Protein AF-0000000079287706 (afdb_homodimer)

Organism: Patiria miniata (NCBI:txid46514)

Sequence (848 aa):
MVLFISFYFRTMAGISAAGVLEKISQGHLECPICFSRFTNPKILNCLHSFCQRCLEKMMEGHSQQREITCPVCRQQMVLSEAGIAGIANNFSLMALVDEVTQQEELVKSQRSKIICEVCDEQVEAIVRCLECREYLCEACHS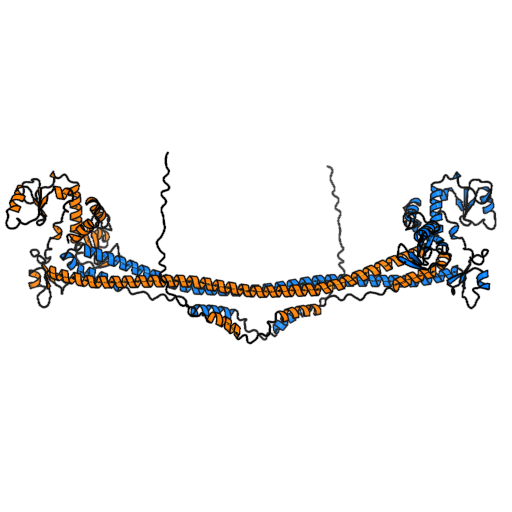AHSRNKKTKNHETASIDDLHSGKVPYQSRLWNEVPKCPKHPSQDLYFFCETCTTLICAACTALDHKAPDHKFSDISKATALCKEKLDGLEREAEQHLANLRDANATAANSYTNHKVLTTEIQSAISTKADEEVAKIRKVERLLKNNLTQLFHNKDKEIEGKMVKYRERVEKMETTMESVRTVRSQANDYDLLRHQENILQNIQLATKTGTPDPVQGLTHEDIQQCKNFTDSNLEEPPSTKSTDLKKYSDLIMDTGEVIVSHPGKCTACGQNLDTKAFTNDMTMVLFISFYFRTMAGISAAGVLEKISQGHLECPICFSRFTNPKILNCLHSFCQRCLEKMMEGHSQQREITCPVCRQQMVLSEAGIAGIANNFSLMALVDEVTQQEELVKSQRSKIICEVCDEQVEAIVRCLECREYLCEACHSAHSRNKKTKNHETASIDDLHSGKVPYQSRLWNEVPKCPKHPSQDLYFFCETCTTLICAACTALDHKAPDHKFSDISKATALCKEKLDGLEREAEQHLANLRDANATAANSYTNHKVLTTEIQSAISTKADEEVAKIRKVERLLKNNLTQLFHNKDKEIEGKMVKYRERVEKMETTMESVRTVRSQANDYDLLRHQENILQNIQLATKTGTPDPVQGLTHEDIQQCKNFTDSNLEEPPSTKSTDLKKYSDLIMDTGEVIVSHPGKCTACGQNLDTKAFTNDMT

Structure (mmCIF, N/CA/C/O backbone):
data_AF-0000000079287706-model_v1
#
loop_
_entity.id
_entity.type
_entity.pdbx_description
1 polymer 'Uncharacterized protein'
#
loop_
_atom_site.group_PDB
_atom_site.id
_atom_site.type_symbol
_atom_site.label_atom_id
_atom_site.label_alt_id
_atom_site.label_comp_id
_atom_site.label_asym_id
_atom_site.label_entity_id
_atom_site.label_seq_id
_atom_site.pdbx_PDB_ins_code
_atom_site.Cartn_x
_atom_site.Cartn_y
_atom_site.Cartn_z
_atom_site.occupancy
_atom_site.B_iso_or_equiv
_atom_site.auth_seq_id
_atom_site.auth_comp_id
_atom_site.auth_asym_id
_atom_site.auth_atom_id
_atom_site.pdbx_PDB_model_num
ATOM 1 N N . MET A 1 1 ? 2.492 -65.375 -47.344 1 26.91 1 MET A N 1
ATOM 2 C CA . MET A 1 1 ? 3.699 -65.688 -46.594 1 26.91 1 MET A CA 1
ATOM 3 C C . MET A 1 1 ? 4.898 -64.938 -47.125 1 26.91 1 MET A C 1
ATOM 5 O O . MET A 1 1 ? 5.762 -64.5 -46.344 1 26.91 1 MET A O 1
ATOM 9 N N . VAL A 1 2 ? 4.973 -64.938 -48.469 1 34.53 2 VAL A N 1
ATOM 10 C CA . VAL A 1 2 ? 5.797 -64.125 -49.312 1 34.53 2 VAL A CA 1
ATOM 11 C C . VAL A 1 2 ? 5.562 -62.625 -48.938 1 34.53 2 VAL A C 1
ATOM 13 O O . VAL A 1 2 ? 6.312 -61.75 -49.375 1 34.53 2 VAL A O 1
ATOM 16 N N . LEU A 1 3 ? 4.523 -62.562 -48.062 1 34.78 3 LEU A N 1
ATOM 17 C CA . LEU A 1 3 ? 3.969 -61.219 -47.906 1 34.78 3 LEU A CA 1
ATOM 18 C C . LEU A 1 3 ? 4.773 -60.375 -46.906 1 34.78 3 LEU A C 1
ATOM 20 O O . LEU A 1 3 ? 4.832 -59.156 -47.031 1 34.78 3 LEU A O 1
ATOM 24 N N . PHE A 1 4 ? 5.223 -61.125 -45.906 1 37.94 4 PHE A N 1
ATOM 25 C CA . PHE A 1 4 ? 5.824 -60.25 -44.906 1 37.94 4 PHE A CA 1
ATOM 26 C C . PHE A 1 4 ? 7.105 -59.625 -45.438 1 37.94 4 PHE A C 1
ATOM 28 O O . PHE A 1 4 ? 7.309 -58.406 -45.312 1 37.94 4 PHE A O 1
ATOM 35 N N . ILE A 1 5 ? 8.023 -60.469 -45.875 1 42.31 5 ILE A N 1
ATOM 36 C CA . ILE A 1 5 ? 9.242 -59.906 -46.469 1 42.31 5 ILE A CA 1
ATOM 37 C C . ILE A 1 5 ? 8.898 -59.094 -47.719 1 42.31 5 ILE A C 1
ATOM 39 O O . ILE A 1 5 ? 9.43 -58 -47.906 1 42.31 5 ILE A O 1
ATOM 43 N N . SER A 1 6 ? 7.961 -59.625 -48.406 1 40.22 6 SER A N 1
ATOM 44 C CA . SER A 1 6 ? 7.492 -58.906 -49.594 1 40.22 6 SER A CA 1
ATOM 45 C C . SER A 1 6 ? 6.793 -57.594 -49.188 1 40.22 6 SER A C 1
ATOM 47 O O . SER A 1 6 ? 6.953 -56.562 -49.844 1 40.22 6 SER A O 1
ATOM 49 N N . PHE A 1 7 ? 5.988 -57.656 -48.156 1 40.03 7 PHE A N 1
ATOM 50 C CA . PHE A 1 7 ? 5.344 -56.438 -47.688 1 40.03 7 PHE A CA 1
ATOM 51 C C . PHE A 1 7 ? 6.379 -55.438 -47.156 1 40.03 7 PHE A C 1
ATOM 53 O O . PHE A 1 7 ? 6.285 -54.25 -47.438 1 40.03 7 PHE A O 1
ATOM 60 N N . TYR A 1 8 ? 7.277 -55.875 -46.281 1 41.84 8 TYR A N 1
ATOM 61 C CA . TYR A 1 8 ? 8.344 -54.969 -45.906 1 41.84 8 TYR A CA 1
ATOM 62 C C . TYR A 1 8 ? 9.164 -54.531 -47.125 1 41.84 8 TYR A C 1
ATOM 64 O O . TYR A 1 8 ? 9.547 -53.375 -47.25 1 41.84 8 TYR A O 1
ATOM 72 N N . PHE A 1 9 ? 9.391 -55.469 -48 1 42.09 9 PHE A N 1
ATOM 73 C CA . PHE A 1 9 ? 10.086 -55.125 -49.25 1 42.09 9 PHE A CA 1
ATOM 74 C C . PHE A 1 9 ? 9.188 -54.281 -50.156 1 42.09 9 PHE A C 1
ATOM 76 O O . PHE A 1 9 ? 9.672 -53.438 -50.906 1 42.09 9 PHE A O 1
ATOM 83 N N . ARG A 1 10 ? 7.914 -54.562 -50.219 1 39.19 10 ARG A N 1
ATOM 84 C CA . ARG A 1 10 ? 7.047 -53.812 -51.125 1 39.19 10 ARG A CA 1
ATOM 85 C C . ARG A 1 10 ? 6.797 -52.406 -50.562 1 39.19 10 ARG A C 1
ATOM 87 O O . ARG A 1 10 ? 6.641 -51.469 -51.312 1 39.19 10 ARG A O 1
ATOM 94 N N . THR A 1 11 ? 6.512 -52.312 -49.281 1 40.91 11 THR A N 1
ATOM 95 C CA . THR A 1 11 ? 6.199 -50.969 -48.844 1 40.91 11 THR A CA 1
ATOM 96 C C . THR A 1 11 ? 7.457 -50.094 -48.844 1 40.91 11 THR A C 1
ATOM 98 O O . THR A 1 11 ? 7.371 -48.875 -48.75 1 40.91 11 THR A O 1
ATOM 101 N N . MET A 1 12 ? 8.617 -50.656 -48.562 1 39.41 12 MET A N 1
ATOM 102 C CA . MET A 1 12 ? 9.789 -49.781 -48.719 1 39.41 12 MET A CA 1
ATOM 103 C C . MET A 1 12 ? 10.297 -49.781 -50.156 1 39.41 12 MET A C 1
ATOM 105 O O . MET A 1 12 ? 11.102 -50.625 -50.531 1 39.41 12 MET A O 1
ATOM 109 N N . ALA A 1 13 ? 9.586 -49.5 -51.094 1 42.28 13 ALA A N 1
ATOM 110 C CA . ALA A 1 13 ? 9.852 -49.469 -52.531 1 42.28 13 ALA A CA 1
ATOM 111 C C . ALA A 1 13 ? 11.258 -48.938 -52.812 1 42.28 13 ALA A C 1
ATOM 113 O O . ALA A 1 13 ? 11.922 -49.406 -53.75 1 42.28 13 ALA A O 1
ATOM 114 N N . GLY A 1 14 ? 11.617 -47.781 -52.281 1 43.66 14 GLY A N 1
ATOM 115 C CA . GLY A 1 14 ? 12.805 -47.062 -52.688 1 43.66 14 GLY A CA 1
ATOM 116 C C . GLY A 1 14 ? 14.078 -47.594 -52.062 1 43.66 14 GLY A C 1
ATOM 117 O O . GLY A 1 14 ? 15.164 -47.062 -52.312 1 43.66 14 GLY A O 1
ATOM 118 N N . ILE A 1 15 ? 13.992 -48.125 -50.875 1 46.97 15 ILE A N 1
ATOM 119 C CA . ILE A 1 15 ? 15.25 -48.5 -50.25 1 46.97 15 ILE A CA 1
ATOM 120 C C . ILE A 1 15 ? 15.742 -49.844 -50.812 1 46.97 15 ILE A C 1
ATOM 122 O O . ILE A 1 15 ? 14.945 -50.75 -51.094 1 46.97 15 ILE A O 1
ATOM 126 N N . SER A 1 16 ? 16.953 -49.875 -51.375 1 49.25 16 SER A N 1
ATOM 127 C CA . SER A 1 16 ? 17.625 -51.062 -51.906 1 49.25 16 SER A CA 1
ATOM 128 C C . SER A 1 16 ? 17.453 -52.25 -50.969 1 49.25 16 SER A C 1
ATOM 130 O O . SER A 1 16 ? 17.172 -52.094 -49.781 1 49.25 16 SER A O 1
ATOM 132 N N . ALA A 1 17 ? 17.25 -53.469 -51.5 1 52.06 17 ALA A N 1
ATOM 133 C CA . ALA A 1 17 ? 17.172 -54.719 -50.75 1 52.06 17 ALA A CA 1
ATOM 134 C C . ALA A 1 17 ? 18.109 -54.656 -49.531 1 52.06 17 ALA A C 1
ATOM 136 O O . ALA A 1 17 ? 17.734 -55.094 -48.438 1 52.06 17 ALA A O 1
ATOM 137 N N . ALA A 1 18 ? 19.281 -54.156 -49.812 1 54.56 18 ALA A N 1
ATOM 138 C CA . ALA A 1 18 ? 20.281 -54.031 -48.75 1 54.56 18 ALA A CA 1
ATOM 139 C C . ALA A 1 18 ? 19.781 -53.125 -47.625 1 54.56 18 ALA A C 1
ATOM 141 O O . ALA A 1 18 ? 20 -53.375 -46.438 1 54.56 18 ALA A O 1
ATOM 142 N N . GLY A 1 19 ? 19.188 -52.094 -48.062 1 55.78 19 GLY A N 1
ATOM 143 C CA . GLY A 1 19 ? 18.688 -51.156 -47.094 1 55.78 19 GLY A CA 1
ATOM 144 C C . GLY A 1 19 ? 17.562 -51.688 -46.25 1 55.78 19 GLY A C 1
ATOM 145 O O . GLY A 1 19 ? 17.484 -51.406 -45.062 1 55.78 19 GLY A O 1
ATOM 146 N N . VAL A 1 20 ? 16.703 -52.438 -46.844 1 54.03 20 VAL A N 1
ATOM 147 C CA . VAL A 1 20 ? 15.594 -53.031 -46.125 1 54.03 20 VAL A CA 1
ATOM 148 C C . VAL A 1 20 ? 16.125 -54.062 -45.125 1 54.03 20 VAL A C 1
ATOM 150 O O . VAL A 1 20 ? 15.664 -54.125 -44 1 54.03 20 VAL A O 1
ATOM 153 N N . LEU A 1 21 ? 17.062 -54.75 -45.625 1 55.91 21 LEU A N 1
ATOM 154 C CA . LEU A 1 21 ? 17.656 -55.781 -44.75 1 55.91 21 LEU A CA 1
ATOM 155 C C . LEU A 1 21 ? 18.312 -55.125 -43.531 1 55.91 21 LEU A C 1
ATOM 157 O O . LEU A 1 21 ? 18.219 -55.688 -42.438 1 55.91 21 LEU A O 1
ATOM 161 N N . GLU A 1 22 ? 18.891 -54 -43.812 1 57.97 22 GLU A N 1
ATOM 162 C CA . GLU A 1 22 ? 19.531 -53.312 -42.719 1 57.97 22 GLU A CA 1
ATOM 163 C C . GLU A 1 22 ? 18.516 -52.906 -41.656 1 57.97 22 GLU A C 1
ATOM 165 O O . GLU A 1 22 ? 18.766 -53.031 -40.438 1 57.97 22 GLU A O 1
ATOM 170 N N . LYS A 1 23 ? 17.453 -52.406 -42.094 1 55.12 23 LYS A N 1
ATOM 171 C CA . LYS A 1 23 ? 16.438 -51.906 -41.188 1 55.12 23 LYS A CA 1
ATOM 172 C C . LYS A 1 23 ? 15.781 -53.062 -40.406 1 55.12 23 LYS A C 1
ATOM 174 O O . LYS A 1 23 ? 15.492 -52.938 -39.219 1 55.12 23 LYS A O 1
ATOM 179 N N . ILE A 1 24 ? 15.547 -54.156 -41.156 1 55.88 24 ILE A N 1
ATOM 180 C CA . ILE A 1 24 ? 14.969 -55.312 -40.469 1 55.88 24 ILE A CA 1
ATOM 181 C C . ILE A 1 24 ? 15.961 -55.875 -39.438 1 55.88 24 ILE A C 1
ATOM 183 O O . ILE A 1 24 ? 15.57 -56.25 -38.344 1 55.88 24 ILE A O 1
ATOM 187 N N . SER A 1 25 ? 17.297 -55.938 -39.875 1 56.41 25 SER A N 1
ATOM 188 C CA . SER A 1 25 ? 18.328 -56.531 -39.031 1 56.41 25 SER A CA 1
ATOM 189 C C . SER A 1 25 ? 18.484 -55.75 -37.719 1 56.41 25 SER A C 1
ATOM 191 O O . SER A 1 25 ? 18.625 -56.344 -36.656 1 56.41 25 SER A O 1
ATOM 193 N N . GLN A 1 26 ? 18.609 -54.375 -37.781 1 55.47 26 GLN A N 1
ATOM 194 C CA . GLN A 1 26 ? 19.125 -53.594 -36.656 1 55.47 26 GLN A CA 1
ATOM 195 C C . GLN A 1 26 ? 18.109 -53.5 -35.531 1 55.47 26 GLN A C 1
ATOM 197 O O . GLN A 1 26 ? 18.469 -53.375 -34.375 1 55.47 26 GLN A O 1
ATOM 202 N N . GLY A 1 27 ? 16.938 -54.188 -35.688 1 61.16 27 GLY A N 1
ATOM 203 C CA . GLY A 1 27 ? 16.047 -53.969 -34.531 1 61.16 27 GLY A CA 1
ATOM 204 C C . GLY A 1 27 ? 15.148 -55.125 -34.25 1 61.16 27 GLY A C 1
ATOM 205 O O . GLY A 1 27 ? 14.82 -55.406 -33.094 1 61.16 27 GLY A O 1
ATOM 206 N N . HIS A 1 28 ? 15.023 -55.906 -35.156 1 75.5 28 HIS A N 1
ATOM 207 C CA . HIS A 1 28 ? 14.039 -56.969 -34.938 1 75.5 28 HIS A CA 1
ATOM 208 C C . HIS A 1 28 ? 14.703 -58.344 -34.938 1 75.5 28 HIS A C 1
ATOM 210 O O . HIS A 1 28 ? 14.086 -59.312 -34.5 1 75.5 28 HIS A O 1
ATOM 216 N N . LEU A 1 29 ? 16 -58.344 -35.219 1 88.38 29 LEU A N 1
ATOM 217 C CA . LEU A 1 29 ? 16.641 -59.656 -35.312 1 88.38 29 LEU A CA 1
ATOM 218 C C . LEU A 1 29 ? 17.812 -59.781 -34.344 1 88.38 29 LEU A C 1
ATOM 220 O O . LEU A 1 29 ? 18.734 -60.562 -34.562 1 88.38 29 LEU A O 1
ATOM 224 N N . GLU A 1 30 ? 17.766 -58.906 -33.344 1 91.44 30 GLU A N 1
ATOM 225 C CA . GLU A 1 30 ? 18.812 -58.938 -32.344 1 91.44 30 GLU A CA 1
ATOM 226 C C . GLU A 1 30 ? 18.266 -59.344 -30.984 1 91.44 30 GLU A C 1
ATOM 228 O O . GLU A 1 30 ? 17.156 -58.969 -30.594 1 91.44 30 GLU A O 1
ATOM 233 N N . CYS A 1 31 ? 18.969 -60.125 -30.359 1 94.62 31 CYS A N 1
ATOM 234 C CA . CYS A 1 31 ? 18.641 -60.531 -29 1 94.62 31 CYS A CA 1
ATOM 235 C C . CYS A 1 31 ? 18.719 -59.375 -28.047 1 94.62 31 CYS A C 1
ATOM 237 O O . CYS A 1 31 ? 19.734 -58.656 -28 1 94.62 31 CYS A O 1
ATOM 239 N N . PRO A 1 32 ? 17.75 -59.156 -27.219 1 92.5 32 PRO A N 1
ATOM 240 C CA . PRO A 1 32 ? 17.75 -58 -26.297 1 92.5 32 PRO A CA 1
ATOM 241 C C . PRO A 1 32 ? 18.781 -58.125 -25.188 1 92.5 32 PRO A C 1
ATOM 243 O O . PRO A 1 32 ? 19.109 -57.156 -24.516 1 92.5 32 PRO A O 1
ATOM 246 N N . ILE A 1 33 ? 19.312 -59.312 -24.953 1 94.06 33 ILE A N 1
ATOM 247 C CA . ILE A 1 33 ? 20.281 -59.531 -23.891 1 94.06 33 ILE A CA 1
ATOM 248 C C . ILE A 1 33 ? 21.703 -59.281 -24.391 1 94.06 33 ILE A C 1
ATOM 250 O O . ILE A 1 33 ? 22.438 -58.469 -23.828 1 94.06 33 ILE A O 1
ATOM 254 N N . CYS A 1 34 ? 22.078 -59.906 -25.5 1 94.25 34 CYS A N 1
ATOM 255 C CA . CYS A 1 34 ? 23.453 -59.812 -25.969 1 94.25 34 CYS A CA 1
ATOM 256 C C . CYS A 1 34 ? 23.594 -58.812 -27.094 1 94.25 34 CYS A C 1
ATOM 258 O O . CYS A 1 34 ? 24.703 -58.438 -27.484 1 94.25 34 CYS A O 1
ATOM 260 N N . PHE A 1 35 ? 22.625 -58.438 -27.75 1 91.31 35 PHE A N 1
ATOM 261 C CA . PHE A 1 35 ? 22.562 -57.406 -28.797 1 91.31 35 PHE A CA 1
ATOM 262 C C . PHE A 1 35 ? 23.219 -57.906 -30.062 1 91.31 35 PHE A C 1
ATOM 264 O O . PHE A 1 35 ? 23.672 -57.125 -30.891 1 91.31 35 PHE A O 1
ATOM 271 N N . SER A 1 36 ? 23.203 -59.156 -30.156 1 92.31 36 SER A N 1
ATOM 272 C CA . SER A 1 36 ? 23.672 -59.781 -31.375 1 92.31 36 SER A CA 1
ATOM 273 C C . SER A 1 36 ? 22.547 -60.531 -32.094 1 92.31 36 SER A C 1
ATOM 275 O O . SER A 1 36 ? 21.453 -60.656 -31.562 1 92.31 36 SER A O 1
ATOM 277 N N . ARG A 1 37 ? 22.906 -60.938 -33.281 1 91.75 37 ARG A N 1
ATOM 278 C CA . ARG A 1 37 ? 21.938 -61.719 -34.031 1 91.75 37 ARG A CA 1
ATOM 279 C C . ARG A 1 37 ? 21.531 -62.969 -33.281 1 91.75 37 ARG A C 1
ATOM 281 O O . ARG A 1 37 ? 22.375 -63.656 -32.688 1 91.75 37 ARG A O 1
ATOM 288 N N . PHE A 1 38 ? 20.25 -63.25 -33.375 1 94.5 38 PHE A N 1
ATOM 289 C CA . PHE A 1 38 ? 19.703 -64.375 -32.625 1 94.5 38 PHE A CA 1
ATOM 290 C C . PHE A 1 38 ? 20.422 -65.688 -33 1 94.5 38 PHE A C 1
ATOM 292 O O . PHE A 1 38 ? 20.688 -65.938 -34.156 1 94.5 38 PHE A O 1
ATOM 299 N N . THR A 1 39 ? 20.781 -66.5 -32 1 94.06 39 THR A N 1
ATOM 300 C CA . THR A 1 39 ? 21.312 -67.812 -32.156 1 94.06 39 THR A CA 1
ATOM 301 C C . THR A 1 39 ? 20.438 -68.812 -31.406 1 94.06 39 THR A C 1
ATOM 303 O O . THR A 1 39 ? 20.375 -68.812 -30.172 1 94.06 39 THR A O 1
ATOM 306 N N . ASN A 1 40 ? 19.797 -69.688 -32.125 1 93.69 40 ASN A N 1
ATOM 307 C CA . ASN A 1 40 ? 18.875 -70.688 -31.531 1 93.69 40 ASN A CA 1
ATOM 308 C C . ASN A 1 40 ? 17.859 -70 -30.625 1 93.69 40 ASN A C 1
ATOM 310 O O . ASN A 1 40 ? 17.797 -70.25 -29.422 1 93.69 40 ASN A O 1
ATOM 314 N N . PRO A 1 41 ? 17.125 -69.062 -31.234 1 94.5 41 PRO A N 1
ATOM 315 C CA . PRO A 1 41 ? 16.203 -68.25 -30.422 1 94.5 41 PRO A CA 1
ATOM 316 C C . PRO A 1 41 ? 15.094 -69.125 -29.781 1 94.5 41 PRO A C 1
ATOM 318 O O . PRO A 1 41 ? 14.508 -70 -30.438 1 94.5 41 PRO A O 1
ATOM 321 N N . LYS A 1 42 ? 14.898 -68.812 -28.453 1 95.44 42 LYS A N 1
ATOM 322 C CA . LYS A 1 42 ? 13.797 -69.375 -27.688 1 95.44 42 LYS A CA 1
ATOM 323 C C . LYS A 1 42 ? 12.688 -68.375 -27.453 1 95.44 42 LYS A C 1
ATOM 325 O O . LYS A 1 42 ? 12.969 -67.188 -27.281 1 95.44 42 LYS A O 1
ATOM 330 N N . ILE A 1 43 ? 11.453 -68.812 -27.547 1 95.44 43 ILE A N 1
ATOM 331 C CA . ILE A 1 43 ? 10.328 -67.875 -27.328 1 95.44 43 ILE A CA 1
ATOM 332 C C . ILE A 1 43 ? 9.664 -68.188 -26 1 95.44 43 ILE A C 1
ATOM 334 O O . ILE A 1 43 ? 9.312 -69.312 -25.719 1 95.44 43 ILE A O 1
ATOM 338 N N . LEU A 1 44 ? 9.578 -67.188 -25.156 1 94.81 44 LEU A N 1
ATOM 339 C CA . LEU A 1 44 ? 8.945 -67.375 -23.844 1 94.81 44 LEU A CA 1
ATOM 340 C C . LEU A 1 44 ? 7.434 -67.25 -23.953 1 94.81 44 LEU A C 1
ATOM 342 O O . LEU A 1 44 ? 6.906 -66.938 -25.031 1 94.81 44 LEU A O 1
ATOM 346 N N . ASN A 1 45 ? 6.719 -67.5 -22.797 1 93.5 45 ASN A N 1
ATOM 347 C CA . ASN A 1 45 ? 5.258 -67.438 -22.812 1 93.5 45 ASN A CA 1
ATOM 348 C C . ASN A 1 45 ? 4.758 -66 -23.062 1 93.5 45 ASN A C 1
ATOM 350 O O . ASN A 1 45 ? 3.633 -65.812 -23.531 1 93.5 45 ASN A O 1
ATOM 354 N N . CYS A 1 46 ? 5.648 -65 -22.812 1 92.56 46 CYS A N 1
ATOM 355 C CA . CYS A 1 46 ? 5.305 -63.594 -23.016 1 92.56 46 CYS A CA 1
ATOM 356 C C . CYS A 1 46 ? 5.527 -63.188 -24.469 1 92.56 46 CYS A C 1
ATOM 358 O O . CYS A 1 46 ? 5.281 -62.062 -24.844 1 92.56 46 CYS A O 1
ATOM 360 N N . LEU A 1 47 ? 6.074 -64.125 -25.25 1 93.38 47 LEU A N 1
ATOM 361 C CA . LEU A 1 47 ? 6.254 -64 -26.703 1 93.38 47 LEU A CA 1
ATOM 362 C C . LEU A 1 47 ? 7.52 -63.188 -27.031 1 93.38 47 LEU A C 1
ATOM 364 O O . LEU A 1 47 ? 7.766 -62.875 -28.188 1 93.38 47 LEU A O 1
ATOM 368 N N . HIS A 1 48 ? 8.328 -62.938 -26 1 92.31 48 HIS A N 1
ATOM 369 C CA . HIS A 1 48 ? 9.656 -62.406 -26.25 1 92.31 48 HIS A CA 1
ATOM 370 C C . HIS A 1 48 ? 10.672 -63.5 -26.516 1 92.31 48 HIS A C 1
ATOM 372 O O . HIS A 1 48 ? 10.602 -64.562 -25.906 1 92.31 48 HIS A O 1
ATOM 378 N N . SER A 1 49 ? 11.547 -63.219 -27.453 1 94.69 49 SER A N 1
ATOM 379 C CA . SER A 1 49 ? 12.539 -64.25 -27.828 1 94.69 49 SER A CA 1
ATOM 380 C C . SER A 1 49 ? 13.938 -63.812 -27.391 1 94.69 49 SER A C 1
ATOM 382 O O . SER A 1 49 ? 14.258 -62.625 -27.344 1 94.69 49 SER A O 1
ATOM 384 N N . PHE A 1 50 ? 14.742 -64.812 -27.031 1 95.81 50 PHE A N 1
ATOM 385 C CA . PHE A 1 50 ? 16.141 -64.688 -26.625 1 95.81 50 PHE A CA 1
ATOM 386 C C . PHE A 1 50 ? 16.984 -65.875 -27.109 1 95.81 50 PHE A C 1
ATOM 388 O O . PHE A 1 50 ? 16.453 -66.938 -27.359 1 95.81 50 PHE A O 1
ATOM 395 N N . CYS A 1 51 ? 18.266 -65.562 -27.234 1 96.94 51 CYS A N 1
ATOM 396 C CA . CYS A 1 51 ? 19.156 -66.688 -27.531 1 96.94 51 CYS A CA 1
ATOM 397 C C . CYS A 1 51 ? 19.125 -67.75 -26.438 1 96.94 51 CYS A C 1
ATOM 399 O O . CYS A 1 51 ? 19.047 -67.375 -25.25 1 96.94 51 CYS A O 1
ATOM 401 N N . GLN A 1 52 ? 19.203 -68.938 -26.875 1 96.75 52 GLN A N 1
ATOM 402 C CA . GLN A 1 52 ? 19.266 -70 -25.875 1 96.75 52 GLN A CA 1
ATOM 403 C C . GLN A 1 52 ? 20.438 -69.812 -24.922 1 96.75 52 GLN A C 1
ATOM 405 O O . GLN A 1 52 ? 20.281 -69.938 -23.703 1 96.75 52 GLN A O 1
ATOM 410 N N . ARG A 1 53 ? 21.562 -69.438 -25.438 1 96.25 53 ARG A N 1
ATOM 411 C CA . ARG A 1 53 ? 22.766 -69.25 -24.641 1 96.25 53 ARG A CA 1
ATOM 412 C C . ARG A 1 53 ? 22.594 -68.125 -23.641 1 96.25 53 ARG A C 1
ATOM 414 O O . ARG A 1 53 ? 23.062 -68.188 -22.516 1 96.25 53 ARG A O 1
ATOM 421 N N . CYS A 1 54 ? 22 -67.125 -24.078 1 96.44 54 CYS A N 1
ATOM 422 C CA . CYS A 1 54 ? 21.766 -65.938 -23.234 1 96.44 54 CYS A CA 1
ATOM 423 C C . CYS A 1 54 ? 20.859 -66.312 -22.062 1 96.44 54 CYS A C 1
ATOM 425 O O . CYS A 1 54 ? 21.125 -65.875 -20.922 1 96.44 54 CYS A O 1
ATOM 427 N N . LEU A 1 55 ? 19.812 -67.062 -22.266 1 96 55 LEU A N 1
ATOM 428 C CA . LEU A 1 55 ? 18.906 -67.5 -21.203 1 96 55 LEU A CA 1
ATOM 429 C C . LEU A 1 55 ? 19.625 -68.375 -20.219 1 96 55 LEU A C 1
ATOM 431 O O . LEU A 1 55 ? 19.406 -68.312 -19.016 1 96 55 LEU A O 1
ATOM 435 N N . GLU A 1 56 ? 20.469 -69.188 -20.766 1 95.06 56 GLU A N 1
ATOM 436 C CA . GLU A 1 56 ? 21.234 -70.062 -19.906 1 95.06 56 GLU A CA 1
ATOM 437 C C . GLU A 1 56 ? 22.188 -69.312 -19 1 95.06 56 GLU A C 1
ATOM 439 O O . GLU A 1 56 ? 22.328 -69.625 -17.812 1 95.06 56 GLU A O 1
ATOM 444 N N . LYS A 1 57 ? 22.797 -68.375 -19.578 1 94.75 57 LYS A N 1
ATOM 445 C CA . LYS A 1 57 ? 23.719 -67.5 -18.812 1 94.75 57 LYS A CA 1
ATOM 446 C C . LYS A 1 57 ? 22.984 -66.812 -17.688 1 94.75 57 LYS A C 1
ATOM 448 O O . LYS A 1 57 ? 23.5 -66.688 -16.578 1 94.75 57 LYS A O 1
ATOM 453 N N . MET A 1 58 ? 21.828 -66.312 -17.938 1 92.38 58 MET A N 1
ATOM 454 C CA . MET A 1 58 ? 21.016 -65.625 -16.969 1 92.38 58 MET A CA 1
ATOM 455 C C . MET A 1 58 ? 20.656 -66.5 -15.789 1 92.38 58 MET A C 1
ATOM 457 O O . MET A 1 58 ? 20.5 -66 -14.664 1 92.38 58 MET A O 1
ATOM 461 N N . MET A 1 59 ? 20.484 -67.75 -16.109 1 90.94 59 MET A N 1
ATOM 462 C CA . MET A 1 59 ? 20.047 -68.688 -15.086 1 90.94 59 MET A CA 1
ATOM 463 C C . MET A 1 59 ? 21.25 -69.312 -14.406 1 90.94 59 MET A C 1
ATOM 465 O O . MET A 1 59 ? 21.094 -70.188 -13.523 1 90.94 59 MET A O 1
ATOM 469 N N . GLU A 1 60 ? 22.375 -68.875 -14.867 1 86.75 60 GLU A N 1
ATOM 470 C CA . GLU A 1 60 ? 23.594 -69.438 -14.289 1 86.75 60 GLU A CA 1
ATOM 471 C C . GLU A 1 60 ? 23.672 -69.125 -12.797 1 86.75 60 GLU A C 1
ATOM 473 O O . GLU A 1 60 ? 23.484 -68 -12.359 1 86.75 60 GLU A O 1
ATOM 478 N N . GLY A 1 61 ? 23.984 -70.125 -11.945 1 80.38 61 GLY A N 1
ATOM 479 C CA . GLY A 1 61 ? 24.078 -70 -10.5 1 80.38 61 GLY A CA 1
ATOM 480 C C . GLY A 1 61 ? 22.766 -70.25 -9.789 1 80.38 61 GLY A C 1
ATOM 481 O O . GLY A 1 61 ? 22.734 -70.312 -8.555 1 80.38 61 GLY A O 1
ATOM 482 N N . HIS A 1 62 ? 21.672 -70.375 -10.586 1 79.75 62 HIS A N 1
ATOM 483 C CA . HIS A 1 62 ? 20.359 -70.625 -10.016 1 79.75 62 HIS A CA 1
ATOM 484 C C . HIS A 1 62 ? 19.766 -71.938 -10.594 1 79.75 62 HIS A C 1
ATOM 486 O O . HIS A 1 62 ? 18.625 -71.938 -11.047 1 79.75 62 HIS A O 1
ATOM 492 N N . SER A 1 63 ? 20.562 -72.938 -10.594 1 72.69 63 SER A N 1
ATOM 493 C CA . SER A 1 63 ? 20.203 -74.188 -11.266 1 72.69 63 SER A CA 1
ATOM 494 C C . SER A 1 63 ? 18.953 -74.812 -10.648 1 72.69 63 SER A C 1
ATOM 496 O O . SER A 1 63 ? 18.234 -75.562 -11.305 1 72.69 63 SER A O 1
ATOM 498 N N . GLN A 1 64 ? 18.656 -74.375 -9.445 1 77.88 64 GLN A N 1
ATOM 499 C CA . GLN A 1 64 ? 17.5 -74.938 -8.766 1 77.88 64 GLN A CA 1
ATOM 500 C C . GLN A 1 64 ? 16.234 -74.125 -9.055 1 77.88 64 GLN A C 1
ATOM 502 O O . GLN A 1 64 ? 15.125 -74.625 -8.75 1 77.88 64 GLN A O 1
ATOM 507 N N . GLN A 1 65 ? 16.406 -73.062 -9.789 1 82.56 65 GLN A N 1
ATOM 508 C CA . GLN A 1 65 ? 15.25 -72.25 -10.086 1 82.56 65 GLN A CA 1
ATOM 509 C C . GLN A 1 65 ? 14.445 -72.812 -11.25 1 82.56 65 GLN A C 1
ATOM 511 O O . GLN A 1 65 ? 15.008 -73.188 -12.289 1 82.56 65 GLN A O 1
ATOM 516 N N . ARG A 1 66 ? 13.188 -72.938 -10.992 1 89.5 66 ARG A N 1
ATOM 517 C CA . ARG A 1 66 ? 12.312 -73.5 -12.008 1 89.5 66 ARG A CA 1
ATOM 518 C C . ARG A 1 66 ? 11.453 -72.438 -12.68 1 89.5 66 ARG A C 1
ATOM 520 O O . ARG A 1 66 ? 10.391 -72.75 -13.211 1 89.5 66 ARG A O 1
ATOM 527 N N . GLU A 1 67 ? 11.867 -71.25 -12.531 1 93.5 67 GLU A N 1
ATOM 528 C CA . GLU A 1 67 ? 11.164 -70.188 -13.18 1 93.5 67 GLU A CA 1
ATOM 529 C C . GLU A 1 67 ? 12.141 -69.188 -13.789 1 93.5 67 GLU A C 1
ATOM 531 O O . GLU A 1 67 ? 13.25 -69 -13.273 1 93.5 67 GLU A O 1
ATOM 536 N N . ILE A 1 68 ? 11.75 -68.562 -14.859 1 94.56 68 ILE A N 1
ATOM 537 C CA . ILE A 1 68 ? 12.562 -67.562 -15.5 1 94.56 68 ILE A CA 1
ATOM 538 C C . ILE A 1 68 ? 11.734 -66.312 -15.672 1 94.56 68 ILE A C 1
ATOM 540 O O . ILE A 1 68 ? 10.539 -66.375 -15.969 1 94.56 68 ILE A O 1
ATOM 544 N N . THR A 1 69 ? 12.375 -65.25 -15.422 1 93.62 69 THR A N 1
ATOM 545 C CA . THR A 1 69 ? 11.742 -63.969 -15.586 1 93.62 69 THR A CA 1
ATOM 546 C C . THR A 1 69 ? 12.211 -63.281 -16.875 1 93.62 69 THR A C 1
ATOM 548 O O . THR A 1 69 ? 13.414 -63.188 -17.109 1 93.62 69 THR A O 1
ATOM 551 N N . CYS A 1 70 ? 11.227 -62.906 -17.672 1 94.31 70 CYS A N 1
ATOM 552 C CA . CYS A 1 70 ? 11.578 -62.25 -18.938 1 94.31 70 CYS A CA 1
ATOM 553 C C . CYS A 1 70 ? 12.305 -60.938 -18.688 1 94.31 70 CYS A C 1
ATOM 555 O O . CYS A 1 70 ? 11.789 -60.062 -17.984 1 94.31 70 CYS A O 1
ATOM 557 N N . PRO A 1 71 ? 13.391 -60.719 -19.234 1 93.06 71 PRO A N 1
ATOM 558 C CA . PRO A 1 71 ? 14.18 -59.5 -19.016 1 93.06 71 PRO A CA 1
ATOM 559 C C . PRO A 1 71 ? 13.5 -58.281 -19.594 1 93.06 71 PRO A C 1
ATOM 561 O O . PRO A 1 71 ? 13.828 -57.156 -19.203 1 93.06 71 PRO A O 1
ATOM 564 N N . VAL A 1 72 ? 12.602 -58.438 -20.469 1 89.94 72 VAL A N 1
ATOM 565 C CA . VAL A 1 72 ? 12 -57.312 -21.156 1 89.94 72 VAL A CA 1
ATOM 566 C C . VAL A 1 72 ? 10.719 -56.875 -20.438 1 89.94 72 VAL A C 1
ATOM 568 O O . VAL A 1 72 ? 10.547 -55.688 -20.125 1 89.94 72 VAL A O 1
ATOM 571 N N . CYS A 1 73 ? 9.844 -57.875 -20.062 1 87.38 73 CYS A N 1
ATOM 572 C CA . CYS A 1 73 ? 8.539 -57.5 -19.547 1 87.38 73 CYS A CA 1
ATOM 573 C C . CYS A 1 73 ? 8.375 -57.969 -18.109 1 87.38 73 CYS A C 1
ATOM 575 O O . CYS A 1 73 ? 7.371 -57.656 -17.453 1 87.38 73 CYS A O 1
ATOM 577 N N . ARG A 1 74 ? 9.289 -58.812 -17.609 1 89.75 74 ARG A N 1
ATOM 578 C CA . ARG A 1 74 ? 9.375 -59.25 -16.219 1 89.75 74 ARG A CA 1
ATOM 579 C C . ARG A 1 74 ? 8.312 -60.312 -15.93 1 89.75 74 ARG A C 1
ATOM 581 O O . ARG A 1 74 ? 8.07 -60.656 -14.773 1 89.75 74 ARG A O 1
ATOM 588 N N . GLN A 1 75 ? 7.617 -60.781 -16.984 1 89.38 75 GLN A N 1
ATOM 589 C CA . GLN A 1 75 ? 6.691 -61.906 -16.797 1 89.38 75 GLN A CA 1
ATOM 590 C C . GLN A 1 75 ? 7.438 -63.188 -16.438 1 89.38 75 GLN A C 1
ATOM 592 O O . GLN A 1 75 ? 8.5 -63.469 -17 1 89.38 75 GLN A O 1
ATOM 597 N N . GLN A 1 76 ? 6.824 -63.969 -15.68 1 93 76 GLN A N 1
ATOM 598 C CA . GLN A 1 76 ? 7.465 -65.188 -15.203 1 93 76 GLN A CA 1
ATOM 599 C C . GLN A 1 76 ? 6.961 -66.438 -15.969 1 93 76 GLN A C 1
ATOM 601 O O . GLN A 1 76 ? 5.793 -66.438 -16.359 1 93 76 GLN A O 1
ATOM 606 N N . MET A 1 77 ? 7.828 -67.375 -16.234 1 93.62 77 MET A N 1
ATOM 607 C CA . MET A 1 77 ? 7.5 -68.625 -16.906 1 93.62 77 MET A CA 1
ATOM 608 C C . MET A 1 77 ? 8.102 -69.812 -16.172 1 93.62 77 MET A C 1
ATOM 610 O O . MET A 1 77 ? 9.273 -69.75 -15.789 1 93.62 77 MET A O 1
ATOM 614 N N . VAL A 1 78 ? 7.293 -70.812 -15.961 1 93.94 78 VAL A N 1
ATOM 615 C CA . VAL A 1 78 ? 7.75 -72 -15.289 1 93.94 78 VAL A CA 1
ATOM 616 C C . VAL A 1 78 ? 8.5 -72.875 -16.281 1 93.94 78 VAL A C 1
ATOM 618 O O . VAL A 1 78 ? 8.062 -73.062 -17.422 1 93.94 78 VAL A O 1
ATOM 621 N N . LEU A 1 79 ? 9.594 -73.438 -15.859 1 92.81 79 LEU A N 1
ATOM 622 C CA . LEU A 1 79 ? 10.43 -74.25 -16.719 1 92.81 79 LEU A CA 1
ATOM 623 C C . LEU A 1 79 ? 10.133 -75.75 -16.484 1 92.81 79 LEU A C 1
ATOM 625 O O . LEU A 1 79 ? 9.836 -76.125 -15.359 1 92.81 79 LEU A O 1
ATOM 629 N N . SER A 1 80 ? 10.156 -76.438 -17.594 1 87.88 80 SER A N 1
ATOM 630 C CA . SER A 1 80 ? 10.055 -77.875 -17.484 1 87.88 80 SER A CA 1
ATOM 631 C C . SER A 1 80 ? 11.344 -78.5 -16.953 1 87.88 80 SER A C 1
ATOM 633 O O . SER A 1 80 ? 12.297 -77.75 -16.641 1 87.88 80 SER A O 1
ATOM 635 N N . GLU A 1 81 ? 11.383 -79.875 -16.875 1 86.25 81 GLU A N 1
ATOM 636 C CA . GLU A 1 81 ? 12.555 -80.562 -16.375 1 86.25 81 GLU A CA 1
ATOM 637 C C . GLU A 1 81 ? 13.758 -80.375 -17.297 1 86.25 81 GLU A C 1
ATOM 639 O O . GLU A 1 81 ? 14.906 -80.438 -16.859 1 86.25 81 GLU A O 1
ATOM 644 N N . ALA A 1 82 ? 13.461 -80 -18.516 1 86.31 82 ALA A N 1
ATOM 645 C CA . ALA A 1 82 ? 14.508 -79.875 -19.516 1 86.31 82 ALA A CA 1
ATOM 646 C C . ALA A 1 82 ? 15.156 -78.5 -19.422 1 86.31 82 ALA A C 1
ATOM 648 O O . ALA A 1 82 ? 16.156 -78.188 -20.094 1 86.31 82 ALA A O 1
ATOM 649 N N . GLY A 1 83 ? 14.617 -77.75 -18.5 1 89.62 83 GLY A N 1
ATOM 650 C CA . GLY A 1 83 ? 15.18 -76.375 -18.312 1 89.62 83 GLY A CA 1
ATOM 651 C C . GLY A 1 83 ? 15.039 -75.5 -19.516 1 89.62 83 GLY A C 1
ATOM 652 O O . GLY A 1 83 ? 14.016 -75.562 -20.203 1 89.62 83 GLY A O 1
ATOM 653 N N . ILE A 1 84 ? 16.062 -74.75 -19.844 1 92.12 84 ILE A N 1
ATOM 654 C CA . ILE A 1 84 ? 16.062 -73.812 -20.938 1 92.12 84 ILE A CA 1
ATOM 655 C C . ILE A 1 84 ? 15.984 -74.5 -22.281 1 92.12 84 ILE A C 1
ATOM 657 O O . ILE A 1 84 ? 15.328 -74.062 -23.203 1 92.12 84 ILE A O 1
ATOM 661 N N . ALA A 1 85 ? 16.562 -75.625 -22.375 1 88.44 85 ALA A N 1
ATOM 662 C CA . ALA A 1 85 ? 16.578 -76.438 -23.609 1 88.44 85 ALA A CA 1
ATOM 663 C C . ALA A 1 85 ? 15.18 -76.875 -23.969 1 88.44 85 ALA A C 1
ATOM 665 O O . ALA A 1 85 ? 14.898 -77.188 -25.141 1 88.44 85 ALA A O 1
ATOM 666 N N . GLY A 1 86 ? 14.375 -76.875 -22.922 1 87.81 86 GLY A N 1
ATOM 667 C CA . GLY A 1 86 ? 13.016 -77.375 -23.156 1 87.81 86 GLY A CA 1
ATOM 668 C C . GLY A 1 86 ? 12.086 -76.25 -23.672 1 87.81 86 GLY A C 1
ATOM 669 O O . GLY A 1 86 ? 10.969 -76.562 -24.109 1 87.81 86 GLY A O 1
ATOM 670 N N . ILE A 1 87 ? 12.547 -75.125 -23.656 1 92.31 87 ILE A N 1
ATOM 671 C CA . ILE A 1 87 ? 11.742 -74 -24.172 1 92.31 87 ILE A CA 1
ATOM 672 C C . ILE A 1 87 ? 11.633 -74.125 -25.688 1 92.31 87 ILE A C 1
ATOM 674 O O . ILE A 1 87 ? 12.602 -74.5 -26.359 1 92.31 87 ILE A O 1
ATOM 678 N N . ALA A 1 88 ? 10.461 -73.75 -26.141 1 88.62 88 ALA A N 1
ATOM 679 C CA . ALA A 1 88 ? 10.211 -73.875 -27.578 1 88.62 88 ALA A CA 1
ATOM 680 C C . ALA A 1 88 ? 11.125 -72.938 -28.391 1 88.62 88 ALA A C 1
ATOM 682 O O . ALA A 1 88 ? 11.375 -71.812 -28 1 88.62 88 ALA A O 1
ATOM 683 N N . ASN A 1 89 ? 11.625 -73.562 -29.516 1 90.62 89 ASN A N 1
ATOM 684 C CA . ASN A 1 89 ? 12.375 -72.75 -30.453 1 90.62 89 ASN A CA 1
ATOM 685 C C . ASN A 1 89 ? 11.461 -71.812 -31.25 1 90.62 89 ASN A C 1
ATOM 687 O O . ASN A 1 89 ? 10.328 -72.188 -31.562 1 90.62 89 ASN A O 1
ATOM 691 N N . ASN A 1 90 ? 11.961 -70.688 -31.469 1 91.19 90 ASN A N 1
ATOM 692 C CA . ASN A 1 90 ? 11.281 -69.812 -32.406 1 91.19 90 ASN A CA 1
ATOM 693 C C . ASN A 1 90 ? 11.734 -70.062 -33.844 1 91.19 90 ASN A C 1
ATOM 695 O O . ASN A 1 90 ? 12.648 -69.375 -34.344 1 91.19 90 ASN A O 1
ATOM 699 N N . PHE A 1 91 ? 11.109 -70.938 -34.406 1 90.25 91 PHE A N 1
ATOM 700 C CA . PHE A 1 91 ? 11.547 -71.438 -35.719 1 90.25 91 PHE A CA 1
ATOM 701 C C . PHE A 1 91 ? 11.383 -70.312 -36.781 1 90.25 91 PHE A C 1
ATOM 703 O O . PHE A 1 91 ? 12.203 -70.25 -37.688 1 90.25 91 PHE A O 1
ATOM 710 N N . SER A 1 92 ? 10.336 -69.625 -36.625 1 89.81 92 SER A N 1
ATOM 711 C CA . SER A 1 92 ? 10.117 -68.562 -37.594 1 89.81 92 SER A CA 1
ATOM 712 C C . SER A 1 92 ? 11.219 -67.5 -37.531 1 89.81 92 SER A C 1
ATOM 714 O O . SER A 1 92 ? 11.703 -67 -38.562 1 89.81 92 SER A O 1
ATOM 716 N N . LEU A 1 93 ? 11.57 -67.25 -36.375 1 90 93 LEU A N 1
ATOM 717 C CA . LEU A 1 93 ? 12.664 -66.25 -36.188 1 90 93 LEU A CA 1
ATOM 718 C C . LEU A 1 93 ? 13.984 -66.875 -36.688 1 90 93 LEU A C 1
ATOM 720 O O . LEU A 1 93 ? 14.781 -66.125 -37.281 1 90 93 LEU A O 1
ATOM 724 N N . MET A 1 94 ? 14.164 -68.062 -36.469 1 90.81 94 MET A N 1
ATOM 725 C CA . MET A 1 94 ? 15.344 -68.75 -36.969 1 90.81 94 MET A CA 1
ATOM 726 C C . MET A 1 94 ? 15.406 -68.688 -38.5 1 90.81 94 MET A C 1
ATOM 728 O O . MET A 1 94 ? 16.469 -68.375 -39.062 1 90.81 94 MET A O 1
ATOM 732 N N . ALA A 1 95 ? 14.328 -68.875 -39.094 1 88.19 95 ALA A N 1
ATOM 733 C CA . ALA A 1 95 ? 14.242 -68.75 -40.562 1 88.19 95 ALA A CA 1
ATOM 734 C C . ALA A 1 95 ? 14.57 -67.375 -41.062 1 88.19 95 ALA A C 1
ATOM 736 O O . ALA A 1 95 ? 15.312 -67.188 -42.031 1 88.19 95 ALA A O 1
ATOM 737 N N . LEU A 1 96 ? 14.062 -66.438 -40.406 1 87.31 96 LEU A N 1
ATOM 738 C CA . LEU A 1 96 ? 14.289 -65.062 -40.781 1 87.31 96 LEU A CA 1
ATOM 739 C C . LEU A 1 96 ? 15.758 -64.688 -40.625 1 87.31 96 LEU A C 1
ATOM 741 O O . LEU A 1 96 ? 16.328 -64.062 -41.5 1 87.31 96 LEU A O 1
ATOM 745 N N . VAL A 1 97 ? 16.266 -65.062 -39.5 1 88.25 97 VAL A N 1
ATOM 746 C CA . VAL A 1 97 ? 17.688 -64.812 -39.281 1 88.25 97 VAL A CA 1
ATOM 747 C C . VAL A 1 97 ? 18.516 -65.5 -40.375 1 88.25 97 VAL A C 1
ATOM 749 O O . VAL A 1 97 ? 19.438 -64.875 -40.906 1 88.25 97 VAL A O 1
ATOM 752 N N . ASP A 1 98 ? 18.188 -66.688 -40.656 1 87.75 98 ASP A N 1
ATOM 753 C CA . ASP A 1 98 ? 18.875 -67.438 -41.719 1 87.75 98 ASP A CA 1
ATOM 754 C C . ASP A 1 98 ? 18.766 -66.75 -43.062 1 87.75 98 ASP A C 1
ATOM 756 O O . ASP A 1 98 ? 19.75 -66.562 -43.781 1 87.75 98 ASP A O 1
ATOM 760 N N . GLU A 1 99 ? 17.703 -66.25 -43.344 1 84.94 99 GLU A N 1
ATOM 761 C CA . GLU A 1 99 ? 17.453 -65.625 -44.625 1 84.94 99 GLU A CA 1
ATOM 762 C C . GLU A 1 99 ? 18.281 -64.312 -44.719 1 84.94 99 GLU A C 1
ATOM 764 O O . GLU A 1 99 ? 18.938 -64.062 -45.75 1 84.94 99 GLU A O 1
ATOM 769 N N . VAL A 1 100 ? 18.266 -63.625 -43.719 1 83.88 100 VAL A N 1
ATOM 770 C CA . VAL A 1 100 ? 18.984 -62.344 -43.719 1 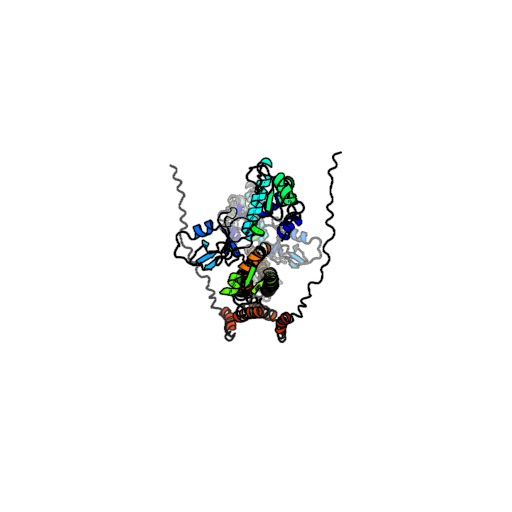83.88 100 VAL A CA 1
ATOM 771 C C . VAL A 1 100 ? 20.484 -62.594 -43.75 1 83.88 100 VAL A C 1
ATOM 773 O O . VAL A 1 100 ? 21.219 -61.969 -44.531 1 83.88 100 VAL A O 1
ATOM 776 N N . THR A 1 101 ? 20.906 -63.562 -42.969 1 83.5 101 THR A N 1
ATOM 777 C CA . THR A 1 101 ? 22.328 -63.906 -42.906 1 83.5 101 THR A CA 1
ATOM 778 C C . THR A 1 101 ? 22.812 -64.438 -44.281 1 83.5 101 THR A C 1
ATOM 780 O O . THR A 1 101 ? 23.859 -63.969 -44.75 1 83.5 101 THR A O 1
ATOM 783 N N . GLN A 1 102 ? 22.094 -65.25 -44.875 1 82.75 102 GLN A N 1
ATOM 784 C CA . GLN A 1 102 ? 22.469 -65.812 -46.156 1 82.75 102 GLN A CA 1
ATOM 785 C C . GLN A 1 102 ? 22.438 -64.75 -47.25 1 82.75 102 GLN A C 1
ATOM 787 O O . GLN A 1 102 ? 23.312 -64.75 -48.125 1 82.75 102 GLN A O 1
ATOM 792 N N . GLN A 1 103 ? 21.469 -63.969 -47.188 1 81.06 103 GLN A N 1
ATOM 793 C CA . GLN A 1 103 ? 21.406 -62.875 -48.156 1 81.06 103 GLN A CA 1
ATOM 794 C C . GLN A 1 103 ? 22.609 -61.969 -48.031 1 81.06 103 GLN A C 1
ATOM 796 O O . GLN A 1 103 ? 23.188 -61.562 -49.031 1 81.06 103 GLN A O 1
ATOM 801 N N . GLU A 1 104 ? 22.953 -61.719 -46.844 1 79.94 104 GLU A N 1
ATOM 802 C CA . GLU A 1 104 ? 24.141 -60.875 -46.625 1 79.94 104 GLU A CA 1
ATOM 803 C C . GLU A 1 104 ? 25.391 -61.531 -47.156 1 79.94 104 GLU A C 1
ATOM 805 O O . GLU A 1 104 ? 26.25 -60.875 -47.75 1 79.94 104 GLU A O 1
ATOM 810 N N . GLU A 1 105 ? 25.5 -62.75 -46.906 1 81.19 105 GLU A N 1
ATOM 811 C CA . GLU A 1 105 ? 26.656 -63.5 -47.375 1 81.19 105 GLU A CA 1
ATOM 812 C C . GLU A 1 105 ? 26.703 -63.562 -48.906 1 81.19 105 GLU A C 1
ATOM 814 O O . GLU A 1 105 ? 27.766 -63.469 -49.531 1 81.19 105 GLU A O 1
ATOM 819 N N . LEU A 1 106 ? 25.594 -63.719 -49.438 1 81.19 106 LEU A N 1
ATOM 820 C CA . LEU A 1 106 ? 25.5 -63.781 -50.906 1 81.19 106 LEU A CA 1
ATOM 821 C C . LEU A 1 106 ? 25.938 -62.469 -51.531 1 81.19 106 LEU A C 1
ATOM 823 O O . LEU A 1 106 ? 26.656 -62.469 -52.531 1 81.19 106 LEU A O 1
ATOM 827 N N . VAL A 1 107 ? 25.516 -61.438 -50.906 1 76.75 107 VAL A N 1
ATOM 828 C CA . VAL A 1 107 ? 25.844 -60.125 -51.438 1 76.75 107 VAL A CA 1
ATOM 829 C C . VAL A 1 107 ? 27.328 -59.844 -51.281 1 76.75 107 VAL A C 1
ATOM 831 O O . VAL A 1 107 ? 27.953 -59.25 -52.188 1 76.75 107 VAL A O 1
ATOM 834 N N . LYS A 1 108 ? 27.891 -60.375 -50.219 1 77.69 108 LYS A N 1
ATOM 835 C CA . LYS A 1 108 ? 29.297 -60.062 -49.938 1 77.69 108 LYS A CA 1
ATOM 836 C C . LYS A 1 108 ? 30.203 -61.062 -50.656 1 77.69 108 LYS A C 1
ATOM 838 O O . LYS A 1 108 ? 31.359 -60.719 -50.969 1 77.69 108 LYS A O 1
ATOM 843 N N . SER A 1 109 ? 29.75 -62.25 -50.75 1 74.81 109 SER A N 1
ATOM 844 C CA . SER A 1 109 ? 30.609 -63.312 -51.281 1 74.81 109 SER A CA 1
ATOM 845 C C . SER A 1 109 ? 30.781 -63.188 -52.781 1 74.81 109 SER A C 1
ATOM 847 O O . SER A 1 109 ? 29.953 -62.594 -53.469 1 74.81 109 SER A O 1
ATOM 849 N N . GLN A 1 110 ? 32.031 -63.781 -53.25 1 74.38 110 GLN A N 1
ATOM 850 C CA . GLN A 1 110 ? 32.25 -63.938 -54.688 1 74.38 110 GLN A CA 1
ATOM 851 C C . GLN A 1 110 ? 31.344 -65 -55.281 1 74.38 110 GLN A C 1
ATOM 853 O O . GLN A 1 110 ? 31.141 -66.062 -54.656 1 74.38 110 GLN A O 1
ATOM 858 N N . ARG A 1 111 ? 30.641 -64.812 -56.312 1 71.69 111 ARG A N 1
ATOM 859 C CA . ARG A 1 111 ? 29.719 -65.688 -57.031 1 71.69 111 ARG A CA 1
ATOM 860 C C . ARG A 1 111 ? 30.297 -67.062 -57.188 1 71.69 111 ARG A C 1
ATOM 862 O O . ARG A 1 111 ? 29.578 -68.062 -57.125 1 71.69 111 ARG A O 1
ATOM 869 N N . SER A 1 112 ? 31.625 -67.125 -57.281 1 69.38 112 SER A N 1
ATOM 870 C CA . SER A 1 112 ? 32.312 -68.375 -57.594 1 69.38 112 SER A CA 1
ATOM 871 C C . SER A 1 112 ? 32.312 -69.312 -56.375 1 69.38 112 SER A C 1
ATOM 873 O O . SER A 1 112 ? 32.531 -70.5 -56.5 1 69.38 112 SER A O 1
ATOM 875 N N . LYS A 1 113 ? 31.891 -68.812 -55.25 1 77.94 113 LYS A N 1
ATOM 876 C CA . LYS A 1 113 ? 32.031 -69.625 -54.031 1 77.94 113 LYS A CA 1
ATOM 877 C C . LYS A 1 113 ? 30.75 -70.375 -53.719 1 77.94 113 LYS A C 1
ATOM 879 O O . LYS A 1 113 ? 30.719 -71.25 -52.812 1 77.94 113 LYS A O 1
ATOM 884 N N . ILE A 1 114 ? 29.797 -70.312 -54.5 1 87.12 114 ILE A N 1
ATOM 885 C CA . ILE A 1 114 ? 28.547 -71 -54.281 1 87.12 114 ILE A CA 1
ATOM 886 C C . ILE A 1 114 ? 28.547 -72.312 -55.031 1 87.12 114 ILE A C 1
ATOM 888 O O . ILE A 1 114 ? 28.562 -72.312 -56.281 1 87.12 114 ILE A O 1
ATOM 892 N N . ILE A 1 115 ? 28.547 -73.375 -54.219 1 89.56 115 ILE A N 1
ATOM 893 C CA . ILE A 1 115 ? 28.734 -74.75 -54.781 1 89.56 115 ILE A CA 1
ATOM 894 C C . ILE A 1 115 ? 27.406 -75.438 -54.844 1 89.56 115 ILE A C 1
ATOM 896 O O . ILE A 1 115 ? 26.5 -75.188 -54.062 1 89.56 115 ILE A O 1
ATOM 900 N N . CYS A 1 116 ? 27.312 -76.375 -55.812 1 92.75 116 CYS A N 1
ATOM 901 C CA . CYS A 1 116 ? 26.125 -77.188 -55.969 1 92.75 116 CYS A CA 1
ATOM 902 C C . CYS A 1 116 ? 25.922 -78.062 -54.75 1 92.75 116 CYS A C 1
ATOM 904 O O . CYS A 1 116 ? 26.875 -78.625 -54.25 1 92.75 116 CYS A O 1
ATOM 906 N N . GLU A 1 117 ? 24.688 -78.125 -54.219 1 89.62 117 GLU A N 1
ATOM 907 C CA . GLU A 1 117 ? 24.406 -78.875 -53 1 89.62 117 GLU A CA 1
ATOM 908 C C . GLU A 1 117 ? 23.844 -80.312 -53.312 1 89.62 117 GLU A C 1
ATOM 910 O O . GLU A 1 117 ? 23.594 -81.062 -52.438 1 89.62 117 GLU A O 1
ATOM 915 N N . VAL A 1 118 ? 23.672 -80.562 -54.531 1 90.62 118 VAL A N 1
ATOM 916 C CA . VAL A 1 118 ? 23.031 -81.812 -54.938 1 90.62 118 VAL A CA 1
ATOM 917 C C . VAL A 1 118 ? 24.094 -82.812 -55.375 1 90.62 118 VAL A C 1
ATOM 919 O O . VAL A 1 118 ? 24.031 -84 -55 1 90.62 118 VAL A O 1
ATOM 922 N N . CYS A 1 119 ? 25.062 -82.375 -56.156 1 91.12 119 CYS A N 1
ATOM 923 C CA . CYS A 1 119 ? 26.078 -83.312 -56.656 1 91.12 119 CYS A CA 1
ATOM 924 C C . CYS A 1 119 ? 27.344 -83.25 -55.812 1 91.12 119 CYS A C 1
ATOM 926 O O . CYS A 1 119 ? 27.531 -82.25 -55.031 1 91.12 119 CYS A O 1
ATOM 928 N N . ASP A 1 120 ? 28.328 -84.25 -55.875 1 90.69 120 ASP A N 1
ATOM 929 C CA . ASP A 1 120 ? 29.562 -84.312 -55.094 1 90.69 120 ASP A CA 1
ATOM 930 C C . ASP A 1 120 ? 30.75 -83.75 -55.875 1 90.69 120 ASP A C 1
ATOM 932 O O . ASP A 1 120 ? 31.906 -83.938 -55.5 1 90.69 120 ASP A O 1
ATOM 936 N N . GLU A 1 121 ? 30.547 -83.188 -56.906 1 91.06 121 GLU A N 1
ATOM 937 C CA . GLU A 1 121 ? 31.625 -82.75 -57.812 1 91.06 121 GLU A CA 1
ATOM 938 C C . GLU A 1 121 ? 32.188 -81.375 -57.375 1 91.06 121 GLU A C 1
ATOM 940 O O . GLU A 1 121 ? 33.188 -80.938 -57.969 1 91.06 121 GLU A O 1
ATOM 945 N N . GLN A 1 122 ? 31.672 -80.812 -56.438 1 89.38 122 GLN A N 1
ATOM 946 C CA . GLN A 1 122 ? 32.125 -79.562 -55.875 1 89.38 122 GLN A CA 1
ATOM 947 C C . GLN A 1 122 ? 32.25 -78.5 -56.969 1 89.38 122 GLN A C 1
ATOM 949 O O . GLN A 1 122 ? 33.25 -77.75 -57.062 1 89.38 122 GLN A O 1
ATOM 954 N N . VAL A 1 123 ? 31.266 -78.562 -57.875 1 91.25 123 VAL A N 1
ATOM 955 C CA . VAL A 1 123 ? 31.25 -77.562 -58.969 1 91.25 123 VAL A CA 1
ATOM 956 C C . VAL A 1 123 ? 30.391 -76.375 -58.594 1 91.25 123 VAL A C 1
ATOM 958 O O . VAL A 1 123 ? 29.531 -76.5 -57.719 1 91.25 123 VAL A O 1
ATOM 961 N N . GLU A 1 124 ? 30.641 -75.312 -59.312 1 91.25 124 GLU A N 1
ATOM 962 C CA . GLU A 1 124 ? 29.938 -74.062 -59.031 1 91.25 124 GLU A CA 1
ATOM 963 C C . GLU A 1 124 ? 28.469 -74.188 -59.406 1 91.25 124 GLU A C 1
ATOM 965 O O . GLU A 1 124 ? 28.109 -74.75 -60.438 1 91.25 124 GLU A O 1
ATOM 970 N N . ALA A 1 125 ? 27.609 -73.562 -58.469 1 93 125 ALA A N 1
ATOM 971 C CA . ALA A 1 125 ? 26.172 -73.5 -58.719 1 93 125 ALA A CA 1
ATOM 972 C C . ALA A 1 125 ? 25.812 -72.312 -59.625 1 93 125 ALA A C 1
ATOM 974 O O . ALA A 1 125 ? 26.469 -71.312 -59.594 1 93 125 ALA A O 1
ATOM 975 N N . ILE A 1 126 ? 24.719 -72.5 -60.469 1 92.06 126 ILE A N 1
ATOM 976 C CA . ILE A 1 126 ? 24.328 -71.438 -61.406 1 92.06 126 ILE A CA 1
ATOM 977 C C . ILE A 1 126 ? 22.922 -70.938 -61.062 1 92.06 126 ILE A C 1
ATOM 979 O O . ILE A 1 126 ? 22.547 -69.812 -61.406 1 92.06 126 ILE A O 1
ATOM 983 N N . VAL A 1 127 ? 22.156 -71.875 -60.406 1 94.19 127 VAL A N 1
ATOM 984 C CA . VAL A 1 127 ? 20.781 -71.5 -60.031 1 94.19 127 VAL A CA 1
ATOM 985 C C . VAL A 1 127 ? 20.438 -72.125 -58.688 1 94.19 127 VAL A C 1
ATOM 987 O O . VAL A 1 127 ? 21.156 -72.938 -58.156 1 94.19 127 VAL A O 1
ATOM 990 N N . ARG A 1 128 ? 19.438 -71.625 -58 1 93 128 ARG A N 1
ATOM 991 C CA . ARG A 1 128 ? 18.844 -72.188 -56.812 1 93 128 ARG A CA 1
ATOM 992 C C . ARG A 1 128 ? 17.375 -72.5 -57 1 93 128 ARG A C 1
ATOM 994 O O . ARG A 1 128 ? 16.625 -71.625 -57.5 1 93 128 ARG A O 1
ATOM 1001 N N . CYS A 1 129 ? 16.984 -73.688 -56.812 1 93.19 129 CYS A N 1
ATOM 1002 C CA . CYS A 1 129 ? 15.57 -74 -56.875 1 93.19 129 CYS A CA 1
ATOM 1003 C C . CYS A 1 129 ? 14.773 -73.375 -55.75 1 93.19 129 CYS A C 1
ATOM 1005 O O . CYS A 1 129 ? 15.117 -73.562 -54.594 1 93.19 129 CYS A O 1
ATOM 1007 N N . LEU A 1 130 ? 13.766 -72.688 -56.125 1 88.31 130 LEU A N 1
ATOM 1008 C CA . LEU A 1 130 ? 13 -71.875 -55.156 1 88.31 130 LEU A CA 1
ATOM 1009 C C . LEU A 1 130 ? 12.047 -72.812 -54.375 1 88.31 130 LEU A C 1
ATOM 1011 O O . LEU A 1 130 ? 11.539 -72.438 -53.312 1 88.31 130 LEU A O 1
ATOM 1015 N N . GLU A 1 131 ? 11.859 -74 -54.844 1 86.19 131 GLU A N 1
ATOM 1016 C CA . GLU A 1 131 ? 10.984 -74.938 -54.156 1 86.19 131 GLU A CA 1
ATOM 1017 C C . GLU A 1 131 ? 11.797 -75.938 -53.312 1 86.19 131 GLU A C 1
ATOM 1019 O O . GLU A 1 131 ? 11.484 -76.125 -52.156 1 86.19 131 GLU A O 1
ATOM 1024 N N . CYS A 1 132 ? 12.883 -76.5 -53.906 1 86.25 132 CYS A N 1
ATOM 1025 C CA . CYS A 1 132 ? 13.727 -77.438 -53.156 1 86.25 132 CYS A CA 1
ATOM 1026 C C . CYS A 1 132 ? 14.703 -76.688 -52.25 1 86.25 132 CYS A C 1
ATOM 1028 O O . CYS A 1 132 ? 15.273 -77.312 -51.344 1 86.25 132 CYS A O 1
ATOM 1030 N N . ARG A 1 133 ? 14.898 -75.5 -52.594 1 88.12 133 ARG A N 1
ATOM 1031 C CA . ARG A 1 133 ? 15.805 -74.562 -51.844 1 88.12 133 ARG A CA 1
ATOM 1032 C C . ARG A 1 133 ? 17.234 -75.125 -51.844 1 88.12 133 ARG A C 1
ATOM 1034 O O . ARG A 1 133 ? 17.891 -75.188 -50.812 1 88.12 133 ARG A O 1
ATOM 1041 N N . GLU A 1 134 ? 17.688 -75.562 -52.969 1 89.06 134 GLU A N 1
ATOM 1042 C CA . GLU A 1 134 ? 19.031 -76.125 -53.156 1 89.06 134 GLU A CA 1
ATOM 1043 C C . GLU A 1 134 ? 19.75 -75.438 -54.312 1 89.06 134 GLU A C 1
ATOM 1045 O O . GLU A 1 134 ? 19.109 -75.062 -55.312 1 89.06 134 GLU A O 1
ATOM 1050 N N . TYR A 1 135 ? 21.047 -75.375 -54.125 1 91 135 TYR A N 1
ATOM 1051 C CA . TYR A 1 135 ? 21.875 -74.875 -55.219 1 91 135 TYR A CA 1
ATOM 1052 C C . TYR A 1 135 ? 22.172 -75.938 -56.25 1 91 135 TYR A C 1
ATOM 1054 O O . TYR A 1 135 ? 22.469 -77.062 -55.875 1 91 135 TYR A O 1
ATOM 1062 N N . LEU A 1 136 ? 22.031 -75.562 -57.531 1 94.75 136 LEU A N 1
ATOM 1063 C CA . LEU A 1 136 ? 22.219 -76.5 -58.594 1 94.75 136 LEU A CA 1
ATOM 1064 C C . LEU A 1 136 ? 23.281 -76 -59.562 1 94.75 136 LEU A C 1
ATOM 1066 O O . LEU A 1 136 ? 23.297 -74.875 -59.969 1 94.75 136 LEU A O 1
ATOM 1070 N N . CYS A 1 137 ? 24.109 -77 -59.875 1 94.12 137 CYS A N 1
ATOM 1071 C CA . CYS A 1 137 ? 25.062 -76.75 -60.969 1 94.12 137 CYS A CA 1
ATOM 1072 C C . CYS A 1 137 ? 24.391 -76.875 -62.312 1 94.12 137 CYS A C 1
ATOM 1074 O O . CYS A 1 137 ? 23.203 -77.25 -62.406 1 94.12 137 CYS A O 1
ATOM 1076 N N . GLU A 1 138 ? 25.141 -76.75 -63.438 1 94.69 138 GLU A N 1
ATOM 1077 C CA . GLU A 1 138 ? 24.578 -76.812 -64.75 1 94.69 138 GLU A CA 1
ATOM 1078 C C . GLU A 1 138 ? 24 -78.188 -65.062 1 94.69 138 GLU A C 1
ATOM 1080 O O . GLU A 1 138 ? 22.859 -78.312 -65.562 1 94.69 138 GLU A O 1
ATOM 1085 N N . ALA A 1 139 ? 24.781 -79.188 -64.688 1 95 139 ALA A N 1
ATOM 1086 C CA . ALA A 1 139 ? 24.344 -80.562 -64.938 1 95 139 ALA A CA 1
ATOM 1087 C C . ALA A 1 139 ? 23.125 -80.938 -64.062 1 95 139 ALA A C 1
ATOM 1089 O O . ALA A 1 139 ? 22.156 -81.5 -64.625 1 95 139 ALA A O 1
ATOM 1090 N N . CYS A 1 140 ? 23.188 -80.562 -62.875 1 95.5 140 CYS A N 1
ATOM 1091 C CA . CYS A 1 140 ? 22.109 -80.875 -61.969 1 95.5 140 CYS A CA 1
ATOM 1092 C C . CYS A 1 140 ? 20.844 -80.062 -62.281 1 95.5 140 CYS A C 1
ATOM 1094 O O . CYS A 1 140 ? 19.734 -80.562 -62.094 1 95.5 140 CYS A O 1
ATOM 1096 N N . HIS A 1 141 ? 21.047 -78.875 -62.781 1 94.94 141 HIS A N 1
ATOM 1097 C CA . HIS A 1 141 ? 19.922 -78.062 -63.219 1 94.94 141 HIS A CA 1
ATOM 1098 C C . HIS A 1 141 ? 19.203 -78.688 -64.375 1 94.94 141 HIS A C 1
ATOM 1100 O O . HIS A 1 141 ? 17.969 -78.688 -64.438 1 94.94 141 HIS A O 1
ATOM 1106 N N . SER A 1 142 ? 19.984 -79.125 -65.25 1 94.88 142 SER A N 1
ATOM 1107 C CA . SER A 1 142 ? 19.422 -79.812 -66.438 1 94.88 142 SER A CA 1
ATOM 1108 C C . SER A 1 142 ? 18.625 -81.062 -66 1 94.88 142 SER A C 1
ATOM 1110 O O . SER A 1 142 ? 17.516 -81.25 -66.5 1 94.88 142 SER A O 1
ATOM 1112 N N . ALA A 1 143 ? 19.25 -81.75 -65.125 1 94.81 143 ALA A N 1
ATOM 1113 C CA . ALA A 1 143 ? 18.562 -82.938 -64.625 1 94.81 143 ALA A CA 1
ATOM 1114 C C . ALA A 1 143 ? 17.281 -82.625 -63.875 1 94.81 143 ALA A C 1
ATOM 1116 O O . ALA A 1 143 ? 16.25 -83.25 -64.062 1 94.81 143 ALA A O 1
ATOM 1117 N N . HIS A 1 144 ? 17.344 -81.562 -63.094 1 93.88 144 HIS A N 1
ATOM 1118 C CA . HIS A 1 144 ? 16.219 -81.062 -62.281 1 93.88 144 HIS A CA 1
ATOM 1119 C C . HIS A 1 144 ? 15.062 -80.625 -63.188 1 93.88 144 HIS A C 1
ATOM 1121 O O . HIS A 1 144 ? 13.898 -80.875 -62.875 1 93.88 144 HIS A O 1
ATOM 1127 N N . SER A 1 145 ? 15.391 -80.062 -64.375 1 93.38 145 SER A N 1
ATOM 1128 C CA . SER A 1 145 ? 14.398 -79.562 -65.25 1 93.38 145 SER A CA 1
ATOM 1129 C C . SER A 1 145 ? 13.727 -80.688 -66.062 1 93.38 145 SER A C 1
ATOM 1131 O O . SER A 1 145 ? 12.633 -80.438 -66.625 1 93.38 145 SER A O 1
ATOM 1133 N N . ARG A 1 146 ? 14.422 -81.812 -66.062 1 93.31 146 ARG A N 1
ATOM 1134 C CA . ARG A 1 146 ? 13.906 -82.875 -66.812 1 93.31 146 ARG A CA 1
ATOM 1135 C C . ARG A 1 146 ? 13.133 -83.875 -65.938 1 93.31 146 ARG A C 1
ATOM 1137 O O . ARG A 1 146 ? 12.375 -84.688 -66.5 1 93.31 146 ARG A O 1
ATOM 1144 N N . ASN A 1 147 ? 13.352 -83.812 -64.75 1 92.88 147 ASN A N 1
ATOM 1145 C CA . ASN A 1 147 ? 12.711 -84.75 -63.812 1 92.88 147 ASN A CA 1
ATOM 1146 C C . ASN A 1 147 ? 11.219 -84.438 -63.656 1 92.88 147 ASN A C 1
ATOM 1148 O O . ASN A 1 147 ? 10.828 -83.312 -63.438 1 92.88 147 ASN A O 1
ATOM 1152 N N . LYS A 1 148 ? 10.328 -85.375 -63.688 1 92.19 148 LYS A N 1
ATOM 1153 C CA . LYS A 1 148 ? 8.875 -85.25 -63.625 1 92.19 148 LYS A CA 1
ATOM 1154 C C . LYS A 1 148 ? 8.43 -84.562 -62.344 1 92.19 148 LYS A C 1
ATOM 1156 O O . LYS A 1 148 ? 7.457 -83.812 -62.312 1 92.19 148 LYS A O 1
ATOM 1161 N N . LYS A 1 149 ? 9.172 -84.75 -61.375 1 92.12 149 LYS A N 1
ATOM 1162 C CA . LYS A 1 149 ? 8.773 -84.25 -60.031 1 92.12 149 LYS A CA 1
ATOM 1163 C C . LYS A 1 149 ? 9.195 -82.812 -59.844 1 92.12 149 LYS A C 1
ATOM 1165 O O . LYS A 1 149 ? 8.594 -82.062 -59.031 1 92.12 149 LYS A O 1
ATOM 1170 N N . THR A 1 150 ? 10.219 -82.312 -60.594 1 91.81 150 THR A N 1
ATOM 1171 C CA . THR A 1 150 ? 10.797 -81.062 -60.281 1 91.81 150 THR A CA 1
ATOM 1172 C C . THR A 1 150 ? 10.758 -80.125 -61.5 1 91.81 150 THR A C 1
ATOM 1174 O O . THR A 1 150 ? 11.188 -78.938 -61.406 1 91.81 150 THR A O 1
ATOM 1177 N N . LYS A 1 151 ? 10.305 -80.562 -62.656 1 91.75 151 LYS A N 1
ATOM 1178 C CA . LYS A 1 151 ? 10.344 -79.812 -63.906 1 91.75 151 LYS A CA 1
ATOM 1179 C C . LYS A 1 151 ? 9.602 -78.5 -63.781 1 91.75 151 LYS A C 1
ATOM 1181 O O . LYS A 1 151 ? 9.922 -77.5 -64.5 1 91.75 151 LYS A O 1
ATOM 1186 N N . ASN A 1 152 ? 8.594 -78.438 -62.906 1 92 152 ASN A N 1
ATOM 1187 C CA . ASN A 1 152 ? 7.781 -77.25 -62.812 1 92 152 ASN A CA 1
ATOM 1188 C C . ASN A 1 152 ? 8.297 -76.312 -61.688 1 92 152 ASN A C 1
ATOM 1190 O O . ASN A 1 152 ? 7.676 -75.312 -61.406 1 92 152 ASN A O 1
ATOM 1194 N N . HIS A 1 153 ? 9.477 -76.625 -61.094 1 92.75 153 HIS A N 1
ATOM 1195 C CA . HIS A 1 153 ? 10.016 -75.812 -60.031 1 92.75 153 HIS A CA 1
ATOM 1196 C C . HIS A 1 153 ? 10.609 -74.5 -60.594 1 92.75 153 HIS A C 1
ATOM 1198 O O . HIS A 1 153 ? 11.242 -74.5 -61.656 1 92.75 153 HIS A O 1
ATOM 1204 N N . GLU A 1 154 ? 10.289 -73.438 -59.938 1 91.81 154 GLU A N 1
ATOM 1205 C CA . GLU A 1 154 ? 10.898 -72.125 -60.312 1 91.81 154 GLU A CA 1
ATOM 1206 C C . GLU A 1 154 ? 12.32 -72 -59.781 1 91.81 154 GLU A C 1
ATOM 1208 O O . GLU A 1 154 ? 12.602 -72.438 -58.656 1 91.81 154 GLU A O 1
ATOM 1213 N N . THR A 1 155 ? 13.234 -71.562 -60.562 1 92.62 155 THR A N 1
ATOM 1214 C CA . THR A 1 155 ? 14.625 -71.375 -60.156 1 92.62 155 THR A CA 1
ATOM 1215 C C . THR A 1 155 ? 15.055 -69.938 -60.281 1 92.62 155 THR A C 1
ATOM 1217 O O . THR A 1 155 ? 14.445 -69.188 -61.031 1 92.62 155 THR A O 1
ATOM 1220 N N . ALA A 1 156 ? 15.953 -69.562 -59.5 1 92.19 156 ALA A N 1
ATOM 1221 C CA . ALA A 1 156 ? 16.562 -68.25 -59.562 1 92.19 156 ALA A CA 1
ATOM 1222 C C . ALA A 1 156 ? 18.062 -68.312 -59.844 1 92.19 156 ALA A C 1
ATOM 1224 O O . ALA A 1 156 ? 18.75 -69.188 -59.281 1 92.19 156 ALA A O 1
ATOM 1225 N N . SER A 1 157 ? 18.453 -67.438 -60.719 1 91.19 157 SER A N 1
ATOM 1226 C CA . SER A 1 157 ? 19.875 -67.438 -61.031 1 91.19 157 SER A CA 1
ATOM 1227 C C . SER A 1 157 ? 20.703 -66.938 -59.844 1 91.19 157 SER A C 1
ATOM 1229 O O . SER A 1 157 ? 20.203 -66.125 -59.062 1 91.19 157 SER A O 1
ATOM 1231 N N . ILE A 1 158 ? 21.891 -67.375 -59.781 1 88.81 158 ILE A N 1
ATOM 1232 C CA . ILE A 1 158 ? 22.797 -66.938 -58.719 1 88.81 158 ILE A CA 1
ATOM 1233 C C . ILE A 1 158 ? 22.984 -65.438 -58.812 1 88.81 158 ILE A C 1
ATOM 1235 O O . ILE A 1 158 ? 23.078 -64.75 -57.781 1 88.81 158 ILE A O 1
ATOM 1239 N N . ASP A 1 159 ? 22.938 -64.938 -60 1 86.31 159 ASP A N 1
ATOM 1240 C CA . ASP A 1 159 ? 23.078 -63.469 -60.219 1 86.31 159 ASP A CA 1
ATOM 1241 C C . ASP A 1 159 ? 21.859 -62.719 -59.656 1 86.31 159 ASP A C 1
ATOM 1243 O O . ASP A 1 159 ? 22.016 -61.656 -59.062 1 86.31 159 ASP A O 1
ATOM 1247 N N . ASP A 1 160 ? 20.781 -63.312 -59.875 1 86.88 160 ASP A N 1
ATOM 1248 C CA . ASP A 1 160 ? 19.562 -62.688 -59.375 1 86.88 160 ASP A CA 1
ATOM 1249 C C . ASP A 1 160 ? 19.547 -62.688 -57.844 1 86.88 160 ASP A C 1
ATOM 1251 O O . ASP A 1 160 ? 19.078 -61.719 -57.219 1 86.88 160 ASP A O 1
ATOM 1255 N N . LEU A 1 161 ? 20.078 -63.656 -57.25 1 86.19 161 LEU A N 1
ATOM 1256 C CA . LEU A 1 161 ? 20.172 -63.75 -55.812 1 86.19 161 LEU A CA 1
ATOM 1257 C C . LEU A 1 161 ? 21.234 -62.812 -55.281 1 86.19 161 LEU A C 1
ATOM 1259 O O . LEU A 1 161 ? 21.016 -62.125 -54.25 1 86.19 161 LEU A O 1
ATOM 1263 N N . HIS A 1 162 ? 22.234 -62.719 -56.031 1 83 162 HIS A N 1
ATOM 1264 C CA . HIS A 1 162 ? 23.359 -61.844 -55.656 1 83 162 HIS A CA 1
ATOM 1265 C C . HIS A 1 162 ? 22.969 -60.375 -55.719 1 83 162 HIS A C 1
ATOM 1267 O O . HIS A 1 162 ? 23.344 -59.594 -54.844 1 83 162 HIS A O 1
ATOM 1273 N N . SER A 1 163 ? 22.219 -60 -56.719 1 79.06 163 SER A N 1
ATOM 1274 C CA . SER A 1 163 ? 21.828 -58.625 -56.906 1 79.06 163 SER A CA 1
ATOM 1275 C C . SER A 1 163 ? 20.672 -58.25 -55.969 1 79.06 163 SER A C 1
ATOM 1277 O O . SER A 1 163 ? 20.391 -57.062 -55.75 1 79.06 163 SER A O 1
ATOM 1279 N N . GLY A 1 164 ? 19.984 -59.281 -55.406 1 76.31 164 GLY A N 1
ATOM 1280 C CA . GLY A 1 164 ? 18.859 -59.031 -54.531 1 76.31 164 GLY A CA 1
ATOM 1281 C C . GLY A 1 164 ? 17.531 -58.969 -55.25 1 76.31 164 GLY A C 1
ATOM 1282 O O . GLY A 1 164 ? 16.516 -58.656 -54.656 1 76.31 164 GLY A O 1
ATOM 1283 N N . LYS A 1 165 ? 17.625 -59.156 -56.594 1 80.75 165 LYS A N 1
ATOM 1284 C CA . LYS A 1 165 ? 16.391 -59.125 -57.375 1 80.75 165 LYS A CA 1
ATOM 1285 C C . LYS A 1 165 ? 15.414 -60.219 -56.875 1 80.75 165 LYS A C 1
ATOM 1287 O O . LYS A 1 165 ? 14.203 -59.969 -56.812 1 80.75 165 LYS A O 1
ATOM 1292 N N . VAL A 1 166 ? 15.945 -61.375 -56.562 1 82.94 166 VAL A N 1
ATOM 1293 C CA . VAL A 1 166 ? 15.172 -62.438 -55.938 1 82.94 166 VAL A CA 1
ATOM 1294 C C . VAL A 1 166 ? 15.664 -62.688 -54.5 1 82.94 166 VAL A C 1
ATOM 1296 O O . VAL A 1 166 ? 16.859 -62.875 -54.281 1 82.94 166 VAL A O 1
ATOM 1299 N N . PRO A 1 167 ? 14.688 -62.594 -53.656 1 79.94 167 PRO A N 1
ATOM 1300 C CA . PRO A 1 167 ? 15.117 -62.781 -52.281 1 79.94 167 PRO A CA 1
ATOM 1301 C C . PRO A 1 167 ? 15.453 -64.25 -51.938 1 79.94 167 PRO A C 1
ATOM 1303 O O . PRO A 1 167 ? 14.82 -65.125 -52.469 1 79.94 167 PRO A O 1
ATOM 1306 N N . TYR A 1 168 ? 16.469 -64.375 -51.094 1 84.31 168 TYR A N 1
ATOM 1307 C CA . TYR A 1 168 ? 16.797 -65.688 -50.562 1 84.31 168 TYR A CA 1
ATOM 1308 C C . TYR A 1 168 ? 15.695 -66.188 -49.625 1 84.31 168 TYR A C 1
ATOM 1310 O O . TYR A 1 168 ? 15.234 -65.438 -48.75 1 84.31 168 TYR A O 1
ATOM 1318 N N . GLN A 1 169 ? 15.242 -67.375 -49.938 1 81.75 169 GLN A N 1
ATOM 1319 C CA . GLN A 1 169 ? 14.242 -68 -49.031 1 81.75 169 GLN A CA 1
ATOM 1320 C C . GLN A 1 169 ? 14.812 -69.188 -48.281 1 81.75 169 GLN A C 1
ATOM 1322 O O . GLN A 1 169 ? 15.367 -70.062 -48.875 1 81.75 169 GLN A O 1
ATOM 1327 N N . SER A 1 170 ? 14.625 -69.062 -46.969 1 85.25 170 SER A N 1
ATOM 1328 C CA . SER A 1 170 ? 15.188 -70.125 -46.125 1 85.25 170 SER A CA 1
ATOM 1329 C C . SER A 1 170 ? 14.422 -71.438 -46.25 1 85.25 170 SER A C 1
ATOM 1331 O O . SER A 1 170 ? 13.195 -71.438 -46.406 1 85.25 170 SER A O 1
ATOM 1333 N N . ARG A 1 171 ? 15.156 -72.562 -46.219 1 84.25 171 ARG A N 1
ATOM 1334 C CA . ARG A 1 171 ? 14.547 -73.875 -46.25 1 84.25 171 ARG A CA 1
ATOM 1335 C C . ARG A 1 171 ? 13.742 -74.125 -44.969 1 84.25 171 ARG A C 1
ATOM 1337 O O . ARG A 1 171 ? 12.852 -74.938 -44.938 1 84.25 171 ARG A O 1
ATOM 1344 N N . LEU A 1 172 ? 14.078 -73.375 -43.969 1 81.81 172 LEU A N 1
ATOM 1345 C CA . LEU A 1 172 ? 13.492 -73.562 -42.656 1 81.81 172 LEU A CA 1
ATOM 1346 C C . LEU A 1 172 ? 12 -73.25 -42.656 1 81.81 172 LEU A C 1
ATOM 1348 O O . LEU A 1 172 ? 11.25 -73.75 -41.844 1 81.81 172 LEU A O 1
ATOM 1352 N N . TRP A 1 173 ? 11.523 -72.5 -43.656 1 79.88 173 TRP A N 1
ATOM 1353 C CA . TRP A 1 173 ? 10.117 -72.125 -43.688 1 79.88 173 TRP A CA 1
ATOM 1354 C C . TRP A 1 173 ? 9.227 -73.312 -44.062 1 79.88 173 TRP A C 1
ATOM 1356 O O . TRP A 1 173 ? 8.07 -73.375 -43.625 1 79.88 173 TRP A O 1
ATOM 1366 N N . ASN A 1 174 ? 9.766 -74.125 -44.812 1 75.44 174 ASN A N 1
ATOM 1367 C CA . ASN A 1 174 ? 8.953 -75.188 -45.344 1 75.44 174 ASN A CA 1
ATOM 1368 C C . ASN A 1 174 ? 9.25 -76.5 -44.625 1 75.44 174 ASN A C 1
ATOM 1370 O O . ASN A 1 174 ? 8.734 -77.562 -45 1 75.44 174 ASN A O 1
ATOM 1374 N N . GLU A 1 175 ? 10.078 -76.312 -43.656 1 80.88 175 GLU A N 1
ATOM 1375 C CA . GLU A 1 175 ? 10.422 -77.562 -42.938 1 80.88 175 GLU A CA 1
ATOM 1376 C C . GLU A 1 175 ? 9.289 -78 -42 1 80.88 175 GLU A C 1
ATOM 1378 O O . GLU A 1 175 ? 8.805 -77.188 -41.188 1 80.88 175 GLU A O 1
ATOM 1383 N N . VAL A 1 176 ? 8.766 -79.188 -42.281 1 86.5 176 VAL A N 1
ATOM 1384 C CA . VAL A 1 176 ? 7.742 -79.688 -41.406 1 86.5 176 VAL A CA 1
ATOM 1385 C C . VAL A 1 176 ? 8.406 -80.312 -40.156 1 86.5 176 VAL A C 1
ATOM 1387 O O . VAL A 1 176 ? 9.297 -81.125 -40.281 1 86.5 176 VAL A O 1
ATOM 1390 N N . PRO A 1 177 ? 7.984 -79.75 -39.062 1 87.56 177 PRO A N 1
ATOM 1391 C CA . PRO A 1 177 ? 8.602 -80.312 -37.844 1 87.56 177 PRO A CA 1
ATOM 1392 C C . PRO A 1 177 ? 8.328 -81.812 -37.656 1 87.56 177 PRO A C 1
ATOM 1394 O O . PRO A 1 177 ? 7.289 -82.312 -38.062 1 87.56 177 PRO A O 1
ATOM 1397 N N . LYS A 1 178 ? 9.352 -82.5 -37.156 1 89.88 178 LYS A N 1
ATOM 1398 C CA . LYS A 1 178 ? 9.234 -83.875 -36.844 1 89.88 178 LYS A CA 1
ATOM 1399 C C . LYS A 1 178 ? 8.594 -84.062 -35.469 1 89.88 178 LYS A C 1
ATOM 1401 O O . LYS A 1 178 ? 8.742 -83.25 -34.562 1 89.88 178 LYS A O 1
ATOM 1406 N N . CYS A 1 179 ? 7.855 -85.125 -35.375 1 91.94 179 CYS A N 1
ATOM 1407 C CA . CYS A 1 179 ? 7.207 -85.438 -34.094 1 91.94 179 CYS A CA 1
ATOM 1408 C C . CYS A 1 179 ? 8.227 -85.812 -33.031 1 91.94 179 CYS A C 1
ATOM 1410 O O . CYS A 1 179 ? 9.07 -86.688 -33.281 1 91.94 179 CYS A O 1
ATOM 1412 N N . PRO A 1 180 ? 8.195 -85.188 -31.891 1 85.06 180 PRO A N 1
ATOM 1413 C CA . PRO A 1 180 ? 9.141 -85.562 -30.828 1 85.06 180 PRO A CA 1
ATOM 1414 C C . PRO A 1 180 ? 8.938 -87 -30.312 1 85.06 180 PRO A C 1
ATOM 1416 O O . PRO A 1 180 ? 9.898 -87.625 -29.859 1 85.06 180 PRO A O 1
ATOM 1419 N N . LYS A 1 181 ? 7.797 -87.562 -30.438 1 90.12 181 LYS A N 1
ATOM 1420 C CA . LYS A 1 181 ? 7.477 -88.875 -29.953 1 90.12 181 LYS A CA 1
ATOM 1421 C C . LYS A 1 181 ? 7.719 -89.938 -31.016 1 90.12 181 LYS A C 1
ATOM 1423 O O . LYS A 1 181 ? 8.023 -91.062 -30.703 1 90.12 181 LYS A O 1
ATOM 1428 N N . HIS A 1 182 ? 7.543 -89.438 -32.281 1 92.62 182 HIS A N 1
ATOM 1429 C CA . HIS A 1 182 ? 7.742 -90.375 -33.438 1 92.62 182 HIS A CA 1
ATOM 1430 C C . HIS A 1 182 ? 8.711 -89.75 -34.438 1 92.62 182 HIS A C 1
ATOM 1432 O O . HIS A 1 182 ? 8.281 -89.125 -35.406 1 92.62 182 HIS A O 1
ATOM 1438 N N . PRO A 1 183 ? 9.953 -89.875 -34.219 1 87.06 183 PRO A N 1
ATOM 1439 C CA . PRO A 1 183 ? 10.992 -89.125 -34.906 1 87.06 183 PRO A CA 1
ATOM 1440 C C . PRO A 1 183 ? 10.891 -89.25 -36.438 1 87.06 183 PRO A C 1
ATOM 1442 O O . PRO A 1 183 ? 11.344 -88.375 -37.156 1 87.06 183 PRO A O 1
ATOM 1445 N N . SER A 1 184 ? 10.281 -90.25 -36.906 1 90.38 184 SER A N 1
ATOM 1446 C CA . SER A 1 184 ? 10.227 -90.438 -38.344 1 90.38 184 SER A CA 1
ATOM 1447 C C . SER A 1 184 ? 8.961 -89.875 -38.938 1 90.38 184 SER A C 1
ATOM 1449 O O . SER A 1 184 ? 8.789 -89.812 -40.156 1 90.38 184 SER A O 1
ATOM 1451 N N . GLN A 1 185 ? 8.156 -89.375 -38.062 1 93.31 185 GLN A N 1
ATOM 1452 C CA . GLN A 1 185 ? 6.871 -88.875 -38.562 1 93.31 185 GLN A CA 1
ATOM 1453 C C . GLN A 1 185 ? 6.828 -87.312 -38.531 1 93.31 185 GLN A C 1
ATOM 1455 O O . GLN A 1 185 ? 7.375 -86.688 -37.625 1 93.31 185 GLN A O 1
ATOM 1460 N N . ASP A 1 186 ? 6.172 -86.812 -39.531 1 92.88 186 ASP A N 1
ATOM 1461 C CA . ASP A 1 186 ? 5.973 -85.375 -39.656 1 92.88 186 ASP A CA 1
ATOM 1462 C C . ASP A 1 186 ? 4.707 -84.938 -38.906 1 92.88 186 ASP A C 1
ATOM 1464 O O . ASP A 1 186 ? 3.768 -85.688 -38.75 1 92.88 186 ASP A O 1
ATOM 1468 N N . LEU A 1 187 ? 4.711 -83.688 -38.438 1 93.38 187 LEU A N 1
ATOM 1469 C CA . LEU A 1 187 ? 3.557 -83.125 -37.75 1 93.38 187 LEU A CA 1
ATOM 1470 C C . LEU A 1 187 ? 2.578 -82.5 -38.75 1 93.38 187 LEU A C 1
ATOM 1472 O O . LEU A 1 187 ? 2.688 -81.312 -39.094 1 93.38 187 LEU A O 1
ATOM 1476 N N . TYR A 1 188 ? 1.508 -83.25 -39.188 1 93.5 188 TYR A N 1
ATOM 1477 C CA . TYR A 1 188 ? 0.605 -82.812 -40.219 1 93.5 188 TYR A CA 1
ATOM 1478 C C . TYR A 1 188 ? -0.748 -82.438 -39.656 1 93.5 188 TYR A C 1
ATOM 1480 O O . TYR A 1 188 ? -1.611 -81.875 -40.375 1 93.5 188 TYR A O 1
ATOM 1488 N N . PHE A 1 189 ? -0.876 -82.625 -38.344 1 95.81 189 PHE A N 1
ATOM 1489 C CA . PHE A 1 189 ? -2.182 -82.375 -37.719 1 95.81 189 PHE A CA 1
ATOM 1490 C C . PHE A 1 189 ? -2.043 -81.5 -36.469 1 95.81 189 PHE A C 1
ATOM 1492 O O . PHE A 1 189 ? -0.947 -81.375 -35.938 1 95.81 189 PHE A O 1
ATOM 1499 N N . PHE A 1 190 ? -3.117 -80.875 -36.156 1 95.75 190 PHE A N 1
ATOM 1500 C CA . PHE A 1 190 ? -3.232 -80.125 -34.938 1 95.75 190 PHE A CA 1
ATOM 1501 C C . PHE A 1 190 ? -4.371 -80.625 -34.062 1 95.75 190 PHE A C 1
ATOM 1503 O O . PHE A 1 190 ? -5.512 -80.75 -34.531 1 95.75 190 PHE A O 1
ATOM 1510 N N . CYS A 1 191 ? -4.09 -81.125 -32.938 1 96.69 191 CYS A N 1
ATOM 1511 C CA . CYS A 1 191 ? -5.125 -81.5 -32 1 96.69 191 CYS A CA 1
ATOM 1512 C C . CYS A 1 191 ? -5.703 -80.312 -31.266 1 96.69 191 CYS A C 1
ATOM 1514 O O . CYS A 1 191 ? -5.023 -79.75 -30.438 1 96.69 191 CYS A O 1
ATOM 1516 N N . GLU A 1 192 ? -6.898 -80.062 -31.484 1 93.56 192 GLU A N 1
ATOM 1517 C CA . GLU A 1 192 ? -7.555 -78.938 -30.891 1 93.56 192 GLU A CA 1
ATOM 1518 C C . GLU A 1 192 ? -7.785 -79.125 -29.391 1 93.56 192 GLU A C 1
ATOM 1520 O O . GLU A 1 192 ? -7.684 -78.188 -28.609 1 93.56 192 GLU A O 1
ATOM 1525 N N . THR A 1 193 ? -8.031 -80.312 -29.078 1 93.88 193 THR A N 1
ATOM 1526 C CA . THR A 1 193 ? -8.32 -80.688 -27.688 1 93.88 193 THR A CA 1
ATOM 1527 C C . THR A 1 193 ? -7.094 -80.438 -26.797 1 93.88 193 THR A C 1
ATOM 1529 O O . THR A 1 193 ? -7.207 -79.875 -25.719 1 93.88 193 THR A O 1
ATOM 1532 N N . CYS A 1 194 ? -5.934 -80.75 -27.297 1 92.44 194 CYS A N 1
ATOM 1533 C CA . CYS A 1 194 ? -4.711 -80.688 -26.516 1 92.44 194 CYS A CA 1
ATOM 1534 C C . CYS A 1 194 ? -3.91 -79.438 -26.906 1 92.44 194 CYS A C 1
ATOM 1536 O O . CYS A 1 194 ? -2.906 -79.125 -26.281 1 92.44 194 CYS A O 1
ATOM 1538 N N . THR A 1 195 ? -4.324 -78.812 -27.953 1 90.81 195 THR A N 1
ATOM 1539 C CA . THR A 1 195 ? -3.668 -77.625 -28.5 1 90.81 195 THR A CA 1
ATOM 1540 C C . THR A 1 195 ? -2.201 -77.938 -28.812 1 90.81 195 THR A C 1
ATOM 1542 O O . THR A 1 195 ? -1.315 -77.188 -28.375 1 90.81 195 THR A O 1
ATOM 1545 N N . THR A 1 196 ? -1.981 -78.938 -29.562 1 92.38 196 THR A N 1
ATOM 1546 C CA . THR A 1 196 ? -0.614 -79.312 -29.875 1 92.38 196 THR A CA 1
ATOM 1547 C C . THR A 1 196 ? -0.54 -79.938 -31.281 1 92.38 196 THR A C 1
ATOM 1549 O O . THR A 1 196 ? -1.517 -80.5 -31.766 1 92.38 196 THR A O 1
ATOM 1552 N N . LEU A 1 197 ? 0.604 -79.812 -31.875 1 94.38 197 LEU A N 1
ATOM 1553 C CA . LEU A 1 197 ? 0.867 -80.5 -33.156 1 94.38 197 LEU A CA 1
ATOM 1554 C C . LEU A 1 197 ? 1.068 -82 -32.969 1 94.38 197 LEU A C 1
ATOM 1556 O O . LEU A 1 197 ? 1.729 -82.438 -32.031 1 94.38 197 LEU A O 1
ATOM 1560 N N . ILE A 1 198 ? 0.461 -82.75 -33.906 1 95.38 198 ILE A N 1
ATOM 1561 C CA . ILE A 1 198 ? 0.582 -84.188 -33.781 1 95.38 198 ILE A CA 1
ATOM 1562 C C . ILE A 1 198 ? 0.845 -84.812 -35.156 1 95.38 198 ILE A C 1
ATOM 1564 O O . ILE A 1 198 ? 0.576 -84.188 -36.188 1 95.38 198 ILE A O 1
ATOM 1568 N N . CYS A 1 199 ? 1.462 -85.938 -35.125 1 95.06 199 CYS A N 1
ATOM 1569 C CA . CYS A 1 199 ? 1.718 -86.688 -36.375 1 95.06 199 CYS A CA 1
ATOM 1570 C C . CYS A 1 199 ? 0.634 -87.688 -36.594 1 95.06 199 CYS A C 1
ATOM 1572 O O . CYS A 1 199 ? -0.33 -87.812 -35.844 1 95.06 199 CYS A O 1
ATOM 1574 N N . ALA A 1 200 ? 0.771 -88.5 -37.625 1 94.12 200 ALA A N 1
ATOM 1575 C CA . ALA A 1 200 ? -0.214 -89.5 -38 1 94.12 200 ALA A CA 1
ATOM 1576 C C . ALA A 1 200 ? -0.265 -90.625 -36.938 1 94.12 200 ALA A C 1
ATOM 1578 O O . ALA A 1 200 ? -1.346 -91.125 -36.562 1 94.12 200 ALA A O 1
ATOM 1579 N N . ALA A 1 201 ? 0.898 -91 -36.469 1 94.94 201 ALA A N 1
ATOM 1580 C CA . ALA A 1 201 ? 0.963 -92 -35.438 1 94.94 201 ALA A CA 1
ATOM 1581 C C . ALA A 1 201 ? 0.323 -91.562 -34.125 1 94.94 201 ALA A C 1
ATOM 1583 O O . ALA A 1 201 ? -0.367 -92.312 -33.469 1 94.94 201 ALA A O 1
ATOM 1584 N N . CYS A 1 202 ? 0.474 -90.312 -33.781 1 95.44 202 CYS A N 1
ATOM 1585 C CA . CYS A 1 202 ? -0.1 -89.75 -32.562 1 95.44 202 CYS A CA 1
ATOM 1586 C C . CYS A 1 202 ? -1.623 -89.812 -32.594 1 95.44 202 CYS A C 1
ATOM 1588 O O . CYS A 1 202 ? -2.266 -90 -31.578 1 95.44 202 CYS A O 1
ATOM 1590 N N . THR A 1 203 ? -2.299 -89.625 -33.781 1 93.44 203 THR A N 1
ATOM 1591 C CA . THR A 1 203 ? -3.75 -89.625 -33.906 1 93.44 203 THR A CA 1
ATOM 1592 C C . THR A 1 203 ? -4.324 -91 -33.562 1 93.44 203 THR A C 1
ATOM 1594 O O . THR A 1 203 ? -5.453 -91.062 -33.062 1 93.44 203 THR A O 1
ATOM 1597 N N . ALA A 1 204 ? -3.436 -92 -33.781 1 93.31 204 ALA A N 1
ATOM 1598 C CA . ALA A 1 204 ? -3.908 -93.312 -33.562 1 93.31 204 ALA A CA 1
ATOM 1599 C C . ALA A 1 204 ? -3.617 -93.812 -32.156 1 93.31 204 ALA A C 1
ATOM 1601 O O . ALA A 1 204 ? -4.32 -94.688 -31.609 1 93.31 204 ALA A O 1
ATOM 1602 N N . LEU A 1 205 ? -2.656 -93.188 -31.531 1 93.94 205 LEU A N 1
ATOM 1603 C CA . LEU A 1 205 ? -2.18 -93.75 -30.281 1 93.94 205 LEU A CA 1
ATOM 1604 C C . LEU A 1 205 ? -2.613 -92.938 -29.094 1 93.94 205 LEU A C 1
ATOM 1606 O O . LEU A 1 205 ? -3.264 -93.438 -28.172 1 93.94 205 LEU A O 1
ATOM 1610 N N . ASP A 1 206 ? -2.363 -91.625 -29.094 1 93.19 206 ASP A N 1
ATOM 1611 C CA . ASP A 1 206 ? -2.473 -90.812 -27.906 1 93.19 206 ASP A CA 1
ATOM 1612 C C . ASP A 1 206 ? -3.613 -89.812 -28.047 1 93.19 206 ASP A C 1
ATOM 1614 O O . ASP A 1 206 ? -4.148 -89.312 -27.047 1 93.19 206 ASP A O 1
ATOM 1618 N N . HIS A 1 207 ? -4.074 -89.5 -29.312 1 94.94 207 HIS A N 1
ATOM 1619 C CA . HIS A 1 207 ? -5.066 -88.438 -29.578 1 94.94 207 HIS A CA 1
ATOM 1620 C C . HIS A 1 207 ? -6.234 -89 -30.391 1 94.94 207 HIS A C 1
ATOM 1622 O O . HIS A 1 207 ? -6.621 -88.438 -31.406 1 94.94 207 HIS A O 1
ATOM 1628 N N . LYS A 1 208 ? -6.73 -90 -29.922 1 92.94 208 LYS A N 1
ATOM 1629 C CA . LYS A 1 208 ? -7.73 -90.75 -30.656 1 92.94 208 LYS A CA 1
ATOM 1630 C C . LYS A 1 208 ? -9.078 -90.062 -30.672 1 92.94 208 LYS A C 1
ATOM 1632 O O . LYS A 1 208 ? -9.484 -89.5 -29.656 1 92.94 208 LYS A O 1
ATOM 1637 N N . ALA A 1 209 ? -9.734 -90.25 -31.844 1 86.62 209 ALA A N 1
ATOM 1638 C CA . ALA A 1 209 ? -11.117 -89.75 -31.938 1 86.62 209 ALA A CA 1
ATOM 1639 C C . ALA A 1 209 ? -12.062 -90.75 -31.25 1 86.62 209 ALA A C 1
ATOM 1641 O O . ALA A 1 209 ? -11.789 -91.938 -31.156 1 86.62 209 ALA A O 1
ATOM 1642 N N . PRO A 1 210 ? -13.078 -90.188 -30.688 1 90.38 210 PRO A N 1
ATOM 1643 C CA . PRO A 1 210 ? -13.695 -88.875 -30.703 1 90.38 210 PRO A CA 1
ATOM 1644 C C . PRO A 1 210 ? -13.273 -88 -29.516 1 90.38 210 PRO A C 1
ATOM 1646 O O . PRO A 1 210 ? -13.688 -86.875 -29.406 1 90.38 210 PRO A O 1
ATOM 1649 N N . ASP A 1 211 ? -12.484 -88.625 -28.672 1 94.19 211 ASP A N 1
ATOM 1650 C CA . ASP A 1 211 ? -12.078 -87.875 -27.469 1 94.19 211 ASP A CA 1
ATOM 1651 C C . ASP A 1 211 ? -11.273 -86.625 -27.828 1 94.19 211 ASP A C 1
ATOM 1653 O O . ASP A 1 211 ? -11.328 -85.625 -27.109 1 94.19 211 ASP A O 1
ATOM 1657 N N . HIS A 1 212 ? -10.516 -86.75 -28.859 1 95.81 212 HIS A N 1
ATOM 1658 C CA . HIS A 1 212 ? -9.734 -85.625 -29.344 1 95.81 212 HIS A CA 1
ATOM 1659 C C . HIS A 1 212 ? -10.211 -85.188 -30.734 1 95.81 212 HIS A C 1
ATOM 1661 O O . HIS A 1 212 ? -10.539 -86 -31.578 1 95.81 212 HIS A O 1
ATOM 1667 N N . LYS A 1 213 ? -10.32 -83.875 -30.859 1 95.56 213 LYS A N 1
ATOM 1668 C CA . LYS A 1 213 ? -10.641 -83.312 -32.156 1 95.56 213 LYS A CA 1
ATOM 1669 C C . LYS A 1 213 ? -9.398 -82.75 -32.844 1 95.56 213 LYS A C 1
ATOM 1671 O O . LYS A 1 213 ? -8.695 -81.938 -32.281 1 95.56 213 LYS A O 1
ATOM 1676 N N . PHE A 1 214 ? -9.07 -83.312 -33.938 1 94.38 214 PHE A N 1
ATOM 1677 C CA . PHE A 1 214 ? -7.898 -82.812 -34.625 1 94.38 214 PHE A CA 1
ATOM 1678 C C . PHE A 1 214 ? -8.227 -82.5 -36.094 1 94.38 214 PHE A C 1
ATOM 1680 O O . PHE A 1 214 ? -9.227 -82.938 -36.625 1 94.38 214 PHE A O 1
ATOM 1687 N N . SER A 1 215 ? -7.539 -81.625 -36.719 1 95.19 215 SER A N 1
ATOM 1688 C CA . SER A 1 215 ? -7.699 -81.188 -38.125 1 95.19 215 SER A CA 1
ATOM 1689 C C . SER A 1 215 ? -6.344 -81 -38.781 1 95.19 215 SER A C 1
ATOM 1691 O O . SER A 1 215 ? -5.305 -81.062 -38.125 1 95.19 215 SER A O 1
ATOM 1693 N N . ASP A 1 216 ? -6.379 -80.875 -40.094 1 94.62 216 ASP A N 1
ATOM 1694 C CA . ASP A 1 216 ? -5.137 -80.562 -40.812 1 94.62 216 ASP A CA 1
ATOM 1695 C C . ASP A 1 216 ? -4.621 -79.188 -40.5 1 94.62 216 ASP A C 1
ATOM 1697 O O . ASP A 1 216 ? -5.367 -78.375 -39.969 1 94.62 216 ASP A O 1
ATOM 1701 N N . ILE A 1 217 ? -3.438 -78.938 -40.75 1 94.62 217 ILE A N 1
ATOM 1702 C CA . ILE A 1 217 ? -2.736 -77.75 -40.375 1 94.62 217 ILE A CA 1
ATOM 1703 C C . ILE A 1 217 ? -3.426 -76.5 -41 1 94.62 217 ILE A C 1
ATOM 1705 O O . ILE A 1 217 ? -3.617 -75.5 -40.344 1 94.62 217 ILE A O 1
ATOM 1709 N N . SER A 1 218 ? -3.748 -76.562 -42.25 1 94.31 218 SER A N 1
ATOM 1710 C CA . SER A 1 218 ? -4.371 -75.438 -42.969 1 94.31 218 SER A CA 1
ATOM 1711 C C . SER A 1 218 ? -5.68 -75.062 -42.281 1 94.31 218 SER A C 1
ATOM 1713 O O . SER A 1 218 ? -5.914 -73.875 -42.062 1 94.31 218 SER A O 1
ATOM 1715 N N . LYS A 1 219 ? -6.488 -76 -42 1 95.94 219 LYS A N 1
ATOM 1716 C CA . LYS A 1 219 ? -7.762 -75.75 -41.344 1 95.94 219 LYS A CA 1
ATOM 1717 C C . LYS A 1 219 ? -7.551 -75.188 -39.938 1 95.94 219 LYS A C 1
ATOM 1719 O O . LYS A 1 219 ? -8.195 -74.188 -39.531 1 95.94 219 LYS A O 1
ATOM 1724 N N . ALA A 1 220 ? -6.68 -75.875 -39.219 1 96.19 220 ALA A N 1
ATOM 1725 C CA . ALA A 1 220 ? -6.383 -75.438 -37.844 1 96.19 220 ALA A CA 1
ATOM 1726 C C . ALA A 1 220 ? -5.863 -74 -37.844 1 96.19 220 ALA A C 1
ATOM 1728 O O . ALA A 1 220 ? -6.223 -73.188 -36.969 1 96.19 220 ALA A O 1
ATOM 1729 N N . THR A 1 221 ? -5.035 -73.625 -38.812 1 96.06 221 THR A N 1
ATOM 1730 C CA . THR A 1 221 ? -4.465 -72.25 -38.906 1 96.06 221 THR A CA 1
ATOM 1731 C C . THR A 1 221 ? -5.551 -71.25 -39.219 1 96.06 221 THR A C 1
ATOM 1733 O O . THR A 1 221 ? -5.559 -70.188 -38.625 1 96.06 221 THR A O 1
ATOM 1736 N N . ALA A 1 222 ? -6.414 -71.562 -40.125 1 95.75 222 ALA A N 1
ATOM 1737 C CA . ALA A 1 222 ? -7.508 -70.625 -40.469 1 95.75 222 ALA A CA 1
ATOM 1738 C C . ALA A 1 222 ? -8.375 -70.375 -39.25 1 95.75 222 ALA A C 1
ATOM 1740 O O . ALA A 1 222 ? -8.734 -69.188 -39 1 95.75 222 ALA A O 1
ATOM 1741 N N . LEU A 1 223 ? -8.688 -71.375 -38.5 1 95.12 223 LEU A N 1
ATOM 1742 C CA . LEU A 1 223 ? -9.492 -71.188 -37.312 1 95.12 223 LEU A CA 1
ATOM 1743 C C . LEU A 1 223 ? -8.75 -70.375 -36.25 1 95.12 223 LEU A C 1
ATOM 1745 O O . LEU A 1 223 ? -9.344 -69.5 -35.594 1 95.12 223 LEU A O 1
ATOM 1749 N N . CYS A 1 224 ? -7.469 -70.688 -36.094 1 94.88 224 CYS A N 1
ATOM 1750 C CA . CYS A 1 224 ? -6.621 -69.938 -35.156 1 94.88 224 CYS A CA 1
ATOM 1751 C C . CYS A 1 224 ? -6.598 -68.438 -35.531 1 94.88 224 CYS A C 1
ATOM 1753 O O . CYS A 1 224 ? -6.785 -67.562 -34.656 1 94.88 224 CYS A O 1
ATOM 1755 N N . LYS A 1 225 ? -6.422 -68.125 -36.781 1 95.44 225 LYS A N 1
ATOM 1756 C CA . LYS A 1 225 ? -6.363 -66.75 -37.219 1 95.44 225 LYS A CA 1
ATOM 1757 C C . LYS A 1 225 ? -7.684 -66 -36.969 1 95.44 225 LYS A C 1
ATOM 1759 O O . LYS A 1 225 ? -7.691 -64.875 -36.531 1 95.44 225 LYS A O 1
ATOM 1764 N N . GLU A 1 226 ? -8.742 -66.688 -37.219 1 95.38 226 GLU A N 1
ATOM 1765 C CA . GLU 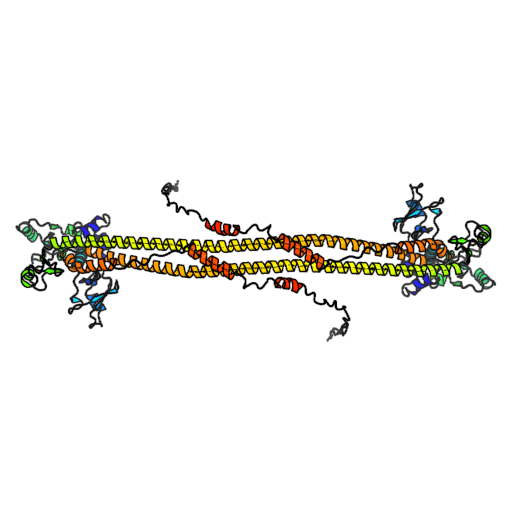A 1 226 ? -10.055 -66.125 -36.969 1 95.38 226 GLU A CA 1
ATOM 1766 C C . GLU A 1 226 ? -10.242 -65.75 -35.5 1 95.38 226 GLU A C 1
ATOM 1768 O O . GLU A 1 226 ? -10.703 -64.688 -35.125 1 95.38 226 GLU A O 1
ATOM 1773 N N . LYS A 1 227 ? -9.891 -66.688 -34.656 1 93.94 227 LYS A N 1
ATOM 1774 C CA . LYS A 1 227 ? -9.984 -66.5 -33.219 1 93.94 227 LYS A CA 1
ATOM 1775 C C . LYS A 1 227 ? -9.117 -65.375 -32.75 1 93.94 227 LYS A C 1
ATOM 1777 O O . LYS A 1 227 ? -9.562 -64.5 -31.953 1 93.94 227 LYS A O 1
ATOM 1782 N N . LEU A 1 228 ? -7.93 -65.312 -33.281 1 94.81 228 LEU A N 1
ATOM 1783 C CA . LEU A 1 228 ? -6.992 -64.25 -32.906 1 94.81 228 LEU A CA 1
ATOM 1784 C C . LEU A 1 228 ? -7.488 -62.875 -33.375 1 94.81 228 LEU A C 1
ATOM 1786 O O . LEU A 1 228 ? -7.367 -61.875 -32.688 1 94.81 228 LEU A O 1
ATOM 1790 N N . ASP A 1 229 ? -8.047 -62.781 -34.594 1 94.62 229 ASP A N 1
ATOM 1791 C CA . ASP A 1 229 ? -8.578 -61.531 -35.125 1 94.62 229 ASP A CA 1
ATOM 1792 C C . ASP A 1 229 ? -9.664 -60.969 -34.219 1 94.62 229 ASP A C 1
ATOM 1794 O O . ASP A 1 229 ? -9.672 -59.781 -33.938 1 94.62 229 ASP A O 1
ATOM 1798 N N . GLY A 1 230 ? -10.547 -61.875 -33.812 1 93.56 230 GLY A N 1
ATOM 1799 C CA . GLY A 1 230 ? -11.609 -61.438 -32.906 1 93.56 230 GLY A CA 1
ATOM 1800 C C . GLY A 1 230 ? -11.094 -60.875 -31.594 1 93.56 230 GLY A C 1
ATOM 1801 O O . GLY A 1 230 ? -11.516 -59.812 -31.156 1 93.56 230 GLY A O 1
ATOM 1802 N N . LEU A 1 231 ? -10.133 -61.531 -30.984 1 93.62 231 LEU A N 1
ATOM 1803 C CA . LEU A 1 231 ? -9.594 -61.125 -29.688 1 93.62 231 LEU A CA 1
ATOM 1804 C C . LEU A 1 231 ? -8.766 -59.844 -29.828 1 93.62 231 LEU A C 1
ATOM 1806 O O . LEU A 1 231 ? -8.773 -59 -28.938 1 93.62 231 LEU A O 1
ATOM 1810 N N . GLU A 1 232 ? -8.047 -59.719 -30.953 1 93.38 232 GLU A N 1
ATOM 1811 C CA . GLU A 1 232 ? -7.258 -58.5 -31.203 1 93.38 232 GLU A CA 1
ATOM 1812 C C . GLU A 1 232 ? -8.156 -57.281 -31.375 1 93.38 232 GLU A C 1
ATOM 1814 O O . GLU A 1 232 ? -7.824 -56.188 -30.906 1 93.38 232 GLU A O 1
ATOM 1819 N N . ARG A 1 233 ? -9.328 -57.438 -32 1 93.38 233 ARG A N 1
ATOM 1820 C CA . ARG A 1 233 ? -10.281 -56.344 -32.156 1 93.38 233 ARG A CA 1
ATOM 1821 C C . ARG A 1 233 ? -10.82 -55.906 -30.812 1 93.38 233 ARG A C 1
ATOM 1823 O O . ARG A 1 233 ? -10.922 -54.688 -30.547 1 93.38 233 ARG A O 1
ATOM 1830 N N . GLU A 1 234 ? -11.102 -56.875 -29.984 1 91.75 234 GLU A N 1
ATOM 1831 C CA . GLU A 1 234 ? -11.594 -56.562 -28.641 1 91.75 234 GLU A CA 1
ATOM 1832 C C . GLU A 1 234 ? -10.531 -55.812 -27.828 1 91.75 234 GLU A C 1
ATOM 1834 O O . GLU A 1 234 ? -10.836 -54.844 -27.125 1 91.75 234 GLU A O 1
ATOM 1839 N N . ALA A 1 235 ? -9.289 -56.281 -27.953 1 93.06 235 ALA A N 1
ATOM 1840 C CA . ALA A 1 235 ? -8.18 -55.656 -27.234 1 93.06 235 ALA A CA 1
ATOM 1841 C C . ALA A 1 235 ? -7.961 -54.219 -27.703 1 93.06 235 ALA A C 1
ATOM 1843 O O . ALA A 1 235 ? -7.707 -53.312 -26.906 1 93.06 235 ALA A O 1
ATOM 1844 N N . GLU A 1 236 ? -8.102 -53.969 -28.984 1 91.56 236 GLU A N 1
ATOM 1845 C CA . GLU A 1 236 ? -7.945 -52.625 -29.547 1 91.56 236 GLU A CA 1
ATOM 1846 C C . GLU A 1 236 ? -9.047 -51.688 -29.078 1 91.56 236 GLU A C 1
ATOM 1848 O O . GLU A 1 236 ? -8.789 -50.531 -28.797 1 91.56 236 GLU A O 1
ATOM 1853 N N . GLN A 1 237 ? -10.242 -52.25 -29.016 1 92.69 237 GLN A N 1
ATOM 1854 C CA . GLN A 1 237 ? -11.352 -51.438 -28.516 1 92.69 237 GLN A CA 1
ATOM 1855 C C . GLN A 1 237 ? -11.148 -51.062 -27.047 1 92.69 237 GLN A C 1
ATOM 1857 O O . GLN A 1 237 ? -11.414 -49.938 -26.641 1 92.69 237 GLN A O 1
ATOM 1862 N N . HIS A 1 238 ? -10.672 -52.031 -26.25 1 91.81 238 HIS A N 1
ATOM 1863 C CA . HIS A 1 238 ? -10.383 -51.781 -24.844 1 91.81 238 HIS A CA 1
ATOM 1864 C C . HIS A 1 238 ? -9.297 -50.719 -24.703 1 91.81 238 HIS A C 1
ATOM 1866 O O . HIS A 1 238 ? -9.406 -49.812 -23.844 1 91.81 238 HIS A O 1
ATOM 1872 N N . LEU A 1 239 ? -8.273 -50.781 -25.547 1 91.44 239 LEU A N 1
ATOM 1873 C CA . LEU A 1 239 ? -7.195 -49.812 -25.547 1 91.44 239 LEU A CA 1
ATOM 1874 C C . LEU A 1 239 ? -7.723 -48.406 -25.875 1 91.44 239 LEU A C 1
ATOM 1876 O O . LEU A 1 239 ? -7.34 -47.438 -25.234 1 91.44 239 LEU A O 1
ATOM 1880 N N . ALA A 1 240 ? -8.617 -48.312 -26.812 1 92.12 240 ALA A N 1
ATOM 1881 C CA . ALA A 1 240 ? -9.227 -47.031 -27.203 1 92.12 240 ALA A CA 1
ATOM 1882 C C . ALA A 1 240 ? -10.031 -46.438 -26.047 1 92.12 240 ALA A C 1
ATOM 1884 O O . ALA A 1 240 ? -9.953 -45.25 -25.781 1 92.12 240 ALA A O 1
ATOM 1885 N N . ASN A 1 241 ? -10.773 -47.312 -25.328 1 90.25 241 ASN A N 1
ATOM 1886 C CA . ASN A 1 241 ? -11.562 -46.844 -24.188 1 90.25 241 ASN A CA 1
ATOM 1887 C C . ASN A 1 241 ? -10.672 -46.312 -23.062 1 90.25 241 ASN A C 1
ATOM 1889 O O . ASN A 1 241 ? -11.008 -45.312 -22.438 1 90.25 241 ASN A O 1
ATOM 1893 N N . LEU A 1 242 ? -9.539 -46.969 -22.844 1 89.75 242 LEU A N 1
ATOM 1894 C CA . LEU A 1 242 ? -8.594 -46.531 -21.812 1 89.75 242 LEU A CA 1
ATOM 1895 C C . LEU A 1 242 ? -7.98 -45.188 -22.188 1 89.75 242 LEU A C 1
ATOM 1897 O O . LEU A 1 242 ? -7.832 -44.312 -21.312 1 89.75 242 LEU A O 1
ATOM 1901 N N . ARG A 1 243 ? -7.691 -44.969 -23.438 1 90.19 243 ARG A N 1
ATOM 1902 C CA . ARG A 1 243 ? -7.145 -43.688 -23.906 1 90.19 243 ARG A CA 1
ATOM 1903 C C . ARG A 1 243 ? -8.156 -42.562 -23.75 1 90.19 243 ARG A C 1
ATOM 1905 O O . ARG A 1 243 ? -7.797 -41.469 -23.328 1 90.19 243 ARG A O 1
ATOM 1912 N N . ASP A 1 244 ? -9.391 -42.844 -24 1 90.69 244 ASP A N 1
ATOM 1913 C CA . ASP A 1 244 ? -10.453 -41.844 -23.859 1 90.69 244 ASP A CA 1
ATOM 1914 C C . ASP A 1 244 ? -10.656 -41.469 -22.391 1 90.69 244 ASP A C 1
ATOM 1916 O O . ASP A 1 244 ? -10.852 -40.312 -22.062 1 90.69 244 ASP A O 1
ATOM 1920 N N . ALA A 1 245 ? -10.617 -42.5 -21.562 1 87.44 245 ALA A N 1
ATOM 1921 C CA . ALA A 1 245 ? -10.766 -42.25 -20.141 1 87.44 245 ALA A CA 1
ATOM 1922 C C . ALA A 1 245 ? -9.625 -41.406 -19.609 1 87.44 245 ALA A C 1
ATOM 1924 O O . ALA A 1 245 ? -9.836 -40.5 -18.781 1 87.44 245 ALA A O 1
ATOM 1925 N N . ASN A 1 246 ? -8.406 -41.625 -20.109 1 88.56 246 ASN A N 1
ATOM 1926 C CA . ASN A 1 246 ? -7.246 -40.812 -19.734 1 88.56 246 ASN A CA 1
ATOM 1927 C C . ASN A 1 246 ? -7.395 -39.344 -20.203 1 88.56 246 ASN A C 1
ATOM 1929 O O . ASN A 1 246 ? -7.07 -38.438 -19.453 1 88.56 246 ASN A O 1
ATOM 1933 N N . ALA A 1 247 ? -7.887 -39.188 -21.359 1 89.12 247 ALA A N 1
ATOM 1934 C CA . ALA A 1 247 ? -8.102 -37.844 -21.906 1 89.12 247 ALA A CA 1
ATOM 1935 C C . ALA A 1 247 ? -9.148 -37.094 -21.094 1 89.12 247 ALA A C 1
ATOM 1937 O O . ALA A 1 247 ? -8.992 -35.906 -20.812 1 89.12 247 ALA A O 1
ATOM 1938 N N . THR A 1 248 ? -10.234 -37.781 -20.719 1 88.12 248 THR A N 1
ATOM 1939 C CA . THR A 1 248 ? -11.297 -37.188 -19.922 1 88.12 248 THR A CA 1
ATOM 1940 C C . THR A 1 248 ? -10.766 -36.781 -18.547 1 88.12 248 THR A C 1
ATOM 1942 O O . THR A 1 248 ? -11.094 -35.719 -18.047 1 88.12 248 THR A O 1
ATOM 1945 N N . ALA A 1 249 ? -9.914 -37.625 -17.969 1 86.19 249 ALA A N 1
ATOM 1946 C CA . ALA A 1 249 ? -9.305 -37.312 -16.672 1 86.19 249 ALA A CA 1
ATOM 1947 C C . ALA A 1 249 ? -8.398 -36.062 -16.781 1 86.19 249 ALA A C 1
ATOM 1949 O O . ALA A 1 249 ? -8.391 -35.219 -15.891 1 86.19 249 ALA A O 1
ATOM 1950 N N . ALA A 1 250 ? -7.688 -35.969 -17.859 1 87.44 250 ALA A N 1
ATOM 1951 C CA . ALA A 1 250 ? -6.797 -34.812 -18.078 1 87.44 250 ALA A CA 1
ATOM 1952 C C . ALA A 1 250 ? -7.586 -33.531 -18.219 1 87.44 250 ALA A C 1
ATOM 1954 O O . ALA A 1 250 ? -7.191 -32.5 -17.656 1 87.44 250 ALA A O 1
ATOM 1955 N N . ASN A 1 251 ? -8.664 -33.562 -18.906 1 88.56 251 ASN A N 1
ATOM 1956 C CA . ASN A 1 251 ? -9.531 -32.406 -19.062 1 88.56 251 ASN A CA 1
ATOM 1957 C C . ASN A 1 251 ? -10.141 -31.969 -17.719 1 88.56 2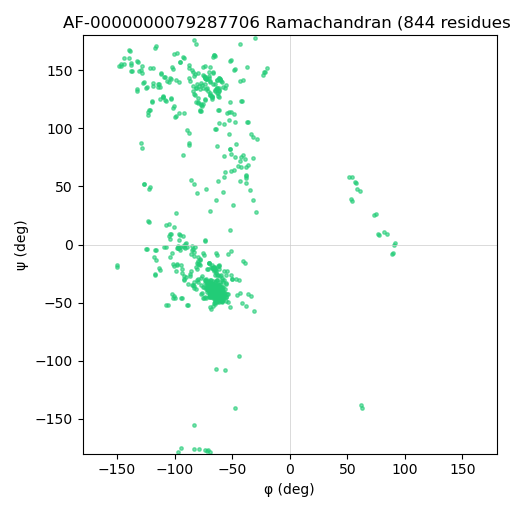51 ASN A C 1
ATOM 1959 O O . ASN A 1 251 ? -10.234 -30.781 -17.438 1 88.56 251 ASN A O 1
ATOM 1963 N N . SER A 1 252 ? -10.547 -32.969 -16.953 1 84.44 252 SER A N 1
ATOM 1964 C CA . SER A 1 252 ? -11.086 -32.688 -15.633 1 84.44 252 SER A CA 1
ATOM 1965 C C . SER A 1 252 ? -10.047 -32 -14.75 1 84.44 252 SER A C 1
ATOM 1967 O O . SER A 1 252 ? -10.367 -31.078 -14 1 84.44 252 SER A O 1
ATOM 1969 N N . TYR A 1 253 ? -8.734 -32.375 -14.883 1 86.75 253 TYR A N 1
ATOM 1970 C CA . TYR A 1 253 ? -7.645 -31.797 -14.125 1 86.75 253 TYR A CA 1
ATOM 1971 C C . TYR A 1 253 ? -7.43 -30.344 -14.516 1 86.75 253 TYR A C 1
ATOM 1973 O O . TYR A 1 253 ? -7.266 -29.484 -13.648 1 86.75 253 TYR A O 1
ATOM 1981 N N . THR A 1 254 ? -7.496 -30.109 -15.758 1 88.38 254 THR A N 1
ATOM 1982 C CA . THR A 1 254 ? -7.32 -28.75 -16.25 1 88.38 254 THR A CA 1
ATOM 1983 C C . THR A 1 254 ? -8.445 -27.844 -15.766 1 88.38 254 THR A C 1
ATOM 1985 O O . THR A 1 254 ? -8.195 -26.719 -15.32 1 88.38 254 THR A O 1
ATOM 1988 N N . ASN A 1 255 ? -9.688 -28.328 -15.844 1 85 255 ASN A N 1
ATOM 1989 C CA . ASN A 1 255 ? -10.844 -27.562 -15.375 1 85 255 ASN A CA 1
ATOM 1990 C C . ASN A 1 255 ? -10.758 -27.281 -13.875 1 85 255 ASN A C 1
ATOM 1992 O O . ASN A 1 255 ? -11.133 -26.203 -13.422 1 85 255 ASN A O 1
ATOM 1996 N N . HIS A 1 256 ? -10.289 -28.297 -13.188 1 84.06 256 HIS A N 1
ATOM 1997 C CA . HIS A 1 256 ? -10.094 -28.156 -11.75 1 84.06 256 HIS A CA 1
ATOM 1998 C C . HIS A 1 256 ? -9.109 -27.031 -11.445 1 84.06 256 HIS A C 1
ATOM 2000 O O . HIS A 1 256 ? -9.359 -26.203 -10.562 1 84.06 256 HIS A O 1
ATOM 2006 N N . LYS A 1 257 ? -8.07 -26.859 -12.18 1 86.12 257 LYS A N 1
ATOM 2007 C CA . LYS A 1 257 ? -7.055 -25.828 -11.969 1 86.12 257 LYS A CA 1
ATOM 2008 C C . LYS A 1 257 ? -7.605 -24.438 -12.281 1 86.12 257 LYS A C 1
ATOM 2010 O O . LYS A 1 257 ? -7.348 -23.484 -11.547 1 86.12 257 LYS A O 1
ATOM 2015 N N . VAL A 1 258 ? -8.344 -24.359 -13.336 1 87.12 258 VAL A N 1
ATOM 2016 C CA . VAL A 1 258 ? -8.938 -23.094 -13.734 1 87.12 258 VAL A CA 1
ATOM 2017 C C . VAL A 1 258 ? -9.93 -22.625 -12.672 1 87.12 258 VAL A C 1
ATOM 2019 O O . VAL A 1 258 ? -9.93 -21.453 -12.281 1 87.12 258 VAL A O 1
ATOM 2022 N N . LEU A 1 259 ? -10.773 -23.562 -12.148 1 83.44 259 LEU A N 1
ATOM 2023 C CA . LEU A 1 259 ? -11.766 -23.234 -11.125 1 83.44 259 LEU A CA 1
ATOM 2024 C C . LEU A 1 259 ? -11.094 -22.75 -9.844 1 83.44 259 LEU A C 1
ATOM 2026 O O . LEU A 1 259 ? -11.562 -21.797 -9.219 1 83.44 259 LEU A O 1
ATOM 2030 N N . THR A 1 260 ? -10 -23.312 -9.484 1 82.44 260 THR A N 1
ATOM 2031 C CA . THR A 1 260 ? -9.25 -22.906 -8.297 1 82.44 260 THR A CA 1
ATOM 2032 C C . THR A 1 260 ? -8.797 -21.453 -8.414 1 82.44 260 THR A C 1
ATOM 2034 O O . THR A 1 260 ? -8.969 -20.672 -7.488 1 82.44 260 THR A O 1
ATOM 2037 N N . THR A 1 261 ? -8.25 -21.125 -9.492 1 87.25 261 THR A N 1
ATOM 2038 C CA . THR A 1 261 ? -7.746 -19.766 -9.727 1 87.25 261 THR A CA 1
ATOM 2039 C C . THR A 1 261 ? -8.891 -18.766 -9.727 1 87.25 261 THR A C 1
ATOM 2041 O O . THR A 1 261 ? -8.758 -17.656 -9.195 1 87.25 261 THR A O 1
ATOM 2044 N N . GLU A 1 262 ? -9.969 -19.141 -10.312 1 82.81 262 GLU A N 1
ATOM 2045 C CA . GLU A 1 262 ? -11.133 -18.266 -10.383 1 82.81 262 GLU A CA 1
ATOM 2046 C C . GLU A 1 262 ? -11.68 -17.969 -8.992 1 82.81 262 GLU A C 1
ATOM 2048 O O . GLU A 1 262 ? -12 -16.812 -8.688 1 82.81 262 GLU A O 1
ATOM 2053 N N . ILE A 1 263 ? -11.758 -18.969 -8.203 1 84.5 263 ILE A N 1
ATOM 2054 C CA . ILE A 1 263 ? -12.312 -18.797 -6.867 1 84.5 263 ILE A CA 1
ATOM 2055 C C . ILE A 1 263 ? -11.359 -17.969 -6.012 1 84.5 263 ILE A C 1
ATOM 2057 O O . ILE A 1 263 ? -11.789 -17.094 -5.258 1 84.5 263 ILE A O 1
ATOM 2061 N N . GLN A 1 264 ? -10.094 -18.234 -6.113 1 85.19 264 GLN A N 1
ATOM 2062 C CA . GLN A 1 264 ? -9.102 -17.438 -5.406 1 85.19 264 GLN A CA 1
ATOM 2063 C C . GLN A 1 264 ? -9.203 -15.961 -5.789 1 85.19 264 GLN A C 1
ATOM 2065 O O . GLN A 1 264 ? -9.148 -15.086 -4.926 1 85.19 264 GLN A O 1
ATOM 2070 N N . SER A 1 265 ? -9.359 -15.688 -7.023 1 88.81 265 SER A N 1
ATOM 2071 C CA . SER A 1 265 ? -9.492 -14.32 -7.516 1 88.81 265 SER A CA 1
ATOM 2072 C C . SER A 1 265 ? -10.781 -13.672 -7.008 1 88.81 265 SER A C 1
ATOM 2074 O O . SER A 1 265 ? -10.789 -12.492 -6.664 1 88.81 265 SER A O 1
ATOM 2076 N N . ALA A 1 266 ? -11.82 -14.5 -7.016 1 82.44 266 ALA A N 1
ATOM 2077 C CA . ALA A 1 266 ? -13.094 -13.992 -6.516 1 82.44 266 ALA A CA 1
ATOM 2078 C C . ALA A 1 266 ? -12.984 -13.586 -5.047 1 82.44 266 ALA A C 1
ATOM 2080 O O . ALA A 1 266 ? -13.523 -12.555 -4.641 1 82.44 266 ALA A O 1
ATOM 2081 N N . ILE A 1 267 ? -12.297 -14.406 -4.258 1 83.88 267 ILE A N 1
ATOM 2082 C CA . ILE A 1 267 ? -12.078 -14.109 -2.846 1 83.88 267 ILE A CA 1
ATOM 2083 C C . ILE A 1 267 ? -11.305 -12.797 -2.711 1 83.88 267 ILE A C 1
ATOM 2085 O O . ILE A 1 267 ? -11.688 -11.93 -1.924 1 83.88 267 ILE A O 1
ATOM 2089 N N . SER A 1 268 ? -10.281 -12.641 -3.498 1 89.88 268 SER A N 1
ATOM 2090 C CA . SER A 1 268 ? -9.477 -11.422 -3.465 1 89.88 268 SER A CA 1
ATOM 2091 C C . SER A 1 268 ? -10.289 -10.203 -3.871 1 89.88 268 SER A C 1
ATOM 2093 O O . SER A 1 268 ? -10.203 -9.148 -3.234 1 89.88 268 SER A O 1
ATOM 2095 N N . THR A 1 269 ? -11.047 -10.336 -4.926 1 86.06 269 THR A N 1
ATOM 2096 C CA . THR A 1 269 ? -11.859 -9.227 -5.418 1 86.06 269 THR A CA 1
ATOM 2097 C C . THR A 1 269 ? -12.875 -8.797 -4.359 1 86.06 269 THR A C 1
ATOM 2099 O O . THR A 1 269 ? -13.055 -7.598 -4.121 1 86.06 269 THR A O 1
ATOM 2102 N N . LYS A 1 270 ? -13.492 -9.75 -3.729 1 85.38 270 LYS A N 1
ATOM 2103 C CA . LYS A 1 270 ? -14.461 -9.438 -2.686 1 85.38 270 LYS A CA 1
ATOM 2104 C C . LYS A 1 270 ? -13.797 -8.742 -1.5 1 85.38 270 LYS A C 1
ATOM 2106 O O . LYS A 1 270 ? -14.336 -7.785 -0.945 1 85.38 270 LYS A O 1
ATOM 2111 N N . ALA A 1 271 ? -12.656 -9.281 -1.101 1 85.88 271 ALA A N 1
ATOM 2112 C CA . ALA A 1 271 ? -11.898 -8.641 -0.029 1 85.88 271 ALA A CA 1
ATOM 2113 C C . ALA A 1 271 ? -11.547 -7.203 -0.388 1 85.88 271 ALA A C 1
ATOM 2115 O O . ALA A 1 271 ? -11.703 -6.297 0.431 1 85.88 271 ALA A O 1
ATOM 2116 N N . ASP A 1 272 ? -11.164 -6.938 -1.572 1 90.81 272 ASP A N 1
ATOM 2117 C CA . ASP A 1 272 ? -10.797 -5.605 -2.033 1 90.81 272 ASP A CA 1
ATOM 2118 C C . ASP A 1 272 ? -12.008 -4.668 -2.021 1 90.81 272 ASP A C 1
ATOM 2120 O O . ASP A 1 272 ? -11.883 -3.488 -1.684 1 90.81 272 ASP A O 1
ATOM 2124 N N . GLU A 1 273 ? -13.117 -5.215 -2.447 1 84.81 273 GLU A N 1
ATOM 2125 C CA . GLU A 1 273 ? -14.336 -4.418 -2.428 1 84.81 273 GLU A CA 1
ATOM 2126 C C . GLU A 1 273 ? -14.688 -3.979 -1.008 1 84.81 273 GLU A C 1
ATOM 2128 O O . GLU A 1 273 ? -15.047 -2.82 -0.783 1 84.81 273 GLU A O 1
ATOM 2133 N N . GLU A 1 274 ? -14.57 -4.914 -0.101 1 86.31 274 GLU A N 1
ATOM 2134 C CA . GLU A 1 274 ? -14.859 -4.594 1.292 1 86.31 274 GLU A CA 1
ATOM 2135 C C . GLU A 1 274 ? -13.859 -3.594 1.854 1 86.31 274 GLU A C 1
ATOM 2137 O O . GLU A 1 274 ? -14.227 -2.672 2.582 1 86.31 274 GLU A O 1
ATOM 2142 N N . VAL A 1 275 ? -12.633 -3.775 1.534 1 88.19 275 VAL A N 1
ATOM 2143 C CA . VAL A 1 275 ? -11.594 -2.848 1.97 1 88.19 275 VAL A CA 1
ATOM 2144 C C . VAL A 1 275 ? -11.867 -1.461 1.393 1 88.19 275 VAL A C 1
ATOM 2146 O O . VAL A 1 275 ? -11.734 -0.454 2.094 1 88.19 275 VAL A O 1
ATOM 2149 N N . ALA A 1 276 ? -12.305 -1.388 0.191 1 86.5 276 ALA A N 1
ATOM 2150 C CA . ALA A 1 276 ? -12.602 -0.114 -0.461 1 86.5 276 ALA A CA 1
ATOM 2151 C C . ALA A 1 276 ? -13.742 0.614 0.25 1 86.5 276 ALA A C 1
ATOM 2153 O O . ALA A 1 276 ? -13.703 1.838 0.396 1 86.5 276 ALA A O 1
ATOM 2154 N N . LYS A 1 277 ? -14.711 -0.103 0.635 1 84.62 277 LYS A N 1
ATOM 2155 C CA . LYS A 1 277 ? -15.812 0.492 1.385 1 84.62 277 LYS A CA 1
ATOM 2156 C C . LYS A 1 277 ? -15.32 1.106 2.691 1 84.62 277 LYS A C 1
ATOM 2158 O O . LYS A 1 277 ? -15.711 2.221 3.045 1 84.62 277 LYS A O 1
ATOM 2163 N N . ILE A 1 278 ? -14.43 0.367 3.348 1 85.38 278 ILE A N 1
ATOM 2164 C CA . ILE A 1 278 ? -13.875 0.829 4.617 1 85.38 278 ILE A CA 1
ATOM 2165 C C . ILE A 1 278 ? -13.07 2.107 4.391 1 85.38 278 ILE A C 1
ATOM 2167 O O . ILE A 1 278 ? -13.227 3.084 5.129 1 85.38 278 ILE A O 1
ATOM 2171 N N . ARG A 1 279 ? -12.312 2.078 3.367 1 89.69 279 ARG A N 1
ATOM 2172 C CA . ARG A 1 279 ? -11.461 3.23 3.078 1 89.69 279 ARG A CA 1
ATOM 2173 C C . ARG A 1 279 ? -12.297 4.43 2.643 1 89.69 279 ARG A C 1
ATOM 2175 O O . ARG A 1 279 ? -11.961 5.574 2.953 1 89.69 279 ARG A O 1
ATOM 2182 N N . LYS A 1 280 ? -13.352 4.207 1.916 1 85.62 280 LYS A N 1
ATOM 2183 C CA . LYS A 1 280 ? -14.258 5.285 1.535 1 85.62 280 LYS A CA 1
ATOM 2184 C C . LYS A 1 280 ? -14.891 5.934 2.764 1 85.62 280 LYS A C 1
ATOM 2186 O O . LYS A 1 280 ? -14.93 7.16 2.869 1 85.62 280 LYS A O 1
ATOM 2191 N N . VAL A 1 281 ? -15.328 5.141 3.736 1 81.44 281 VAL A N 1
ATOM 2192 C CA . VAL A 1 281 ? -15.914 5.637 4.977 1 81.44 281 VAL A CA 1
ATOM 2193 C C . VAL A 1 281 ? -14.867 6.422 5.766 1 81.44 281 VAL A C 1
ATOM 2195 O O . VAL A 1 281 ? -15.164 7.484 6.316 1 81.44 281 VAL A O 1
ATOM 2198 N N . GLU A 1 282 ? -13.672 5.902 5.812 1 87.06 282 GLU A N 1
ATOM 2199 C CA . GLU A 1 282 ? -12.562 6.594 6.461 1 87.06 282 GLU A CA 1
ATOM 2200 C C . GLU A 1 282 ? -12.375 7.992 5.883 1 87.06 282 GLU A C 1
ATOM 2202 O O . GLU A 1 282 ? -12.273 8.969 6.629 1 87.06 282 GLU A O 1
ATOM 2207 N N . ARG A 1 283 ? -12.336 8.094 4.574 1 90.44 283 ARG A N 1
ATOM 2208 C CA . ARG A 1 283 ? -12.141 9.375 3.904 1 90.44 283 ARG A CA 1
ATOM 2209 C C . ARG A 1 283 ? -13.297 10.328 4.199 1 90.44 283 ARG A C 1
ATOM 2211 O O . ARG A 1 283 ? -13.078 11.516 4.449 1 90.44 283 ARG A O 1
ATOM 2218 N N . LEU A 1 284 ? -14.469 9.773 4.211 1 84 284 LEU A N 1
ATOM 2219 C CA . LEU A 1 284 ? -15.641 10.602 4.488 1 84 284 LEU A CA 1
ATOM 2220 C C . LEU A 1 284 ? -15.602 11.148 5.91 1 84 284 LEU A C 1
ATOM 2222 O O . LEU A 1 284 ? -15.852 12.336 6.129 1 84 284 LEU A O 1
ATOM 2226 N N . LEU A 1 285 ? -15.195 10.297 6.844 1 82.44 285 LEU A N 1
ATOM 2227 C CA . LEU A 1 285 ? -15.109 10.695 8.242 1 82.44 285 LEU A CA 1
ATOM 2228 C C . LEU A 1 285 ? -14.031 11.75 8.445 1 82.44 285 LEU A C 1
ATOM 2230 O O . LEU A 1 285 ? -14.242 12.742 9.141 1 82.44 285 LEU A O 1
ATOM 2234 N N . LYS A 1 286 ? -12.938 11.531 7.824 1 84.94 286 LYS A N 1
ATOM 2235 C CA . LYS A 1 286 ? -11.836 12.477 7.938 1 84.94 286 LYS A CA 1
ATOM 2236 C C . LYS A 1 286 ? -12.188 13.82 7.305 1 84.94 286 LYS A C 1
ATOM 2238 O O . LYS A 1 286 ? -11.836 14.875 7.836 1 84.94 286 LYS A O 1
ATOM 2243 N N . ASN A 1 287 ? -12.898 13.797 6.215 1 86.94 287 ASN A N 1
ATOM 2244 C CA . ASN A 1 287 ? -13.336 15.023 5.559 1 86.94 287 ASN A CA 1
ATOM 2245 C C . ASN A 1 287 ? -14.336 15.789 6.422 1 86.94 287 ASN A C 1
ATOM 2247 O O . ASN A 1 287 ? -14.242 17.016 6.547 1 86.94 287 ASN A O 1
ATOM 2251 N N . ASN A 1 288 ? -15.25 15.078 7.012 1 82.31 288 ASN A N 1
ATOM 2252 C CA . ASN A 1 288 ? -16.203 15.703 7.914 1 82.31 288 ASN A CA 1
ATOM 2253 C C . ASN A 1 288 ? -15.523 16.344 9.117 1 82.31 288 ASN A C 1
ATOM 2255 O O . ASN A 1 288 ? -15.859 17.453 9.516 1 82.31 288 ASN A O 1
ATOM 2259 N N . LEU A 1 289 ? -14.539 15.609 9.648 1 82.75 289 LEU A N 1
ATOM 2260 C CA . LEU A 1 289 ? -13.766 16.109 10.781 1 82.75 289 LEU A CA 1
ATOM 2261 C C . LEU A 1 289 ? -13 17.375 10.398 1 82.75 289 LEU A C 1
ATOM 2263 O O . LEU A 1 289 ? -13.008 18.359 11.148 1 82.75 289 LEU A O 1
ATOM 2267 N N . THR A 1 290 ? -12.422 17.344 9.203 1 85.56 290 THR A N 1
ATOM 2268 C CA . THR A 1 290 ? -11.641 18.484 8.727 1 85.56 290 THR A CA 1
ATOM 2269 C C . THR A 1 290 ? -12.531 19.719 8.562 1 85.56 290 THR A C 1
ATOM 2271 O O . THR A 1 290 ? -12.141 20.812 8.938 1 85.56 290 THR A O 1
ATOM 2274 N N . GLN A 1 291 ? -13.734 19.531 8.094 1 85.69 291 GLN A N 1
ATOM 2275 C CA . GLN A 1 291 ? -14.656 20.641 7.879 1 85.69 291 GLN A CA 1
ATOM 2276 C C . GLN A 1 291 ? -15.125 21.234 9.203 1 85.69 291 GLN A C 1
ATOM 2278 O O . GLN A 1 291 ? -15.141 22.453 9.383 1 85.69 291 GLN A O 1
ATOM 2283 N N . LEU A 1 292 ? -15.477 20.375 10.164 1 80.81 292 LEU A N 1
ATOM 2284 C CA . LEU A 1 292 ? -15.922 20.812 11.484 1 80.81 292 LEU A CA 1
ATOM 2285 C C . LEU A 1 292 ? -14.812 21.562 12.211 1 80.81 292 LEU A C 1
ATOM 2287 O O . LEU A 1 292 ? -15.055 22.625 12.773 1 80.81 292 LEU A O 1
ATOM 2291 N N . PHE A 1 293 ? -13.594 21.125 12.023 1 83.19 293 PHE A N 1
ATOM 2292 C CA . PHE A 1 293 ? -12.469 21.703 12.734 1 83.19 293 PHE A CA 1
ATOM 2293 C C . PHE A 1 293 ? -12.039 23.016 12.086 1 83.19 293 PHE A C 1
ATOM 2295 O O . PHE A 1 293 ? -11.641 23.953 12.781 1 83.19 293 PHE A O 1
ATOM 2302 N N . HIS A 1 294 ? -12.203 23.062 10.82 1 86.69 294 HIS A N 1
ATOM 2303 C CA . HIS A 1 294 ? -11.836 24.281 10.117 1 86.69 294 HIS A CA 1
ATOM 2304 C C . HIS A 1 294 ? -12.703 25.469 10.57 1 86.69 294 HIS A C 1
ATOM 2306 O O . HIS A 1 294 ? -12.188 26.547 10.828 1 86.69 294 HIS A O 1
ATOM 2312 N N . ASN A 1 295 ? -13.984 25.266 10.781 1 84.38 295 ASN A N 1
ATOM 2313 C CA . ASN A 1 295 ? -14.906 26.312 11.227 1 84.38 295 ASN A CA 1
ATOM 2314 C C . ASN A 1 295 ? -14.586 26.766 12.648 1 84.38 295 ASN A C 1
ATOM 2316 O O . ASN A 1 295 ? -14.578 27.969 12.93 1 84.38 295 ASN A O 1
ATOM 2320 N N . LYS A 1 296 ? -14.25 25.828 13.453 1 84.31 296 LYS A N 1
ATOM 2321 C CA . LYS A 1 296 ? -13.922 26.156 14.836 1 84.31 296 LYS A CA 1
ATOM 2322 C C . LYS A 1 296 ? -12.578 26.875 14.93 1 84.31 296 LYS A C 1
ATOM 2324 O O . LYS A 1 296 ? -12.422 27.797 15.727 1 84.31 296 LYS A O 1
ATOM 2329 N N . ASP A 1 297 ? -11.641 26.531 14.07 1 85.5 297 ASP A N 1
ATOM 2330 C CA . ASP A 1 297 ? -10.336 27.188 13.992 1 85.5 297 ASP A CA 1
ATOM 2331 C C . ASP A 1 297 ? -10.477 28.656 13.617 1 85.5 297 ASP A C 1
ATOM 2333 O O . ASP A 1 297 ? -9.852 29.516 14.234 1 85.5 297 ASP A O 1
ATOM 2337 N N . LYS A 1 298 ? -11.359 28.891 12.664 1 89.25 298 LYS A N 1
ATOM 2338 C CA . LYS A 1 298 ? -11.57 30.266 12.203 1 89.25 298 LYS A CA 1
ATOM 2339 C C . LYS A 1 298 ? -12.18 31.125 13.297 1 89.25 298 LYS A C 1
ATOM 2341 O O . LYS A 1 298 ? -11.797 32.281 13.469 1 89.25 298 LYS A O 1
ATOM 2346 N N . GLU A 1 299 ? -13.055 30.5 14.039 1 85.94 299 GLU A N 1
ATOM 2347 C CA . GLU A 1 299 ? -13.711 31.219 15.133 1 85.94 299 GLU A CA 1
ATOM 2348 C C . GLU A 1 299 ? -12.711 31.578 16.219 1 85.94 299 GLU A C 1
ATOM 2350 O O . GLU A 1 299 ? -12.68 32.719 16.672 1 85.94 299 GLU A O 1
ATOM 2355 N N . ILE A 1 300 ? -11.852 30.688 16.625 1 85.75 300 ILE A N 1
ATOM 2356 C CA . ILE A 1 300 ? -10.875 30.906 17.688 1 85.75 300 ILE A CA 1
ATOM 2357 C C . ILE A 1 300 ? -9.836 31.922 17.25 1 85.75 300 ILE A C 1
ATOM 2359 O O . ILE A 1 300 ? -9.492 32.844 18 1 85.75 300 ILE A O 1
ATOM 2363 N N . GLU A 1 301 ? -9.414 31.781 15.984 1 87.81 301 GLU A N 1
ATOM 2364 C CA . GLU A 1 301 ? -8.422 32.719 15.438 1 87.81 301 GLU A CA 1
ATOM 2365 C C . GLU A 1 301 ? -8.961 34.125 15.398 1 87.81 301 GLU A C 1
ATOM 2367 O O . GLU A 1 301 ? -8.242 35.094 15.695 1 87.81 301 GLU A O 1
ATOM 2372 N N . GLY A 1 302 ? -10.281 34.25 15.031 1 89.19 302 GLY A N 1
ATOM 2373 C CA . GLY A 1 302 ? -10.906 35.531 14.992 1 89.19 302 GLY A CA 1
ATOM 2374 C C . GLY A 1 302 ? -10.953 36.219 16.359 1 89.19 302 GLY A C 1
ATOM 2375 O O . GLY A 1 302 ? -10.656 37.406 16.469 1 89.19 302 GLY A O 1
ATOM 2376 N N . LYS A 1 303 ? -11.195 35.531 17.359 1 87.81 303 LYS A N 1
ATOM 2377 C CA . LYS A 1 303 ? -11.25 36.062 18.703 1 87.81 303 LYS A CA 1
ATOM 2378 C C . LYS A 1 303 ? -9.852 36.438 19.203 1 87.81 303 LYS A C 1
ATOM 2380 O O . LYS A 1 303 ? -9.672 37.469 19.844 1 87.81 303 LYS A O 1
ATOM 2385 N N . MET A 1 304 ? -8.836 35.625 18.828 1 88.81 304 MET A N 1
ATOM 2386 C CA . MET A 1 304 ? -7.453 35.906 19.234 1 88.81 304 MET A CA 1
ATOM 2387 C C . MET A 1 304 ? -6.945 37.188 18.594 1 88.81 304 MET A C 1
ATOM 2389 O O . MET A 1 304 ? -6.242 37.969 19.234 1 88.81 304 MET A O 1
ATOM 2393 N N . VAL A 1 305 ? -7.332 37.406 17.328 1 91.12 305 VAL A N 1
ATOM 2394 C CA . VAL A 1 305 ? -6.922 38.594 16.625 1 91.12 305 VAL A CA 1
ATOM 2395 C C . VAL A 1 305 ? -7.543 39.844 17.297 1 91.12 305 VAL A C 1
ATOM 2397 O O . VAL A 1 305 ? -6.871 40.844 17.516 1 91.12 305 VAL A O 1
ATOM 2400 N N . LYS A 1 306 ? -8.828 39.688 17.797 1 90.06 306 LYS A N 1
ATOM 2401 C CA . LYS A 1 306 ? -9.508 40.781 18.469 1 90.06 306 LYS A CA 1
ATOM 2402 C C . LYS A 1 306 ? -8.859 41.094 19.812 1 90.06 306 LYS A C 1
ATOM 2404 O O . LYS A 1 306 ? -8.672 42.25 20.172 1 90.06 306 LYS A O 1
ATOM 2409 N N . TYR A 1 307 ? -8.469 40.031 20.516 1 89.94 307 TYR A N 1
ATOM 2410 C CA . TYR A 1 307 ? -7.773 40.188 21.797 1 89.94 307 TYR A CA 1
ATOM 2411 C C . TYR A 1 307 ? -6.457 40.938 21.594 1 89.94 307 TYR A C 1
ATOM 2413 O O . TYR A 1 307 ? -6.164 41.906 22.312 1 89.94 307 TYR A O 1
ATOM 2421 N N . ARG A 1 308 ? -5.688 40.562 20.609 1 90.69 308 ARG A N 1
ATOM 2422 C CA . ARG A 1 308 ? -4.383 41.156 20.344 1 90.69 308 ARG A CA 1
ATOM 2423 C C . ARG A 1 308 ? -4.516 42.625 19.969 1 90.69 308 ARG A C 1
ATOM 2425 O O . ARG A 1 308 ? -3.744 43.469 20.438 1 90.69 308 ARG A O 1
ATOM 2432 N N . GLU A 1 309 ? -5.516 42.969 19.156 1 90.56 309 GLU A N 1
ATOM 2433 C CA . GLU A 1 309 ? -5.754 44.344 18.734 1 90.56 309 GLU A CA 1
ATOM 2434 C C . GLU A 1 309 ? -6.121 45.219 19.922 1 90.56 309 GLU A C 1
ATOM 2436 O O . GLU A 1 309 ? -5.633 46.344 20.031 1 90.56 309 GLU A O 1
ATOM 2441 N N . ARG A 1 310 ? -6.949 44.656 20.844 1 90.88 310 ARG A N 1
ATOM 2442 C CA . ARG A 1 310 ? -7.383 45.438 22 1 90.88 310 ARG A CA 1
ATOM 2443 C C . ARG A 1 310 ? -6.227 45.656 22.969 1 90.88 310 ARG A C 1
ATOM 2445 O O . ARG A 1 310 ? -6.082 46.75 23.531 1 90.88 310 ARG A O 1
ATOM 2452 N N . VAL A 1 311 ? -5.402 44.594 23.125 1 90.69 311 VAL A N 1
ATOM 2453 C CA . VAL A 1 311 ? -4.23 44.719 24 1 90.69 311 VAL A CA 1
ATOM 2454 C C . VAL A 1 311 ? -3.289 45.781 23.438 1 90.69 311 VAL A C 1
ATOM 2456 O O . VAL A 1 311 ? -2.834 46.656 24.172 1 90.69 311 VAL A O 1
ATOM 2459 N N . GLU A 1 312 ? -3.016 45.75 22.141 1 90.62 312 GLU A N 1
ATOM 2460 C CA . GLU A 1 312 ? -2.104 46.719 21.5 1 90.62 312 GLU A CA 1
ATOM 2461 C C . GLU A 1 312 ? -2.621 48.125 21.609 1 90.62 312 GLU A C 1
ATOM 2463 O O . GLU A 1 312 ? -1.862 49.062 21.953 1 90.62 312 GLU A O 1
ATOM 2468 N N . LYS A 1 313 ? -3.91 48.375 21.406 1 89.88 313 LYS A N 1
ATOM 2469 C CA . LYS A 1 313 ? -4.512 49.688 21.484 1 89.88 313 LYS A CA 1
ATOM 2470 C C . LYS A 1 313 ? -4.438 50.25 22.906 1 89.88 313 LYS A C 1
ATOM 2472 O O . LYS A 1 313 ? -4.078 51.406 23.094 1 89.88 313 LYS A O 1
ATOM 2477 N N . MET A 1 314 ? -4.75 49.375 23.859 1 91 314 MET A N 1
ATOM 2478 C CA . MET A 1 314 ? -4.703 49.812 25.25 1 91 314 MET A CA 1
ATOM 2479 C C . MET A 1 314 ? -3.277 50.156 25.672 1 91 314 MET A C 1
ATOM 2481 O O . MET A 1 314 ? -3.051 51.156 26.359 1 91 314 MET A O 1
ATOM 2485 N N . GLU A 1 315 ? -2.328 49.344 25.234 1 90.5 315 GLU A N 1
ATOM 2486 C CA . GLU A 1 315 ? -0.928 49.594 25.578 1 90.5 315 GLU A CA 1
ATOM 2487 C C . GLU A 1 315 ? -0.447 50.938 25 1 90.5 315 GLU A C 1
ATOM 2489 O O . GLU A 1 315 ? 0.24 51.688 25.672 1 90.5 315 GLU A O 1
ATOM 2494 N N . THR A 1 316 ? -0.804 51.188 23.781 1 89.81 316 THR A N 1
ATOM 2495 C CA . THR A 1 316 ? -0.396 52.438 23.125 1 89.81 316 THR A CA 1
ATOM 2496 C C . THR A 1 316 ? -1.01 53.656 23.828 1 89.81 316 THR A C 1
ATOM 2498 O O . THR A 1 316 ? -0.325 54.656 24.078 1 89.81 316 THR A O 1
ATOM 2501 N N . THR A 1 317 ? -2.34 53.531 24.188 1 90.75 317 THR A N 1
ATOM 2502 C CA . THR A 1 317 ? -3.027 54.594 24.875 1 90.75 317 THR A CA 1
ATOM 2503 C C . THR A 1 317 ? -2.389 54.875 26.234 1 90.75 317 THR A C 1
ATOM 2505 O O . THR A 1 317 ? -2.111 56 26.594 1 90.75 317 THR A O 1
ATOM 2508 N N . MET A 1 318 ? -2.119 53.812 26.922 1 91.19 318 MET A N 1
ATOM 2509 C CA . MET A 1 318 ? -1.541 53.969 28.25 1 91.19 318 MET A CA 1
ATOM 2510 C C . MET A 1 318 ? -0.12 54.5 28.172 1 91.19 318 MET A C 1
ATOM 2512 O O . MET A 1 318 ? 0.32 55.219 29.062 1 91.19 318 MET A O 1
ATOM 2516 N N . GLU A 1 319 ? 0.569 54.188 27.156 1 89.25 319 GLU A N 1
ATOM 2517 C CA . GLU A 1 319 ? 1.899 54.75 26.938 1 89.25 319 GLU A CA 1
ATOM 2518 C C . GLU A 1 319 ? 1.834 56.25 26.75 1 89.25 319 GLU A C 1
ATOM 2520 O O . GLU A 1 319 ? 2.652 57 27.297 1 89.25 319 GLU A O 1
ATOM 2525 N N . SER A 1 320 ? 0.874 56.688 25.984 1 89.44 320 SER A N 1
ATOM 2526 C CA . SER A 1 320 ? 0.681 58.125 25.781 1 89.44 320 SER A CA 1
ATOM 2527 C C . SER A 1 320 ? 0.351 58.844 27.094 1 89.44 320 SER A C 1
ATOM 2529 O O . SER A 1 320 ? 0.888 59.906 27.375 1 89.44 320 SER A O 1
ATOM 2531 N N . VAL A 1 321 ? -0.494 58.219 27.859 1 92.62 321 VAL A N 1
ATOM 2532 C CA . VAL A 1 321 ? -0.89 58.781 29.141 1 92.62 321 VAL A CA 1
ATOM 2533 C C . VAL A 1 321 ? 0.332 58.906 30.047 1 92.62 321 VAL A C 1
ATOM 2535 O O . VAL A 1 321 ? 0.579 59.969 30.641 1 92.62 321 VAL A O 1
ATOM 2538 N N . ARG A 1 322 ? 1.095 57.844 30.062 1 89.56 322 ARG A N 1
ATOM 2539 C CA . ARG A 1 322 ? 2.283 57.844 30.922 1 89.56 322 ARG A CA 1
ATOM 2540 C C . ARG A 1 322 ? 3.287 58.906 30.469 1 89.56 322 ARG A C 1
ATOM 2542 O O . ARG A 1 322 ? 3.893 59.562 31.297 1 89.56 322 ARG A O 1
ATOM 2549 N N . THR A 1 323 ? 3.453 59.031 29.219 1 87.69 323 THR A N 1
ATOM 2550 C CA . THR A 1 323 ? 4.398 60 28.672 1 87.69 323 THR A CA 1
ATOM 2551 C C . THR A 1 323 ? 4 61.438 29.047 1 87.69 323 THR A C 1
ATOM 2553 O O . THR A 1 323 ? 4.82 62.188 29.547 1 87.69 323 THR A O 1
ATOM 2556 N N . VAL A 1 324 ? 2.732 61.781 28.891 1 89.94 324 VAL A N 1
ATOM 2557 C CA . VAL A 1 324 ? 2.25 63.125 29.188 1 89.94 324 VAL A CA 1
ATOM 2558 C C . VAL A 1 324 ? 2.322 63.375 30.688 1 89.94 324 VAL A C 1
ATOM 2560 O O . VAL A 1 324 ? 2.76 64.438 31.125 1 89.94 324 VAL A O 1
ATOM 2563 N N . ARG A 1 325 ? 1.918 62.375 31.406 1 90.44 325 ARG A N 1
ATOM 2564 C CA . ARG A 1 325 ? 1.94 62.5 32.844 1 90.44 325 ARG A CA 1
ATOM 2565 C C . ARG A 1 325 ? 3.361 62.719 33.375 1 90.44 325 ARG A C 1
ATOM 2567 O O . ARG A 1 325 ? 3.588 63.531 34.25 1 90.44 325 ARG A O 1
ATOM 2574 N N . SER A 1 326 ? 4.297 62.094 32.781 1 87.44 326 SER A N 1
ATOM 2575 C CA . SER A 1 326 ? 5.684 62.188 33.219 1 87.44 326 SER A CA 1
ATOM 2576 C C . SER A 1 326 ? 6.309 63.5 32.812 1 87.44 326 SER A C 1
ATOM 2578 O O . SER A 1 326 ? 7.191 64 33.5 1 87.44 326 SER A O 1
ATOM 2580 N N . GLN A 1 327 ? 5.879 64.125 31.766 1 86.31 327 GLN A N 1
ATOM 2581 C CA . GLN A 1 327 ? 6.496 65.312 31.219 1 86.31 327 GLN A CA 1
ATOM 2582 C C . GLN A 1 327 ? 5.766 66.562 31.703 1 86.31 327 GLN A C 1
ATOM 2584 O O . GLN A 1 327 ? 6.316 67.688 31.656 1 86.31 327 GLN A O 1
ATOM 2589 N N . ALA A 1 328 ? 4.551 66.375 32.219 1 89.12 328 ALA A N 1
ATOM 2590 C CA . ALA A 1 328 ? 3.686 67.562 32.469 1 89.12 328 ALA A CA 1
ATOM 2591 C C . ALA A 1 328 ? 4.043 68.188 33.781 1 89.12 328 ALA A C 1
ATOM 2593 O O . ALA A 1 328 ? 4.246 67.562 34.812 1 89.12 328 ALA A O 1
ATOM 2594 N N . ASN A 1 329 ? 4.277 69.562 33.781 1 87.62 329 ASN A N 1
ATOM 2595 C CA . ASN A 1 329 ? 4.312 70.312 35.031 1 87.62 329 ASN A CA 1
ATOM 2596 C C . ASN A 1 329 ? 2.918 70.438 35.625 1 87.62 329 ASN A C 1
ATOM 2598 O O . ASN A 1 329 ? 1.94 69.938 35.094 1 87.62 329 ASN A O 1
ATOM 2602 N N . ASP A 1 330 ? 2.764 71.125 36.719 1 91.31 330 ASP A N 1
ATOM 2603 C CA . ASP A 1 330 ? 1.502 71.25 37.469 1 91.31 330 ASP A CA 1
ATOM 2604 C C . ASP A 1 330 ? 0.42 71.938 36.625 1 91.31 330 ASP A C 1
ATOM 2606 O O . ASP A 1 330 ? -0.723 71.438 36.562 1 91.31 330 ASP A O 1
ATOM 2610 N N . TYR A 1 331 ? 0.756 72.938 35.906 1 92 331 TYR A N 1
ATOM 2611 C CA . TYR A 1 331 ? -0.222 73.688 35.125 1 92 331 TYR A CA 1
ATOM 2612 C C . TYR A 1 331 ? -0.695 72.875 33.938 1 92 331 TYR A C 1
ATOM 2614 O O . TYR A 1 331 ? -1.896 72.812 33.656 1 92 331 TYR A O 1
ATOM 2622 N N . ASP A 1 332 ? 0.254 72.188 33.312 1 91.88 332 ASP A N 1
ATOM 2623 C CA . ASP A 1 332 ? -0.078 71.375 32.156 1 91.88 332 ASP A CA 1
ATOM 2624 C C . ASP A 1 332 ? -0.907 70.125 32.562 1 91.88 332 ASP A C 1
ATOM 2626 O O . ASP A 1 332 ? -1.826 69.75 31.844 1 91.88 332 ASP A O 1
ATOM 2630 N N . LEU A 1 333 ? -0.541 69.562 33.656 1 93.94 333 LEU A N 1
ATOM 2631 C CA . LEU A 1 333 ? -1.286 68.438 34.156 1 93.94 333 LEU A CA 1
ATOM 2632 C C . LEU A 1 333 ? -2.754 68.812 34.375 1 93.94 333 LEU A C 1
ATOM 2634 O O . LEU A 1 333 ? -3.643 68.062 33.938 1 93.94 333 LEU A O 1
ATOM 2638 N N . LEU A 1 334 ? -2.932 69.938 34.969 1 94.69 334 LEU A N 1
ATOM 2639 C CA . LEU A 1 334 ? -4.297 70.375 35.25 1 94.69 334 LEU A CA 1
ATOM 2640 C C . LEU A 1 334 ? -5.012 70.812 33.938 1 94.69 334 LEU A C 1
ATOM 2642 O O . LEU A 1 334 ? -6.203 70.5 33.781 1 94.69 334 LEU A O 1
ATOM 2646 N N . ARG A 1 335 ? -4.27 71.312 33.062 1 92 335 ARG A N 1
ATOM 2647 C CA . ARG A 1 335 ? -4.84 71.75 31.797 1 92 335 ARG A CA 1
ATOM 2648 C C . ARG A 1 335 ? -5.32 70.562 30.984 1 92 335 ARG A C 1
ATOM 2650 O O . ARG A 1 335 ? -6.363 70.625 30.328 1 92 335 ARG A O 1
ATOM 2657 N N . HIS A 1 336 ? -4.559 69.5 31.047 1 93.44 336 HIS A N 1
ATOM 2658 C CA . HIS A 1 336 ? -4.852 68.312 30.188 1 93.44 336 HIS A CA 1
ATOM 2659 C C . HIS A 1 336 ? -5.52 67.188 30.984 1 93.44 336 HIS A C 1
ATOM 2661 O O . HIS A 1 336 ? -5.648 66.062 30.5 1 93.44 336 HIS A O 1
ATOM 2667 N N . GLN A 1 337 ? -5.898 67.438 32.188 1 94.19 337 GLN A N 1
ATOM 2668 C CA . GLN A 1 337 ? -6.461 66.438 33.094 1 94.19 337 GLN A CA 1
ATOM 2669 C C . GLN A 1 337 ? -7.637 65.75 32.438 1 94.19 337 GLN A C 1
ATOM 2671 O O . GLN A 1 337 ? -7.711 64.5 32.469 1 94.19 337 GLN A O 1
ATOM 2676 N N . GLU A 1 338 ? -8.508 66.5 31.766 1 93.31 338 GLU A N 1
ATOM 2677 C CA . GLU A 1 338 ? -9.711 65.875 31.188 1 93.31 338 GLU A CA 1
ATOM 2678 C C . GLU A 1 338 ? -9.359 64.938 30.031 1 93.31 338 GLU A C 1
ATOM 2680 O O . GLU A 1 338 ? -9.938 63.875 29.922 1 93.31 338 GLU A O 1
ATOM 2685 N N . ASN A 1 339 ? -8.461 65.438 29.219 1 93.56 339 ASN A N 1
ATOM 2686 C CA . ASN A 1 339 ? -8.039 64.625 28.094 1 93.56 339 ASN A CA 1
ATOM 2687 C C . ASN A 1 339 ? -7.355 63.312 28.578 1 93.56 339 ASN A C 1
ATOM 2689 O O . ASN A 1 339 ? -7.562 62.25 28.016 1 93.56 339 ASN A O 1
ATOM 2693 N N . ILE A 1 340 ? -6.531 63.406 29.609 1 95.19 340 ILE A N 1
ATOM 2694 C CA . ILE A 1 340 ? -5.859 62.25 30.203 1 95.19 340 ILE A CA 1
ATOM 2695 C C . ILE A 1 340 ? -6.895 61.281 30.734 1 95.19 340 ILE A C 1
ATOM 2697 O O . ILE A 1 340 ? -6.848 60.062 30.438 1 95.19 340 ILE A O 1
ATOM 2701 N N . LEU A 1 341 ? -7.844 61.812 31.5 1 93.75 341 LEU A N 1
ATOM 2702 C CA . LEU A 1 341 ? -8.898 61 32.094 1 93.75 341 LEU A CA 1
ATOM 2703 C C . LEU A 1 341 ? -9.719 60.312 31.016 1 93.75 341 LEU A C 1
ATOM 2705 O O . LEU A 1 341 ? -10.016 59.125 31.109 1 93.75 341 LEU A O 1
ATOM 2709 N N . GLN A 1 342 ? -10.023 61.031 29.953 1 92.56 342 GLN A N 1
ATOM 2710 C CA . GLN A 1 342 ? -10.828 60.5 28.859 1 92.56 342 GLN A CA 1
ATOM 2711 C C . GLN A 1 342 ? -10.094 59.344 28.141 1 92.56 342 GLN A C 1
ATOM 2713 O O . GLN A 1 342 ? -10.703 58.344 27.781 1 92.56 342 GLN A O 1
ATOM 2718 N N . ASN A 1 343 ? -8.859 59.531 27.922 1 93.62 343 ASN A N 1
ATOM 2719 C CA . ASN A 1 343 ? -8.07 58.5 27.234 1 93.62 343 ASN A CA 1
ATOM 2720 C C . ASN A 1 343 ? -7.969 57.219 28.078 1 93.62 343 ASN A C 1
ATOM 2722 O O . ASN A 1 343 ? -8.047 56.125 27.547 1 93.62 343 ASN A O 1
ATOM 2726 N N . ILE A 1 344 ? -7.801 57.344 29.375 1 93.12 344 ILE A N 1
ATOM 2727 C CA . ILE A 1 344 ? -7.754 56.188 30.266 1 93.12 344 ILE A CA 1
ATOM 2728 C C . ILE A 1 344 ? -9.102 55.469 30.234 1 93.12 344 ILE A C 1
ATOM 2730 O O . ILE A 1 344 ? -9.148 54.25 30.141 1 93.12 344 ILE A O 1
ATOM 2734 N N . GLN A 1 345 ? -10.164 56.281 30.234 1 89.81 345 GLN A N 1
ATOM 2735 C CA . GLN A 1 345 ? -11.508 55.719 30.219 1 89.81 345 GLN A CA 1
ATOM 2736 C C . GLN A 1 345 ? -11.781 55 28.891 1 89.81 345 GLN A C 1
ATOM 2738 O O . GLN A 1 345 ? -12.383 53.938 28.875 1 89.81 345 GLN A O 1
ATOM 2743 N N . LEU A 1 346 ? -11.383 55.625 27.812 1 85.38 346 LEU A N 1
ATOM 2744 C CA . LEU A 1 346 ? -11.555 55.031 26.5 1 85.38 346 LEU A CA 1
ATOM 2745 C C . LEU A 1 346 ? -10.797 53.688 26.406 1 85.38 346 LEU A C 1
ATOM 2747 O O . LEU A 1 346 ? -11.289 52.719 25.812 1 85.38 346 LEU A O 1
ATOM 2751 N N . ALA A 1 347 ? -9.602 53.625 27.016 1 85.19 347 ALA A N 1
ATOM 2752 C CA . ALA A 1 347 ? -8.789 52.406 27.016 1 85.19 347 ALA A CA 1
ATOM 2753 C C . ALA A 1 347 ? -9.461 51.312 27.812 1 85.19 347 ALA A C 1
ATOM 2755 O O . ALA A 1 347 ? -9.367 50.125 27.453 1 85.19 347 ALA A O 1
ATOM 2756 N N . THR A 1 348 ? -10.219 51.656 28.844 1 85.56 348 THR A N 1
ATOM 2757 C CA . THR A 1 348 ? -10.805 50.656 29.75 1 85.56 348 THR A CA 1
ATOM 2758 C C . THR A 1 348 ? -12.195 50.25 29.266 1 85.56 348 THR A C 1
ATOM 2760 O O . THR A 1 348 ? -12.688 49.156 29.609 1 85.56 348 THR A O 1
ATOM 2763 N N . LYS A 1 349 ? -12.875 51.156 28.547 1 80.62 349 LYS A N 1
ATOM 2764 C CA . LYS A 1 349 ? -14.242 50.906 28.109 1 80.62 349 LYS A CA 1
ATOM 2765 C C . LYS A 1 349 ? -14.273 49.844 27 1 80.62 349 LYS A C 1
ATOM 2767 O O . LYS A 1 349 ? -15.289 49.188 26.797 1 80.62 349 LYS A O 1
ATOM 2772 N N . THR A 1 350 ? -13.18 49.656 26.359 1 73.31 350 THR A N 1
ATOM 2773 C CA . THR A 1 350 ? -13.18 48.688 25.281 1 73.31 350 THR A CA 1
ATOM 2774 C C . THR A 1 350 ? -13.43 47.281 25.812 1 73.31 350 THR A C 1
ATOM 2776 O O . THR A 1 350 ? -12.789 46.844 26.781 1 73.31 350 THR A O 1
ATOM 2779 N N . GLY A 1 351 ? -14.531 46.75 25.766 1 72.31 351 GLY A N 1
ATOM 2780 C CA . GLY A 1 351 ? -15.016 45.5 26.281 1 72.31 351 GLY A CA 1
ATOM 2781 C C . GLY A 1 351 ? -14.109 44.312 25.953 1 72.31 351 GLY A C 1
ATOM 2782 O O . GLY A 1 351 ? -13.219 44.438 25.109 1 72.31 351 GLY A O 1
ATOM 2783 N N . THR A 1 352 ? -14.156 43.312 26.891 1 76.75 352 THR A N 1
ATOM 2784 C CA . THR A 1 352 ? -13.453 42.031 26.672 1 76.75 352 THR A CA 1
ATOM 2785 C C . THR A 1 352 ? -14.219 41.156 25.703 1 76.75 352 THR A C 1
ATOM 2787 O O . THR A 1 352 ? -15.422 40.938 25.859 1 76.75 352 THR A O 1
ATOM 2790 N N . PRO A 1 353 ? -13.523 40.812 24.594 1 78.56 353 PRO A N 1
ATOM 2791 C CA . PRO A 1 353 ? -14.195 39.875 23.688 1 78.56 353 PRO A CA 1
ATOM 2792 C C . PRO A 1 353 ? -14.688 38.625 24.422 1 78.56 353 PRO A C 1
ATOM 2794 O O . PRO A 1 353 ? -14.203 38.312 25.5 1 78.56 353 PRO A O 1
ATOM 2797 N N . ASP A 1 354 ? -15.68 37.938 23.828 1 81.56 354 ASP A N 1
ATOM 2798 C CA . ASP A 1 354 ? -16.234 36.688 24.391 1 81.56 354 ASP A CA 1
ATOM 2799 C C . ASP A 1 354 ? -15.156 35.625 24.516 1 81.56 354 ASP A C 1
ATOM 2801 O O . ASP A 1 354 ? -14.281 35.5 23.672 1 81.56 354 ASP A O 1
ATOM 2805 N N . PRO A 1 355 ? -15.242 34.906 25.594 1 80.75 355 PRO A N 1
ATOM 2806 C CA . PRO A 1 355 ? -14.25 33.844 25.781 1 80.75 355 PRO A CA 1
ATOM 2807 C C . PRO A 1 355 ? -14.328 32.75 24.688 1 80.75 355 PRO A C 1
ATOM 2809 O O . PRO A 1 355 ? -15.398 32.531 24.141 1 80.75 355 PRO A O 1
ATOM 2812 N N . VAL A 1 356 ? -13.117 32.312 24.328 1 78.5 356 VAL A N 1
ATOM 2813 C CA . VAL A 1 356 ? -13.008 31.25 23.328 1 78.5 356 VAL A CA 1
ATOM 2814 C C . VAL A 1 356 ? -13.414 29.922 23.969 1 78.5 356 VAL A C 1
ATOM 2816 O O . VAL A 1 356 ? -13.016 29.609 25.078 1 78.5 356 VAL A O 1
ATOM 2819 N N . GLN A 1 357 ? -14.461 29.234 23.281 1 71.69 357 GLN A N 1
ATOM 2820 C CA . GLN A 1 357 ? -14.82 27.875 23.703 1 71.69 357 GLN A CA 1
ATOM 2821 C C . GLN A 1 357 ? -14.164 26.828 22.797 1 71.69 357 GLN A C 1
ATOM 2823 O O . GLN A 1 357 ? -14.344 26.844 21.578 1 71.69 357 GLN A O 1
ATOM 2828 N N . GLY A 1 358 ? -13.172 26.125 23.469 1 65.19 358 GLY A N 1
ATOM 2829 C CA . GLY A 1 358 ? -12.555 25.062 22.688 1 65.19 358 GLY A CA 1
ATOM 2830 C C . GLY A 1 358 ? -13.508 23.938 22.359 1 65.19 358 GLY A C 1
ATOM 2831 O O . GLY A 1 358 ? -14.656 23.922 22.812 1 65.19 358 GLY A O 1
ATOM 2832 N N . LEU A 1 359 ? -13.18 23.109 21.406 1 66.88 359 LEU A N 1
ATOM 2833 C CA . LEU A 1 359 ? -13.984 21.922 21.094 1 66.88 359 LEU A CA 1
ATOM 2834 C C . LEU A 1 359 ? -14.016 20.953 22.266 1 66.88 359 LEU A C 1
ATOM 2836 O O . LEU A 1 359 ? -13.023 20.812 22.984 1 66.88 359 LEU A O 1
ATOM 2840 N N . THR A 1 360 ? -15.289 20.547 22.578 1 65.06 360 THR A N 1
ATOM 2841 C CA . THR A 1 360 ? -15.461 19.547 23.641 1 65.06 360 THR A CA 1
ATOM 2842 C C . THR A 1 360 ? -15.562 18.156 23.047 1 65.06 360 THR A C 1
ATOM 2844 O O . THR A 1 360 ? -15.742 17.984 21.828 1 65.06 360 THR A O 1
ATOM 2847 N N . HIS A 1 361 ? -15.234 17.188 23.891 1 64.62 361 HIS A N 1
ATOM 2848 C CA . HIS A 1 361 ? -15.406 15.789 23.5 1 64.62 361 HIS A CA 1
ATOM 2849 C C . HIS A 1 361 ? -16.812 15.539 22.953 1 64.62 361 HIS A C 1
ATOM 2851 O O . HIS A 1 361 ? -17 14.703 22.062 1 64.62 361 HIS A O 1
ATOM 2857 N N . GLU A 1 362 ? -17.688 16.359 23.516 1 63.41 362 GLU A N 1
ATOM 2858 C CA . GLU A 1 362 ? -19.062 16.234 23.047 1 63.41 362 GLU A CA 1
ATOM 2859 C C . GLU A 1 362 ? -19.203 16.688 21.594 1 63.41 362 GLU A C 1
ATOM 2861 O O . GLU A 1 362 ? -19.953 16.094 20.828 1 63.41 362 GLU A O 1
ATOM 2866 N N . ASP A 1 363 ? -18.484 17.672 21.234 1 63 363 ASP A N 1
ATOM 2867 C CA . ASP A 1 363 ? -18.484 18.156 19.859 1 63 363 ASP A CA 1
ATOM 2868 C C . ASP A 1 363 ? -17.953 17.078 18.906 1 63 363 ASP A C 1
ATOM 2870 O O . ASP A 1 363 ? -18.484 16.906 17.812 1 63 363 ASP A O 1
ATOM 2874 N N . ILE A 1 364 ? -17.078 16.297 19.5 1 61.41 364 ILE A N 1
ATOM 2875 C CA . ILE A 1 364 ? -16.391 15.273 18.719 1 61.41 364 ILE A CA 1
ATOM 2876 C C . ILE A 1 364 ? -17.266 14.023 18.609 1 61.41 364 ILE A C 1
ATOM 2878 O O . ILE A 1 364 ? -17.297 13.375 17.562 1 61.41 364 ILE A O 1
ATOM 2882 N N . GLN A 1 365 ? -17.922 13.75 19.656 1 60.81 365 GLN A N 1
ATOM 2883 C CA . GLN A 1 365 ? -18.828 12.617 19.625 1 60.81 365 GLN A CA 1
ATOM 2884 C C . GLN A 1 365 ? -19.875 12.797 18.531 1 60.81 365 GLN A C 1
ATOM 2886 O O . GLN A 1 365 ? -20.266 11.828 17.859 1 60.81 365 GLN A O 1
ATOM 2891 N N . GLN A 1 366 ? -20.297 13.969 18.344 1 56.19 366 GLN A N 1
ATOM 2892 C CA . GLN A 1 366 ? -21.266 14.25 17.281 1 56.19 366 GLN A CA 1
ATOM 2893 C C . GLN A 1 366 ? -20.672 13.977 15.906 1 56.19 366 GLN A C 1
ATOM 2895 O O . GLN A 1 366 ? -21.375 13.562 14.992 1 56.19 366 GLN A O 1
ATOM 2900 N N . CYS A 1 367 ? -19.484 14.219 15.789 1 52.56 367 CYS A N 1
ATOM 2901 C CA . CYS A 1 367 ? -18.812 13.93 14.523 1 52.56 367 CYS A CA 1
ATOM 2902 C C . CYS A 1 367 ? -18.656 12.422 14.328 1 52.56 367 CYS A C 1
ATOM 2904 O O . CYS A 1 367 ? -18.719 11.938 13.195 1 52.56 367 CYS A O 1
ATOM 2906 N N . LYS A 1 368 ? -18.484 11.75 15.375 1 52.03 368 LYS A N 1
ATOM 2907 C CA . LYS A 1 368 ? -18.406 10.297 15.305 1 52.03 368 LYS A CA 1
ATOM 2908 C C . LYS A 1 368 ? -19.719 9.688 14.852 1 52.03 368 LYS A C 1
ATOM 2910 O O . LYS A 1 368 ? -19.75 8.688 14.133 1 52.03 368 LYS A O 1
ATOM 2915 N N . ASN A 1 369 ? -20.906 10.297 15.406 1 48.84 369 ASN A N 1
ATOM 2916 C CA . ASN A 1 369 ? -22.219 9.805 15.031 1 48.84 369 ASN A CA 1
ATOM 2917 C C . ASN A 1 369 ? -22.516 10.047 13.547 1 48.84 369 ASN A C 1
ATOM 2919 O O . ASN A 1 369 ? -23.266 9.297 12.93 1 48.84 369 ASN A O 1
ATOM 2923 N N . PHE A 1 370 ? -22.125 11.094 13 1 44.12 370 PHE A N 1
ATOM 2924 C CA . PHE A 1 370 ? -22.344 11.227 11.57 1 44.12 370 PHE A CA 1
ATOM 2925 C C . PHE A 1 370 ? -21.641 10.102 10.812 1 44.12 370 PHE A C 1
ATOM 2927 O O . PHE A 1 370 ? -22.141 9.625 9.789 1 44.12 370 PHE A O 1
ATOM 2934 N N . THR A 1 371 ? -20.609 9.781 11.234 1 40.25 371 THR A N 1
ATOM 2935 C CA . THR A 1 371 ? -19.844 8.711 10.602 1 40.25 371 THR A CA 1
ATOM 2936 C C . THR A 1 371 ? -20.469 7.355 10.898 1 40.25 371 THR A C 1
ATOM 2938 O O . THR A 1 371 ? -20.359 6.426 10.102 1 40.25 371 THR A O 1
ATOM 2941 N N . ASP A 1 372 ? -21.078 7.25 12.008 1 39.94 372 ASP A N 1
ATOM 2942 C CA . ASP A 1 372 ? -21.734 5.969 12.25 1 39.94 372 ASP A CA 1
ATOM 2943 C C . ASP A 1 372 ? -23.031 5.867 11.461 1 39.94 372 ASP A C 1
ATOM 2945 O O . ASP A 1 372 ? -23.406 4.785 11.008 1 39.94 372 ASP A O 1
ATOM 2949 N N . SER A 1 373 ? -23.922 6.949 11.367 1 38.88 373 SER A N 1
ATOM 2950 C CA . SER A 1 373 ? -25.141 6.867 10.578 1 38.88 373 SER A CA 1
ATOM 2951 C C . SER A 1 373 ? -24.844 6.719 9.094 1 38.88 373 SER A C 1
ATOM 2953 O O . SER A 1 373 ? -25.562 6.039 8.367 1 38.88 373 SER A O 1
ATOM 2955 N N . ASN A 1 374 ? -24.031 7.516 8.531 1 37 374 ASN A N 1
ATOM 2956 C CA . ASN A 1 374 ? -23.828 7.453 7.086 1 37 374 ASN A CA 1
ATOM 2957 C C . ASN A 1 374 ? -23.078 6.184 6.68 1 37 374 ASN A C 1
ATOM 2959 O O . ASN A 1 374 ? -22.875 5.93 5.492 1 37 374 ASN A O 1
ATOM 2963 N N . LEU A 1 375 ? -22.516 5.59 7.527 1 35.19 375 LEU A N 1
ATOM 2964 C CA . LEU A 1 375 ? -22.125 4.211 7.254 1 35.19 375 LEU A CA 1
ATOM 2965 C C . LEU A 1 375 ? -23.297 3.264 7.414 1 35.19 375 LEU A C 1
ATOM 2967 O O . LEU A 1 375 ? -23.125 2.043 7.379 1 35.19 375 LEU A O 1
ATOM 2971 N N . GLU A 1 376 ? -24.391 3.801 7.988 1 33.81 376 GLU A N 1
ATOM 2972 C CA . GLU A 1 376 ? -25.578 2.955 7.914 1 33.81 376 GLU A CA 1
ATOM 2973 C C . GLU A 1 376 ? -26 2.701 6.469 1 33.81 376 GLU A C 1
ATOM 2975 O O . GLU A 1 376 ? -26.109 3.639 5.676 1 33.81 376 GLU A O 1
ATOM 2980 N N . GLU A 1 377 ? -26 1.58 5.934 1 33.25 377 GLU A N 1
ATOM 2981 C CA . GLU A 1 377 ? -26.641 1.098 4.707 1 33.25 377 GLU A CA 1
ATOM 2982 C C . GLU A 1 377 ? -28.047 1.64 4.566 1 33.25 377 GLU A C 1
ATOM 2984 O O . GLU A 1 377 ? -28.734 1.879 5.562 1 33.25 377 GLU A O 1
ATOM 2989 N N . PRO A 1 378 ? -28.484 2.357 3.475 1 28.8 378 PRO A N 1
ATOM 2990 C CA . PRO A 1 378 ? -29.938 2.383 3.219 1 28.8 378 PRO A CA 1
ATOM 2991 C C . PRO A 1 378 ? -30.672 1.214 3.869 1 28.8 378 PRO A C 1
ATOM 2993 O O . PRO A 1 378 ? -30.047 0.193 4.188 1 28.8 378 PRO A O 1
ATOM 2996 N N . PRO A 1 379 ? -32 1.52 4.27 1 28.11 379 PRO A N 1
ATOM 2997 C CA . PRO A 1 379 ? -32.75 0.352 4.699 1 28.11 379 PRO A CA 1
ATOM 2998 C C . PRO A 1 379 ? -32.375 -0.919 3.945 1 28.11 379 PRO A C 1
ATOM 3000 O O . PRO A 1 379 ? -32.344 -0.923 2.711 1 28.11 379 PRO A O 1
ATOM 3003 N N . SER A 1 380 ? -31.609 -1.582 4.434 1 27.56 380 SER A N 1
ATOM 3004 C CA . SER A 1 380 ? -31.578 -2.957 3.945 1 27.56 380 SER A CA 1
ATOM 3005 C C . SER A 1 380 ? -33 -3.539 3.85 1 27.56 380 SER A C 1
ATOM 3007 O O . SER A 1 380 ? -33.75 -3.518 4.824 1 27.56 380 SER A O 1
ATOM 3009 N N . THR A 1 381 ? -33.719 -3.324 2.725 1 24.52 381 THR A N 1
ATOM 3010 C CA . THR A 1 381 ? -34.594 -4.434 2.373 1 24.52 381 THR A CA 1
ATOM 3011 C C . THR A 1 381 ? -34.094 -5.734 2.994 1 24.52 381 THR A C 1
ATOM 3013 O O . THR A 1 381 ? -32.938 -5.852 3.344 1 24.52 381 THR A O 1
ATOM 3016 N N . LYS A 1 382 ? -35.062 -6.641 3.387 1 24.7 382 LYS A N 1
ATOM 3017 C CA . LYS A 1 382 ? -34.812 -8.031 3.752 1 24.7 382 LYS A CA 1
ATOM 3018 C C . LYS A 1 382 ? -33.594 -8.578 3.033 1 24.7 382 LYS A C 1
ATOM 3020 O O . LYS A 1 382 ? -33.469 -8.438 1.815 1 24.7 382 LYS A O 1
ATOM 3025 N N . SER A 1 383 ? -32.594 -8.445 3.611 1 25.75 383 SER A N 1
ATOM 3026 C CA . SER A 1 383 ? -31.516 -9.328 3.219 1 25.75 383 SER A CA 1
ATOM 3027 C C . SER A 1 383 ? -32.031 -10.656 2.697 1 25.75 383 SER A C 1
ATOM 3029 O O . SER A 1 383 ? -31.891 -11.695 3.355 1 25.75 383 SER A O 1
ATOM 3031 N N . THR A 1 384 ? -33.219 -10.484 2.172 1 24.41 384 THR A N 1
ATOM 3032 C CA . THR A 1 384 ? -33.562 -11.484 1.169 1 24.41 384 THR A CA 1
ATOM 3033 C C . THR A 1 384 ? -32.469 -11.594 0.119 1 24.41 384 THR A C 1
ATOM 3035 O O . THR A 1 384 ? -32.156 -12.695 -0.349 1 24.41 384 THR A O 1
ATOM 3038 N N . ASP A 1 385 ? -32.188 -10.422 -0.4 1 21.72 385 ASP A N 1
ATOM 3039 C CA . ASP A 1 385 ? -31.625 -10.617 -1.728 1 21.72 385 ASP A CA 1
ATOM 3040 C C . ASP A 1 385 ? -30.109 -10.828 -1.646 1 21.72 385 ASP A C 1
ATOM 3042 O O . ASP A 1 385 ? -29.453 -11.094 -2.658 1 21.72 385 ASP A O 1
ATOM 3046 N N . LEU A 1 386 ? -29.484 -10.328 -0.695 1 24.23 386 LEU A N 1
ATOM 3047 C CA . LEU A 1 386 ? -28.125 -10.82 -0.969 1 24.23 386 LEU A CA 1
ATOM 3048 C C . LEU A 1 386 ? -28.078 -12.344 -0.878 1 24.23 386 LEU A C 1
ATOM 3050 O O . LEU A 1 386 ? -27 -12.938 -0.922 1 24.23 386 LEU A O 1
ATOM 3054 N N . LYS A 1 387 ? -29.062 -12.93 -0.47 1 27.75 387 LYS A N 1
ATOM 3055 C CA . LYS A 1 387 ? -29.516 -14.25 -0.908 1 27.75 387 LYS A CA 1
ATOM 3056 C C . LYS A 1 387 ? -29.422 -14.383 -2.426 1 27.75 387 LYS A C 1
ATOM 3058 O O . LYS A 1 387 ? -29.109 -15.453 -2.943 1 27.75 387 LYS A O 1
ATOM 3063 N N . LYS A 1 388 ? -29.844 -13.227 -3.059 1 25.34 388 LYS A N 1
ATOM 3064 C CA . LYS A 1 388 ? -29.828 -13.258 -4.516 1 25.34 388 LYS A CA 1
ATOM 3065 C C . LYS A 1 388 ? -28.406 -13.148 -5.055 1 25.34 388 LYS A C 1
ATOM 3067 O O . LYS A 1 388 ? -28.078 -13.711 -6.102 1 25.34 388 LYS A O 1
ATOM 3072 N N . TYR A 1 389 ? -27.656 -12.203 -4.5 1 23.92 389 TYR A N 1
ATOM 3073 C CA . TYR A 1 389 ? -26.406 -12.281 -5.258 1 23.92 389 TYR A CA 1
ATOM 3074 C C . TYR A 1 389 ? -25.734 -13.633 -5.074 1 23.92 389 TYR A C 1
ATOM 3076 O O . TYR A 1 389 ? -24.938 -14.062 -5.914 1 23.92 389 TYR A O 1
ATOM 3084 N N . SER A 1 390 ? -25.969 -14.18 -3.91 1 28.5 390 SER A N 1
ATOM 3085 C CA . SER A 1 390 ? -25.734 -15.617 -3.871 1 28.5 390 SER A CA 1
ATOM 3086 C C . SER A 1 390 ? -26.531 -16.344 -4.949 1 28.5 390 SER A C 1
ATOM 3088 O O . SER A 1 390 ? -26.094 -17.375 -5.465 1 28.5 390 SER A O 1
ATOM 3090 N N . ASP A 1 391 ? -27.719 -15.766 -5.18 1 28.09 391 ASP A N 1
ATOM 3091 C CA . ASP A 1 391 ? -28.484 -16.375 -6.258 1 28.09 391 ASP A CA 1
ATOM 3092 C C . ASP A 1 391 ? -27.875 -16.047 -7.621 1 28.09 391 ASP A C 1
ATOM 3094 O O . ASP A 1 391 ? -28.188 -16.703 -8.617 1 28.09 391 ASP A O 1
ATOM 3098 N N . LEU A 1 392 ? -27.391 -14.789 -7.641 1 25.05 392 LEU A N 1
ATOM 3099 C CA . LEU A 1 392 ? -26.969 -14.586 -9.023 1 25.05 392 LEU A CA 1
ATOM 3100 C C . LEU A 1 392 ? -25.828 -15.531 -9.391 1 25.05 392 LEU A C 1
ATOM 3102 O O . LEU A 1 392 ? -25.672 -15.875 -10.562 1 25.05 392 LEU A O 1
ATOM 3106 N N . ILE A 1 393 ? -24.922 -15.648 -8.438 1 27.84 393 ILE A N 1
ATOM 3107 C CA . ILE A 1 393 ? -24 -16.578 -9.07 1 27.84 393 ILE A CA 1
ATOM 3108 C C . ILE A 1 393 ? -24.703 -17.906 -9.367 1 27.84 393 ILE A C 1
ATOM 3110 O O . ILE A 1 393 ? -24.172 -18.75 -10.078 1 27.84 393 ILE A O 1
ATOM 3114 N N . MET A 1 394 ? -25.812 -17.953 -8.633 1 27.25 394 MET A N 1
ATOM 3115 C CA . MET A 1 394 ? -26.391 -19.25 -8.922 1 27.25 394 MET A CA 1
ATOM 3116 C C . MET A 1 394 ? -26.859 -19.328 -10.375 1 27.25 394 MET A C 1
ATOM 3118 O O . MET A 1 394 ? -27.328 -20.375 -10.828 1 27.25 394 MET A O 1
ATOM 3122 N N . ASP A 1 395 ? -27.438 -18.266 -10.875 1 24.44 395 ASP A N 1
ATOM 3123 C CA . ASP A 1 395 ? -28.016 -18.688 -12.148 1 24.44 395 ASP A CA 1
ATOM 3124 C C . ASP A 1 395 ? -26.938 -19.141 -13.125 1 24.44 395 ASP A C 1
ATOM 3126 O O . ASP A 1 395 ? -26.078 -18.344 -13.523 1 24.44 395 ASP A O 1
ATOM 3130 N N . THR A 1 396 ? -26.609 -20.328 -12.969 1 25.31 396 THR A N 1
ATOM 3131 C CA . THR A 1 396 ? -25.922 -21.172 -13.93 1 25.31 396 THR A CA 1
ATOM 3132 C C . THR A 1 396 ? -26.406 -20.891 -15.352 1 25.31 396 THR A C 1
ATOM 3134 O O . THR A 1 396 ? -27.547 -21.203 -15.703 1 25.31 396 THR A O 1
ATOM 3137 N N . GLY A 1 397 ? -26.422 -19.656 -15.891 1 23.05 397 GLY A N 1
ATOM 3138 C CA . GLY A 1 397 ? -26.812 -19.906 -17.266 1 23.05 397 GLY A CA 1
ATOM 3139 C C . GLY A 1 397 ? -26.219 -21.188 -17.844 1 23.05 397 GLY A C 1
ATOM 3140 O O . GLY A 1 397 ? -25.297 -21.766 -17.25 1 23.05 397 GLY A O 1
ATOM 3141 N N . GLU A 1 398 ? -26.922 -21.812 -18.844 1 23.22 398 GLU A N 1
ATOM 3142 C CA . GLU A 1 398 ? -26.688 -22.844 -19.844 1 23.22 398 GLU A CA 1
ATOM 3143 C C . GLU A 1 398 ? -25.266 -22.734 -20.422 1 23.22 398 GLU A C 1
ATOM 3145 O O . GLU A 1 398 ? -24.953 -21.75 -21.094 1 23.22 398 GLU A O 1
ATOM 3150 N N . VAL A 1 399 ? -24.297 -22.859 -19.531 1 22.67 399 VAL A N 1
ATOM 3151 C CA . VAL A 1 399 ? -23.062 -23.047 -20.266 1 22.67 399 VAL A CA 1
ATOM 3152 C C . VAL A 1 399 ? -23.281 -24.016 -21.422 1 22.67 399 VAL A C 1
ATOM 3154 O O . VAL A 1 399 ? -23.562 -25.203 -21.203 1 22.67 399 VAL A O 1
ATOM 3157 N N . ILE A 1 400 ? -24.016 -23.469 -22.438 1 21.67 400 ILE A N 1
ATOM 3158 C CA . ILE A 1 400 ? -24 -24.188 -23.703 1 21.67 400 ILE A CA 1
ATOM 3159 C C . ILE A 1 400 ? -22.562 -24.547 -24.078 1 21.67 400 ILE A C 1
ATOM 3161 O O . ILE A 1 400 ? -21.719 -23.656 -24.266 1 21.67 400 ILE A O 1
ATOM 3165 N N . VAL A 1 401 ? -22.094 -25.516 -23.406 1 21.25 401 VAL A N 1
ATOM 3166 C CA . VAL A 1 401 ? -20.938 -26.234 -23.922 1 21.25 401 VAL A CA 1
ATOM 3167 C C . VAL A 1 401 ? -21.047 -26.375 -25.438 1 21.25 401 VAL A C 1
ATOM 3169 O O . VAL A 1 401 ? -21.906 -27.094 -25.938 1 21.25 401 VAL A O 1
ATOM 3172 N N . SER A 1 402 ? -21.172 -25.078 -26.125 1 19.02 402 SER A N 1
ATOM 3173 C CA . SER A 1 402 ? -21.109 -25.188 -27.578 1 19.02 402 SER A CA 1
ATOM 3174 C C . SER A 1 402 ? -19.922 -26.047 -28.016 1 19.02 402 SER A C 1
ATOM 3176 O O . SER A 1 402 ? -18.875 -26.031 -27.375 1 19.02 402 SER A O 1
ATOM 3178 N N . HIS A 1 403 ? -20.297 -27.156 -28.547 1 18.78 403 HIS A N 1
ATOM 3179 C CA . HIS A 1 403 ? -19.516 -28.078 -29.375 1 18.78 403 HIS A CA 1
ATOM 3180 C C . HIS A 1 403 ? -18.562 -27.312 -30.297 1 18.78 403 HIS A C 1
ATOM 3182 O O . HIS A 1 403 ? -18.922 -26.266 -30.844 1 18.78 403 HIS A O 1
ATOM 3188 N N . PRO A 1 404 ? -17.312 -27.344 -29.938 1 20.55 404 PRO A N 1
ATOM 3189 C CA . PRO A 1 404 ? -16.25 -26.875 -30.812 1 20.55 404 PRO A CA 1
ATOM 3190 C C . PRO A 1 404 ? -16.531 -27.156 -32.281 1 20.55 404 PRO A C 1
ATOM 3192 O O . PRO A 1 404 ? -16.438 -28.312 -32.719 1 20.55 404 PRO A O 1
ATOM 3195 N N . GLY A 1 405 ? -17.844 -26.812 -32.75 1 18.8 405 GLY A N 1
ATOM 3196 C CA . GLY A 1 405 ? -17.859 -27.188 -34.156 1 18.8 405 GLY A CA 1
ATOM 3197 C C . GLY A 1 405 ? -16.625 -26.703 -34.906 1 18.8 405 GLY A C 1
ATOM 3198 O O . GLY A 1 405 ? -15.75 -26.062 -34.312 1 18.8 405 GLY A O 1
ATOM 3199 N N . LYS A 1 406 ? -17 -26.281 -36.156 1 18.53 406 LYS A N 1
ATOM 3200 C CA . LYS A 1 406 ? -16.391 -26.312 -37.469 1 18.53 406 LYS A CA 1
ATOM 3201 C C . LYS A 1 406 ? -15.383 -25.188 -37.656 1 18.53 406 LYS A C 1
ATOM 3203 O O . LYS A 1 406 ? -15.773 -24.031 -37.844 1 18.53 406 LYS A O 1
ATOM 3208 N N . CYS A 1 407 ? -14.516 -24.906 -36.688 1 17.97 407 CYS A N 1
ATOM 3209 C CA . CYS A 1 407 ? -13.633 -23.891 -37.25 1 17.97 407 CYS A CA 1
ATOM 3210 C C . CYS A 1 407 ? -13.258 -24.219 -38.688 1 17.97 407 CYS A C 1
ATOM 3212 O O . CYS A 1 407 ? -12.516 -25.172 -38.906 1 17.97 407 CYS A O 1
ATOM 3214 N N . THR A 1 408 ? -14.188 -24.188 -39.531 1 18.33 408 THR A N 1
ATOM 3215 C CA . THR A 1 408 ? -13.883 -24.422 -40.938 1 18.33 408 THR A CA 1
ATOM 3216 C C . THR A 1 408 ? -12.805 -23.453 -41.438 1 18.33 408 THR A C 1
ATOM 3218 O O . THR A 1 408 ? -12.258 -23.625 -42.531 1 18.33 408 THR A O 1
ATOM 3221 N N . ALA A 1 409 ? -12.711 -22.203 -40.75 1 16.94 409 ALA A N 1
ATOM 3222 C CA . ALA A 1 409 ? -12.25 -21.281 -41.781 1 16.94 409 ALA A CA 1
ATOM 3223 C C . ALA A 1 409 ? -10.852 -21.656 -42.281 1 16.94 409 ALA A C 1
ATOM 3225 O O . ALA A 1 409 ? -9.852 -21.297 -41.656 1 16.94 409 ALA A O 1
ATOM 3226 N N . CYS A 1 410 ? -10.422 -22.844 -42.469 1 17.88 410 CYS A N 1
ATOM 3227 C CA . CYS A 1 410 ? -9.086 -23.094 -43 1 17.88 410 CYS A CA 1
ATOM 3228 C C . CYS A 1 410 ? -8.859 -22.312 -44.281 1 17.88 410 CYS A C 1
ATOM 3230 O O . CYS A 1 410 ? -7.906 -22.594 -45.031 1 17.88 410 CYS A O 1
ATOM 3232 N N . GLY A 1 411 ? -9.805 -21.266 -44.625 1 16.88 411 GLY A N 1
ATOM 3233 C CA . GLY A 1 411 ? -9.57 -21.141 -46.062 1 16.88 411 GLY A CA 1
ATOM 3234 C C . GLY A 1 411 ? -8.133 -20.844 -46.406 1 16.88 411 GLY A C 1
ATOM 3235 O O . GLY A 1 411 ? -7.5 -21.594 -47.156 1 16.88 411 GLY A O 1
ATOM 3236 N N . GLN A 1 412 ? -7.938 -19.469 -46.875 1 17.59 412 GLN A N 1
ATOM 3237 C CA . GLN A 1 412 ? -7.355 -19.094 -48.156 1 17.59 412 GLN A CA 1
ATOM 3238 C C . GLN A 1 412 ? -5.832 -19.094 -48.094 1 17.59 412 GLN A C 1
ATOM 3240 O O . GLN A 1 412 ? -5.254 -19.109 -47 1 17.59 412 GLN A O 1
ATOM 3245 N N . ASN A 1 413 ? -5.23 -18.219 -49.094 1 17.05 413 ASN A N 1
ATOM 3246 C CA . ASN A 1 413 ? -4.211 -18.25 -50.125 1 17.05 413 ASN A CA 1
ATOM 3247 C C . ASN A 1 413 ? -2.854 -17.781 -49.594 1 17.05 413 ASN A C 1
ATOM 3249 O O . ASN A 1 413 ? -2.723 -16.672 -49.125 1 17.05 413 ASN A O 1
ATOM 3253 N N . LEU A 1 414 ? -2.156 -18.594 -48.875 1 17.7 414 LEU A N 1
ATOM 3254 C CA . LEU A 1 414 ? -0.735 -18.359 -48.625 1 17.7 414 LEU A CA 1
ATOM 3255 C C . LEU A 1 414 ? -0.038 -17.922 -49.906 1 17.7 414 LEU A C 1
ATOM 3257 O O . LEU A 1 414 ? 0.207 -18.75 -50.812 1 17.7 414 LEU A O 1
ATOM 3261 N N . ASP A 1 415 ? -0.526 -16.797 -50.656 1 17.31 415 ASP A N 1
ATOM 3262 C CA . ASP A 1 415 ? 0.242 -16.453 -51.844 1 17.31 415 ASP A CA 1
ATOM 3263 C C . ASP A 1 415 ? 1.702 -16.172 -51.5 1 17.31 415 ASP A C 1
ATOM 3265 O O . ASP A 1 415 ? 1.989 -15.398 -50.594 1 17.31 415 ASP A O 1
ATOM 3269 N N . THR A 1 416 ? 2.578 -17.094 -51.781 1 17.92 416 THR A N 1
ATOM 3270 C CA . THR A 1 416 ? 4.023 -17.219 -51.906 1 17.92 416 THR A CA 1
ATOM 3271 C C . THR A 1 416 ? 4.594 -16.125 -52.781 1 17.92 416 THR A C 1
ATOM 3273 O O . THR A 1 416 ? 5.711 -16.234 -53.312 1 17.92 416 THR A O 1
ATOM 3276 N N . LYS A 1 417 ? 4.047 -14.805 -52.812 1 20.84 417 LYS A N 1
ATOM 3277 C CA . LYS A 1 417 ? 4.742 -13.977 -53.812 1 20.84 417 LYS A CA 1
ATOM 3278 C C . LYS A 1 417 ? 6.254 -14.031 -53.594 1 20.84 417 LYS A C 1
ATOM 3280 O O . LYS A 1 417 ? 6.738 -13.891 -52.469 1 20.84 417 LYS A O 1
ATOM 3285 N N . ALA A 1 418 ? 6.965 -14.484 -54.719 1 19.34 418 ALA A N 1
ATOM 3286 C CA . ALA A 1 418 ? 8.281 -14.664 -55.344 1 19.34 418 ALA A CA 1
ATOM 3287 C C . ALA A 1 418 ? 9.07 -13.359 -55.344 1 19.34 418 ALA A C 1
ATOM 3289 O O . ALA A 1 418 ? 8.555 -12.305 -55.719 1 19.34 418 ALA A O 1
ATOM 3290 N N . PHE A 1 419 ? 9.93 -13.125 -54.375 1 20.41 419 PHE A N 1
ATOM 3291 C CA . PHE A 1 419 ? 11 -12.141 -54.375 1 20.41 419 PHE A CA 1
ATOM 3292 C C . PHE A 1 419 ? 11.656 -12.047 -55.75 1 20.41 419 PHE A C 1
ATOM 3294 O O . PHE A 1 419 ? 12.328 -12.977 -56.188 1 20.41 419 PHE A O 1
ATOM 3301 N N . THR A 1 420 ? 10.953 -11.562 -56.812 1 19.59 420 THR A N 1
ATOM 3302 C CA . THR A 1 420 ? 11.617 -11.258 -58.094 1 19.59 420 THR A CA 1
ATOM 3303 C C . THR A 1 420 ? 12.742 -10.25 -57.875 1 19.59 420 THR A C 1
ATOM 3305 O O . THR A 1 420 ? 12.5 -9.117 -57.438 1 19.59 420 THR A O 1
ATOM 3308 N N . ASN A 1 421 ? 13.891 -10.625 -57.344 1 22.88 421 ASN A N 1
ATOM 3309 C CA . ASN A 1 421 ? 15.172 -9.938 -57.469 1 22.88 421 ASN A CA 1
ATOM 3310 C C . ASN A 1 421 ? 15.453 -9.5 -58.875 1 22.88 421 ASN A C 1
ATOM 3312 O O . ASN A 1 421 ? 15.562 -10.336 -59.781 1 22.88 421 ASN A O 1
ATOM 3316 N N . ASP A 1 422 ? 14.734 -8.539 -59.469 1 21.52 422 ASP A N 1
ATOM 3317 C CA . ASP A 1 422 ? 15.227 -7.902 -60.688 1 21.52 422 ASP A CA 1
ATOM 3318 C C . ASP A 1 422 ? 16.688 -7.484 -60.531 1 21.52 422 ASP A C 1
ATOM 3320 O O . ASP A 1 422 ? 17.062 -6.852 -59.531 1 21.52 422 ASP A O 1
ATOM 3324 N N . MET A 1 423 ? 17.703 -8.211 -61.156 1 24.47 423 MET A N 1
ATOM 3325 C CA . MET A 1 423 ? 19.062 -8.125 -61.688 1 24.47 423 MET A CA 1
ATOM 3326 C C . MET A 1 423 ? 19.266 -6.82 -62.438 1 24.47 423 MET A C 1
ATOM 3328 O O . MET A 1 423 ? 20.406 -6.434 -62.719 1 24.47 423 MET A O 1
ATOM 3332 N N . THR A 1 424 ? 18.359 -5.914 -62.875 1 22.41 424 THR A N 1
ATOM 3333 C CA . THR A 1 424 ? 19.156 -4.949 -63.625 1 22.41 424 THR A CA 1
ATOM 3334 C C . THR A 1 424 ? 19.922 -4.023 -62.688 1 22.41 424 THR A C 1
ATOM 3336 O O . THR A 1 424 ? 19.438 -3.68 -61.625 1 22.41 424 THR A O 1
ATOM 3339 N N . MET B 1 1 ? 10.352 67 40.281 1 27.02 1 MET B N 1
ATOM 3340 C CA . MET B 1 1 ? 10.297 67.688 39 1 27.02 1 MET B CA 1
ATOM 3341 C C . MET B 1 1 ? 11.641 67.562 38.281 1 27.02 1 MET B C 1
ATOM 3343 O O . MET B 1 1 ? 11.68 67.375 37.062 1 27.02 1 MET B O 1
ATOM 3347 N N . VAL B 1 2 ? 12.672 67.875 39.094 1 34 2 VAL B N 1
ATOM 3348 C CA . VAL B 1 2 ? 14.078 67.562 38.844 1 34 2 VAL B CA 1
ATOM 3349 C C . VAL B 1 2 ? 14.227 66.062 38.5 1 34 2 VAL B C 1
ATOM 3351 O O . VAL B 1 2 ? 15.297 65.625 38.031 1 34 2 VAL B O 1
ATOM 3354 N N . LEU B 1 3 ? 13.023 65.438 38.656 1 34.22 3 LEU B N 1
ATOM 3355 C CA . LEU B 1 3 ? 13.133 63.969 38.719 1 34.22 3 LEU B CA 1
ATOM 3356 C C . LEU B 1 3 ? 13.148 63.375 37.312 1 34.22 3 LEU B C 1
ATOM 3358 O O . LEU B 1 3 ? 13.742 62.312 37.094 1 34.22 3 LEU B O 1
ATOM 3362 N N . PHE B 1 4 ? 12.375 64.062 36.469 1 37.16 4 PHE B N 1
ATOM 3363 C CA . PHE B 1 4 ? 12.32 63.312 35.219 1 37.16 4 PHE B CA 1
ATOM 3364 C C . PHE B 1 4 ? 13.664 63.344 34.5 1 37.16 4 PHE B C 1
ATOM 3366 O O . PHE B 1 4 ? 14.156 62.312 34.031 1 37.16 4 PHE B O 1
ATOM 3373 N N . ILE B 1 5 ? 14.156 64.562 34.281 1 41.5 5 ILE B N 1
ATOM 3374 C CA . ILE B 1 5 ? 15.477 64.688 33.688 1 41.5 5 ILE B CA 1
ATOM 3375 C C . ILE B 1 5 ? 16.516 64 34.594 1 41.5 5 ILE B C 1
ATOM 3377 O O . ILE B 1 5 ? 17.391 63.281 34.156 1 41.5 5 ILE B O 1
ATOM 3381 N N . SER B 1 6 ? 16.312 64.25 35.844 1 39.22 6 SER B N 1
ATOM 3382 C CA . SER B 1 6 ? 17.203 63.625 36.812 1 39.22 6 SER B CA 1
ATOM 3383 C C . SER B 1 6 ? 17.031 62.125 36.844 1 39.22 6 SER B C 1
ATOM 3385 O O . SER B 1 6 ? 18.016 61.375 36.969 1 39.22 6 SER B O 1
ATOM 3387 N N . PHE B 1 7 ? 15.805 61.688 36.75 1 38.88 7 PHE B N 1
ATOM 3388 C CA . PHE B 1 7 ? 15.602 60.219 36.688 1 38.88 7 PHE B CA 1
ATOM 3389 C C . PHE B 1 7 ? 16.203 59.656 35.406 1 38.88 7 PHE B C 1
ATOM 3391 O O . PHE B 1 7 ? 16.828 58.594 35.438 1 38.88 7 PHE B O 1
ATOM 3398 N N . TYR B 1 8 ? 15.875 60.219 34.25 1 40.88 8 TYR B N 1
ATOM 3399 C CA . TYR B 1 8 ? 16.562 59.75 33.062 1 40.88 8 TYR B CA 1
ATOM 3400 C C . TYR B 1 8 ? 18.062 59.969 33.156 1 40.88 8 TYR B C 1
ATOM 3402 O O . TYR B 1 8 ? 18.844 59.094 32.75 1 40.88 8 TYR B O 1
ATOM 3410 N N . PHE B 1 9 ? 18.438 61.062 33.75 1 41.53 9 PHE B N 1
ATOM 3411 C CA . PHE B 1 9 ? 19.859 61.281 33.969 1 41.53 9 PHE B CA 1
ATOM 3412 C C . PHE B 1 9 ? 20.391 60.344 35.062 1 41.53 9 PHE B C 1
ATOM 3414 O O . PHE B 1 9 ? 21.547 59.906 35 1 41.53 9 PHE B O 1
ATOM 3421 N N . ARG B 1 10 ? 19.641 60.094 36.094 1 38.62 10 ARG B N 1
ATOM 3422 C CA . ARG B 1 10 ? 20.125 59.219 37.156 1 38.62 10 ARG B CA 1
ATOM 3423 C C . ARG B 1 10 ? 20.156 57.781 36.719 1 38.62 10 ARG B C 1
ATOM 3425 O O . ARG B 1 10 ? 21.031 57 37.156 1 38.62 10 ARG B O 1
ATOM 3432 N N . THR B 1 11 ? 19.125 57.312 36.094 1 39.97 11 THR B N 1
ATOM 3433 C CA . THR B 1 11 ? 19.172 55.906 35.781 1 39.97 11 THR B CA 1
ATOM 3434 C C . THR B 1 11 ? 20.203 55.625 34.688 1 39.97 11 THR B C 1
ATOM 3436 O O . THR B 1 11 ? 20.562 54.469 34.438 1 39.97 11 THR B O 1
ATOM 3439 N N . MET B 1 12 ? 20.375 56.531 33.75 1 38.94 12 MET B N 1
ATOM 3440 C CA . MET B 1 12 ? 21.453 56.281 32.812 1 38.94 12 MET B CA 1
ATOM 3441 C C . MET B 1 12 ? 22.797 56.719 33.344 1 38.94 12 MET B C 1
ATOM 3443 O O . MET B 1 12 ? 23.203 57.875 33.156 1 38.94 12 MET B O 1
ATOM 3447 N N . ALA B 1 13 ? 23.219 56.375 34.438 1 42 13 ALA B N 1
ATOM 3448 C CA . ALA B 1 13 ? 24.469 56.656 35.125 1 42 13 ALA B CA 1
ATOM 3449 C C . ALA B 1 13 ? 25.625 56.844 34.156 1 42 13 ALA B C 1
ATOM 3451 O O . ALA B 1 13 ? 26.484 57.688 34.344 1 42 13 ALA B O 1
ATOM 3452 N N . GLY B 1 14 ? 25.875 55.812 33.312 1 43.44 14 GLY B N 1
ATOM 3453 C CA . GLY B 1 14 ? 27.109 55.719 32.562 1 43.44 14 GLY B CA 1
ATOM 3454 C C . GLY B 1 14 ? 27.125 56.594 31.344 1 43.44 14 GLY B C 1
ATOM 3455 O O . GLY B 1 14 ? 28.094 56.594 30.578 1 43.44 14 GLY B O 1
ATOM 3456 N N . ILE B 1 15 ? 25.969 56.844 30.75 1 46.62 15 ILE B N 1
ATOM 3457 C CA . ILE B 1 15 ? 26.016 57.562 29.484 1 46.62 15 ILE B CA 1
ATOM 3458 C C . ILE B 1 15 ? 26.203 59.062 29.75 1 46.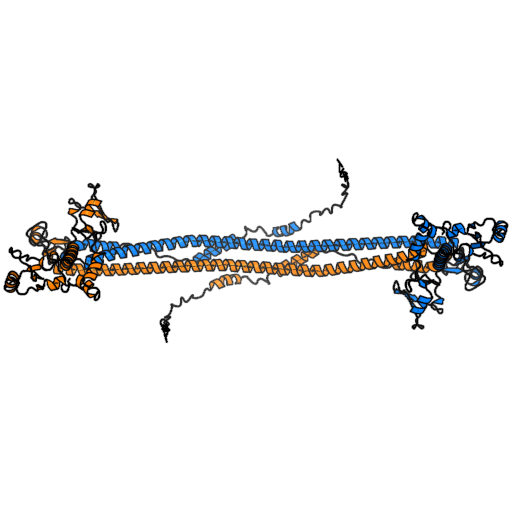62 15 ILE B C 1
ATOM 3460 O O . ILE B 1 15 ? 25.609 59.594 30.703 1 46.62 15 ILE B O 1
ATOM 3464 N N . SER B 1 16 ? 27.234 59.688 29.25 1 48.88 16 SER B N 1
ATOM 3465 C CA . SER B 1 16 ? 27.531 61.125 29.312 1 48.88 16 SER B CA 1
ATOM 3466 C C . SER B 1 16 ? 26.266 61.938 29.094 1 48.88 16 SER B C 1
ATOM 3468 O O . SER B 1 16 ? 25.297 61.469 28.5 1 48.88 16 SER B O 1
ATOM 3470 N N . ALA B 1 17 ? 26.094 63.062 29.812 1 51.41 17 ALA B N 1
ATOM 3471 C CA . ALA B 1 17 ? 25 64 29.625 1 51.41 17 ALA B CA 1
ATOM 3472 C C . ALA B 1 17 ? 24.625 64.125 28.141 1 51.41 17 ALA B C 1
ATOM 3474 O O . ALA B 1 17 ? 23.438 64.188 27.797 1 51.41 17 ALA B O 1
ATOM 3475 N N . ALA B 1 18 ? 25.656 64.188 27.359 1 54.44 18 ALA B N 1
ATOM 3476 C CA . ALA B 1 18 ? 25.453 64.25 25.922 1 54.44 18 ALA B CA 1
ATOM 3477 C C . ALA B 1 18 ? 24.719 63 25.406 1 54.44 18 ALA B C 1
ATOM 3479 O O . ALA B 1 18 ? 23.859 63.125 24.516 1 54.44 18 ALA B O 1
ATOM 3480 N N . GLY B 1 19 ? 25.109 61.969 25.922 1 56.12 19 GLY B N 1
ATOM 3481 C CA . GLY B 1 19 ? 24.5 60.719 25.5 1 56.12 19 GLY B CA 1
ATOM 3482 C C . GLY B 1 19 ? 23.031 60.625 25.891 1 56.12 19 GLY B C 1
ATOM 3483 O O . GLY B 1 19 ? 22.219 60.125 25.109 1 56.12 19 GLY B O 1
ATOM 3484 N N . VAL B 1 20 ? 22.734 61.062 27.047 1 53.97 20 VAL B N 1
ATOM 3485 C CA . VAL B 1 20 ? 21.344 61.031 27.516 1 53.97 20 VAL B CA 1
ATOM 3486 C C . VAL B 1 20 ? 20.5 62 26.672 1 53.97 20 VAL B C 1
ATOM 3488 O O . VAL B 1 20 ? 19.375 61.656 26.297 1 53.97 20 VAL B O 1
ATOM 3491 N N . LEU B 1 21 ? 21.109 63.062 26.406 1 55.94 21 LEU B N 1
ATOM 3492 C CA . LEU B 1 21 ? 20.406 64.062 25.594 1 55.94 21 LEU B CA 1
ATOM 3493 C C . LEU B 1 21 ? 20.109 63.5 24.219 1 55.94 21 LEU B C 1
ATOM 3495 O O . LEU B 1 21 ? 19.031 63.75 23.672 1 55.94 21 LEU B O 1
ATOM 3499 N N . GLU B 1 22 ? 21.078 62.75 23.75 1 58.12 22 GLU B N 1
ATOM 3500 C CA . GLU B 1 22 ? 20.875 62.188 22.438 1 58.12 22 GLU B CA 1
ATOM 3501 C C . GLU B 1 22 ? 19.703 61.219 22.422 1 58.12 22 GLU B C 1
ATOM 3503 O O . GLU B 1 22 ? 18.906 61.219 21.484 1 58.12 22 GLU B O 1
ATOM 3508 N N . LYS B 1 23 ? 19.641 60.469 23.391 1 55.16 23 LYS B N 1
ATOM 3509 C CA . LYS B 1 23 ? 18.609 59.438 23.453 1 55.16 23 LYS B CA 1
ATOM 3510 C C . LYS B 1 23 ? 17.234 60.062 23.672 1 55.16 23 LYS B C 1
ATOM 3512 O O . LYS B 1 23 ? 16.25 59.625 23.078 1 55.16 23 LYS B O 1
ATOM 3517 N N . ILE B 1 24 ? 17.234 61.094 24.531 1 55.84 24 ILE B N 1
ATOM 3518 C CA . ILE B 1 24 ? 15.969 61.781 24.75 1 55.84 24 ILE B CA 1
ATOM 3519 C C . ILE B 1 24 ? 15.531 62.469 23.469 1 55.84 24 ILE B C 1
ATOM 3521 O O . ILE B 1 24 ? 14.344 62.438 23.109 1 55.84 24 ILE B O 1
ATOM 3525 N N . SER B 1 25 ? 16.547 63.125 22.75 1 56.41 25 SER B N 1
ATOM 3526 C CA . SER B 1 25 ? 16.25 63.906 21.547 1 56.41 25 SER B CA 1
ATOM 3527 C C . SER B 1 25 ? 15.688 63.031 20.438 1 56.41 25 SER B C 1
ATOM 3529 O O . SER B 1 25 ? 14.742 63.438 19.75 1 56.41 25 SER B O 1
ATOM 3531 N N . GLN B 1 26 ? 16.344 61.875 20.125 1 55.5 26 GLN B N 1
ATOM 3532 C CA . GLN B 1 26 ? 16.109 61.156 18.875 1 55.5 26 GLN B CA 1
ATOM 3533 C C . GLN B 1 26 ? 14.766 60.438 18.875 1 55.5 26 GLN B C 1
ATOM 3535 O O . GLN B 1 26 ? 14.141 60.25 17.828 1 55.5 26 GLN B O 1
ATOM 3540 N N . GLY B 1 27 ? 13.961 60.625 19.969 1 61.53 27 GLY B N 1
ATOM 3541 C CA . GLY B 1 27 ? 12.734 59.875 19.859 1 61.53 27 GLY B CA 1
ATOM 3542 C C . GLY B 1 27 ? 11.555 60.5 20.562 1 61.53 27 GLY B C 1
ATOM 3543 O O . GLY B 1 27 ? 10.414 60.406 20.094 1 61.53 27 GLY B O 1
ATOM 3544 N N . HIS B 1 28 ? 11.859 61.312 21.406 1 75.44 28 HIS B N 1
ATOM 3545 C CA . HIS B 1 28 ? 10.75 61.812 22.188 1 75.44 28 HIS B CA 1
ATOM 3546 C C . HIS B 1 28 ? 10.547 63.312 21.969 1 75.44 28 HIS B C 1
ATOM 3548 O O . HIS B 1 28 ? 9.516 63.875 22.328 1 75.44 28 HIS B O 1
ATOM 3554 N N . LEU B 1 29 ? 11.469 63.906 21.188 1 88.25 29 LEU B N 1
ATOM 3555 C CA . LEU B 1 29 ? 11.367 65.375 21.031 1 88.25 29 LEU B CA 1
ATOM 3556 C C . LEU B 1 29 ? 11.234 65.75 19.547 1 88.25 29 LEU B C 1
ATOM 3558 O O . LEU B 1 29 ? 11.586 66.812 19.156 1 88.25 29 LEU B O 1
ATOM 3562 N N . GLU B 1 30 ? 10.836 64.75 18.781 1 91.44 30 GLU B N 1
ATOM 3563 C CA . GLU B 1 30 ? 10.656 65 17.359 1 91.44 30 GLU B CA 1
ATOM 3564 C C . GLU B 1 30 ? 9.18 64.875 16.969 1 91.44 30 GLU B C 1
ATOM 3566 O O . GLU B 1 30 ? 8.461 64 17.453 1 91.44 30 GLU B O 1
ATOM 3571 N N . CYS B 1 31 ? 8.805 65.75 16.188 1 94.56 31 CYS B N 1
ATOM 3572 C CA . CYS B 1 31 ? 7.449 65.75 15.633 1 94.56 31 CYS B CA 1
ATOM 3573 C C . CYS B 1 31 ? 7.25 64.5 14.727 1 94.56 31 CYS B C 1
ATOM 3575 O O . CYS B 1 31 ? 8.047 64.25 13.812 1 94.56 31 CYS B O 1
ATOM 3577 N N . PRO B 1 32 ? 6.199 63.781 14.859 1 92.62 32 PRO B N 1
ATOM 3578 C CA . PRO B 1 32 ? 5.969 62.594 14.055 1 92.62 32 PRO B CA 1
ATOM 3579 C C . PRO B 1 32 ? 5.664 62.906 12.594 1 92.62 32 PRO B C 1
ATOM 3581 O O . PRO B 1 32 ? 5.738 62.031 11.734 1 92.62 32 PRO B 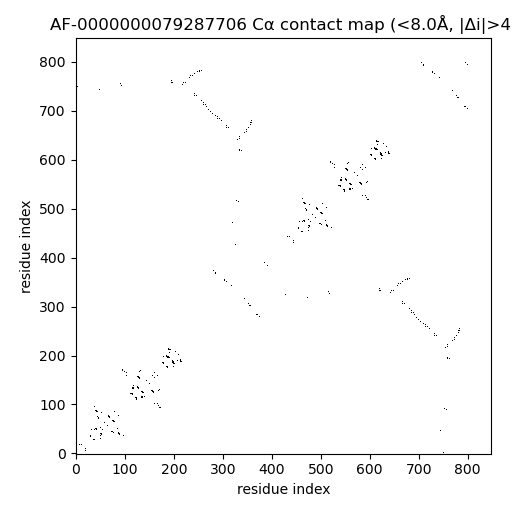O 1
ATOM 3584 N N . ILE B 1 33 ? 5.32 64.125 12.266 1 94.12 33 ILE B N 1
ATOM 3585 C CA . ILE B 1 33 ? 4.965 64.5 10.898 1 94.12 33 ILE B CA 1
ATOM 3586 C C . ILE B 1 33 ? 6.219 64.938 10.141 1 94.12 33 ILE B C 1
ATOM 3588 O O . ILE B 1 33 ? 6.516 64.375 9.07 1 94.12 33 ILE B O 1
ATOM 3592 N N . CYS B 1 34 ? 7 65.875 10.695 1 94.25 34 CYS B N 1
ATOM 3593 C CA . CYS B 1 34 ? 8.125 66.438 9.961 1 94.25 34 CYS B CA 1
ATOM 3594 C C . CYS B 1 34 ? 9.438 65.75 10.398 1 94.25 34 CYS B C 1
ATOM 3596 O O . CYS B 1 34 ? 10.469 65.938 9.75 1 94.25 34 CYS B O 1
ATOM 3598 N N . PHE B 1 35 ? 9.547 65.188 11.469 1 91.38 35 PHE B N 1
ATOM 3599 C CA . PHE B 1 35 ? 10.688 64.438 12 1 91.38 35 PHE B CA 1
ATOM 3600 C C . PHE B 1 35 ? 11.797 65.375 12.43 1 91.38 35 PHE B C 1
ATOM 3602 O O . PHE B 1 35 ? 12.969 65 12.461 1 91.38 35 PHE B O 1
ATOM 3609 N N . SER B 1 36 ? 11.336 66.5 12.742 1 92.12 36 SER B N 1
ATOM 3610 C CA . SER B 1 36 ? 12.25 67.5 13.297 1 92.12 36 SER B CA 1
ATOM 3611 C C . SER B 1 36 ? 11.875 67.875 14.734 1 92.12 36 SER B C 1
ATOM 3613 O O . SER B 1 36 ? 10.836 67.438 15.234 1 92.12 36 SER B O 1
ATOM 3615 N N . ARG B 1 37 ? 12.766 68.562 15.312 1 91.81 37 ARG B N 1
ATOM 3616 C CA . ARG B 1 37 ? 12.5 69.062 16.672 1 91.81 37 ARG B CA 1
ATOM 3617 C C . ARG B 1 37 ? 11.211 69.875 16.719 1 91.81 37 ARG B C 1
ATOM 3619 O O . ARG B 1 37 ? 10.953 70.688 15.844 1 91.81 37 ARG B O 1
ATOM 3626 N N . PHE B 1 38 ? 10.461 69.625 17.766 1 94.56 38 PHE B N 1
ATOM 3627 C CA . PHE B 1 38 ? 9.164 70.312 17.906 1 94.56 38 PHE B CA 1
ATOM 3628 C C . PHE B 1 38 ? 9.312 71.812 17.859 1 94.56 38 PHE B C 1
ATOM 3630 O O . PHE B 1 38 ? 10.227 72.375 18.469 1 94.56 38 PHE B O 1
ATOM 3637 N N . THR B 1 39 ? 8.453 72.5 17.109 1 94.06 39 THR B N 1
ATOM 3638 C CA . THR B 1 39 ? 8.32 73.938 17.078 1 94.06 39 THR B CA 1
ATOM 3639 C C . THR B 1 39 ? 6.891 74.375 17.422 1 94.06 39 THR B C 1
ATOM 3641 O O . THR B 1 39 ? 5.957 74.062 16.672 1 94.06 39 THR B O 1
ATOM 3644 N N . ASN B 1 40 ? 6.715 75 18.547 1 93.75 40 ASN B N 1
ATOM 3645 C CA . ASN B 1 40 ? 5.395 75.438 19.031 1 93.75 40 ASN B CA 1
ATOM 3646 C C . ASN B 1 40 ? 4.434 74.25 19.062 1 93.75 40 ASN B C 1
ATOM 3648 O O . ASN B 1 40 ? 3.406 74.25 18.375 1 93.75 40 ASN B O 1
ATOM 3652 N N . PRO B 1 41 ? 4.844 73.25 19.812 1 94.56 41 PRO B N 1
ATOM 3653 C CA . PRO B 1 41 ? 4.066 72 19.828 1 94.56 41 PRO B CA 1
ATOM 3654 C C . PRO B 1 41 ? 2.66 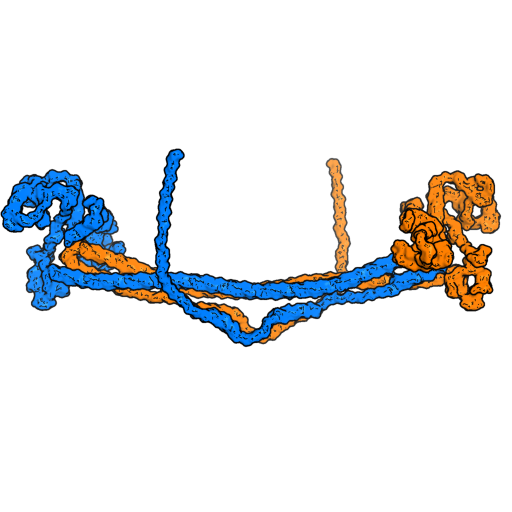72.188 20.375 1 94.56 41 PRO B C 1
ATOM 3656 O O . PRO B 1 41 ? 2.482 72.875 21.406 1 94.56 41 PRO B O 1
ATOM 3659 N N . LYS B 1 42 ? 1.69 71.562 19.625 1 95.56 42 LYS B N 1
ATOM 3660 C CA . LYS B 1 42 ? 0.296 71.5 20.047 1 95.56 42 LYS B CA 1
ATOM 3661 C C . LYS B 1 42 ? -0.06 70.125 20.516 1 95.56 42 LYS B C 1
ATOM 3663 O O . LYS B 1 42 ? 0.44 69.125 19.969 1 95.56 42 LYS B O 1
ATOM 3668 N N . ILE B 1 43 ? -0.838 70 21.562 1 95.56 43 ILE B N 1
ATOM 3669 C CA . ILE B 1 43 ? -1.241 68.688 22.094 1 95.56 43 ILE B CA 1
ATOM 3670 C C . ILE B 1 43 ? -2.713 68.438 21.766 1 95.56 43 ILE B C 1
ATOM 3672 O O . ILE B 1 43 ? -3.568 69.25 22.062 1 95.56 43 ILE B O 1
ATOM 3676 N N . LEU B 1 44 ? -2.994 67.375 21.109 1 94.94 44 LEU B N 1
ATOM 3677 C CA . LEU B 1 44 ? -4.363 67 20.75 1 94.94 44 LEU B CA 1
ATOM 3678 C C . LEU B 1 44 ? -5.055 66.312 21.922 1 94.94 44 LEU B C 1
ATOM 3680 O O . LEU B 1 44 ? -4.438 66.062 22.953 1 94.94 44 LEU B O 1
ATOM 3684 N N . ASN B 1 45 ? -6.402 66.062 21.75 1 93.69 45 ASN B N 1
ATOM 3685 C CA . ASN B 1 45 ? -7.168 65.438 22.812 1 93.69 45 ASN B CA 1
ATOM 3686 C C . ASN B 1 45 ? -6.688 64 23.078 1 93.69 45 ASN B C 1
ATOM 3688 O O . ASN B 1 45 ? -6.895 63.469 24.172 1 93.69 45 ASN B O 1
ATOM 3692 N N . CYS B 1 46 ? -5.98 63.375 22.062 1 92.75 46 CYS B N 1
ATOM 3693 C CA . CYS B 1 46 ? -5.453 62.031 22.172 1 92.75 46 CYS B CA 1
ATOM 3694 C C . CYS B 1 46 ? -4.102 62.031 22.891 1 92.75 46 CYS B C 1
ATOM 3696 O O . CYS B 1 46 ? -3.504 60.969 23.094 1 92.75 46 CYS B O 1
ATOM 3698 N N . LEU B 1 47 ? -3.578 63.219 23.172 1 93.56 47 LEU B N 1
ATOM 3699 C CA . LEU B 1 47 ? -2.369 63.438 23.953 1 93.56 47 LEU B CA 1
ATOM 3700 C C . LEU B 1 47 ? -1.124 63.312 23.078 1 93.56 47 LEU B C 1
ATOM 3702 O O . LEU B 1 47 ? -0 63.344 23.578 1 93.56 47 LEU B O 1
ATOM 3706 N N . HIS B 1 48 ? -1.345 63.219 21.75 1 92.56 48 HIS B N 1
ATOM 3707 C CA . HIS B 1 48 ? -0.211 63.312 20.844 1 92.56 48 HIS B CA 1
ATOM 3708 C C . HIS B 1 48 ? 0.092 64.75 20.484 1 92.56 48 HIS B C 1
ATOM 3710 O O . HIS B 1 48 ? -0.824 65.562 20.328 1 92.56 48 HIS B O 1
ATOM 3716 N N . SER B 1 49 ? 1.354 65 20.375 1 94.75 49 SER B N 1
ATOM 3717 C CA . SER B 1 49 ? 1.775 66.375 20.078 1 94.75 49 SER B CA 1
ATOM 3718 C C . SER B 1 49 ? 2.377 66.5 18.688 1 94.75 49 SER B C 1
ATOM 3720 O O . SER B 1 49 ? 2.99 65.562 18.203 1 94.75 49 SER B O 1
ATOM 3722 N N . PHE B 1 50 ? 2.162 67.688 18.062 1 95.88 50 PHE B N 1
ATOM 3723 C CA . PHE B 1 50 ? 2.678 68 16.734 1 95.88 50 PHE B CA 1
ATOM 3724 C C . PHE B 1 50 ? 3.031 69.5 16.641 1 95.88 50 PHE B C 1
ATOM 3726 O O . PHE B 1 50 ? 2.488 70.312 17.391 1 95.88 50 PHE B O 1
ATOM 3733 N N . CYS B 1 51 ? 3.934 69.75 15.727 1 96.94 51 CYS B N 1
ATOM 3734 C CA . CYS B 1 51 ? 4.207 71.188 15.469 1 96.94 51 CYS B CA 1
ATOM 3735 C C . CYS B 1 51 ? 2.955 71.875 14.977 1 96.94 51 CYS B C 1
ATOM 3737 O O . CYS B 1 51 ? 2.174 71.312 14.211 1 96.94 51 CYS B O 1
ATOM 3739 N N . GLN B 1 52 ? 2.83 73.125 15.445 1 96.75 52 GLN B N 1
ATOM 3740 C CA . GLN B 1 52 ? 1.702 73.875 14.953 1 96.75 52 GLN B CA 1
ATOM 3741 C C . GLN B 1 52 ? 1.723 74 13.43 1 96.75 52 GLN B C 1
ATOM 3743 O O . GLN B 1 52 ? 0.699 73.812 12.773 1 96.75 52 GLN B O 1
ATOM 3748 N N . ARG B 1 53 ? 2.85 74.25 12.859 1 96.19 53 ARG B N 1
ATOM 3749 C CA . ARG B 1 53 ? 2.994 74.375 11.422 1 96.19 53 ARG B CA 1
ATOM 3750 C C . ARG B 1 53 ? 2.631 73.062 10.688 1 96.19 53 ARG B C 1
ATOM 3752 O O . ARG B 1 53 ? 2.01 73.125 9.625 1 96.19 53 ARG B O 1
ATOM 3759 N N . CYS B 1 54 ? 3.031 72 11.211 1 96.44 54 CYS B N 1
ATOM 3760 C CA . CYS B 1 54 ? 2.746 70.75 10.602 1 96.44 54 CYS B CA 1
ATOM 3761 C C . CYS B 1 54 ? 1.246 70.438 10.578 1 96.44 54 CYS B C 1
ATOM 3763 O O . CYS B 1 54 ? 0.716 69.938 9.578 1 96.44 54 CYS B O 1
ATOM 3765 N N . LEU B 1 55 ? 0.525 70.75 11.633 1 96.06 55 LEU B N 1
ATOM 3766 C CA . LEU B 1 55 ? -0.922 70.562 11.695 1 96.06 55 LEU B CA 1
ATOM 3767 C C . LEU B 1 55 ? -1.619 71.5 10.695 1 96.06 55 LEU B C 1
ATOM 3769 O O . LEU B 1 55 ? -2.592 71.125 10.055 1 96.06 55 LEU B O 1
ATOM 3773 N N . GLU B 1 56 ? -1.077 72.625 10.57 1 95.06 56 GLU B N 1
ATOM 3774 C CA . GLU B 1 56 ? -1.648 73.562 9.633 1 95.06 56 GLU B CA 1
ATOM 3775 C C . GLU B 1 56 ? -1.493 73.125 8.188 1 95.06 56 GLU B C 1
ATOM 3777 O O . GLU B 1 56 ? -2.42 73.188 7.387 1 95.06 56 GLU B O 1
ATOM 3782 N N . LYS B 1 57 ? -0.36 72.625 7.934 1 94.81 57 LYS B N 1
ATOM 3783 C CA . LYS B 1 57 ? -0.102 72.062 6.602 1 94.81 57 LYS B CA 1
ATOM 3784 C C . LYS B 1 57 ? -1.044 70.938 6.281 1 94.81 57 LYS B C 1
ATOM 3786 O O . LYS B 1 57 ? -1.526 70.812 5.156 1 94.81 57 LYS B O 1
ATOM 3791 N N . MET B 1 58 ? -1.298 70.062 7.203 1 92.56 58 MET B N 1
ATOM 3792 C CA . MET B 1 58 ? -2.174 68.938 7.031 1 92.56 58 MET B CA 1
ATOM 3793 C C . MET B 1 58 ? -3.598 69.375 6.707 1 92.56 58 MET B C 1
ATOM 3795 O O . MET B 1 58 ? -4.324 68.688 6.004 1 92.56 58 MET B O 1
ATOM 3799 N N . MET B 1 59 ? -3.939 70.438 7.277 1 90.94 59 MET B N 1
ATOM 3800 C CA . MET B 1 59 ? -5.309 70.938 7.117 1 90.94 59 MET B CA 1
ATOM 3801 C C . MET B 1 59 ? -5.422 71.875 5.914 1 90.94 59 MET B C 1
ATOM 3803 O O . MET B 1 59 ? -6.5 72.375 5.625 1 90.94 59 MET B O 1
ATOM 3807 N N . GLU B 1 60 ? -4.273 72 5.289 1 86.69 60 GLU B N 1
ATOM 3808 C CA . GLU B 1 60 ? -4.273 72.875 4.125 1 86.69 60 GLU B CA 1
ATOM 3809 C C . GLU B 1 60 ? -5.219 72.375 3.043 1 86.69 60 GLU B C 1
ATOM 3811 O O . GLU B 1 60 ? -5.184 71.188 2.684 1 86.69 60 GLU B O 1
ATOM 3816 N N . GLY B 1 61 ? -6.062 73.125 2.459 1 80.56 61 GLY B N 1
ATOM 3817 C CA . GLY B 1 61 ? -7.023 72.812 1.425 1 80.56 61 GLY B CA 1
ATOM 3818 C C . GLY B 1 61 ? -8.367 72.375 1.98 1 80.56 61 GLY B C 1
ATOM 3819 O O . GLY B 1 61 ? -9.328 72.188 1.228 1 80.56 61 GLY B O 1
ATOM 3820 N N . HIS B 1 62 ? -8.414 72.188 3.32 1 79.94 62 HIS B N 1
ATOM 3821 C CA . HIS B 1 62 ? -9.664 71.812 3.975 1 79.94 62 HIS B CA 1
ATOM 3822 C C . HIS B 1 62 ? -10.07 72.812 5.027 1 79.94 62 HIS B C 1
ATOM 3824 O O . HIS B 1 62 ? -10.352 72.5 6.172 1 79.94 62 HIS B O 1
ATOM 3830 N N . SER B 1 63 ? -10.055 74.062 4.633 1 72.56 63 SER B N 1
ATOM 3831 C CA . SER B 1 63 ? -10.258 75.188 5.57 1 72.56 63 SER B CA 1
ATOM 3832 C C . SER B 1 63 ? -11.641 75.125 6.203 1 72.56 63 SER B C 1
ATOM 3834 O O . SER B 1 63 ? -11.852 75.625 7.305 1 72.56 63 SER B O 1
ATOM 3836 N N . GLN B 1 64 ? -12.508 74.375 5.574 1 77.81 64 GLN B N 1
ATOM 3837 C CA . GLN B 1 64 ? -13.875 74.312 6.09 1 77.81 64 GLN B CA 1
ATOM 3838 C C . GLN B 1 64 ? -14.039 73.125 7.07 1 77.81 64 GLN B C 1
ATOM 3840 O O . GLN B 1 64 ? -15.047 73.062 7.773 1 77.81 64 GLN B O 1
ATOM 3845 N N . GLN B 1 65 ? -12.977 72.438 7.211 1 82.56 65 GLN B N 1
ATOM 3846 C CA . GLN B 1 65 ? -13.062 71.25 8.102 1 82.56 65 GLN B CA 1
ATOM 3847 C C . GLN B 1 65 ? -12.859 71.688 9.555 1 82.56 65 GLN B C 1
ATOM 3849 O O . GLN B 1 65 ? -11.914 72.375 9.875 1 82.56 65 GLN B O 1
ATOM 3854 N N . ARG B 1 66 ? -13.773 71.188 10.352 1 89.44 66 ARG B N 1
ATOM 3855 C CA . ARG B 1 66 ? -13.734 71.562 11.758 1 89.44 66 ARG B CA 1
ATOM 3856 C C . ARG B 1 66 ? -13.273 70.438 12.625 1 89.44 66 ARG B C 1
ATOM 3858 O O . ARG B 1 66 ? -13.586 70.375 13.812 1 89.44 66 ARG B O 1
ATOM 3865 N N . GLU B 1 67 ? -12.68 69.5 11.992 1 93.5 67 GLU B N 1
ATOM 3866 C CA . GLU B 1 67 ? -12.141 68.375 12.719 1 93.5 67 GLU B CA 1
ATOM 3867 C C . GLU B 1 67 ? -10.758 68 12.203 1 93.5 67 GLU B C 1
ATOM 3869 O O . GLU B 1 67 ? -10.469 68.125 11.016 1 93.5 67 GLU B O 1
ATOM 3874 N N . ILE B 1 68 ? -9.953 67.5 13.086 1 94.62 68 ILE B N 1
ATOM 3875 C CA . ILE B 1 68 ? -8.633 67 12.695 1 94.62 68 ILE B CA 1
ATOM 3876 C C . ILE B 1 68 ? -8.445 65.562 13.18 1 94.62 68 ILE B C 1
ATOM 3878 O O . ILE B 1 68 ? -8.898 65.25 14.266 1 94.62 68 ILE B O 1
ATOM 3882 N N . THR B 1 69 ? -7.859 64.875 12.328 1 93.75 69 THR B N 1
ATOM 3883 C CA . THR B 1 69 ? -7.566 63.5 12.656 1 93.75 69 THR B CA 1
ATOM 3884 C C . THR B 1 69 ? -6.094 63.312 13.016 1 93.75 69 THR B C 1
ATOM 3886 O O . THR B 1 69 ? -5.215 63.75 12.273 1 93.75 69 THR B O 1
ATOM 3889 N N . CYS B 1 70 ? -5.895 62.75 14.203 1 94.31 70 CYS B N 1
ATOM 3890 C CA . CYS B 1 70 ? -4.516 62.531 14.633 1 94.31 70 CYS B CA 1
ATOM 3891 C C . CYS B 1 70 ? -3.777 61.594 13.688 1 94.31 70 CYS B C 1
ATOM 3893 O O . CYS B 1 70 ? -4.227 60.469 13.453 1 94.31 70 CYS B O 1
ATOM 3895 N N . PRO B 1 71 ? -2.686 61.969 13.203 1 93.25 71 PRO B N 1
ATOM 3896 C CA . PRO B 1 71 ? -1.924 61.125 12.258 1 93.25 71 PRO B CA 1
ATOM 3897 C C . PRO B 1 71 ? -1.38 59.875 12.898 1 93.25 71 PRO B C 1
ATOM 3899 O O . PRO B 1 71 ? -1.036 58.906 12.188 1 93.25 71 PRO B O 1
ATOM 3902 N N . VAL B 1 72 ? -1.301 59.812 14.141 1 90.25 72 VAL B N 1
ATOM 3903 C CA . VAL B 1 72 ? -0.665 58.688 14.82 1 90.25 72 VAL B CA 1
ATOM 3904 C C . VAL B 1 72 ? -1.719 57.656 15.211 1 90.25 72 VAL B C 1
ATOM 3906 O O . VAL B 1 72 ? -1.57 56.469 14.906 1 90.25 72 VAL B O 1
ATOM 3909 N N . CYS B 1 73 ? -2.873 58.125 15.812 1 87.62 73 CYS B N 1
ATOM 3910 C CA . CYS B 1 73 ? -3.826 57.188 16.375 1 87.62 73 CYS B CA 1
ATOM 3911 C C . CYS B 1 73 ? -5.16 57.25 15.641 1 87.62 73 CYS B C 1
ATOM 3913 O O . CYS B 1 73 ? -6.059 56.438 15.891 1 87.62 73 CYS B O 1
ATOM 3915 N N . ARG B 1 74 ? -5.371 58.281 14.82 1 89.94 74 ARG B N 1
ATOM 3916 C CA . ARG B 1 74 ? -6.531 58.469 13.945 1 89.94 74 ARG B CA 1
ATOM 3917 C C . ARG B 1 74 ? -7.746 58.938 14.742 1 89.94 74 ARG B C 1
ATOM 3919 O O . ARG B 1 74 ? -8.867 58.938 14.234 1 89.94 74 ARG B O 1
ATOM 3926 N N . GLN B 1 75 ? -7.531 59.281 16 1 89.62 75 GLN B N 1
ATOM 3927 C CA . GLN B 1 75 ? -8.617 59.875 16.781 1 89.62 75 GLN B CA 1
ATOM 3928 C C . GLN B 1 75 ? -8.984 61.25 16.234 1 89.62 75 GLN B C 1
ATOM 3930 O O . GLN B 1 75 ? -8.102 62.031 15.875 1 89.62 75 GLN B O 1
ATOM 3935 N N . GLN B 1 76 ? -10.188 61.594 16.359 1 93.12 76 GLN B N 1
ATOM 3936 C CA . GLN B 1 76 ? -10.68 62.844 15.82 1 93.12 76 GLN B CA 1
ATOM 3937 C C . GLN B 1 76 ? -10.867 63.875 16.922 1 93.12 76 GLN B C 1
ATOM 3939 O O . GLN B 1 76 ? -11.234 63.531 18.047 1 93.12 76 GLN B O 1
ATOM 3944 N N . MET B 1 77 ? -10.586 65.125 16.641 1 93.69 77 MET B N 1
ATOM 3945 C CA . MET B 1 77 ? -10.766 66.25 17.547 1 93.69 77 MET B CA 1
ATOM 3946 C C . MET B 1 77 ? -11.453 67.375 16.844 1 93.69 77 MET B C 1
ATOM 3948 O O . MET B 1 77 ? -11.094 67.75 15.734 1 93.69 77 MET B O 1
ATOM 3952 N N . VAL B 1 78 ? -12.43 67.938 17.5 1 94.06 78 VAL B N 1
ATOM 3953 C CA . VAL B 1 78 ? -13.164 69.062 16.969 1 94.06 78 VAL B CA 1
ATOM 3954 C C . VAL B 1 78 ? -12.383 70.375 17.219 1 94.06 78 VAL B C 1
ATOM 3956 O O . VAL B 1 78 ? -11.852 70.562 18.312 1 94.06 78 VAL B O 1
ATOM 3959 N N . LEU B 1 79 ? -12.297 71.188 16.25 1 92.88 79 LEU B N 1
ATOM 3960 C CA . LEU B 1 79 ? -11.555 72.438 16.344 1 92.88 79 LEU B CA 1
ATOM 3961 C C . LEU B 1 79 ? -12.477 73.625 16.688 1 92.88 79 LEU B C 1
ATOM 3963 O O . LEU B 1 79 ? -13.633 73.625 16.25 1 92.88 79 LEU B O 1
ATOM 3967 N N . SER B 1 80 ? -11.945 74.438 17.516 1 87.81 80 SER B N 1
ATOM 3968 C CA . SER B 1 80 ? -12.656 75.688 17.797 1 87.81 80 SER B CA 1
ATOM 3969 C C . SER B 1 80 ? -12.602 76.625 16.625 1 87.81 80 SER B C 1
ATOM 3971 O O . SER B 1 80 ? -12.031 76.312 15.578 1 87.81 80 SER B O 1
ATOM 3973 N N . GLU B 1 81 ? -13.18 77.875 16.812 1 86.19 81 GLU B N 1
ATOM 3974 C CA . GLU B 1 81 ? -13.195 78.875 15.75 1 86.19 81 GLU B CA 1
ATOM 3975 C C . GLU B 1 81 ? -11.789 79.375 15.43 1 86.19 81 GLU B C 1
ATOM 3977 O O . GLU B 1 81 ? -11.508 79.75 14.305 1 86.19 81 GLU B O 1
ATOM 3982 N N . ALA B 1 82 ? -10.898 79.188 16.359 1 86.38 82 ALA B N 1
ATOM 3983 C CA . ALA B 1 82 ? -9.531 79.625 16.203 1 86.38 82 ALA B CA 1
ATOM 3984 C C . ALA B 1 82 ? -8.695 78.625 15.398 1 86.38 82 ALA B C 1
ATOM 3986 O O . ALA B 1 82 ? -7.547 78.938 15.055 1 86.38 82 ALA B O 1
ATOM 3987 N N . GLY B 1 83 ? -9.367 77.562 15.055 1 89.69 83 GLY B N 1
ATOM 3988 C CA . GLY B 1 83 ? -8.672 76.562 14.258 1 89.69 83 GLY B CA 1
ATOM 3989 C C . GLY B 1 83 ? -7.496 75.938 14.977 1 89.69 83 GLY B C 1
ATOM 3990 O O . GLY B 1 83 ? -7.562 75.688 16.188 1 89.69 83 GLY B O 1
ATOM 3991 N N . ILE B 1 84 ? -6.395 75.688 14.297 1 92.12 84 ILE B N 1
ATOM 3992 C CA . ILE B 1 84 ? -5.199 75.062 14.82 1 92.12 84 ILE B CA 1
ATOM 3993 C C . ILE B 1 84 ? -4.555 75.938 15.883 1 92.12 84 ILE B C 1
ATOM 3995 O O . ILE B 1 84 ? -4.031 75.438 16.891 1 92.12 84 ILE B O 1
ATOM 3999 N N . ALA B 1 85 ? -4.609 77.188 15.734 1 88.38 85 ALA B N 1
ATOM 4000 C CA . ALA B 1 85 ? -4.016 78.125 16.672 1 88.38 85 ALA B CA 1
ATOM 4001 C C . ALA B 1 85 ? -4.691 78.062 18.031 1 88.38 85 ALA B C 1
ATOM 4003 O O . ALA B 1 85 ? -4.098 78.438 19.047 1 88.38 85 ALA B O 1
ATOM 4004 N N . GLY B 1 86 ? -5.902 77.562 17.953 1 88 86 GLY B N 1
ATOM 4005 C CA . GLY B 1 86 ? -6.664 77.438 19.203 1 88 86 GLY B CA 1
ATOM 4006 C C . GLY B 1 86 ? -6.355 76.188 20 1 88 86 GLY B C 1
ATOM 4007 O O . GLY B 1 86 ? -6.754 76.125 21.172 1 88 86 GLY B O 1
ATOM 4008 N N . ILE B 1 87 ? -5.637 75.312 19.438 1 92.44 87 ILE B N 1
ATOM 4009 C CA . ILE B 1 87 ? -5.254 74.125 20.156 1 92.44 87 ILE B CA 1
ATOM 4010 C C . ILE B 1 87 ? -4.238 74.5 21.25 1 92.44 87 ILE B C 1
ATOM 4012 O O . ILE B 1 87 ? -3.363 75.312 21.047 1 92.44 87 ILE B O 1
ATOM 4016 N N . ALA B 1 88 ? -4.391 73.75 22.328 1 88.88 88 ALA B N 1
ATOM 4017 C CA . ALA B 1 88 ? -3.527 74.062 23.469 1 88.88 88 ALA B CA 1
ATOM 4018 C C . ALA B 1 88 ? -2.066 73.75 23.141 1 88.88 88 ALA B C 1
ATOM 4020 O O . ALA B 1 88 ? -1.757 72.75 22.5 1 88.88 88 ALA B O 1
ATOM 4021 N N . ASN B 1 89 ? -1.211 74.75 23.625 1 90.75 89 ASN B N 1
ATOM 4022 C CA . ASN B 1 89 ? 0.222 74.5 23.516 1 90.75 89 ASN B CA 1
ATOM 4023 C C . ASN B 1 89 ? 0.683 73.438 24.531 1 90.75 89 ASN B C 1
ATOM 4025 O O . ASN B 1 89 ? 0.154 73.375 25.656 1 90.75 89 ASN B O 1
ATOM 4029 N N . ASN B 1 90 ? 1.601 72.625 24.094 1 91.38 90 ASN B N 1
ATOM 4030 C CA . ASN B 1 90 ? 2.277 71.75 25.047 1 91.38 90 ASN B CA 1
ATOM 4031 C C . ASN B 1 90 ? 3.484 72.438 25.672 1 91.38 90 ASN B C 1
ATOM 4033 O O . ASN B 1 90 ? 4.609 72.312 25.203 1 91.38 90 ASN B O 1
ATOM 4037 N N . PHE B 1 91 ? 3.182 73.125 26.672 1 90.5 91 PHE B N 1
ATOM 4038 C CA . PHE B 1 91 ? 4.191 74 27.281 1 90.5 91 PHE B CA 1
ATOM 4039 C C . PHE B 1 91 ? 5.316 73.125 27.891 1 90.5 91 PHE B C 1
ATOM 4041 O O . PHE B 1 91 ? 6.48 73.562 27.844 1 90.5 91 PHE B O 1
ATOM 4048 N N . SER B 1 92 ? 4.945 72.062 28.438 1 89.94 92 SER B N 1
ATOM 4049 C CA . SER B 1 92 ? 5.965 71.188 29.031 1 89.94 92 SER B CA 1
ATOM 4050 C C . SER B 1 92 ? 6.922 70.625 27.953 1 89.94 92 SER B C 1
ATOM 4052 O O . SER B 1 92 ? 8.133 70.625 28.172 1 89.94 92 SER B O 1
ATOM 4054 N N . LEU B 1 93 ? 6.367 70.312 26.891 1 90.12 93 LEU B N 1
ATOM 4055 C CA . LEU B 1 93 ? 7.199 69.875 25.781 1 90.12 93 LEU B CA 1
ATOM 4056 C C . LEU B 1 93 ? 8.062 71 25.25 1 90.12 93 LEU B C 1
ATOM 4058 O O . LEU B 1 93 ? 9.227 70.812 24.906 1 90.12 93 LEU B O 1
ATOM 4062 N N . MET B 1 94 ? 7.5 72.188 25.188 1 90.94 94 MET B N 1
ATOM 4063 C CA . MET B 1 94 ? 8.258 73.312 24.781 1 90.94 94 MET B CA 1
ATOM 4064 C C . MET B 1 94 ? 9.453 73.562 25.703 1 90.94 94 MET B C 1
ATOM 4066 O O . MET B 1 94 ? 10.555 73.875 25.234 1 90.94 94 MET B O 1
ATOM 4070 N N . ALA B 1 95 ? 9.242 73.438 26.938 1 88.12 95 ALA B N 1
ATOM 4071 C CA . ALA B 1 95 ? 10.305 73.562 27.922 1 88.12 95 ALA B CA 1
ATOM 4072 C C . ALA B 1 95 ? 11.406 72.562 27.734 1 88.12 95 ALA B C 1
ATOM 4074 O O . ALA B 1 95 ? 12.594 72.875 27.781 1 88.12 95 ALA B O 1
ATOM 4075 N N . LEU B 1 96 ? 11.008 71.438 27.5 1 87.19 96 LEU B N 1
ATOM 4076 C CA . LEU B 1 96 ? 11.969 70.312 27.312 1 87.19 96 LEU B CA 1
ATOM 4077 C C . LEU B 1 96 ? 12.797 70.562 26.062 1 87.19 96 LEU B C 1
ATOM 4079 O O . LEU B 1 96 ? 14.016 70.375 26.078 1 87.19 96 LEU B O 1
ATOM 4083 N N . VAL B 1 97 ? 12.102 70.875 25.016 1 88.31 97 VAL B N 1
ATOM 4084 C CA . VAL B 1 97 ? 12.797 71.188 23.766 1 88.31 97 VAL B CA 1
ATOM 4085 C C . VAL B 1 97 ? 13.805 72.312 23.984 1 88.31 97 VAL B C 1
ATOM 4087 O O . VAL B 1 97 ? 14.945 72.188 23.531 1 88.31 97 VAL B O 1
ATOM 4090 N N . ASP B 1 98 ? 13.352 73.312 24.672 1 87.81 98 ASP B N 1
ATOM 4091 C CA . ASP B 1 98 ? 14.211 74.438 24.984 1 87.81 98 ASP B CA 1
ATOM 4092 C C . ASP B 1 98 ? 15.43 74 25.781 1 87.81 98 ASP B C 1
ATOM 4094 O O . ASP B 1 98 ? 16.562 74.438 25.484 1 87.81 98 ASP B O 1
ATOM 4098 N N . GLU B 1 99 ? 15.227 73.25 26.672 1 84.88 99 GLU B N 1
ATOM 4099 C CA . GLU B 1 99 ? 16.297 72.812 27.547 1 84.88 99 GLU B CA 1
ATOM 4100 C C . GLU B 1 99 ? 17.344 72 26.75 1 84.88 99 GLU B C 1
ATOM 4102 O O . GLU B 1 99 ? 18.547 72.25 26.891 1 84.88 99 GLU B O 1
ATOM 4107 N N . VAL B 1 100 ? 16.875 71.188 25.969 1 83.88 100 VAL B N 1
ATOM 4108 C CA . VAL B 1 100 ? 17.781 70.312 25.203 1 83.88 100 VAL B CA 1
ATOM 4109 C C . VAL B 1 100 ? 18.516 71.188 24.156 1 83.88 100 VAL B C 1
ATOM 4111 O O . VAL B 1 100 ? 19.734 71 23.984 1 83.88 100 VAL B O 1
ATOM 4114 N N . THR B 1 101 ? 17.797 72 23.516 1 83.5 101 THR B N 1
ATOM 4115 C CA . THR B 1 101 ? 18.391 72.875 22.5 1 83.5 101 THR B CA 1
ATOM 4116 C C . THR B 1 101 ? 19.453 73.812 23.109 1 83.5 101 THR B C 1
ATOM 4118 O O . THR B 1 101 ? 20.562 73.938 22.578 1 83.5 101 THR B O 1
ATOM 4121 N N . GLN B 1 102 ? 19.172 74.375 24.188 1 82.81 102 GLN B N 1
ATOM 4122 C CA . GLN B 1 102 ? 20.094 75.25 24.859 1 82.81 102 GLN B CA 1
ATOM 4123 C C . GLN B 1 102 ? 21.312 74.5 25.391 1 82.81 102 GLN B C 1
ATOM 4125 O O . GLN B 1 102 ? 22.438 75 25.297 1 82.81 102 GLN B O 1
ATOM 4130 N N . GLN B 1 103 ? 21.047 73.375 25.891 1 81.06 103 GLN B N 1
ATOM 4131 C CA . GLN B 1 103 ? 22.156 72.562 26.359 1 81.06 103 GLN B CA 1
ATOM 4132 C C . GLN B 1 103 ? 23.094 72.188 25.219 1 81.06 103 GLN B C 1
ATOM 4134 O O . GLN B 1 103 ? 24.312 72.25 25.359 1 81.06 103 GLN B O 1
ATOM 4139 N N . GLU B 1 104 ? 22.516 71.875 24.141 1 79.94 104 GLU B N 1
ATOM 4140 C CA . GLU B 1 104 ? 23.312 71.562 22.969 1 79.94 104 GLU B CA 1
ATOM 4141 C C . GLU B 1 104 ? 24.125 72.75 22.5 1 79.94 104 GLU B C 1
ATOM 4143 O O . GLU B 1 104 ? 25.297 72.625 22.141 1 79.94 104 GLU B O 1
ATOM 4148 N N . GLU B 1 105 ? 23.531 73.875 22.516 1 81.12 105 GLU B N 1
ATOM 4149 C CA . GLU B 1 105 ? 24.219 75.062 22.109 1 81.12 105 GLU B CA 1
ATOM 4150 C C . GLU B 1 105 ? 25.344 75.438 23.078 1 81.12 105 GLU B C 1
ATOM 4152 O O . GLU B 1 105 ? 26.406 75.875 22.656 1 81.12 105 GLU B O 1
ATOM 4157 N N . LEU B 1 106 ? 25.062 75.25 24.266 1 81.31 106 LEU B N 1
ATOM 4158 C CA . LEU B 1 106 ? 26.062 75.5 25.281 1 81.31 106 LEU B CA 1
ATOM 4159 C C . LEU B 1 106 ? 27.297 74.625 25.109 1 81.31 106 LEU B C 1
ATOM 4161 O O . LEU B 1 106 ? 28.438 75.125 25.219 1 81.31 106 LEU B O 1
ATOM 4165 N N . VAL B 1 107 ? 27.016 73.438 24.812 1 77.06 107 VAL B N 1
ATOM 4166 C CA . VAL B 1 107 ? 28.109 72.5 24.672 1 77.06 107 VAL B CA 1
ATOM 4167 C C . VAL B 1 107 ? 28.906 72.812 23.406 1 77.06 107 VAL B C 1
ATOM 4169 O O . VAL B 1 107 ? 30.141 72.688 23.406 1 77.06 107 VAL B O 1
ATOM 4172 N N . LYS B 1 108 ? 28.203 73.25 22.406 1 78.19 108 LYS B N 1
ATOM 4173 C CA . LYS B 1 108 ? 28.859 73.5 21.141 1 78.19 108 LYS B CA 1
ATOM 4174 C C . LYS B 1 108 ? 29.5 74.875 21.109 1 78.19 108 LYS B C 1
ATOM 4176 O O . LYS B 1 108 ? 30.484 75.125 20.391 1 78.19 108 LYS B O 1
ATOM 4181 N N . SER B 1 109 ? 28.875 75.812 21.75 1 74.88 109 SER B N 1
ATOM 4182 C CA . SER B 1 109 ? 29.297 77.188 21.641 1 74.88 109 SER B CA 1
ATOM 4183 C C . SER B 1 109 ? 30.562 77.438 22.453 1 74.88 109 SER B C 1
ATOM 4185 O O . SER B 1 109 ? 30.859 76.688 23.406 1 74.88 109 SER B O 1
ATOM 4187 N N . GLN B 1 110 ? 31.328 78.5 21.938 1 74.56 110 GLN B N 1
ATOM 4188 C CA . GLN B 1 110 ? 32.469 79 22.719 1 74.56 110 GLN B CA 1
ATOM 4189 C C . GLN B 1 110 ? 31.969 79.75 23.953 1 74.56 110 GLN B C 1
ATOM 4191 O O . GLN B 1 110 ? 30.984 80.5 23.906 1 74.56 110 GLN B O 1
ATOM 4196 N N . ARG B 1 111 ? 32.469 79.5 25.109 1 72.38 111 ARG B N 1
ATOM 4197 C CA . ARG B 1 111 ? 32.125 80.062 26.406 1 72.38 111 ARG B CA 1
ATOM 4198 C C . ARG B 1 111 ? 32 81.625 26.328 1 72.38 111 ARG B C 1
ATOM 4200 O O . ARG B 1 111 ? 31.172 82.188 27 1 72.38 111 ARG B O 1
ATOM 4207 N N . SER B 1 112 ? 32.781 82.188 25.391 1 70.44 112 SER B N 1
ATOM 4208 C CA . SER B 1 112 ? 32.875 83.625 25.312 1 70.44 112 SER B CA 1
ATOM 4209 C C . SER B 1 112 ? 31.625 84.25 24.688 1 70.44 112 SER B C 1
ATOM 4211 O O . SER B 1 112 ? 31.359 85.438 24.828 1 70.44 112 SER B O 1
ATOM 4213 N N . LYS B 1 113 ? 30.75 83.438 24.203 1 78.38 113 LYS B N 1
ATOM 4214 C CA . LYS B 1 113 ? 29.594 83.938 23.469 1 78.38 113 LYS B CA 1
ATOM 4215 C C . LYS B 1 113 ? 28.375 84.062 24.375 1 78.38 113 LYS B C 1
ATOM 4217 O O . LYS B 1 113 ? 27.359 84.625 23.969 1 78.38 113 LYS B O 1
ATOM 4222 N N . ILE B 1 114 ? 28.484 83.688 25.562 1 87.44 114 ILE B N 1
ATOM 4223 C CA . ILE B 1 114 ? 27.359 83.812 26.484 1 87.44 114 ILE B CA 1
ATOM 4224 C C . ILE B 1 114 ? 27.406 85.125 27.219 1 87.44 114 ILE B C 1
ATOM 4226 O O . ILE B 1 114 ? 28.328 85.375 28 1 87.44 114 ILE B O 1
ATOM 4230 N N . ILE B 1 115 ? 26.344 86 26.875 1 89.75 115 ILE B N 1
ATOM 4231 C CA . ILE B 1 115 ? 26.344 87.375 27.359 1 89.75 115 ILE B CA 1
ATOM 4232 C C . ILE B 1 115 ? 25.391 87.5 28.531 1 89.75 115 ILE B C 1
ATOM 4234 O O . ILE B 1 115 ? 24.422 86.75 28.641 1 89.75 115 ILE B O 1
ATOM 4238 N N . CYS B 1 116 ? 25.703 88.438 29.406 1 92.75 116 CYS B N 1
ATOM 4239 C CA . CYS B 1 116 ? 24.828 88.75 30.531 1 92.75 116 CYS B CA 1
ATOM 4240 C C . CYS B 1 116 ? 23.469 89.25 30.047 1 92.75 116 CYS B C 1
ATOM 4242 O O . CYS B 1 116 ? 23.375 90.062 29.109 1 92.75 116 CYS B O 1
ATOM 4244 N N . GLU B 1 117 ? 22.375 88.75 30.625 1 89.88 117 GLU B N 1
ATOM 4245 C CA . GLU B 1 117 ? 21.016 89.062 30.203 1 89.88 117 GLU B CA 1
ATOM 4246 C C . GLU B 1 117 ? 20.422 90.188 31.078 1 89.88 117 GLU B C 1
ATOM 4248 O O . GLU B 1 117 ? 19.297 90.625 30.844 1 89.88 117 GLU B O 1
ATOM 4253 N N . VAL B 1 118 ? 21.109 90.625 32.031 1 90.81 118 VAL B N 1
ATOM 4254 C CA . VAL B 1 118 ? 20.562 91.562 33 1 90.81 118 VAL B CA 1
ATOM 4255 C C . VAL B 1 118 ? 21.078 93 32.688 1 90.81 118 VAL B C 1
ATOM 4257 O O . VAL B 1 118 ? 20.297 93.938 32.688 1 90.81 118 VAL B O 1
ATOM 4260 N N . CYS B 1 119 ? 22.344 93.125 32.375 1 91.12 119 CYS B N 1
ATOM 4261 C CA . CYS B 1 119 ? 22.891 94.438 32.094 1 91.12 119 CYS B CA 1
ATOM 4262 C C . CYS B 1 119 ? 23.016 94.688 30.594 1 91.12 119 CYS B C 1
ATOM 4264 O O . CYS B 1 119 ? 22.906 93.75 29.797 1 91.12 119 CYS B O 1
ATOM 4266 N N . ASP B 1 120 ? 23.203 95.938 30.078 1 90.5 120 ASP B N 1
ATOM 4267 C CA . ASP B 1 120 ? 23.266 96.312 28.672 1 90.5 120 ASP B CA 1
ATOM 4268 C C . ASP B 1 120 ? 24.703 96.5 28.219 1 90.5 120 ASP B C 1
ATOM 4270 O O . ASP B 1 120 ? 24.969 97 27.141 1 90.5 120 ASP B O 1
ATOM 4274 N N . GLU B 1 121 ? 25.594 96.062 28.922 1 91.12 121 GLU B N 1
ATOM 4275 C CA . GLU B 1 121 ? 27 96.312 28.625 1 91.12 121 GLU B CA 1
ATOM 4276 C C . GLU B 1 121 ? 27.547 95.188 27.688 1 91.12 121 GLU B C 1
ATOM 4278 O O . GLU B 1 121 ? 28.688 95.312 27.234 1 91.12 121 GLU B O 1
ATOM 4283 N N . GLN B 1 122 ? 26.781 94.25 27.359 1 89.31 122 GLN B N 1
ATOM 4284 C CA . GLN B 1 122 ? 27.141 93.188 26.422 1 89.31 122 GLN B CA 1
ATOM 4285 C C . GLN B 1 122 ? 28.438 92.5 26.859 1 89.31 122 GLN B C 1
ATOM 4287 O O . GLN B 1 122 ? 29.328 92.312 26.031 1 89.31 122 GLN B O 1
ATOM 4292 N N . VAL B 1 123 ? 28.531 92.375 28.156 1 91.44 123 VAL B N 1
ATOM 4293 C CA . VAL B 1 123 ? 29.703 91.688 28.703 1 91.44 123 VAL B CA 1
ATOM 4294 C C . VAL B 1 123 ? 29.422 90.188 28.891 1 91.44 123 VAL B C 1
ATOM 4296 O O . VAL B 1 123 ? 28.266 89.812 28.969 1 91.44 123 VAL B O 1
ATOM 4299 N N . GLU B 1 124 ? 30.516 89.5 28.984 1 91.38 124 GLU B N 1
ATOM 4300 C CA . GLU B 1 124 ? 30.438 88 29.094 1 91.38 124 GLU B CA 1
ATOM 4301 C C . GLU B 1 124 ? 29.859 87.625 30.453 1 91.38 124 GLU B C 1
ATOM 4303 O O . GLU B 1 124 ? 30.203 88.188 31.484 1 91.38 124 GLU B O 1
ATOM 4308 N N . ALA B 1 125 ? 28.938 86.5 30.359 1 93.19 125 ALA B N 1
ATOM 4309 C CA . ALA B 1 125 ? 28.359 86 31.578 1 93.19 125 ALA B CA 1
ATOM 4310 C C . ALA B 1 125 ? 29.297 85 32.219 1 93.19 125 ALA B C 1
ATOM 4312 O O . ALA B 1 125 ? 30.062 84.312 31.531 1 93.19 125 ALA B O 1
ATOM 4313 N N . ILE B 1 126 ? 29.266 84.875 33.625 1 92.31 126 ILE B N 1
ATOM 4314 C CA . ILE B 1 126 ? 30.141 83.938 34.312 1 92.31 126 ILE B CA 1
ATOM 4315 C C . ILE B 1 126 ? 29.312 82.875 35.031 1 92.31 126 ILE B C 1
ATOM 4317 O O . ILE B 1 126 ? 29.797 81.812 35.344 1 92.31 126 ILE B O 1
ATOM 4321 N N . VAL B 1 127 ? 28.047 83.312 35.375 1 94.25 127 VAL B N 1
ATOM 4322 C CA . VAL B 1 127 ? 27.172 82.375 36.094 1 94.25 127 VAL B CA 1
ATOM 4323 C C . VAL B 1 127 ? 25.75 82.5 35.562 1 94.25 127 VAL B C 1
ATOM 4325 O O . VAL B 1 127 ? 25.422 83.438 34.875 1 94.25 127 VAL B O 1
ATOM 4328 N N . ARG B 1 128 ? 24.906 81.5 35.781 1 93.12 128 ARG B N 1
ATOM 4329 C CA . ARG B 1 128 ? 23.469 81.562 35.562 1 93.12 128 ARG B CA 1
ATOM 4330 C C . ARG B 1 128 ? 22.688 81.312 36.844 1 93.12 128 ARG B C 1
ATOM 4332 O O . ARG B 1 128 ? 22.984 80.375 37.562 1 93.12 128 ARG B O 1
ATOM 4339 N N . CYS B 1 129 ? 21.844 82.188 37.25 1 93.44 129 CYS B N 1
ATOM 4340 C CA . CYS B 1 129 ? 21.016 82 38.406 1 93.44 129 CYS B CA 1
ATOM 4341 C C . CYS B 1 129 ? 20 80.875 38.156 1 93.44 129 CYS B C 1
ATOM 4343 O O . CYS B 1 129 ? 19.266 80.938 37.188 1 93.44 129 CYS B O 1
ATOM 4345 N N . LEU B 1 130 ? 20 79.938 39 1 88.44 130 LEU B N 1
ATOM 4346 C CA . LEU B 1 130 ? 19.156 78.75 38.812 1 88.44 130 LEU B CA 1
ATOM 4347 C C . LEU B 1 130 ? 17.719 79.062 39.188 1 88.44 130 LEU B C 1
ATOM 4349 O O . LEU B 1 130 ? 16.797 78.312 38.844 1 88.44 130 LEU B O 1
ATOM 4353 N N . GLU B 1 131 ? 17.469 80.125 39.812 1 86.25 131 GLU B N 1
ATOM 4354 C CA . GLU B 1 131 ? 16.125 80.5 40.219 1 86.25 131 GLU B CA 1
ATOM 4355 C C . GLU B 1 131 ? 15.547 81.562 39.25 1 86.25 131 GLU B C 1
ATOM 4357 O O . GLU B 1 131 ? 14.422 81.375 38.75 1 86.25 131 GLU B O 1
ATOM 4362 N N . CYS B 1 132 ? 16.344 82.625 38.906 1 86.19 132 CYS B N 1
ATOM 4363 C CA . CYS B 1 132 ? 15.898 83.625 38 1 86.19 132 CYS B CA 1
ATOM 4364 C C . CYS B 1 132 ? 16.047 83.188 36.562 1 86.19 132 CYS B C 1
ATOM 4366 O O . CYS B 1 132 ? 15.453 83.75 35.656 1 86.19 132 CYS B O 1
ATOM 4368 N N . ARG B 1 133 ? 16.891 82.188 36.375 1 88.25 133 ARG B N 1
ATOM 4369 C CA . ARG B 1 133 ? 17.188 81.625 35.094 1 88.25 133 ARG B CA 1
ATOM 4370 C C . ARG B 1 133 ? 17.75 82.688 34.125 1 88.25 133 ARG B C 1
ATOM 4372 O O . ARG B 1 133 ? 17.344 82.75 32.969 1 88.25 133 ARG B O 1
ATOM 4379 N N . GLU B 1 134 ? 18.672 83.438 34.562 1 89.25 134 GLU B N 1
ATOM 4380 C CA . GLU B 1 134 ? 19.328 84.5 33.781 1 89.25 134 GLU B CA 1
ATOM 4381 C C . GLU B 1 134 ? 20.844 84.375 33.906 1 89.25 134 GLU B C 1
ATOM 4383 O O . GLU B 1 134 ? 21.375 84 34.938 1 89.25 134 GLU B O 1
ATOM 4388 N N . TYR B 1 135 ? 21.422 84.812 32.781 1 91.31 135 TYR B N 1
ATOM 4389 C CA . TYR B 1 135 ? 22.875 84.875 32.781 1 91.31 135 TYR B CA 1
ATOM 4390 C C . TYR B 1 135 ? 23.359 86.188 33.406 1 91.31 135 TYR B C 1
ATOM 4392 O O . TYR B 1 135 ? 22.797 87.25 33.188 1 91.31 135 TYR B O 1
ATOM 4400 N N . LEU B 1 136 ? 24.406 86 34.25 1 94.88 136 LEU B N 1
ATOM 4401 C CA . LEU B 1 136 ? 24.922 87.125 35 1 94.88 136 LEU B CA 1
ATOM 4402 C C . LEU B 1 136 ? 26.422 87.312 34.75 1 94.88 136 LEU B C 1
ATOM 4404 O O . LEU B 1 136 ? 27.172 86.312 34.75 1 94.88 136 LEU B O 1
ATOM 4408 N N . CYS B 1 137 ? 26.719 88.562 34.531 1 94.12 137 CYS B N 1
ATOM 4409 C CA . CYS B 1 137 ? 28.141 88.875 34.469 1 94.12 137 CYS B CA 1
ATOM 4410 C C . CYS B 1 137 ? 28.719 89.062 35.875 1 94.12 137 CYS B C 1
ATOM 4412 O O . CYS B 1 137 ? 28 88.938 36.875 1 94.12 137 CYS B O 1
ATOM 4414 N N . GLU B 1 138 ? 29.984 89.438 36 1 94.81 138 GLU B N 1
ATOM 4415 C CA . GLU B 1 138 ? 30.656 89.5 37.312 1 94.81 138 GLU B CA 1
ATOM 4416 C C . GLU B 1 138 ? 30 90.562 38.156 1 94.81 138 GLU B C 1
ATOM 4418 O O . GLU B 1 138 ? 29.703 90.375 39.344 1 94.81 138 GLU B O 1
ATOM 4423 N N . ALA B 1 139 ? 29.734 91.75 37.531 1 95.06 139 ALA B N 1
ATOM 4424 C CA . ALA B 1 139 ? 29.141 92.875 38.281 1 95.06 139 ALA B CA 1
ATOM 4425 C C . ALA B 1 139 ? 27.719 92.562 38.688 1 95.06 139 ALA B C 1
ATOM 4427 O O . ALA B 1 139 ? 27.344 92.75 39.844 1 95.06 139 ALA B O 1
ATOM 4428 N N . CYS B 1 140 ? 27.016 91.938 37.812 1 95.5 140 CYS B N 1
ATOM 4429 C CA . CYS B 1 140 ? 25.609 91.688 38.062 1 95.5 140 CYS B CA 1
ATOM 4430 C C . CYS B 1 140 ? 25.484 90.5 39.062 1 95.5 140 CYS B C 1
ATOM 4432 O O . CYS B 1 140 ? 24.562 90.5 39.875 1 95.5 140 CYS B O 1
ATOM 4434 N N . HIS B 1 141 ? 26.438 89.625 39.031 1 95 141 HIS B N 1
ATOM 4435 C CA . HIS B 1 141 ? 26.469 88.562 39.969 1 95 141 HIS B CA 1
ATOM 4436 C C . HIS B 1 141 ? 26.703 89.062 41.406 1 95 141 HIS B C 1
ATOM 4438 O O . HIS B 1 141 ? 26.062 88.625 42.344 1 95 141 HIS B O 1
ATOM 4444 N N . SER B 1 142 ? 27.594 89.938 41.469 1 94.88 142 SER B N 1
ATOM 4445 C CA . SER B 1 142 ? 27.875 90.562 42.75 1 94.88 142 SER B CA 1
ATOM 4446 C C . SER B 1 142 ? 26.656 91.25 43.312 1 94.88 142 SER B C 1
ATOM 4448 O O . SER B 1 142 ? 26.312 91.125 44.469 1 94.88 142 SER B O 1
ATOM 4450 N N . ALA B 1 143 ? 26.016 92 42.406 1 94.81 143 ALA B N 1
ATOM 4451 C CA . ALA B 1 143 ? 24.812 92.688 42.812 1 94.81 143 ALA B CA 1
ATOM 4452 C C . ALA B 1 143 ? 23.703 91.75 43.219 1 94.81 143 ALA B C 1
ATOM 4454 O O . ALA B 1 143 ? 23.016 91.938 44.219 1 94.81 143 ALA B O 1
ATOM 4455 N N . HIS B 1 144 ? 23.578 90.625 42.469 1 93.88 144 HIS B N 1
ATOM 4456 C CA . HIS B 1 144 ? 22.578 89.625 42.719 1 93.88 144 HIS B CA 1
ATOM 4457 C C . HIS B 1 144 ? 22.781 88.938 44.062 1 93.88 144 HIS B C 1
ATOM 4459 O O . HIS B 1 144 ? 21.812 88.688 44.781 1 93.88 144 HIS B O 1
ATOM 4465 N N . SER B 1 145 ? 24.031 88.812 44.469 1 93.56 145 SER B N 1
ATOM 4466 C CA . SER B 1 145 ? 24.375 88.125 45.688 1 93.56 145 SER B CA 1
ATOM 4467 C C . SER B 1 145 ? 24.172 89 46.906 1 93.56 145 SER B C 1
ATOM 4469 O O . SER B 1 145 ? 24.078 88.562 48.031 1 93.56 145 SER B O 1
ATOM 4471 N N . ARG B 1 146 ? 24.047 90.312 46.594 1 93.38 146 ARG B N 1
ATOM 4472 C CA . ARG B 1 146 ? 23.938 91.25 47.688 1 93.38 146 ARG B CA 1
ATOM 4473 C C . ARG B 1 146 ? 22.484 91.688 47.906 1 93.38 146 ARG B C 1
ATOM 4475 O O . ARG B 1 146 ? 22.125 92.25 48.938 1 93.38 146 ARG B O 1
ATOM 4482 N N . ASN B 1 147 ? 21.719 91.438 46.906 1 92.94 147 ASN B N 1
ATOM 4483 C CA . ASN B 1 147 ? 20.312 91.875 46.938 1 92.94 147 ASN B CA 1
ATOM 4484 C C . ASN B 1 147 ? 19.516 91 47.906 1 92.94 147 ASN B C 1
ATOM 4486 O O . ASN B 1 147 ? 19.609 89.75 47.844 1 92.94 147 ASN B O 1
ATOM 4490 N N . LYS B 1 148 ? 18.688 91.5 48.781 1 92.25 148 LYS B N 1
ATOM 4491 C CA . LYS B 1 148 ? 17.906 90.75 49.781 1 92.25 148 LYS B CA 1
ATOM 4492 C C . LYS B 1 148 ? 16.969 89.75 49.156 1 92.25 148 LYS B C 1
ATOM 4494 O O . LYS B 1 148 ? 16.719 88.688 49.719 1 92.25 148 LYS B O 1
ATOM 4499 N N . LYS B 1 149 ? 16.594 90 48 1 92.19 149 LYS B N 1
ATOM 4500 C CA . LYS B 1 149 ? 15.602 89.188 47.344 1 92.19 149 LYS B CA 1
ATOM 4501 C C . LYS B 1 149 ? 16.25 88 46.656 1 92.19 149 LYS B C 1
ATOM 4503 O O . LYS B 1 149 ? 15.617 86.938 46.438 1 92.19 149 LYS B O 1
ATOM 4508 N N . THR B 1 150 ? 17.562 88.125 46.281 1 91.75 150 THR B N 1
ATOM 4509 C CA . THR B 1 150 ? 18.141 87.125 45.406 1 91.75 150 THR B CA 1
ATOM 4510 C C . THR B 1 150 ? 19.391 86.5 46.062 1 91.75 150 THR B C 1
ATOM 4512 O O . THR B 1 150 ? 20.016 85.625 45.469 1 91.75 150 THR B O 1
ATOM 4515 N N . LYS B 1 151 ? 19.828 86.938 47.219 1 91.88 151 LYS B N 1
ATOM 4516 C CA . LYS B 1 151 ? 21.062 86.5 47.875 1 91.88 151 LYS B CA 1
ATOM 4517 C C . LYS B 1 151 ? 21.094 85 48.094 1 91.88 151 LYS B C 1
ATOM 4519 O O . LYS B 1 151 ? 22.172 84.375 48.125 1 91.88 151 LYS B O 1
ATOM 4524 N N . ASN B 1 152 ? 19.922 84.438 48.281 1 92.12 152 ASN B N 1
ATOM 4525 C CA . ASN B 1 152 ? 19.875 83 48.594 1 92.12 152 ASN B CA 1
ATOM 4526 C C . ASN B 1 152 ? 19.703 82.125 47.312 1 92.12 152 ASN B C 1
ATOM 4528 O O . ASN B 1 152 ? 19.547 80.938 47.406 1 92.12 152 ASN B O 1
ATOM 4532 N N . HIS B 1 153 ? 19.781 82.75 46.125 1 92.81 153 HIS B N 1
ATOM 4533 C CA . HIS B 1 153 ? 19.609 82 44.875 1 92.81 153 HIS B CA 1
ATOM 4534 C C . HIS B 1 153 ? 20.859 81.188 44.562 1 92.81 153 HIS B C 1
ATOM 4536 O O . HIS B 1 153 ? 21.984 81.688 44.781 1 92.81 153 HIS B O 1
ATOM 4542 N N . GLU B 1 154 ? 20.625 80 44.156 1 91.94 154 GLU B N 1
ATOM 4543 C CA . GLU B 1 154 ? 21.734 79.125 43.719 1 91.94 154 GLU B CA 1
ATOM 4544 C C . GLU B 1 154 ? 22.156 79.5 42.312 1 91.94 154 GLU B C 1
ATOM 4546 O O . GLU B 1 154 ? 21.312 79.75 41.438 1 91.94 154 GLU B O 1
ATOM 4551 N N . THR B 1 155 ? 23.438 79.562 42.062 1 92.69 155 THR B N 1
ATOM 4552 C CA . THR B 1 155 ? 23.953 79.875 40.75 1 92.69 155 THR B CA 1
ATOM 4553 C C . THR B 1 155 ? 24.844 78.75 40.219 1 92.69 155 THR B C 1
ATOM 4555 O O . THR B 1 155 ? 25.375 78 41.031 1 92.69 155 THR B O 1
ATOM 4558 N N . ALA B 1 156 ? 24.906 78.625 38.969 1 92.38 156 ALA B N 1
ATOM 4559 C CA . ALA B 1 156 ? 25.812 77.688 38.312 1 92.38 156 ALA B CA 1
ATOM 4560 C C . ALA B 1 156 ? 26.797 78.438 37.406 1 92.38 156 ALA B C 1
ATOM 4562 O O . ALA B 1 156 ? 26.422 79.312 36.688 1 92.38 156 ALA B O 1
ATOM 4563 N N . SER B 1 157 ? 28.031 77.938 37.5 1 91.44 157 SER B N 1
ATOM 4564 C CA . SER B 1 157 ? 29.031 78.5 36.656 1 91.44 157 SER B CA 1
ATOM 4565 C C . SER B 1 157 ? 28.812 78.125 35.188 1 91.44 157 SER B C 1
ATOM 4567 O O . SER B 1 157 ? 28.25 77.125 34.875 1 91.44 157 SER B O 1
ATOM 4569 N N . ILE B 1 158 ? 29.203 79 34.344 1 89.19 158 ILE B N 1
ATOM 4570 C CA . ILE B 1 158 ? 29.094 78.75 32.906 1 89.19 158 ILE B CA 1
ATOM 4571 C C . ILE B 1 158 ? 29.859 77.5 32.531 1 89.19 158 ILE B C 1
ATOM 4573 O O . ILE B 1 158 ? 29.438 76.75 31.688 1 89.19 158 ILE B O 1
ATOM 4577 N N . ASP B 1 159 ? 30.922 77.25 33.25 1 86.69 159 ASP B N 1
ATOM 4578 C CA . ASP B 1 159 ? 31.734 76.062 33.031 1 86.69 159 ASP B CA 1
ATOM 4579 C C . ASP B 1 159 ? 30.969 74.812 33.406 1 86.69 159 ASP B C 1
ATOM 4581 O O . ASP B 1 159 ? 31.016 73.75 32.719 1 86.69 159 ASP B O 1
ATOM 4585 N N . ASP B 1 160 ? 30.297 74.938 34.469 1 86.88 160 ASP B N 1
ATOM 4586 C CA . ASP B 1 160 ? 29.5 73.812 34.938 1 86.88 160 ASP B CA 1
ATOM 4587 C C . ASP B 1 160 ? 28.375 73.5 33.969 1 86.88 160 ASP B C 1
ATOM 4589 O O . ASP B 1 160 ? 28.047 72.312 33.719 1 86.88 160 ASP B O 1
ATOM 4593 N N . LEU B 1 161 ? 27.844 74.5 33.375 1 86.56 161 LEU B N 1
ATOM 4594 C CA . LEU B 1 161 ? 26.781 74.312 32.375 1 86.56 161 LEU B CA 1
ATOM 4595 C C . LEU B 1 161 ? 27.344 73.75 31.078 1 86.56 161 LEU B C 1
ATOM 4597 O O . LEU B 1 161 ? 26.75 72.875 30.469 1 86.56 161 LEU B O 1
ATOM 4601 N N . HIS B 1 162 ? 28.484 74.25 30.812 1 83.62 162 HIS B N 1
ATOM 4602 C CA . HIS B 1 162 ? 29.156 73.812 29.578 1 83.62 162 HIS B CA 1
ATOM 4603 C C . HIS B 1 162 ? 29.578 72.375 29.625 1 83.62 162 HIS B C 1
ATOM 4605 O O . HIS B 1 162 ? 29.469 71.625 28.641 1 83.62 162 HIS B O 1
ATOM 4611 N N . SER B 1 163 ? 30.062 71.938 30.75 1 79.19 163 SER B N 1
ATOM 4612 C CA . SER B 1 163 ? 30.516 70.562 30.906 1 79.19 163 SER B CA 1
ATOM 4613 C C . SER B 1 163 ? 29.344 69.562 31.094 1 79.19 163 SER B C 1
ATOM 4615 O O . SER B 1 163 ? 29.516 68.375 30.953 1 79.19 163 SER B O 1
ATOM 4617 N N . GLY B 1 164 ? 28.172 70.125 31.453 1 76.25 164 GLY B N 1
ATOM 4618 C CA . GLY B 1 164 ? 27.016 69.312 31.672 1 76.25 164 GLY B CA 1
ATOM 4619 C C . GLY B 1 164 ? 26.859 68.875 33.094 1 76.25 164 GLY B C 1
ATOM 4620 O O . GLY B 1 164 ? 25.969 68.062 33.406 1 76.25 164 GLY B O 1
ATOM 4621 N N . LYS B 1 165 ? 27.781 69.312 33.938 1 80.75 165 LYS B N 1
ATOM 4622 C CA . LYS B 1 165 ? 27.703 69 35.375 1 80.75 165 LYS B CA 1
ATOM 4623 C C . LYS B 1 165 ? 26.375 69.438 35.969 1 80.75 165 LYS B C 1
ATOM 4625 O O . LYS B 1 165 ? 25.766 68.75 36.781 1 80.75 165 LYS B O 1
ATOM 4630 N N . VAL B 1 166 ? 25.984 70.688 35.594 1 83 166 VAL B N 1
ATOM 4631 C CA . VAL B 1 166 ? 24.672 71.188 35.938 1 83 166 VAL B CA 1
ATOM 4632 C C . VAL B 1 166 ? 23.797 71.312 34.719 1 83 166 VAL B C 1
ATOM 4634 O O . VAL B 1 166 ? 24.219 71.938 33.719 1 83 166 VAL B O 1
ATOM 4637 N N . PRO B 1 167 ? 22.672 70.688 34.875 1 80 167 PRO B N 1
ATOM 4638 C CA . PRO B 1 167 ? 21.812 70.75 33.688 1 80 167 PRO B CA 1
ATOM 4639 C C . PRO B 1 167 ? 21.172 72.125 33.5 1 80 167 PRO B C 1
ATOM 4641 O O . PRO B 1 167 ? 20.859 72.812 34.469 1 80 167 PRO B O 1
ATOM 4644 N N . TYR B 1 168 ? 21.047 72.5 32.219 1 84.38 168 TYR B N 1
ATOM 4645 C CA . TYR B 1 168 ? 20.312 73.75 31.891 1 84.38 168 TYR B CA 1
ATOM 4646 C C . TYR B 1 168 ? 18.828 73.562 32.188 1 84.38 168 TYR B C 1
ATOM 4648 O O . TYR B 1 168 ? 18.203 72.562 31.828 1 84.38 168 TYR B O 1
ATOM 4656 N N . GLN B 1 169 ? 18.312 74.5 32.938 1 81.88 169 GLN B N 1
ATOM 4657 C CA . GLN B 1 169 ? 16.875 74.5 33.219 1 81.88 169 GLN B CA 1
ATOM 4658 C C . GLN B 1 169 ? 16.156 75.625 32.531 1 81.88 169 GLN B C 1
ATOM 4660 O O . GLN B 1 169 ? 16.547 76.812 32.688 1 81.88 169 GLN B O 1
ATOM 4665 N N . SER B 1 170 ? 15.109 75.25 31.812 1 85.5 170 SER B N 1
ATOM 4666 C CA . SER B 1 170 ? 14.375 76.25 31.047 1 85.5 170 SER B CA 1
ATOM 4667 C C . SER B 1 170 ? 13.547 77.125 31.953 1 85.5 170 SER B C 1
ATOM 4669 O O . SER B 1 170 ? 12.977 76.688 32.938 1 85.5 170 SER B O 1
ATOM 4671 N N . ARG B 1 171 ? 13.469 78.438 31.594 1 84.5 171 ARG B N 1
ATOM 4672 C CA . ARG B 1 171 ? 12.625 79.375 32.312 1 84.5 171 ARG B CA 1
ATOM 4673 C C . ARG B 1 171 ? 11.148 79 32.125 1 84.5 171 ARG B C 1
ATOM 4675 O O . ARG B 1 171 ? 10.305 79.438 32.906 1 84.5 171 ARG B O 1
ATOM 4682 N N . LEU B 1 172 ? 10.898 78.312 31.109 1 82.19 172 LEU B N 1
ATOM 4683 C CA . LEU B 1 172 ? 9.523 78 30.719 1 82.19 172 LEU B CA 1
ATOM 4684 C C . LEU B 1 172 ? 8.852 77.125 31.766 1 82.19 172 LEU B C 1
ATOM 4686 O O . LEU B 1 172 ? 7.621 77.125 31.875 1 82.19 172 LEU B O 1
ATOM 4690 N N . TRP B 1 173 ? 9.602 76.438 32.594 1 79.75 173 TRP B N 1
ATOM 4691 C CA . TRP B 1 173 ? 9.039 75.562 33.594 1 79.75 173 TRP B CA 1
ATOM 4692 C C . TRP B 1 173 ? 8.344 76.312 34.719 1 79.75 173 TRP B C 1
ATOM 4694 O O . TRP B 1 173 ? 7.379 75.875 35.312 1 79.75 173 TRP B O 1
ATOM 4704 N N . ASN B 1 174 ? 8.875 77.438 34.969 1 75.31 174 ASN B N 1
ATOM 4705 C CA . ASN B 1 174 ? 8.375 78.188 36.125 1 75.31 174 ASN B CA 1
ATOM 4706 C C . ASN B 1 174 ? 7.48 79.375 35.656 1 75.31 174 ASN B C 1
ATOM 4708 O O . ASN B 1 174 ? 7.059 80.188 36.5 1 75.31 174 ASN B O 1
ATOM 4712 N N . GLU B 1 175 ? 7.289 79.312 34.406 1 81.06 175 GLU B N 1
ATOM 4713 C CA . GLU B 1 175 ? 6.445 80.438 33.906 1 81.06 175 GLU B CA 1
ATOM 4714 C C . GLU B 1 175 ? 4.977 80.188 34.219 1 81.06 175 GLU B C 1
ATOM 4716 O O . GLU B 1 175 ? 4.445 79.062 33.906 1 81.06 175 GLU B O 1
ATOM 4721 N N . VAL B 1 176 ? 4.43 81.062 35.062 1 86.56 176 VAL B N 1
ATOM 4722 C CA . VAL B 1 176 ? 3 81 35.344 1 86.56 176 VAL B CA 1
ATOM 4723 C C . VAL B 1 176 ? 2.205 81.562 34.156 1 86.56 176 VAL B C 1
ATOM 4725 O O . VAL B 1 176 ? 2.438 82.688 33.719 1 86.56 176 VAL B O 1
ATOM 4728 N N . PRO B 1 177 ? 1.379 80.688 33.656 1 87.69 177 PRO B N 1
ATOM 4729 C CA . PRO B 1 177 ? 0.601 81.188 32.531 1 87.69 177 PRO B CA 1
ATOM 4730 C C . PRO B 1 177 ? -0.294 82.375 32.875 1 87.69 177 PRO B C 1
ATOM 4732 O O . PRO B 1 177 ? -0.753 82.5 34 1 87.69 177 PRO B O 1
ATOM 4735 N N . LYS B 1 178 ? -0.366 83.25 31.922 1 89.88 178 LYS B N 1
ATOM 4736 C CA . LYS B 1 178 ? -1.233 84.438 32.062 1 89.88 178 LYS B CA 1
ATOM 4737 C C . LYS B 1 178 ? -2.674 84.125 31.688 1 89.88 178 LYS B C 1
ATOM 4739 O O . LYS B 1 178 ? -2.914 83.25 30.859 1 89.88 178 LYS B O 1
ATOM 4744 N N . CYS B 1 179 ? -3.557 84.75 32.375 1 92 179 CYS B N 1
ATOM 4745 C CA . CYS B 1 179 ? -4.969 84.5 32.094 1 92 179 CYS B CA 1
ATOM 4746 C C . CYS B 1 179 ? -5.348 85.062 30.734 1 92 179 CYS B C 1
ATOM 4748 O O . CYS B 1 179 ? -5.051 86.188 30.422 1 92 179 CYS B O 1
ATOM 4750 N N . PRO B 1 180 ? -5.965 84.25 29.891 1 85.19 180 PRO B N 1
ATOM 4751 C CA . PRO B 1 180 ? -6.379 84.75 28.578 1 85.19 180 PRO B CA 1
ATOM 4752 C C . PRO B 1 180 ? -7.43 85.875 28.672 1 85.19 180 PRO B C 1
ATOM 4754 O O . PRO B 1 180 ? -7.504 86.75 27.797 1 85.19 180 PRO B O 1
ATOM 4757 N N . LYS B 1 181 ? -8.188 85.938 29.688 1 90.19 181 LYS B N 1
ATOM 4758 C CA . LYS B 1 181 ? -9.258 86.875 29.859 1 90.19 181 LYS B CA 1
ATOM 4759 C C . LYS B 1 181 ? -8.75 88.125 30.578 1 90.19 181 LYS B C 1
ATOM 4761 O O . LYS B 1 181 ? -9.273 89.25 30.375 1 90.19 181 LYS B O 1
ATOM 4766 N N . HIS B 1 182 ? -7.719 87.875 31.438 1 92.69 182 HIS B N 1
ATOM 4767 C CA . HIS B 1 182 ? -7.125 89 32.188 1 92.69 182 HIS B CA 1
ATOM 4768 C C . HIS B 1 182 ? -5.609 89 32.031 1 92.69 182 HIS B C 1
ATOM 4770 O O . HIS B 1 182 ? -4.871 88.5 32.844 1 92.69 182 HIS B O 1
ATOM 4776 N N . PRO B 1 183 ? -5.16 89.625 31.016 1 86.81 183 PRO B N 1
ATOM 4777 C CA . PRO B 1 183 ? -3.773 89.5 30.562 1 86.81 183 PRO B CA 1
ATOM 4778 C C . PRO B 1 183 ? -2.762 89.875 31.641 1 86.81 183 PRO B C 1
ATOM 4780 O O . PRO B 1 183 ? -1.621 89.375 31.609 1 86.81 183 PRO B O 1
ATOM 4783 N N . SER B 1 184 ? -3.146 90.625 32.562 1 90.12 184 SER B N 1
ATOM 4784 C CA . SER B 1 184 ? -2.182 91 33.594 1 90.12 184 SER B CA 1
ATOM 4785 C C . SER B 1 184 ? -2.191 90.062 34.781 1 90.12 184 SER B C 1
ATOM 4787 O O . SER B 1 184 ? -1.365 90.188 35.688 1 90.12 184 SER B O 1
ATOM 4789 N N . GLN B 1 185 ? -3.068 89.125 34.719 1 93.25 185 GLN B N 1
ATOM 4790 C CA . GLN B 1 185 ? -3.209 88.312 35.906 1 93.25 185 GLN B CA 1
ATOM 4791 C C . GLN B 1 185 ? -2.641 86.875 35.625 1 93.25 185 GLN B C 1
ATOM 4793 O O . GLN B 1 185 ? -2.768 86.375 34.531 1 93.25 185 GLN B O 1
ATOM 4798 N N . ASP B 1 186 ? -2.057 86.375 36.656 1 92.81 186 ASP B N 1
ATOM 4799 C CA . ASP B 1 186 ? -1.52 85 36.594 1 92.81 186 ASP B CA 1
ATOM 4800 C C . ASP B 1 186 ? -2.586 84 36.969 1 92.81 186 ASP B C 1
ATOM 4802 O O . ASP B 1 186 ? -3.518 84.312 37.719 1 92.81 186 ASP B O 1
ATOM 4806 N N . LEU B 1 187 ? -2.412 82.75 36.438 1 93.38 187 LEU B N 1
ATOM 4807 C CA . LEU B 1 187 ? -3.328 81.688 36.75 1 93.38 187 LEU B CA 1
ATOM 4808 C C . LEU B 1 187 ? -2.883 80.938 38 1 93.38 187 LEU B C 1
ATOM 4810 O O . LEU B 1 187 ? -2.109 79.938 37.906 1 93.38 187 LEU B O 1
ATOM 4814 N N . TYR B 1 188 ? -3.463 81.25 39.219 1 93.44 188 TYR B N 1
ATOM 4815 C CA . TYR B 1 188 ? -2.996 80.688 40.469 1 93.44 188 TYR B CA 1
ATOM 4816 C C . TYR B 1 188 ? -4.004 79.688 41.031 1 93.44 188 TYR B C 1
ATOM 4818 O O . TYR B 1 188 ? -3.746 79.062 42.031 1 93.44 188 TYR B O 1
ATOM 4826 N N . PHE B 1 189 ? -5.125 79.562 40.281 1 95.81 189 PHE B N 1
ATOM 4827 C CA . PHE B 1 189 ? -6.18 78.688 40.812 1 95.81 189 PHE B CA 1
ATOM 4828 C C . PHE B 1 189 ? -6.68 77.75 39.75 1 95.81 189 PHE B C 1
ATOM 4830 O O . PHE B 1 189 ? -6.422 77.938 38.562 1 95.81 189 PHE B O 1
ATOM 4837 N N . PHE B 1 190 ? -7.254 76.688 40.219 1 95.56 190 PHE B N 1
ATOM 4838 C CA . PHE B 1 190 ? -7.918 75.75 39.344 1 95.56 190 PHE B CA 1
ATOM 4839 C C . PHE B 1 190 ? -9.383 75.562 39.719 1 95.56 190 PHE B C 1
ATOM 4841 O O . PHE B 1 190 ? -9.711 75.312 40.875 1 95.56 190 PHE B O 1
ATOM 4848 N N . CYS B 1 191 ? -10.258 75.938 38.875 1 96.75 191 CYS B N 1
ATOM 4849 C CA . CYS B 1 191 ? -11.68 75.688 39.125 1 96.75 191 CYS B CA 1
ATOM 4850 C C . CYS B 1 191 ? -12.062 74.25 38.844 1 96.75 191 CYS B C 1
ATOM 4852 O O . CYS B 1 191 ? -12.07 73.812 37.688 1 96.75 191 CYS B O 1
ATOM 4854 N N . GLU B 1 192 ? -12.438 73.562 39.812 1 93.69 192 GLU B N 1
ATOM 4855 C CA . GLU B 1 192 ? -12.773 72.188 39.688 1 93.69 192 GLU B CA 1
ATOM 4856 C C . GLU B 1 192 ? -14.078 71.938 38.938 1 93.69 192 GLU B C 1
ATOM 4858 O O . GLU B 1 192 ? -14.219 71 38.156 1 93.69 192 GLU B O 1
ATOM 4863 N N . THR B 1 193 ? -14.938 72.875 39.156 1 93.94 193 THR B N 1
ATOM 4864 C CA . THR B 1 193 ? -16.25 72.812 38.531 1 93.94 193 THR B CA 1
ATOM 4865 C C . THR B 1 193 ? -16.141 72.938 37 1 93.94 193 THR B C 1
ATOM 4867 O O . THR B 1 193 ? -16.781 72.188 36.281 1 93.94 193 THR B O 1
ATOM 4870 N N . CYS B 1 194 ? -15.281 73.812 36.531 1 92.62 194 CYS B N 1
ATOM 4871 C CA . CYS B 1 194 ? -15.156 74 35.094 1 92.62 194 CYS B CA 1
ATOM 4872 C C . CYS B 1 194 ? -13.93 73.312 34.531 1 92.62 194 CYS B C 1
ATOM 4874 O O . CYS B 1 194 ? -13.727 73.312 33.312 1 92.62 194 CYS B O 1
ATOM 4876 N N . THR B 1 195 ? -13.141 72.812 35.406 1 91 195 THR B N 1
ATOM 4877 C CA . THR B 1 195 ? -11.906 72.125 35.031 1 91 195 THR B CA 1
ATOM 4878 C C . THR B 1 195 ? -11 73 34.219 1 91 195 THR B C 1
ATOM 4880 O O . THR B 1 195 ? -10.547 72.625 33.125 1 91 195 THR B O 1
ATOM 4883 N N . THR B 1 196 ? -10.734 74.125 34.719 1 92.5 196 THR B N 1
ATOM 4884 C CA . THR B 1 196 ? -9.914 75.125 34 1 92.5 196 THR B CA 1
ATOM 4885 C C . THR B 1 196 ? -9.086 75.938 34.969 1 92.5 196 THR B C 1
ATOM 4887 O O . THR B 1 196 ? -9.477 76.125 36.125 1 92.5 196 THR B O 1
ATOM 4890 N N . LEU B 1 197 ? -7.973 76.438 34.469 1 94.44 197 LEU B N 1
ATOM 4891 C CA . LEU B 1 197 ? -7.141 77.375 35.25 1 94.44 197 LEU B CA 1
ATOM 4892 C C . LEU B 1 197 ? -7.762 78.75 35.25 1 94.44 197 LEU B C 1
ATOM 4894 O O . LEU B 1 197 ? -8.281 79.188 34.25 1 94.44 197 LEU B O 1
ATOM 4898 N N . ILE B 1 198 ? -7.703 79.375 36.469 1 95.5 198 ILE B N 1
ATOM 4899 C CA . ILE B 1 198 ? -8.312 80.688 36.562 1 95.5 198 ILE B CA 1
ATOM 4900 C C . ILE B 1 198 ? -7.398 81.562 37.375 1 95.5 198 ILE B C 1
ATOM 4902 O O . ILE B 1 198 ? -6.531 81.125 38.125 1 95.5 198 ILE B O 1
ATOM 4906 N N . CYS B 1 199 ? -7.547 82.875 37.125 1 95 199 CYS B N 1
ATOM 4907 C CA . CYS B 1 199 ? -6.793 83.875 37.875 1 95 199 CYS B CA 1
ATOM 4908 C C . CYS B 1 199 ? -7.621 84.438 39 1 95 199 CYS B C 1
ATOM 4910 O O . CYS B 1 199 ? -8.742 83.938 39.25 1 95 199 CYS B O 1
ATOM 4912 N N . ALA B 1 200 ? -7.102 85.375 39.75 1 94.12 200 ALA B N 1
ATOM 4913 C CA . ALA B 1 200 ? -7.781 85.938 40.875 1 94.12 200 ALA B CA 1
ATOM 4914 C C . ALA B 1 200 ? -9.023 86.75 40.469 1 94.12 200 ALA B C 1
ATOM 4916 O O . ALA B 1 200 ? -10.07 86.625 41.094 1 94.12 200 ALA B O 1
ATOM 4917 N N . ALA B 1 201 ? -8.875 87.438 39.344 1 94.88 201 ALA B N 1
ATOM 4918 C CA . ALA B 1 201 ? -10.008 88.188 38.844 1 94.88 201 ALA B CA 1
ATOM 4919 C C . ALA B 1 201 ? -11.133 87.25 38.375 1 94.88 201 ALA B C 1
ATOM 4921 O O . ALA B 1 201 ? -12.312 87.562 38.594 1 94.88 201 ALA B O 1
ATOM 4922 N N . CYS B 1 202 ? -10.82 86.125 37.812 1 95.44 202 CYS B N 1
ATOM 4923 C CA . CYS B 1 202 ? -11.797 85.188 37.344 1 95.44 202 CYS B CA 1
ATOM 4924 C C . CYS B 1 202 ? -12.625 84.625 38.5 1 95.44 202 CYS B C 1
ATOM 4926 O O . CYS B 1 202 ? -13.82 84.375 38.344 1 95.44 202 CYS B O 1
ATOM 4928 N N . THR B 1 203 ? -12.07 84.375 39.719 1 93.38 203 THR B N 1
ATOM 4929 C CA . THR B 1 203 ? -12.758 83.875 40.875 1 93.38 203 THR B CA 1
ATOM 4930 C C . THR B 1 203 ? -13.883 84.812 41.344 1 93.38 203 THR B C 1
ATOM 4932 O O . THR B 1 203 ? -14.898 84.312 41.875 1 93.38 203 THR B O 1
ATOM 4935 N N . ALA B 1 204 ? -13.633 86.062 41 1 93.38 204 ALA B N 1
ATOM 4936 C CA . ALA B 1 204 ? -14.594 87.062 41.469 1 93.38 204 ALA B CA 1
ATOM 4937 C C . ALA B 1 204 ? -15.664 87.312 40.406 1 93.38 204 ALA B C 1
ATOM 4939 O O . ALA B 1 204 ? -16.781 87.688 40.75 1 93.38 204 ALA B O 1
ATOM 4940 N N . LEU B 1 205 ? -15.352 87.062 39.188 1 94 205 LEU B N 1
ATOM 4941 C CA . LEU B 1 205 ? -16.234 87.5 38.125 1 94 205 LEU B CA 1
ATOM 4942 C C . LEU B 1 205 ? -17 86.375 37.531 1 94 205 LEU B C 1
ATOM 4944 O O . LEU B 1 205 ? -18.234 86.375 37.469 1 94 205 LEU B O 1
ATOM 4948 N N . ASP B 1 206 ? -16.344 85.312 37.125 1 93.12 206 ASP B N 1
ATOM 4949 C CA . ASP B 1 206 ? -16.938 84.25 36.281 1 93.12 206 ASP B CA 1
ATOM 4950 C C . ASP B 1 206 ? -17.062 82.938 37.031 1 93.12 206 ASP B C 1
ATOM 4952 O O . ASP B 1 206 ? -17.906 82.125 36.688 1 93.12 206 ASP B O 1
ATOM 4956 N N . HIS B 1 207 ? -16.266 82.75 38.094 1 94.88 207 HIS B N 1
ATOM 4957 C CA . HIS B 1 207 ? -16.203 81.438 38.812 1 94.88 207 HIS B CA 1
ATOM 4958 C C . HIS B 1 207 ? -16.453 81.625 40.312 1 94.88 207 HIS B C 1
ATOM 4960 O O . HIS B 1 207 ? -15.68 81.188 41.125 1 94.88 207 HIS B O 1
ATOM 4966 N N . LYS B 1 208 ? -17.484 82.25 40.562 1 93.12 208 LYS B N 1
ATOM 4967 C CA . LYS B 1 208 ? -17.797 82.688 41.906 1 93.12 208 LYS B CA 1
ATOM 4968 C C . LYS B 1 208 ? -18.234 81.5 42.781 1 93.12 208 LYS B C 1
ATOM 4970 O O . LYS B 1 208 ? -18.969 80.625 42.312 1 93.12 208 LYS B O 1
ATOM 4975 N N . ALA B 1 209 ? -17.781 81.625 44.062 1 86.75 209 ALA B N 1
ATOM 4976 C CA . ALA B 1 209 ? -18.266 80.688 45.062 1 86.75 209 ALA B CA 1
ATOM 4977 C C . ALA B 1 209 ? -19.688 81 45.5 1 86.75 209 ALA B C 1
ATOM 4979 O O . ALA B 1 209 ? -20.078 82.188 45.469 1 86.75 209 ALA B O 1
ATOM 4980 N N . PRO B 1 210 ? -20.422 80.062 45.781 1 90.5 210 PRO B N 1
ATOM 4981 C CA . PRO B 1 210 ? -20.219 78.625 45.969 1 90.5 210 PRO B CA 1
ATOM 4982 C C . PRO B 1 210 ? -20.531 77.75 44.75 1 90.5 210 PRO B C 1
ATOM 4984 O O . PRO B 1 210 ? -20.375 76.562 44.75 1 90.5 210 PRO B O 1
ATOM 4987 N N . ASP B 1 211 ? -20.969 78.438 43.719 1 94.19 211 ASP B N 1
ATOM 4988 C CA . ASP B 1 211 ? -21.344 77.75 42.531 1 94.19 211 ASP B CA 1
ATOM 4989 C C . ASP B 1 211 ? -20.156 77 41.906 1 94.19 211 ASP B C 1
ATOM 4991 O O . ASP B 1 211 ? -20.297 75.938 41.312 1 94.19 211 ASP B O 1
ATOM 4995 N N . HIS B 1 212 ? -19.016 77.625 42.031 1 95.75 212 HIS B N 1
ATOM 4996 C CA . HIS B 1 212 ? -17.766 77 41.594 1 95.75 212 HIS B CA 1
ATOM 4997 C C . HIS B 1 212 ? -16.844 76.688 42.75 1 95.75 212 HIS B C 1
ATOM 4999 O O . HIS B 1 212 ? -16.734 77.438 43.688 1 95.75 212 HIS B O 1
ATOM 5005 N N . LYS B 1 213 ? -16.297 75.5 42.688 1 95.56 213 LYS B N 1
ATOM 5006 C CA . LYS B 1 213 ? -15.281 75.125 43.656 1 95.56 213 LYS B CA 1
ATOM 5007 C C . LYS B 1 213 ? -13.875 75.25 43.062 1 95.56 213 LYS B C 1
ATOM 5009 O O . LYS B 1 213 ? -13.586 74.688 42 1 95.56 213 LYS B O 1
ATOM 5014 N N . PHE B 1 214 ? -13.102 76.062 43.625 1 94.25 214 PHE B N 1
ATOM 5015 C CA . PHE B 1 214 ? -11.75 76.25 43.125 1 94.25 214 PHE B CA 1
ATOM 5016 C C . PHE B 1 214 ? -10.727 76.125 44.25 1 94.25 214 PHE B C 1
ATOM 5018 O O . PHE B 1 214 ? -11.07 76.188 45.406 1 94.25 214 PHE B O 1
ATOM 5025 N N . SER B 1 215 ? -9.547 75.688 43.969 1 95.19 215 SER B N 1
ATOM 5026 C CA . SER B 1 215 ? -8.438 75.562 44.906 1 95.19 215 SER B CA 1
ATOM 5027 C C . SER B 1 215 ? -7.125 76 44.312 1 95.19 215 SER B C 1
ATOM 5029 O O . SER B 1 215 ? -7.07 76.375 43.125 1 95.19 215 SER B O 1
ATOM 5031 N N . ASP B 1 216 ? -6.117 76.188 45.156 1 94.56 216 ASP B N 1
ATOM 5032 C CA . ASP B 1 216 ? -4.801 76.562 44.656 1 94.56 216 ASP B CA 1
ATOM 5033 C C . ASP B 1 216 ? -4.207 75.438 43.812 1 94.56 216 ASP B C 1
ATOM 5035 O O . ASP B 1 216 ? -4.66 74.312 43.844 1 94.56 216 ASP B O 1
ATOM 5039 N N . ILE B 1 217 ? -3.266 75.75 43.062 1 94.69 217 ILE B N 1
ATOM 5040 C CA . ILE B 1 217 ? -2.674 74.812 42.062 1 94.69 217 ILE B CA 1
ATOM 5041 C C . ILE B 1 217 ? -2.105 73.625 42.75 1 94.69 217 ILE B C 1
ATOM 5043 O O . ILE B 1 217 ? -2.285 72.5 42.281 1 94.69 217 ILE B O 1
ATOM 5047 N N . SER B 1 218 ? -1.388 73.75 43.812 1 94.38 218 SER B N 1
ATOM 5048 C CA . SER B 1 218 ? -0.762 72.625 44.531 1 94.38 218 SER B CA 1
ATOM 5049 C C . SER B 1 218 ? -1.8 71.625 44.969 1 94.38 218 SER B C 1
ATOM 5051 O O . SER B 1 218 ? -1.626 70.438 44.75 1 94.38 218 SER B O 1
ATOM 5053 N N . LYS B 1 219 ? -2.855 72.125 45.562 1 95.94 219 LYS B N 1
ATOM 5054 C CA . LYS B 1 219 ? -3.922 71.188 46.031 1 95.94 219 LYS B CA 1
ATOM 5055 C C . LYS B 1 219 ? -4.625 70.562 44.844 1 95.94 219 LYS B C 1
ATOM 5057 O O . LYS B 1 219 ? -4.891 69.312 44.875 1 95.94 219 LYS B O 1
ATOM 5062 N N . ALA B 1 220 ? -4.949 71.375 43.875 1 96.19 220 ALA B N 1
ATOM 5063 C CA . ALA B 1 220 ? -5.617 70.812 42.688 1 96.19 220 ALA B CA 1
ATOM 5064 C C . ALA B 1 220 ? -4.77 69.75 42 1 96.19 220 ALA B C 1
ATOM 5066 O O . ALA B 1 220 ? -5.301 68.75 41.562 1 96.19 220 ALA B O 1
ATOM 5067 N N . THR B 1 221 ? -3.461 69.938 41.969 1 96.06 221 THR B N 1
ATOM 5068 C CA . THR B 1 221 ? -2.543 68.938 41.344 1 96.06 221 THR B CA 1
ATOM 5069 C C . THR B 1 221 ? -2.506 67.625 42.156 1 96.06 221 THR B C 1
ATOM 5071 O O . THR B 1 221 ? -2.504 66.562 41.562 1 96.06 221 THR B O 1
ATOM 5074 N N . ALA B 1 222 ? -2.418 67.75 43.438 1 95.81 222 ALA B N 1
ATOM 5075 C CA . ALA B 1 222 ? -2.408 66.562 44.312 1 95.81 222 ALA B CA 1
ATOM 5076 C C . ALA B 1 222 ? -3.668 65.75 44.094 1 95.81 222 ALA B C 1
ATOM 5078 O O . ALA B 1 222 ? -3.594 64.5 43.969 1 95.81 222 ALA B O 1
ATOM 5079 N N . LEU B 1 223 ? -4.781 66.375 44.031 1 95.12 223 LEU B N 1
ATOM 5080 C CA . LEU B 1 223 ? -6.047 65.688 43.812 1 95.12 223 LEU B CA 1
ATOM 5081 C C . LEU B 1 223 ? -6.082 65.062 42.438 1 95.12 223 LEU B C 1
ATOM 5083 O O . LEU B 1 223 ? -6.555 63.906 42.281 1 95.12 223 LEU B O 1
ATOM 5087 N N . CYS B 1 224 ? -5.617 65.812 41.438 1 95 224 CYS B N 1
ATOM 5088 C CA . CYS B 1 224 ? -5.539 65.25 40.062 1 95 224 CYS B CA 1
ATOM 5089 C C . CYS B 1 224 ? -4.68 64 40 1 95 224 CYS B C 1
ATOM 5091 O O . CYS B 1 224 ? -5.086 63.031 39.406 1 95 224 CYS B O 1
ATOM 5093 N N . LYS B 1 225 ? -3.537 64.062 40.625 1 95.38 225 LYS B N 1
ATOM 5094 C CA . LYS B 1 225 ? -2.619 62.906 40.625 1 95.38 225 LYS B CA 1
ATOM 5095 C C . LYS B 1 225 ? -3.248 61.688 41.281 1 95.38 225 LYS B C 1
ATOM 5097 O O . LYS B 1 225 ? -3.105 60.562 40.812 1 95.38 225 LYS B O 1
ATOM 5102 N N . GLU B 1 226 ? -3.895 61.906 42.375 1 95.44 226 GLU B N 1
ATOM 5103 C CA . GLU B 1 226 ? -4.566 60.812 43.062 1 95.44 226 GLU B CA 1
ATOM 5104 C C . GLU B 1 226 ? -5.633 60.156 42.156 1 95.44 226 GLU B C 1
ATOM 5106 O O . GLU B 1 226 ? -5.711 58.938 42.062 1 95.44 226 GLU B O 1
ATOM 5111 N N . LYS B 1 227 ? -6.43 61 41.531 1 93.94 227 LYS B N 1
ATOM 5112 C CA . LYS B 1 227 ? -7.473 60.531 40.656 1 93.94 227 LYS B CA 1
ATOM 5113 C C . LYS B 1 227 ? -6.871 59.719 39.469 1 93.94 227 LYS B C 1
ATOM 5115 O O . LYS B 1 227 ? -7.359 58.656 39.156 1 93.94 227 LYS B O 1
ATOM 5120 N N . LEU B 1 228 ? -5.812 60.219 38.938 1 94.88 228 LEU B N 1
ATOM 5121 C CA . LEU B 1 228 ? -5.148 59.594 37.781 1 94.88 228 LEU B CA 1
ATOM 5122 C C . LEU B 1 228 ? -4.523 58.25 38.219 1 94.88 228 LEU B C 1
ATOM 5124 O O . LEU B 1 228 ? -4.582 57.281 37.469 1 94.88 228 LEU B O 1
ATOM 5128 N N . ASP B 1 229 ? -3.912 58.188 39.406 1 94.69 229 ASP B N 1
ATOM 5129 C CA . ASP B 1 229 ? -3.314 56.969 39.906 1 94.69 229 ASP B CA 1
ATOM 5130 C C . ASP B 1 229 ? -4.352 55.844 40 1 94.69 229 ASP B C 1
ATOM 5132 O O . ASP B 1 229 ? -4.09 54.719 39.594 1 94.69 229 ASP B O 1
ATOM 5136 N N . GLY B 1 230 ? -5.492 56.219 40.531 1 93.69 230 GLY B N 1
ATOM 5137 C CA . GLY B 1 230 ? -6.562 55.25 40.656 1 93.69 230 GLY B CA 1
ATOM 5138 C C . GLY B 1 230 ? -7.027 54.688 39.312 1 93.69 230 GLY B C 1
ATOM 5139 O O . GLY B 1 230 ? -7.156 53.469 39.156 1 93.69 230 GLY B O 1
ATOM 5140 N N . LEU B 1 231 ? -7.223 55.531 38.344 1 93.75 231 LEU B N 1
ATOM 5141 C CA . LEU B 1 231 ? -7.707 55.156 37.031 1 93.75 231 LEU B CA 1
ATOM 5142 C C . LEU B 1 231 ? -6.648 54.344 36.25 1 93.75 231 LEU B C 1
ATOM 5144 O O . LEU B 1 231 ? -6.973 53.438 35.531 1 93.75 231 LEU B O 1
ATOM 5148 N N . GLU B 1 232 ? -5.371 54.75 36.438 1 93.56 232 GLU B N 1
ATOM 5149 C CA . GLU B 1 232 ? -4.27 54.031 35.812 1 93.56 232 GLU B CA 1
ATOM 5150 C C . GLU B 1 232 ? -4.16 52.594 36.344 1 93.56 232 GLU B C 1
ATOM 5152 O O . GLU B 1 232 ? -3.883 51.656 35.562 1 93.56 232 GLU B O 1
ATOM 5157 N N . ARG B 1 233 ? -4.387 52.344 37.625 1 93.5 233 ARG B N 1
ATOM 5158 C CA . ARG B 1 233 ? -4.359 51.031 38.219 1 93.5 233 ARG B CA 1
ATOM 5159 C C . ARG B 1 233 ? -5.473 50.156 37.656 1 93.5 233 ARG B C 1
ATOM 5161 O O . ARG B 1 233 ? -5.242 48.969 37.344 1 93.5 233 ARG B O 1
ATOM 5168 N N . GLU B 1 234 ? -6.633 50.75 37.5 1 91.75 234 GLU B N 1
ATOM 5169 C CA . GLU B 1 234 ? -7.762 50.031 36.938 1 91.75 234 GLU B CA 1
ATOM 5170 C C . GLU B 1 234 ? -7.484 49.656 35.5 1 91.75 234 GLU B C 1
ATOM 5172 O O . GLU B 1 234 ? -7.785 48.531 35.062 1 91.75 234 GLU B O 1
ATOM 5177 N N . ALA B 1 235 ? -6.895 50.594 34.75 1 93.19 235 ALA B N 1
ATOM 5178 C CA . ALA B 1 235 ? -6.559 50.312 33.344 1 93.19 235 ALA B CA 1
ATOM 5179 C C . ALA B 1 235 ? -5.516 49.219 33.219 1 93.19 235 ALA B C 1
ATOM 5181 O O . ALA B 1 235 ? -5.609 48.375 32.344 1 93.19 235 ALA B O 1
ATOM 5182 N N . GLU B 1 236 ? -4.562 49.156 34.094 1 91.56 236 GLU B N 1
ATOM 5183 C CA . GLU B 1 236 ? -3.521 48.125 34.125 1 91.56 236 GLU B CA 1
ATOM 5184 C C . GLU B 1 236 ? -4.102 46.75 34.438 1 91.56 236 GLU B C 1
ATOM 5186 O O . GLU B 1 236 ? -3.699 45.75 33.844 1 91.56 236 GLU B O 1
ATOM 5191 N N . GLN B 1 237 ? -5.02 46.75 35.375 1 92.75 237 GLN B N 1
ATOM 5192 C CA . GLN B 1 237 ? -5.676 45.5 35.719 1 92.75 237 GLN B CA 1
ATOM 5193 C C . GLN B 1 237 ? -6.488 44.969 34.531 1 92.75 237 GLN B C 1
ATOM 5195 O O . GLN B 1 237 ? -6.477 43.781 34.25 1 92.75 237 GLN B O 1
ATOM 5200 N N . HIS B 1 238 ? -7.199 45.875 33.844 1 91.94 238 HIS B N 1
ATOM 5201 C CA . HIS B 1 238 ? -7.965 45.5 32.688 1 91.94 238 HIS B CA 1
ATOM 5202 C C . HIS B 1 238 ? -7.055 44.969 31.578 1 91.94 238 HIS B C 1
ATOM 5204 O O . HIS B 1 238 ? -7.383 43.969 30.938 1 91.94 238 HIS B O 1
ATOM 5210 N N . LEU B 1 239 ? -5.902 45.625 31.391 1 91.5 239 LEU B N 1
ATOM 5211 C CA . LEU B 1 239 ? -4.922 45.156 30.422 1 91.5 239 LEU B CA 1
ATOM 5212 C C . LEU B 1 239 ? -4.41 43.781 30.75 1 91.5 239 LEU B C 1
ATOM 5214 O O . LEU B 1 239 ? -4.277 42.938 29.875 1 91.5 239 LEU B O 1
ATOM 5218 N N . ALA B 1 240 ? -4.164 43.469 32 1 92.25 240 ALA B N 1
ATOM 5219 C CA . ALA B 1 240 ? -3.705 42.156 32.469 1 92.25 240 ALA B CA 1
ATOM 5220 C C . ALA B 1 240 ? -4.754 41.094 32.188 1 92.25 240 ALA B C 1
ATOM 5222 O O . ALA B 1 240 ? -4.426 40 31.734 1 92.25 240 ALA B O 1
ATOM 5223 N N . ASN B 1 241 ? -6.039 41.406 32.438 1 90.38 241 ASN B N 1
ATOM 5224 C CA . ASN B 1 241 ? -7.137 40.5 32.188 1 90.38 241 ASN B CA 1
ATOM 5225 C C . ASN B 1 241 ? -7.254 40.156 30.703 1 90.38 241 ASN B C 1
ATOM 5227 O O . ASN B 1 241 ? -7.496 39 30.344 1 90.38 241 ASN B O 1
ATOM 5231 N N . LEU B 1 242 ? -7.07 41.125 29.844 1 89.81 242 LEU B N 1
ATOM 5232 C CA . LEU B 1 242 ? -7.129 40.938 28.391 1 89.81 242 LEU B CA 1
ATOM 5233 C C . LEU B 1 242 ? -5.988 40.031 27.922 1 89.81 242 LEU B C 1
ATOM 5235 O O . LEU B 1 242 ? -6.195 39.156 27.094 1 89.81 242 LEU B O 1
ATOM 5239 N N . ARG B 1 243 ? -4.812 40.188 28.484 1 90.44 243 ARG B N 1
ATOM 5240 C CA . ARG B 1 243 ? -3.654 39.344 28.156 1 90.44 243 ARG B CA 1
ATOM 5241 C C . ARG B 1 243 ? -3.881 37.906 28.578 1 90.44 243 ARG B C 1
ATOM 5243 O O . ARG B 1 243 ? -3.551 36.969 27.828 1 90.44 243 ARG B O 1
ATOM 5250 N N . ASP B 1 244 ? -4.484 37.719 29.703 1 90.94 244 ASP B N 1
ATOM 5251 C CA . ASP B 1 244 ? -4.781 36.375 30.203 1 90.94 244 ASP B CA 1
ATOM 5252 C C . ASP B 1 244 ? -5.82 35.688 29.328 1 90.94 244 ASP B C 1
ATOM 5254 O O . ASP B 1 244 ? -5.699 34.5 29.031 1 90.94 244 ASP B O 1
ATOM 5258 N N . ALA B 1 245 ? -6.832 36.469 28.969 1 87.5 245 ALA B N 1
ATOM 5259 C CA . ALA B 1 245 ? -7.863 35.906 28.094 1 87.5 245 ALA B CA 1
ATOM 5260 C C . ALA B 1 245 ? -7.277 35.5 26.75 1 87.5 245 ALA B C 1
ATOM 5262 O O . ALA B 1 245 ? -7.641 34.469 26.203 1 87.5 245 ALA B O 1
ATOM 5263 N N . ASN B 1 246 ? -6.309 36.281 26.234 1 88.69 246 ASN B N 1
ATOM 5264 C CA . ASN B 1 246 ? -5.629 35.938 24.984 1 88.69 246 ASN B CA 1
ATOM 5265 C C . ASN B 1 246 ? -4.801 34.688 25.109 1 88.69 246 ASN B C 1
ATOM 5267 O O . ASN B 1 246 ? -4.801 33.844 24.219 1 88.69 246 ASN B O 1
ATOM 5271 N N . ALA B 1 247 ? -4.137 34.531 26.203 1 89.38 247 ALA B N 1
ATOM 5272 C CA . ALA B 1 247 ? -3.32 33.344 26.453 1 89.38 247 ALA B CA 1
ATOM 5273 C C . ALA B 1 247 ? -4.188 32.094 26.562 1 89.38 247 ALA B C 1
ATOM 5275 O O . ALA B 1 247 ? -3.832 31.047 26.031 1 89.38 247 ALA B O 1
ATOM 5276 N N . THR B 1 248 ? -5.332 32.219 27.25 1 88.31 248 THR B N 1
ATOM 5277 C CA . THR B 1 248 ? -6.262 31.109 27.391 1 88.31 248 THR B CA 1
ATOM 5278 C C . THR B 1 248 ? -6.82 30.688 26.031 1 88.31 248 THR B C 1
ATOM 5280 O O . THR B 1 248 ? -6.938 29.5 25.734 1 88.31 248 THR B O 1
ATOM 5283 N N . ALA B 1 249 ? -7.129 31.672 25.188 1 86 249 ALA B N 1
ATOM 5284 C CA . ALA B 1 249 ? -7.625 31.391 23.844 1 86 249 ALA B CA 1
ATOM 5285 C C . ALA B 1 249 ? -6.566 30.672 23 1 86 249 ALA B C 1
ATOM 5287 O O . ALA B 1 249 ? -6.879 29.75 22.266 1 86 249 ALA B O 1
ATOM 5288 N N . ALA B 1 250 ? -5.328 31.078 23.172 1 87.44 250 ALA B N 1
ATOM 5289 C CA . ALA B 1 250 ? -4.223 30.453 22.438 1 87.44 250 ALA B CA 1
ATOM 5290 C C . ALA B 1 250 ? -4.039 29 22.859 1 87.44 250 ALA B C 1
ATOM 5292 O O . ALA B 1 250 ? -3.818 28.125 22.016 1 87.44 250 ALA B O 1
ATOM 5293 N N . ASN B 1 251 ? -4.145 28.703 24.109 1 88.69 251 ASN B N 1
ATOM 5294 C CA . ASN B 1 251 ? -4.039 27.344 24.625 1 88.69 251 ASN B CA 1
ATOM 5295 C C . ASN B 1 251 ? -5.184 26.469 24.125 1 88.69 251 ASN B C 1
ATOM 5297 O O . ASN B 1 251 ? -4.973 25.312 23.781 1 88.69 251 ASN B O 1
ATOM 5301 N N . SER B 1 252 ? -6.352 27.062 24.125 1 84.31 252 SER B N 1
ATOM 5302 C CA . SER B 1 252 ? -7.512 26.328 23.609 1 84.31 252 SER B CA 1
ATOM 5303 C C . SER B 1 252 ? -7.324 25.969 22.125 1 84.31 252 SER B C 1
ATOM 5305 O O . SER B 1 252 ? -7.68 24.875 21.703 1 84.31 252 SER B O 1
ATOM 5307 N N . TYR B 1 253 ? -6.68 26.875 21.328 1 86.81 253 TYR B N 1
ATOM 5308 C CA . TYR B 1 253 ? -6.406 26.641 19.906 1 86.81 253 TYR B CA 1
ATOM 5309 C C . TYR B 1 253 ? -5.422 25.484 19.734 1 86.81 253 TYR B C 1
ATOM 5311 O O . TYR B 1 253 ? -5.625 24.609 18.891 1 86.81 253 TYR B O 1
ATOM 5319 N N . THR B 1 254 ? -4.441 25.484 20.547 1 88.5 254 THR B N 1
ATOM 5320 C CA . THR B 1 254 ? -3.439 24.422 20.484 1 88.5 254 THR B CA 1
ATOM 5321 C C . THR B 1 254 ? -4.059 23.078 20.812 1 88.5 254 THR B C 1
ATOM 5323 O O . THR B 1 254 ? -3.805 22.078 20.141 1 88.5 254 THR B O 1
ATOM 5326 N N . ASN B 1 255 ? -4.887 23.016 21.875 1 85.19 255 ASN B N 1
ATOM 5327 C CA . ASN B 1 255 ? -5.559 21.781 22.281 1 85.19 255 ASN B CA 1
ATOM 5328 C C . ASN B 1 255 ? -6.504 21.281 21.188 1 85.19 255 ASN B C 1
ATOM 5330 O O . ASN B 1 255 ? -6.613 20.078 20.969 1 85.19 255 ASN B O 1
ATOM 5334 N N . HIS B 1 256 ? -7.16 22.234 20.594 1 84.06 256 HIS B N 1
ATOM 5335 C CA . HIS B 1 256 ? -8.055 21.906 19.484 1 84.06 256 HIS B CA 1
ATOM 5336 C C . HIS B 1 256 ? -7.297 21.219 18.359 1 84.06 256 HIS B C 1
ATOM 5338 O O . HIS B 1 256 ? -7.758 20.219 17.812 1 84.06 256 HIS B O 1
ATOM 5344 N N . LYS B 1 257 ? -6.117 21.641 18.031 1 85.94 257 LYS B N 1
ATOM 5345 C CA . LYS B 1 257 ? -5.309 21.078 16.953 1 85.94 257 LYS B CA 1
ATOM 5346 C C . LYS B 1 257 ? -4.824 19.672 17.312 1 85.94 257 LYS B C 1
ATOM 5348 O O . LYS B 1 257 ? -4.848 18.766 16.469 1 85.94 257 LYS B O 1
ATOM 5353 N N . VAL B 1 258 ? -4.398 19.5 18.531 1 87.25 258 VAL B N 1
ATOM 5354 C CA . VAL B 1 258 ? -3.924 18.203 18.984 1 87.25 258 VAL B CA 1
ATOM 5355 C C . VAL B 1 258 ? -5.066 17.188 18.938 1 87.25 258 VAL B C 1
ATOM 5357 O O . VAL B 1 258 ? -4.887 16.062 18.469 1 87.25 258 VAL B O 1
ATOM 5360 N N . LEU B 1 259 ? -6.293 17.594 19.391 1 83.38 259 LEU B N 1
ATOM 5361 C CA . LEU B 1 259 ? -7.461 16.719 19.406 1 83.38 259 LEU B CA 1
ATOM 5362 C C . LEU B 1 259 ? -7.836 16.297 17.984 1 83.38 259 LEU B C 1
ATOM 5364 O O . LEU B 1 259 ? -8.18 15.141 17.75 1 83.38 259 LEU B O 1
ATOM 5368 N N . THR B 1 260 ? -7.742 17.172 17.047 1 82.44 260 THR B N 1
ATOM 5369 C CA . THR B 1 260 ? -8.047 16.875 15.656 1 82.44 260 THR B CA 1
ATOM 5370 C C . THR B 1 260 ? -7.129 15.773 15.125 1 82.44 260 THR B C 1
ATOM 5372 O O . THR B 1 260 ? -7.594 14.82 14.5 1 82.44 260 THR B O 1
ATOM 5375 N N . THR B 1 261 ? -5.902 15.906 15.359 1 87.31 261 THR B N 1
ATOM 5376 C CA . THR B 1 261 ? -4.922 14.93 14.883 1 87.31 261 THR B CA 1
ATOM 5377 C C . THR B 1 261 ? -5.148 13.57 15.539 1 87.31 261 THR B C 1
ATOM 5379 O O . THR B 1 261 ? -5.031 12.539 14.883 1 87.31 261 THR B O 1
ATOM 5382 N N . GLU B 1 262 ? -5.473 13.609 16.781 1 83 262 GLU B N 1
ATOM 5383 C CA . GLU B 1 262 ? -5.715 12.367 17.516 1 83 262 GLU B CA 1
ATOM 5384 C C . GLU B 1 262 ? -6.914 11.617 16.953 1 83 262 GLU B C 1
ATOM 5386 O O . GLU B 1 262 ? -6.863 10.398 16.766 1 83 262 GLU B O 1
ATOM 5391 N N . ILE B 1 263 ? -7.93 12.336 16.703 1 84.62 263 ILE B N 1
ATOM 5392 C CA . ILE B 1 263 ? -9.148 11.711 16.219 1 84.62 263 ILE B CA 1
ATOM 5393 C C . ILE B 1 263 ? -8.922 11.18 14.797 1 84.62 263 ILE B C 1
ATOM 5395 O O . ILE B 1 263 ? -9.367 10.086 14.461 1 84.62 263 ILE B O 1
ATOM 5399 N N . GLN B 1 264 ? -8.273 11.953 13.992 1 84.88 264 GLN B N 1
ATOM 5400 C CA . GLN B 1 264 ? -7.93 11.492 12.648 1 84.88 264 GLN B CA 1
ATOM 5401 C C . GLN B 1 264 ? -7.121 10.203 12.703 1 84.88 264 GLN B C 1
ATOM 5403 O O . GLN B 1 264 ? -7.371 9.273 11.93 1 84.88 264 GLN B O 1
ATOM 5408 N N . SER B 1 265 ? -6.168 10.125 13.562 1 89.25 265 SER B N 1
ATOM 5409 C CA . SER B 1 265 ? -5.344 8.93 13.727 1 89.25 265 SER B CA 1
ATOM 5410 C C . SER B 1 265 ? -6.172 7.75 14.219 1 89.25 265 SER B C 1
ATOM 5412 O O . SER B 1 265 ? -5.965 6.617 13.781 1 89.25 265 SER B O 1
ATOM 5414 N N . ALA B 1 266 ? -7.07 8.07 15.148 1 82.56 266 ALA B N 1
ATOM 5415 C CA . ALA B 1 266 ? -7.941 7.012 15.656 1 82.56 266 ALA B CA 1
ATOM 5416 C C . ALA B 1 266 ? -8.797 6.418 14.539 1 82.56 266 ALA B C 1
ATOM 5418 O O . ALA B 1 266 ? -8.984 5.203 14.477 1 82.56 266 ALA B O 1
ATOM 5419 N N . ILE B 1 267 ? -9.328 7.281 13.688 1 83.75 267 ILE B N 1
ATOM 5420 C CA . ILE B 1 267 ? -10.125 6.836 12.547 1 83.75 267 ILE B CA 1
ATOM 5421 C C . ILE B 1 267 ? -9.281 5.941 11.648 1 83.75 267 ILE B C 1
ATOM 5423 O O . ILE B 1 267 ? -9.719 4.859 11.25 1 83.75 267 ILE B O 1
ATOM 5427 N N . SER B 1 268 ? -8.078 6.367 11.375 1 90 268 SER B N 1
ATOM 5428 C CA . SER B 1 268 ? -7.172 5.59 10.539 1 90 268 SER B CA 1
ATOM 5429 C C . SER B 1 268 ? -6.844 4.246 11.172 1 90 268 SER B C 1
ATOM 5431 O O . SER B 1 268 ? -6.848 3.215 10.5 1 90 268 SER B O 1
ATOM 5433 N N . THR B 1 269 ? -6.535 4.262 12.453 1 86.69 269 THR B N 1
ATOM 5434 C CA . THR B 1 269 ? -6.188 3.035 13.156 1 86.69 269 THR B CA 1
ATOM 5435 C C . THR B 1 269 ? -7.352 2.045 13.125 1 86.69 269 THR B C 1
ATOM 5437 O O . THR B 1 269 ? -7.152 0.855 12.875 1 86.69 269 THR B O 1
ATOM 5440 N N . LYS B 1 270 ? -8.523 2.523 13.359 1 85.5 270 LYS B N 1
ATOM 5441 C CA . LYS B 1 270 ? -9.703 1.661 13.328 1 85.5 270 LYS B CA 1
ATOM 5442 C C . LYS B 1 270 ? -9.922 1.082 11.93 1 85.5 270 LYS B C 1
ATOM 5444 O O . LYS B 1 270 ? -10.25 -0.098 11.789 1 85.5 270 LYS B O 1
ATOM 5449 N N . ALA B 1 271 ? -9.828 1.944 10.93 1 85.75 271 ALA B N 1
ATOM 5450 C CA . ALA B 1 271 ? -9.938 1.47 9.555 1 85.75 271 ALA B CA 1
ATOM 5451 C C . ALA B 1 271 ? -8.906 0.383 9.258 1 85.75 271 ALA B C 1
ATOM 5453 O O . ALA B 1 271 ? -9.234 -0.652 8.68 1 85.75 271 ALA B O 1
ATOM 5454 N N . ASP B 1 272 ? -7.723 0.52 9.703 1 91.19 272 ASP B N 1
ATOM 5455 C CA . ASP B 1 272 ? -6.652 -0.449 9.484 1 91.19 272 ASP B CA 1
ATOM 5456 C C . ASP B 1 272 ? -6.961 -1.771 10.188 1 91.19 272 ASP B C 1
ATOM 5458 O O . ASP B 1 272 ? -6.672 -2.844 9.656 1 91.19 272 ASP B O 1
ATOM 5462 N N . GLU B 1 273 ? -7.473 -1.644 11.383 1 85 273 GLU B N 1
ATOM 5463 C CA . GLU B 1 273 ? -7.848 -2.848 12.117 1 85 273 GLU B CA 1
ATOM 5464 C C . GLU B 1 273 ? -8.906 -3.648 11.359 1 85 273 GLU B C 1
ATOM 5466 O O . GLU B 1 273 ? -8.805 -4.875 11.25 1 85 273 GLU B O 1
ATOM 5471 N N . GLU B 1 274 ? -9.875 -2.941 10.867 1 86.38 274 GLU B N 1
ATOM 5472 C CA . GLU B 1 274 ? -10.93 -3.611 10.117 1 86.38 274 GLU B CA 1
ATOM 5473 C C . GLU B 1 274 ? -10.391 -4.215 8.828 1 86.38 274 GLU B C 1
ATOM 5475 O O . GLU B 1 274 ? -10.758 -5.332 8.453 1 86.38 274 GLU B O 1
ATOM 5480 N N . VAL B 1 275 ? -9.578 -3.498 8.172 1 88.5 275 VAL B N 1
ATOM 5481 C CA . VAL B 1 275 ? -8.961 -4.004 6.949 1 88.5 275 VAL B CA 1
ATOM 5482 C C . VAL B 1 275 ? -8.133 -5.246 7.27 1 88.5 275 VAL B C 1
ATOM 5484 O O . VAL B 1 275 ? -8.172 -6.234 6.531 1 88.5 275 VAL B O 1
ATOM 5487 N N . ALA B 1 276 ? -7.461 -5.258 8.359 1 86.94 276 ALA B N 1
ATOM 5488 C CA . ALA B 1 276 ? -6.641 -6.395 8.766 1 86.94 276 ALA B CA 1
ATOM 5489 C C . ALA B 1 276 ? -7.5 -7.633 9 1 86.94 276 ALA B C 1
ATOM 5491 O O . ALA B 1 276 ? -7.105 -8.75 8.648 1 86.94 276 ALA B O 1
ATOM 5492 N N . LYS B 1 277 ? -8.594 -7.449 9.609 1 84.5 277 LYS B N 1
ATOM 5493 C CA . LYS B 1 277 ? -9.516 -8.562 9.812 1 84.5 277 LYS B CA 1
ATOM 5494 C C . LYS B 1 277 ? -9.953 -9.164 8.484 1 84.5 277 LYS B C 1
ATOM 5496 O O . LYS B 1 277 ? -9.984 -10.391 8.328 1 84.5 277 LYS B O 1
ATOM 5501 N N . ILE B 1 278 ? -10.258 -8.281 7.551 1 85.31 278 ILE B N 1
ATOM 5502 C CA . ILE B 1 278 ? -10.703 -8.719 6.234 1 85.31 278 ILE B CA 1
ATOM 5503 C C . ILE B 1 278 ? -9.586 -9.508 5.551 1 85.31 278 ILE B C 1
ATOM 5505 O O . ILE B 1 278 ? -9.828 -10.586 5 1 85.31 278 ILE B O 1
ATOM 5509 N N . ARG B 1 279 ? -8.43 -8.984 5.641 1 89.81 279 ARG B N 1
ATOM 5510 C CA . ARG B 1 279 ? -7.297 -9.625 4.992 1 89.81 279 ARG B CA 1
ATOM 5511 C C . ARG B 1 279 ? -6.961 -10.953 5.668 1 89.81 279 ARG B C 1
ATOM 5513 O O . ARG B 1 279 ? -6.555 -11.906 5.004 1 89.81 279 ARG B O 1
ATOM 5520 N N . LYS B 1 280 ? -7.082 -11.039 6.953 1 85.94 280 LYS B N 1
ATOM 5521 C CA . LYS B 1 280 ? -6.879 -12.289 7.668 1 85.94 280 LYS B CA 1
ATOM 5522 C C . LYS B 1 280 ? -7.867 -13.359 7.203 1 85.94 280 LYS B C 1
ATOM 5524 O O . LYS B 1 280 ? -7.48 -14.5 6.934 1 85.94 280 LYS B O 1
ATOM 5529 N N . VAL B 1 281 ? -9.141 -13 7.059 1 81.56 281 VAL B N 1
ATOM 5530 C CA . VAL B 1 281 ? -10.172 -13.914 6.59 1 81.56 281 VAL B CA 1
ATOM 5531 C C . VAL B 1 281 ? -9.867 -14.352 5.156 1 81.56 281 VAL B C 1
ATOM 5533 O O . VAL B 1 281 ? -10.008 -15.531 4.816 1 81.56 281 VAL B O 1
ATOM 5536 N N . GLU B 1 282 ? -9.477 -13.422 4.352 1 86.69 282 GLU B N 1
ATOM 5537 C CA . GLU B 1 282 ? -9.062 -13.727 2.982 1 86.69 282 GLU B CA 1
ATOM 5538 C C . GLU B 1 282 ? -7.977 -14.797 2.957 1 86.69 282 GLU B C 1
ATOM 5540 O O . GLU B 1 282 ? -8.086 -15.773 2.217 1 86.69 282 GLU B O 1
ATOM 5545 N N . ARG B 1 283 ? -6.949 -14.617 3.75 1 90.5 283 ARG B N 1
ATOM 5546 C CA . ARG B 1 283 ? -5.84 -15.562 3.805 1 90.5 283 ARG B CA 1
ATOM 5547 C C . ARG B 1 283 ? -6.309 -16.938 4.281 1 90.5 283 ARG B C 1
ATOM 5549 O O . ARG B 1 283 ? -5.902 -17.953 3.734 1 90.5 283 ARG B O 1
ATOM 5556 N N . LEU B 1 284 ? -7.172 -16.906 5.242 1 84.25 284 LEU B N 1
ATOM 5557 C CA . LEU B 1 284 ? -7.691 -18.172 5.766 1 84.25 284 LEU B CA 1
ATOM 5558 C C . LEU B 1 284 ? -8.492 -18.906 4.703 1 84.25 284 LEU B C 1
ATOM 5560 O O . LEU B 1 284 ? -8.32 -20.109 4.516 1 84.25 284 LEU B O 1
ATOM 5564 N N . LEU B 1 285 ? -9.328 -18.172 3.975 1 82.5 285 LEU B N 1
ATOM 5565 C CA . LEU B 1 285 ? -10.148 -18.766 2.928 1 82.5 285 LEU B CA 1
ATOM 5566 C C . LEU B 1 285 ? -9.281 -19.328 1.804 1 82.5 285 LEU B C 1
ATOM 5568 O O . LEU B 1 285 ? -9.516 -20.438 1.326 1 82.5 285 LEU B O 1
ATOM 5572 N N . LYS B 1 286 ? -8.328 -18.547 1.435 1 85.12 286 LYS B N 1
ATOM 5573 C CA . LYS B 1 286 ? -7.426 -18.984 0.369 1 85.12 286 LYS B CA 1
ATOM 5574 C C . LYS B 1 286 ? -6.621 -20.219 0.791 1 85.12 286 LYS B C 1
ATOM 5576 O O . LYS B 1 286 ? -6.406 -21.125 -0.01 1 85.12 286 LYS B O 1
ATOM 5581 N N . ASN B 1 287 ? -6.199 -20.281 2.023 1 87.19 287 ASN B N 1
ATOM 5582 C CA . ASN B 1 287 ? -5.473 -21.422 2.541 1 87.19 287 ASN B CA 1
ATOM 5583 C C . ASN B 1 287 ? -6.348 -22.672 2.568 1 87.19 287 ASN B C 1
ATOM 5585 O O . ASN B 1 287 ? -5.906 -23.766 2.184 1 87.19 287 ASN B O 1
ATOM 5589 N N . ASN B 1 288 ? -7.57 -22.516 3.006 1 82.44 288 ASN B N 1
ATOM 5590 C CA . ASN B 1 288 ? -8.508 -23.641 3.01 1 82.44 288 ASN B CA 1
ATOM 5591 C C . ASN B 1 288 ? -8.766 -24.156 1.599 1 82.44 288 ASN B C 1
ATOM 5593 O O . ASN B 1 288 ? -8.805 -25.375 1.38 1 82.44 288 ASN B O 1
ATOM 5597 N N . LEU B 1 289 ? -8.93 -23.219 0.677 1 82.56 289 LEU B N 1
ATOM 5598 C CA . LEU B 1 289 ? -9.141 -23.578 -0.721 1 82.56 289 LEU B CA 1
ATOM 5599 C C . LEU B 1 289 ? -7.941 -24.344 -1.273 1 82.56 289 LEU B C 1
ATOM 5601 O O . LEU B 1 289 ? -8.102 -25.359 -1.941 1 82.56 289 LEU B O 1
ATOM 5605 N N . THR B 1 290 ? -6.754 -23.859 -0.938 1 85.44 290 THR B N 1
ATOM 5606 C CA . THR B 1 290 ? -5.523 -24.484 -1.413 1 85.44 290 THR B CA 1
ATOM 5607 C C . THR B 1 290 ? -5.402 -25.906 -0.885 1 85.44 290 THR B C 1
ATOM 5609 O O . THR B 1 290 ? -5.031 -26.812 -1.626 1 85.44 290 THR B O 1
ATOM 5612 N N . GLN B 1 291 ? -5.781 -26.141 0.348 1 85.88 291 GLN B N 1
ATOM 5613 C CA . GLN B 1 291 ? -5.695 -27.453 0.951 1 85.88 291 GLN B CA 1
ATOM 5614 C C . GLN B 1 291 ? -6.699 -28.422 0.32 1 85.88 291 GLN B C 1
ATOM 5616 O O . GLN B 1 291 ? -6.355 -29.562 -0.017 1 85.88 291 GLN B O 1
ATOM 5621 N N . LEU B 1 292 ? -7.941 -27.969 0.137 1 80.81 292 LEU B N 1
ATOM 5622 C CA . LEU B 1 292 ? -8.984 -28.781 -0.48 1 80.81 292 LEU B CA 1
ATOM 5623 C C . LEU B 1 292 ? -8.602 -29.172 -1.907 1 80.81 292 LEU B C 1
ATOM 5625 O O . LEU B 1 292 ? -8.727 -30.328 -2.301 1 80.81 292 LEU B O 1
ATOM 5629 N N . PHE B 1 293 ? -7.988 -28.25 -2.611 1 83.31 293 PHE B N 1
ATOM 5630 C CA . PHE B 1 293 ? -7.648 -28.469 -4.012 1 83.31 293 PHE B CA 1
ATOM 5631 C C . PHE B 1 293 ? -6.426 -29.375 -4.145 1 83.31 293 PHE B C 1
ATOM 5633 O O . PHE B 1 293 ? -6.348 -30.188 -5.066 1 83.31 293 PHE B O 1
ATOM 5640 N N . HIS B 1 294 ? -5.555 -29.203 -3.217 1 86.81 294 HIS B N 1
ATOM 5641 C CA . HIS B 1 294 ? -4.355 -30.031 -3.254 1 86.81 294 HIS B CA 1
ATOM 5642 C C . HIS B 1 294 ? -4.699 -31.516 -3.145 1 86.81 294 HIS B C 1
ATOM 5644 O O . HIS B 1 294 ? -4.172 -32.344 -3.895 1 86.81 294 HIS B O 1
ATOM 5650 N N . ASN B 1 295 ? -5.629 -31.891 -2.293 1 84.62 295 ASN B N 1
ATOM 5651 C CA . ASN B 1 295 ? -6.051 -33.281 -2.113 1 84.62 295 ASN B CA 1
ATOM 5652 C C . ASN B 1 295 ? -6.73 -33.812 -3.365 1 84.62 295 ASN B C 1
ATOM 5654 O O . ASN B 1 295 ? -6.461 -34.938 -3.783 1 84.62 295 ASN B O 1
ATOM 5658 N N . LYS B 1 296 ? -7.527 -33 -3.949 1 84.44 296 LYS B N 1
ATOM 5659 C CA . LYS B 1 296 ? -8.227 -33.438 -5.156 1 84.44 296 LYS B CA 1
ATOM 5660 C C . LYS B 1 296 ? -7.27 -33.562 -6.336 1 84.44 296 LYS B C 1
ATOM 5662 O O . LYS B 1 296 ? -7.391 -34.469 -7.145 1 84.44 296 LYS B O 1
ATOM 5667 N N . ASP B 1 297 ? -6.27 -32.719 -6.414 1 85.75 297 ASP B N 1
ATOM 5668 C CA . ASP B 1 297 ? -5.227 -32.75 -7.434 1 85.75 297 ASP B CA 1
ATOM 5669 C C . ASP B 1 297 ? -4.457 -34.062 -7.367 1 85.75 297 ASP B C 1
ATOM 5671 O O . ASP B 1 297 ? -4.234 -34.719 -8.391 1 85.75 297 ASP B O 1
ATOM 5675 N N . LYS B 1 298 ? -4.141 -34.438 -6.145 1 89.25 298 LYS B N 1
ATOM 5676 C CA . LYS B 1 298 ? -3.379 -35.688 -5.945 1 89.25 298 LYS B CA 1
ATOM 5677 C C . LYS B 1 298 ? -4.18 -36.906 -6.383 1 89.25 298 LYS B C 1
ATOM 5679 O O . LYS B 1 298 ? -3.639 -37.812 -7.004 1 89.25 298 LYS B O 1
ATOM 5684 N N . GLU B 1 299 ? -5.445 -36.812 -6.094 1 85.81 299 GLU B N 1
ATOM 5685 C CA . GLU B 1 299 ? -6.324 -37.938 -6.465 1 85.81 299 GLU B CA 1
ATOM 5686 C C . GLU B 1 299 ? -6.422 -38.062 -7.98 1 85.81 299 GLU B C 1
ATOM 5688 O O . GLU B 1 299 ? -6.289 -39.156 -8.523 1 85.81 299 GLU B O 1
ATOM 5693 N N . ILE B 1 300 ? -6.625 -37 -8.711 1 85.81 300 ILE B N 1
ATOM 5694 C CA . ILE B 1 300 ? -6.785 -37 -10.164 1 85.81 300 ILE B CA 1
ATOM 5695 C C . ILE B 1 300 ? -5.477 -37.438 -10.82 1 85.81 300 ILE B C 1
ATOM 5697 O O . ILE B 1 300 ? -5.477 -38.25 -11.742 1 85.81 300 ILE B O 1
ATOM 5701 N N . GLU B 1 301 ? -4.371 -36.875 -10.305 1 87.88 301 GLU B N 1
ATOM 5702 C CA . GLU B 1 301 ? -3.061 -37.219 -10.852 1 87.88 301 GLU B CA 1
ATOM 5703 C C . GLU B 1 301 ? -2.762 -38.719 -10.695 1 87.88 301 GLU B C 1
ATOM 5705 O O . GLU B 1 301 ? -2.207 -39.344 -11.602 1 87.88 301 GLU B O 1
ATOM 5710 N N . GLY B 1 302 ? -3.16 -39.25 -9.508 1 89.12 302 GLY B N 1
ATOM 5711 C CA . GLY B 1 302 ? -2.965 -40.688 -9.281 1 89.12 302 GLY B CA 1
ATOM 5712 C C . GLY B 1 302 ? -3.713 -41.562 -10.266 1 89.12 302 GLY B C 1
ATOM 5713 O O . GLY B 1 302 ? -3.162 -42.531 -10.781 1 89.12 302 GLY B O 1
ATOM 5714 N N . LYS B 1 303 ? -4.871 -41.219 -10.578 1 87.62 303 LYS B N 1
ATOM 5715 C CA . LYS B 1 303 ? -5.672 -41.969 -11.531 1 87.62 303 LYS B CA 1
ATOM 5716 C C . LYS B 1 303 ? -5.113 -41.844 -12.945 1 87.62 303 LYS B C 1
ATOM 5718 O O . LYS B 1 303 ? -5.082 -42.812 -13.695 1 87.62 303 LYS B O 1
ATOM 5723 N N . MET B 1 304 ? -4.625 -40.656 -13.312 1 88.75 304 MET B N 1
ATOM 5724 C CA . MET B 1 304 ? -4.051 -40.406 -14.633 1 88.75 304 MET B CA 1
ATOM 5725 C C . MET B 1 304 ? -2.791 -41.25 -14.836 1 88.75 304 MET B C 1
ATOM 5727 O O . MET B 1 304 ? -2.57 -41.781 -15.922 1 88.75 304 MET B O 1
ATOM 5731 N N . VAL B 1 305 ? -1.979 -41.344 -13.773 1 91.25 305 VAL B N 1
ATOM 5732 C CA . VAL B 1 305 ? -0.758 -42.125 -13.852 1 91.25 305 VAL B CA 1
ATOM 5733 C C . VAL B 1 305 ? -1.112 -43.594 -14.07 1 91.25 305 VAL B C 1
ATOM 5735 O O . VAL B 1 305 ? -0.497 -44.281 -14.898 1 91.25 305 VAL B O 1
ATOM 5738 N N . LYS B 1 306 ? -2.213 -44.094 -13.406 1 90.12 306 LYS B N 1
ATOM 5739 C CA . LYS B 1 306 ? -2.646 -45.469 -13.562 1 90.12 306 LYS B CA 1
ATOM 5740 C C . LYS B 1 306 ? -3.152 -45.75 -14.977 1 90.12 306 LYS B C 1
ATOM 5742 O O . LYS B 1 306 ? -2.844 -46.781 -15.57 1 90.12 306 LYS B O 1
ATOM 5747 N N . TYR B 1 307 ? -3.91 -44.781 -15.508 1 89.88 307 TYR B N 1
ATOM 5748 C CA . TYR B 1 307 ? -4.395 -44.875 -16.875 1 89.88 307 TYR B CA 1
ATOM 5749 C C . TYR B 1 307 ? -3.234 -45 -17.859 1 89.88 307 TYR B C 1
ATOM 5751 O O . TYR B 1 307 ? -3.219 -45.875 -18.734 1 89.88 307 TYR B O 1
ATOM 5759 N N . ARG B 1 308 ? -2.244 -44.156 -17.734 1 90.62 308 ARG B N 1
ATOM 5760 C CA . ARG B 1 308 ? -1.099 -44.125 -18.625 1 90.62 308 ARG B CA 1
ATOM 5761 C C . ARG B 1 308 ? -0.309 -45.406 -18.562 1 90.62 308 ARG B C 1
ATOM 5763 O O . ARG B 1 308 ? 0.102 -45.938 -19.594 1 90.62 308 ARG B O 1
ATOM 5770 N N . GLU B 1 309 ? -0.118 -45.938 -17.359 1 90.5 309 GLU B N 1
ATOM 5771 C CA . GLU B 1 309 ? 0.614 -47.188 -17.172 1 90.5 309 GLU B CA 1
ATOM 5772 C C . GLU B 1 309 ? -0.103 -48.344 -17.844 1 90.5 309 GLU B C 1
ATOM 5774 O O . GLU B 1 309 ? 0.531 -49.188 -18.484 1 90.5 309 GLU B O 1
ATOM 5779 N N . ARG B 1 310 ? -1.442 -48.375 -17.719 1 90.69 310 ARG B N 1
ATOM 5780 C CA . ARG B 1 310 ? -2.23 -49.438 -18.297 1 90.69 310 ARG B CA 1
ATOM 5781 C C . ARG B 1 310 ? -2.215 -49.375 -19.828 1 90.69 310 ARG B C 1
ATOM 5783 O O . ARG B 1 310 ? -2.104 -50.406 -20.5 1 90.69 310 ARG B O 1
ATOM 5790 N N . VAL B 1 311 ? -2.342 -48.125 -20.344 1 90.5 311 VAL B N 1
ATOM 5791 C CA . VAL B 1 311 ? -2.289 -47.906 -21.781 1 90.5 311 VAL B CA 1
ATOM 5792 C C . VAL B 1 311 ? -0.939 -48.406 -22.328 1 90.5 311 VAL B C 1
ATOM 5794 O O . VAL B 1 311 ? -0.881 -49.156 -23.297 1 90.5 311 VAL B O 1
ATOM 5797 N N . GLU B 1 312 ? 0.169 -48 -21.688 1 90.44 312 GLU B N 1
ATOM 5798 C CA . GLU B 1 312 ? 1.514 -48.375 -22.125 1 90.44 312 GLU B CA 1
ATOM 5799 C C . GLU B 1 312 ? 1.714 -49.875 -22.094 1 90.44 312 GLU B C 1
ATOM 5801 O O . GLU B 1 312 ? 2.244 -50.469 -23.031 1 90.44 312 GLU B O 1
ATOM 5806 N N . LYS B 1 313 ? 1.279 -50.562 -21.031 1 89.62 313 LYS B N 1
ATOM 5807 C CA . LYS B 1 313 ? 1.423 -52 -20.891 1 89.62 313 LYS B CA 1
ATOM 5808 C C . LYS B 1 313 ? 0.641 -52.75 -21.984 1 89.62 313 LYS B C 1
ATOM 5810 O O . LYS B 1 313 ? 1.155 -53.688 -22.594 1 89.62 313 LYS B O 1
ATOM 5815 N N . MET B 1 314 ? -0.589 -52.281 -22.203 1 90.81 314 MET B N 1
ATOM 5816 C CA . MET B 1 314 ? -1.42 -52.906 -23.219 1 90.81 314 MET B CA 1
ATOM 5817 C C . MET B 1 314 ? -0.812 -52.719 -24.609 1 90.81 314 MET B C 1
ATOM 5819 O O . MET B 1 314 ? -0.799 -53.656 -25.406 1 90.81 314 MET B O 1
ATOM 5823 N N . GLU B 1 315 ? -0.312 -51.531 -24.875 1 90.25 315 GLU B N 1
ATOM 5824 C CA . GLU B 1 315 ? 0.304 -51.281 -26.172 1 90.25 315 GLU B CA 1
ATOM 5825 C C . GLU B 1 315 ? 1.522 -52.156 -26.406 1 90.25 315 GLU B C 1
ATOM 5827 O O . GLU B 1 315 ? 1.703 -52.688 -27.5 1 90.25 315 GLU B O 1
ATOM 5832 N N . THR B 1 316 ? 2.336 -52.312 -25.406 1 89.62 316 THR B N 1
ATOM 5833 C CA . THR B 1 316 ? 3.535 -53.125 -25.516 1 89.62 316 THR B CA 1
ATOM 5834 C C . THR B 1 316 ? 3.168 -54.594 -25.75 1 89.62 316 THR B C 1
ATOM 5836 O O . THR B 1 316 ? 3.756 -55.25 -26.609 1 89.62 316 THR B O 1
ATOM 5839 N N . THR B 1 317 ? 2.148 -55.094 -24.984 1 90.5 317 THR B N 1
ATOM 5840 C CA . THR B 1 317 ? 1.696 -56.469 -25.141 1 90.5 317 THR B CA 1
ATOM 5841 C C . THR B 1 317 ? 1.15 -56.688 -26.547 1 90.5 317 THR B C 1
ATOM 5843 O O . THR B 1 317 ? 1.501 -57.688 -27.203 1 90.5 317 THR B O 1
ATOM 5846 N N . MET B 1 318 ? 0.352 -55.781 -26.984 1 90.94 318 MET B N 1
ATOM 5847 C CA . MET B 1 318 ? -0.253 -55.938 -28.297 1 90.94 318 MET B CA 1
ATOM 5848 C C . MET B 1 318 ? 0.803 -55.844 -29.391 1 90.94 318 MET B C 1
ATOM 5850 O O . MET B 1 318 ? 0.683 -56.5 -30.438 1 90.94 318 MET B O 1
ATOM 5854 N N . GLU B 1 319 ? 1.789 -55.062 -29.188 1 89.06 319 GLU B N 1
ATOM 5855 C CA . GLU B 1 319 ? 2.893 -55 -30.141 1 89.06 319 GLU B CA 1
ATOM 5856 C C . GLU B 1 319 ? 3.604 -56.344 -30.25 1 89.06 319 GLU B C 1
ATOM 5858 O O . GLU B 1 319 ? 3.938 -56.781 -31.344 1 89.06 319 GLU B O 1
ATOM 5863 N N . SER B 1 320 ? 3.828 -57 -29.125 1 89.31 320 SER B N 1
ATOM 5864 C CA . SER B 1 320 ? 4.449 -58.312 -29.125 1 89.31 320 SER B CA 1
ATOM 5865 C C . SER B 1 320 ? 3.594 -59.344 -29.859 1 89.31 320 SER B C 1
ATOM 5867 O O . SER B 1 320 ? 4.109 -60.125 -30.641 1 89.31 320 SER B O 1
ATOM 5869 N N . VAL B 1 321 ? 2.326 -59.281 -29.625 1 92.56 321 VAL B N 1
ATOM 5870 C CA . VAL B 1 321 ? 1.386 -60.188 -30.266 1 92.56 321 VAL B CA 1
ATOM 5871 C C . VAL B 1 321 ? 1.431 -59.969 -31.781 1 92.56 321 VAL B C 1
ATOM 5873 O O . VAL B 1 321 ? 1.559 -60.938 -32.531 1 92.56 321 VAL B O 1
ATOM 5876 N N . ARG B 1 322 ? 1.396 -58.719 -32.156 1 89.44 322 ARG B N 1
ATOM 5877 C CA . ARG B 1 322 ? 1.415 -58.406 -33.562 1 89.44 322 ARG B CA 1
ATOM 5878 C C . ARG B 1 322 ? 2.717 -58.844 -34.219 1 89.44 322 ARG B C 1
ATOM 5880 O O . ARG B 1 322 ? 2.709 -59.375 -35.344 1 89.44 322 ARG B O 1
ATOM 5887 N N . THR B 1 323 ? 3.793 -58.688 -33.562 1 87.62 323 THR B N 1
ATOM 5888 C CA . THR B 1 323 ? 5.098 -59.062 -34.094 1 87.62 323 THR B CA 1
ATOM 5889 C C . THR B 1 323 ? 5.168 -60.562 -34.312 1 87.62 323 THR B C 1
ATOM 5891 O O . THR B 1 323 ? 5.551 -61.031 -35.406 1 87.62 323 THR B O 1
ATOM 5894 N N . VAL B 1 324 ? 4.73 -61.375 -33.344 1 90.06 324 VAL B N 1
ATOM 5895 C CA . VAL B 1 324 ? 4.789 -62.812 -33.438 1 90.06 324 VAL B CA 1
ATOM 5896 C C . VAL B 1 324 ? 3.824 -63.312 -34.531 1 90.06 324 VAL B C 1
ATOM 5898 O O . VAL B 1 324 ? 4.172 -64.188 -35.344 1 90.06 324 VAL B O 1
ATOM 5901 N N . ARG B 1 325 ? 2.676 -62.719 -34.5 1 90.5 325 ARG B N 1
ATOM 5902 C CA . ARG B 1 325 ? 1.674 -63.094 -35.469 1 90.5 325 ARG B CA 1
ATOM 5903 C C . ARG B 1 325 ? 2.164 -62.844 -36.906 1 90.5 325 ARG B C 1
ATOM 5905 O O . ARG B 1 325 ? 1.957 -63.656 -37.781 1 90.5 325 ARG B O 1
ATOM 5912 N N . SER B 1 326 ? 2.844 -61.75 -37.094 1 87.56 326 SER B N 1
ATOM 5913 C CA . SER B 1 326 ? 3.307 -61.375 -38.406 1 87.56 326 SER B CA 1
ATOM 5914 C C . SER B 1 326 ? 4.473 -62.25 -38.875 1 87.56 326 SER B C 1
ATOM 5916 O O . SER B 1 326 ? 4.648 -62.469 -40.062 1 87.56 326 SER B O 1
ATOM 5918 N N . GLN B 1 327 ? 5.262 -62.75 -37.969 1 86.19 327 GLN B N 1
ATOM 5919 C CA . GLN B 1 327 ? 6.477 -63.5 -38.312 1 86.19 327 GLN B CA 1
ATOM 5920 C C . GLN B 1 327 ? 6.227 -65 -38.344 1 86.19 327 GLN B C 1
ATOM 5922 O O . GLN B 1 327 ? 7 -65.75 -38.906 1 86.19 327 GLN B O 1
ATOM 5927 N N . ALA B 1 328 ? 5.117 -65.375 -37.719 1 89.06 328 ALA B N 1
ATOM 5928 C CA . ALA B 1 328 ? 4.914 -66.812 -37.469 1 89.06 328 ALA B CA 1
ATOM 5929 C C . ALA B 1 328 ? 4.406 -67.562 -38.719 1 89.06 328 ALA B C 1
ATOM 5931 O O . ALA B 1 328 ? 3.5 -67.062 -39.406 1 89.06 328 ALA B O 1
ATOM 5932 N N . ASN B 1 329 ? 5.055 -68.625 -39.156 1 87.69 329 ASN B N 1
ATOM 5933 C CA . ASN B 1 329 ? 4.449 -69.562 -40.125 1 87.69 329 ASN B CA 1
ATOM 5934 C C . ASN B 1 329 ? 3.309 -70.375 -39.531 1 87.69 329 ASN B C 1
ATOM 5936 O O . ASN B 1 329 ? 2.979 -70.188 -38.344 1 87.69 329 ASN B O 1
ATOM 5940 N N . ASP B 1 330 ? 2.703 -71.25 -40.25 1 91.25 330 ASP B N 1
ATOM 5941 C CA . ASP B 1 330 ? 1.508 -71.938 -39.812 1 91.25 330 ASP B CA 1
ATOM 5942 C C . ASP B 1 330 ? 1.808 -72.812 -38.594 1 91.25 330 ASP B C 1
ATOM 5944 O O . ASP B 1 330 ? 1.028 -72.875 -37.625 1 91.25 330 ASP B O 1
ATOM 5948 N N . TYR B 1 331 ? 2.914 -73.5 -38.594 1 91.94 331 TYR B N 1
ATOM 5949 C CA . TYR B 1 331 ? 3.258 -74.438 -37.5 1 91.94 331 TYR B CA 1
ATOM 5950 C C . TYR B 1 331 ? 3.555 -73.625 -36.219 1 91.94 331 TYR B C 1
ATOM 5952 O O . TYR B 1 331 ? 3.066 -74 -35.156 1 91.94 331 TYR B O 1
ATOM 5960 N N . ASP B 1 332 ? 4.258 -72.5 -36.375 1 91.56 332 ASP B N 1
ATOM 5961 C CA . ASP B 1 332 ? 4.602 -71.688 -35.219 1 91.56 332 ASP B CA 1
ATOM 5962 C C . ASP B 1 332 ? 3.361 -71 -34.656 1 91.56 332 ASP B C 1
ATOM 5964 O O . ASP B 1 332 ? 3.227 -70.875 -33.438 1 91.56 332 ASP B O 1
ATOM 5968 N N . LEU B 1 333 ? 2.543 -70.562 -35.5 1 93.81 333 LEU B N 1
ATOM 5969 C CA . LEU B 1 333 ? 1.308 -69.938 -35.062 1 93.81 333 LEU B CA 1
ATOM 5970 C C . LEU B 1 333 ? 0.491 -70.875 -34.188 1 93.81 333 LEU B C 1
ATOM 5972 O O . LEU B 1 333 ? 0.009 -70.5 -33.125 1 93.81 333 LEU B O 1
ATOM 5976 N N . LEU B 1 334 ? 0.424 -72.125 -34.688 1 94.62 334 LEU B N 1
ATOM 5977 C CA . LEU B 1 334 ? -0.35 -73.062 -33.938 1 94.62 334 LEU B CA 1
ATOM 5978 C C . LEU B 1 334 ? 0.362 -73.5 -32.656 1 94.62 334 LEU B C 1
ATOM 5980 O O . LEU B 1 334 ? -0.281 -73.688 -31.609 1 94.62 334 LEU B O 1
ATOM 5984 N N . ARG B 1 335 ? 1.633 -73.562 -32.719 1 91.88 335 ARG B N 1
ATOM 5985 C CA . ARG B 1 335 ? 2.43 -73.938 -31.562 1 91.88 335 ARG B CA 1
ATOM 5986 C C . ARG B 1 335 ? 2.297 -72.875 -30.453 1 91.88 335 ARG B C 1
ATOM 5988 O O . ARG B 1 335 ? 2.234 -73.25 -29.281 1 91.88 335 ARG B O 1
ATOM 5995 N N . HIS B 1 336 ? 2.225 -71.562 -30.844 1 93.38 336 HIS B N 1
ATOM 5996 C CA . HIS B 1 336 ? 2.232 -70.5 -29.859 1 93.38 336 HIS B CA 1
ATOM 5997 C C . HIS B 1 336 ? 0.837 -69.938 -29.672 1 93.38 336 HIS B C 1
ATOM 5999 O O . HIS B 1 336 ? 0.68 -68.875 -29.047 1 93.38 336 HIS B O 1
ATOM 6005 N N . GLN B 1 337 ? -0.146 -70.5 -30.203 1 94.06 337 GLN B N 1
ATOM 6006 C CA . GLN B 1 337 ? -1.516 -70 -30.188 1 94.06 337 GLN B CA 1
ATOM 6007 C C . GLN B 1 337 ? -1.967 -69.75 -28.766 1 94.06 337 GLN B C 1
ATOM 6009 O O . GLN B 1 337 ? -2.531 -68.625 -28.5 1 94.06 337 GLN B O 1
ATOM 6014 N N . GLU B 1 338 ? -1.669 -70.625 -27.828 1 93.19 338 GLU B N 1
ATOM 6015 C CA . GLU B 1 338 ? -2.131 -70.438 -26.453 1 93.19 338 GLU B CA 1
ATOM 6016 C C . GLU B 1 338 ? -1.466 -69.25 -25.797 1 93.19 338 GLU B C 1
ATOM 6018 O O . GLU B 1 338 ? -2.121 -68.5 -25.078 1 93.19 338 GLU B O 1
ATOM 6023 N N . ASN B 1 339 ? -0.171 -69.188 -26.016 1 93.38 339 ASN B N 1
ATOM 6024 C CA . ASN B 1 339 ? 0.554 -68.062 -25.438 1 93.38 339 ASN B CA 1
ATOM 6025 C C . ASN B 1 339 ? 0.062 -66.688 -26.016 1 93.38 339 ASN B C 1
ATOM 6027 O O . ASN B 1 339 ? -0.053 -65.75 -25.281 1 93.38 339 ASN B O 1
ATOM 6031 N N . ILE B 1 340 ? -0.218 -66.688 -27.297 1 95.06 340 ILE B N 1
ATOM 6032 C CA . ILE B 1 340 ? -0.735 -65.5 -27.953 1 95.06 340 ILE B CA 1
ATOM 6033 C C . ILE B 1 340 ? -2.094 -65.125 -27.359 1 95.06 340 ILE B C 1
ATOM 6035 O O . ILE B 1 340 ? -2.318 -63.969 -26.969 1 95.06 340 ILE B O 1
ATOM 6039 N N . LEU B 1 341 ? -2.957 -66.125 -27.266 1 93.62 341 LEU B N 1
ATOM 6040 C CA . LEU B 1 341 ? -4.293 -65.938 -26.719 1 93.62 341 LEU B CA 1
ATOM 6041 C C . LEU B 1 341 ? -4.227 -65.438 -25.266 1 93.62 341 LEU B C 1
ATOM 6043 O O . LEU B 1 341 ? -4.945 -64.5 -24.891 1 93.62 341 LEU B O 1
ATOM 6047 N N . GLN B 1 342 ? -3.33 -66 -24.5 1 92.44 342 GLN B N 1
ATOM 6048 C CA . GLN B 1 342 ? -3.184 -65.625 -23.094 1 92.44 342 GLN B CA 1
ATOM 6049 C C . GLN B 1 342 ? -2.701 -64.188 -22.938 1 92.44 342 GLN B C 1
ATOM 6051 O O . GLN B 1 342 ? -3.172 -63.438 -22.078 1 92.44 342 GLN B O 1
ATOM 6056 N N . ASN B 1 343 ? -1.785 -63.781 -23.766 1 93.44 343 ASN B N 1
ATOM 6057 C CA . ASN B 1 343 ? -1.263 -62.438 -23.703 1 93.44 343 ASN B CA 1
ATOM 6058 C C . ASN B 1 343 ? -2.326 -61.406 -24.078 1 93.44 343 ASN B C 1
ATOM 6060 O O . ASN B 1 343 ? -2.42 -60.344 -23.469 1 93.44 343 ASN B O 1
ATOM 6064 N N . ILE B 1 344 ? -3.145 -61.719 -25.062 1 93 344 ILE B N 1
ATOM 6065 C CA . ILE B 1 344 ? -4.23 -60.812 -25.453 1 93 344 ILE B CA 1
ATOM 6066 C C . ILE B 1 344 ? -5.238 -60.719 -24.312 1 93 344 ILE B C 1
ATOM 6068 O O . ILE B 1 344 ? -5.691 -59.594 -23.984 1 93 344 ILE B O 1
ATOM 6072 N N . GLN B 1 345 ? -5.508 -61.844 -23.688 1 89.81 345 GLN B N 1
ATOM 6073 C CA . GLN B 1 345 ? -6.457 -61.875 -22.578 1 89.81 345 GLN B CA 1
ATOM 6074 C C . GLN B 1 345 ? -5.926 -61.094 -21.375 1 89.81 345 GLN B C 1
ATOM 6076 O O . GLN B 1 345 ? -6.676 -60.344 -20.734 1 89.81 345 GLN B O 1
ATOM 6081 N N . LEU B 1 346 ? -4.652 -61.281 -21.078 1 85.38 346 LEU B N 1
ATOM 6082 C CA . LEU B 1 346 ? -4.027 -60.562 -19.984 1 85.38 346 LEU B CA 1
ATOM 6083 C C . LEU B 1 346 ? -4.07 -59.062 -20.219 1 85.38 346 LEU B C 1
ATOM 6085 O O . LEU B 1 346 ? -4.293 -58.281 -19.297 1 85.38 346 LEU B O 1
ATOM 6089 N N . ALA B 1 347 ? -3.902 -58.656 -21.5 1 85 347 ALA B N 1
ATOM 6090 C CA . ALA B 1 347 ? -3.938 -57.219 -21.859 1 85 347 ALA B CA 1
ATOM 6091 C C . ALA B 1 347 ? -5.336 -56.656 -21.688 1 85 347 ALA B C 1
ATOM 6093 O O . ALA B 1 347 ? -5.488 -55.5 -21.281 1 85 347 ALA B O 1
ATOM 6094 N N . THR B 1 348 ? -6.367 -57.438 -21.875 1 85.5 348 THR B N 1
ATOM 6095 C CA . THR B 1 348 ? -7.746 -56.969 -21.844 1 85.5 348 THR B CA 1
ATOM 6096 C C . THR B 1 348 ? -8.312 -57.062 -20.422 1 85.5 348 THR B C 1
ATOM 6098 O O . THR B 1 348 ? -9.258 -56.344 -20.078 1 85.5 348 THR B O 1
ATOM 6101 N N . LYS B 1 349 ? -7.793 -58 -19.625 1 80.62 349 LYS B N 1
ATOM 6102 C CA . LYS B 1 349 ? -8.32 -58.25 -18.281 1 80.62 349 LYS B CA 1
ATOM 6103 C C . LYS B 1 349 ? -7.934 -57.094 -17.344 1 80.62 349 LYS B C 1
ATOM 6105 O O . LYS B 1 349 ? -8.609 -56.875 -16.344 1 80.62 349 LYS B O 1
ATOM 6110 N N . THR B 1 350 ? -6.938 -56.375 -17.703 1 73.5 350 THR B N 1
ATOM 6111 C CA . THR B 1 350 ? -6.535 -55.281 -16.812 1 73.5 350 THR B CA 1
ATOM 6112 C C . THR B 1 350 ? -7.629 -54.25 -16.719 1 73.5 350 THR B C 1
ATOM 6114 O O . THR B 1 350 ? -8.156 -53.781 -17.734 1 73.5 350 THR B O 1
ATOM 6117 N N . GLY B 1 351 ? -8.406 -54.219 -15.758 1 72.5 351 GLY B N 1
ATOM 6118 C CA . GLY B 1 351 ? -9.562 -53.375 -15.492 1 72.5 351 GLY B CA 1
ATOM 6119 C C . GLY B 1 351 ? -9.289 -51.906 -15.734 1 72.5 351 GLY B C 1
ATOM 6120 O O . GLY B 1 351 ? -8.133 -51.469 -15.859 1 72.5 351 GLY B O 1
ATOM 6121 N N . THR B 1 352 ? -10.383 -51.188 -16.109 1 76.81 352 THR B N 1
ATOM 6122 C CA . THR B 1 352 ? -10.352 -49.719 -16.25 1 76.81 352 THR B CA 1
ATOM 6123 C C . THR B 1 352 ? -10.406 -49.031 -14.891 1 76.81 352 THR B C 1
ATOM 6125 O O . THR B 1 352 ? -11.266 -49.375 -14.07 1 76.81 352 THR B O 1
ATOM 6128 N N . PRO B 1 353 ? -9.336 -48.25 -14.617 1 78.81 353 PRO B N 1
ATOM 6129 C CA . PRO B 1 353 ? -9.422 -47.5 -13.359 1 78.81 353 PRO B CA 1
ATOM 6130 C C . PRO B 1 353 ? -10.719 -46.719 -13.227 1 78.81 353 PRO B C 1
ATOM 6132 O O . PRO B 1 353 ? -11.383 -46.438 -14.227 1 78.81 353 PRO B O 1
ATOM 6135 N N . ASP B 1 354 ? -11.094 -46.375 -11.977 1 81.62 354 ASP B N 1
ATOM 6136 C CA . ASP B 1 354 ? -12.305 -45.594 -11.703 1 81.62 354 ASP B CA 1
ATOM 6137 C C . ASP B 1 354 ? -12.242 -44.219 -12.375 1 81.62 354 ASP B C 1
ATOM 6139 O O . ASP B 1 354 ? -11.172 -43.625 -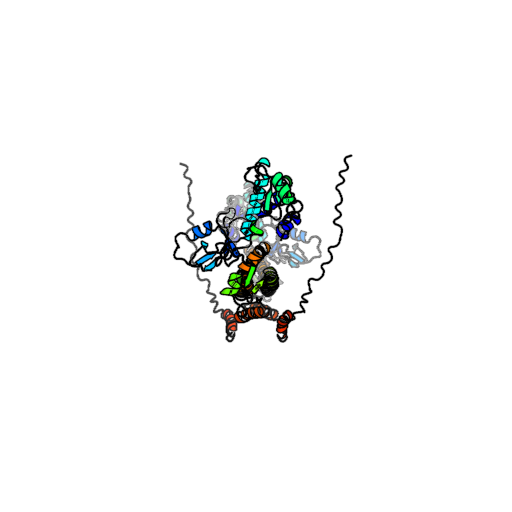12.461 1 81.62 354 ASP B O 1
ATOM 6143 N N . PRO B 1 355 ? -13.367 -43.812 -12.859 1 80.88 355 PRO B N 1
ATOM 6144 C CA . PRO B 1 355 ? -13.383 -42.5 -13.516 1 80.88 355 PRO B CA 1
ATOM 6145 C C . PRO B 1 355 ? -13.047 -41.344 -12.555 1 80.88 355 PRO B C 1
ATOM 6147 O O . PRO B 1 355 ? -13.312 -41.469 -11.352 1 80.88 355 PRO B O 1
ATOM 6150 N N . VAL B 1 356 ? -12.289 -40.406 -13.125 1 78.62 356 VAL B N 1
ATOM 6151 C CA . VAL B 1 356 ? -11.922 -39.219 -12.359 1 78.62 356 VAL B CA 1
ATOM 6152 C C . VAL B 1 356 ? -13.133 -38.312 -12.227 1 78.62 356 VAL B C 1
ATOM 6154 O O . VAL B 1 356 ? -13.859 -38.062 -13.188 1 78.62 356 VAL B O 1
ATOM 6157 N N . GLN B 1 357 ? -13.461 -37.969 -10.875 1 71.75 357 GLN B N 1
ATOM 6158 C CA . GLN B 1 357 ? -14.5 -36.969 -10.633 1 71.75 357 GLN B CA 1
ATOM 6159 C C . GLN B 1 357 ? -13.898 -35.625 -10.328 1 71.75 357 GLN B C 1
ATOM 6161 O O . GLN B 1 357 ? -13.102 -35.469 -9.391 1 71.75 357 GLN B O 1
ATOM 6166 N N . GLY B 1 358 ? -14.094 -34.719 -11.352 1 65.69 358 GLY B N 1
ATOM 6167 C CA . GLY B 1 358 ? -13.602 -33.375 -11.094 1 65.69 358 GLY B CA 1
ATOM 6168 C C . GLY B 1 358 ? -14.344 -32.656 -9.977 1 65.69 358 GLY B C 1
ATOM 6169 O O . GLY B 1 358 ? -15.305 -33.188 -9.43 1 65.69 358 GLY B O 1
ATOM 6170 N N . LEU B 1 359 ? -13.789 -31.594 -9.438 1 66.88 359 LEU B N 1
ATOM 6171 C CA . LEU B 1 359 ? -14.484 -30.797 -8.43 1 66.88 359 LEU B CA 1
ATOM 6172 C C . LEU B 1 359 ? -15.758 -30.188 -9.008 1 66.88 359 LEU B C 1
ATOM 6174 O O . LEU B 1 359 ? -15.797 -29.812 -10.18 1 66.88 359 LEU B O 1
ATOM 6178 N N . THR B 1 360 ? -16.828 -30.406 -8.203 1 65.31 360 THR B N 1
ATOM 6179 C CA . THR B 1 360 ? -18.094 -29.797 -8.594 1 65.31 360 THR B CA 1
ATOM 6180 C C . THR B 1 360 ? -18.297 -28.453 -7.887 1 65.31 360 THR B C 1
ATOM 6182 O O . THR B 1 360 ? -17.578 -28.141 -6.934 1 65.31 360 THR B O 1
ATOM 6185 N N . HIS B 1 361 ? -19.141 -27.625 -8.516 1 64.38 361 HIS B N 1
ATOM 6186 C CA . HIS B 1 361 ? -19.516 -26.375 -7.875 1 64.38 361 HIS B CA 1
ATOM 6187 C C . HIS B 1 361 ? -19.984 -26.594 -6.445 1 64.38 361 HIS B C 1
ATOM 6189 O O . HIS B 1 361 ? -19.781 -25.75 -5.57 1 64.38 361 HIS B O 1
ATOM 6195 N N . GLU B 1 362 ? -20.547 -27.797 -6.32 1 63.31 362 GLU B N 1
ATOM 6196 C CA . GLU B 1 362 ? -21.016 -28.141 -4.98 1 63.31 362 GLU B CA 1
ATOM 6197 C C . GLU B 1 362 ? -19.859 -28.312 -4.008 1 63.31 362 GLU B C 1
ATOM 6199 O O . GLU B 1 362 ? -19.953 -27.906 -2.844 1 63.31 362 GLU B O 1
ATOM 6204 N N . ASP B 1 363 ? -18.812 -28.828 -4.48 1 63.06 363 ASP B N 1
ATOM 6205 C CA . ASP B 1 363 ? -17.609 -28.984 -3.656 1 63.06 363 ASP B CA 1
ATOM 6206 C C . ASP B 1 363 ? -17.062 -27.609 -3.232 1 63.06 363 ASP B C 1
ATOM 6208 O O . ASP B 1 363 ? -16.625 -27.438 -2.092 1 63.06 363 ASP B O 1
ATOM 6212 N N . ILE B 1 364 ? -17.297 -26.703 -4.129 1 61.41 364 ILE B N 1
ATOM 6213 C CA . ILE B 1 364 ? -16.766 -25.359 -3.941 1 61.41 364 ILE B CA 1
ATOM 6214 C C . ILE B 1 364 ? -17.672 -24.562 -2.994 1 61.41 364 ILE B C 1
ATOM 6216 O O . ILE B 1 364 ? -17.188 -23.781 -2.172 1 61.41 364 ILE B O 1
ATOM 6220 N N . GLN B 1 365 ? -18.922 -24.797 -3.166 1 60.94 365 GLN B N 1
ATOM 6221 C CA . GLN B 1 365 ? -19.859 -24.141 -2.262 1 60.94 365 GLN B CA 1
ATOM 6222 C C . GLN B 1 365 ? -19.562 -24.5 -0.809 1 60.94 365 GLN B C 1
ATOM 6224 O O . GLN B 1 365 ? -19.688 -23.656 0.083 1 60.94 365 GLN B O 1
ATOM 6229 N N . GLN B 1 366 ? -19.172 -25.672 -0.616 1 56.09 366 GLN B N 1
ATOM 6230 C CA . GLN B 1 366 ? -18.828 -26.109 0.734 1 56.09 366 GLN B CA 1
ATOM 6231 C C . GLN B 1 366 ? -17.609 -25.359 1.26 1 56.09 366 GLN B C 1
ATOM 6233 O O . GLN B 1 366 ? -17.5 -25.094 2.457 1 56.09 366 GLN B O 1
ATOM 6238 N N . CYS B 1 367 ? -16.766 -25.109 0.417 1 52.62 367 CYS B N 1
ATOM 6239 C CA . CYS B 1 367 ? -15.586 -24.344 0.821 1 52.62 367 CYS B CA 1
ATOM 6240 C C . CYS B 1 367 ? -15.969 -22.891 1.123 1 52.62 367 CYS B C 1
ATOM 6242 O O . CYS B 1 367 ? -15.383 -22.266 2.008 1 52.62 367 CYS B O 1
ATOM 6244 N N . LYS B 1 368 ? -16.891 -22.422 0.402 1 51.91 368 LYS B N 1
ATOM 6245 C CA . LYS B 1 368 ? -17.391 -21.062 0.662 1 51.91 368 LYS B CA 1
ATOM 6246 C C . LYS B 1 368 ? -18.047 -20.984 2.037 1 51.91 368 LYS B C 1
ATOM 6248 O O . LYS B 1 368 ? -17.953 -19.953 2.717 1 51.91 368 LYS B O 1
ATOM 6253 N N . ASN B 1 369 ? -18.828 -22.109 2.406 1 48.72 369 ASN B N 1
ATOM 6254 C CA . ASN B 1 369 ? -19.484 -22.141 3.711 1 48.72 369 ASN B CA 1
ATOM 6255 C C . ASN B 1 369 ? -18.469 -22.172 4.848 1 48.72 369 ASN B C 1
ATOM 6257 O O . ASN B 1 369 ? -18.734 -21.688 5.945 1 48.72 369 ASN B O 1
ATOM 6261 N N . PHE B 1 370 ? -17.438 -22.891 4.723 1 44.31 370 PHE B N 1
ATOM 6262 C CA . PHE B 1 370 ? -16.438 -22.797 5.789 1 44.31 370 PHE B CA 1
ATOM 6263 C C . PHE B 1 370 ? -15.969 -21.359 5.973 1 44.31 370 PHE B C 1
ATOM 6265 O O . PHE B 1 370 ? -15.688 -20.938 7.094 1 44.31 370 PHE B O 1
ATOM 6272 N N . THR B 1 371 ? -15.852 -20.75 4.973 1 40.22 371 THR B N 1
ATOM 6273 C CA . THR B 1 371 ? -15.422 -19.359 4.996 1 40.22 371 THR B CA 1
ATOM 6274 C C . THR B 1 371 ? -16.531 -18.469 5.527 1 40.22 371 THR B C 1
ATOM 6276 O O . THR B 1 371 ? -16.266 -17.453 6.18 1 40.22 371 THR B O 1
ATOM 6279 N N . ASP B 1 372 ? -17.703 -18.844 5.254 1 39.91 372 ASP B N 1
ATOM 6280 C CA . ASP B 1 372 ? -18.766 -18.031 5.848 1 39.91 372 ASP B CA 1
ATOM 6281 C C . ASP B 1 372 ? -18.922 -18.359 7.332 1 39.91 372 ASP B C 1
ATOM 6283 O O . ASP B 1 372 ? -19.234 -17.469 8.133 1 39.91 372 ASP B O 1
ATOM 6287 N N . SER B 1 373 ? -18.875 -19.688 7.789 1 38.84 373 SER B N 1
ATOM 6288 C CA . SER B 1 373 ? -18.984 -20 9.211 1 38.84 373 SER B CA 1
ATOM 6289 C C . SER B 1 373 ? -17.766 -19.484 9.977 1 38.84 373 SER B C 1
ATOM 6291 O O . SER B 1 373 ? -17.891 -19.062 11.133 1 38.84 373 SER B O 1
ATOM 6293 N N . ASN B 1 374 ? -16.594 -19.812 9.562 1 36.81 374 ASN B N 1
ATOM 6294 C CA . ASN B 1 374 ? -15.422 -19.422 10.344 1 36.81 374 ASN B CA 1
ATOM 6295 C C . ASN B 1 374 ? -15.219 -17.906 10.336 1 36.81 374 ASN B C 1
ATOM 6297 O O . ASN B 1 374 ? -14.352 -17.391 11.031 1 36.81 374 ASN B O 1
ATOM 6301 N N . LEU B 1 375 ? -15.742 -17.312 9.477 1 34.88 375 LEU B N 1
ATOM 6302 C CA . LEU B 1 375 ? -15.898 -15.867 9.641 1 34.88 375 LEU B CA 1
ATOM 6303 C C . LEU B 1 375 ? -17.062 -15.547 10.57 1 34.88 375 LEU B C 1
ATOM 6305 O O . LEU B 1 375 ? -17.453 -14.391 10.711 1 34.88 375 LEU B O 1
ATOM 6309 N N . GLU B 1 376 ? -17.875 -16.578 10.836 1 34 376 GLU B N 1
ATOM 6310 C CA . GLU B 1 376 ? -18.797 -16.328 11.938 1 34 376 GLU B CA 1
ATOM 6311 C C . GLU B 1 376 ? -18.062 -16.062 13.234 1 34 376 GLU B C 1
ATOM 6313 O O . GLU B 1 376 ? -17.172 -16.812 13.617 1 34 376 GLU B O 1
ATOM 6318 N N . GLU B 1 377 ? -18.109 -14.992 13.836 1 33.16 377 GLU B N 1
ATOM 6319 C CA . GLU B 1 377 ? -17.734 -14.648 15.203 1 33.16 377 GLU B CA 1
ATOM 6320 C C . GLU B 1 377 ? -18.188 -15.727 16.188 1 33.16 377 GLU B C 1
ATOM 6322 O O . GLU B 1 377 ? -19.203 -16.391 15.969 1 33.16 377 GLU B O 1
ATOM 6327 N N . PRO B 1 378 ? -17.281 -16.406 17.062 1 29.03 378 PRO B N 1
ATOM 6328 C CA . PRO B 1 378 ? -17.891 -17.062 18.234 1 29.03 378 PRO B CA 1
ATOM 6329 C C . PRO B 1 378 ? -19.281 -16.5 18.562 1 29.03 378 PRO B C 1
ATOM 6331 O O . PRO B 1 378 ? -19.625 -15.398 18.141 1 29.03 378 PRO B O 1
ATOM 6334 N N . PRO B 1 379 ? -20.141 -17.453 19.203 1 28.66 379 PRO B N 1
ATOM 6335 C CA . PRO B 1 379 ? -21.375 -16.828 19.688 1 28.66 379 PRO B CA 1
ATOM 6336 C C . PRO B 1 379 ? -21.172 -15.383 20.125 1 28.66 379 PRO B C 1
ATOM 6338 O O . PRO B 1 379 ? -20.25 -15.086 20.891 1 28.66 379 PRO B O 1
ATOM 6341 N N . SER B 1 380 ? -21.359 -14.578 19.344 1 27.62 380 SER B N 1
ATOM 6342 C CA . SER B 1 380 ? -21.562 -13.234 19.875 1 27.62 380 SER B CA 1
ATOM 6343 C C . SER B 1 380 ? -22.453 -13.258 21.109 1 27.62 380 SER B C 1
ATOM 6345 O O . SER B 1 380 ? -23.594 -13.734 21.047 1 27.62 380 SER B O 1
ATOM 6347 N N . THR B 1 381 ? -21.969 -13.695 22.312 1 23.39 381 THR B N 1
ATOM 6348 C CA . THR B 1 381 ? -22.516 -12.969 23.453 1 23.39 381 THR B CA 1
ATOM 6349 C C . THR B 1 381 ? -23.031 -11.602 23.016 1 23.39 381 THR B C 1
ATOM 6351 O O . THR B 1 381 ? -22.594 -11.055 22 1 23.39 381 THR B O 1
ATOM 6354 N N . LYS B 1 382 ? -24.156 -11.148 23.781 1 26.39 382 LYS B N 1
ATOM 6355 C CA . LYS B 1 382 ? -24.719 -9.805 23.703 1 26.39 382 LYS B CA 1
ATOM 6356 C C . LYS B 1 382 ? -23.656 -8.766 23.391 1 26.39 382 LYS B C 1
ATOM 6358 O O . LYS B 1 382 ? -22.688 -8.602 24.141 1 26.39 382 LYS B O 1
ATOM 6363 N N . SER B 1 383 ? -23.25 -8.711 22.312 1 26.27 383 SER B N 1
ATOM 6364 C CA . SER B 1 383 ? -22.609 -7.43 22.031 1 26.27 383 SER B CA 1
ATOM 6365 C C . SER B 1 383 ? -23.281 -6.297 22.812 1 26.27 383 SER B C 1
ATOM 6367 O O . SER B 1 383 ? -24.297 -5.742 22.359 1 26.27 383 SER B O 1
ATOM 6369 N N . THR B 1 384 ? -23.609 -6.633 23.953 1 24.48 384 THR B N 1
ATOM 6370 C CA . THR B 1 384 ? -23.484 -5.68 25.047 1 24.48 384 THR B CA 1
ATOM 6371 C C . THR B 1 384 ? -22.172 -4.895 24.938 1 24.48 384 THR B C 1
ATOM 6373 O O . THR B 1 384 ? -22.141 -3.697 25.234 1 24.48 384 THR B O 1
ATOM 6376 N N . ASP B 1 385 ? -21.141 -5.75 24.781 1 22.53 385 ASP B N 1
ATOM 6377 C CA . ASP B 1 385 ? -19.953 -5.043 25.219 1 22.53 385 ASP B CA 1
ATOM 6378 C C . ASP B 1 385 ? -19.391 -4.168 24.109 1 22.53 385 ASP B C 1
ATOM 6380 O O . ASP B 1 385 ? -18.469 -3.383 24.328 1 22.53 385 ASP B O 1
ATOM 6384 N N . LEU B 1 386 ? -19.547 -4.582 22.953 1 24.56 386 LEU B N 1
ATOM 6385 C CA . LEU B 1 386 ? -18.906 -3.514 22.203 1 24.56 386 LEU B CA 1
ATOM 6386 C C . LEU B 1 386 ? -19.641 -2.189 22.406 1 24.56 386 LEU B C 1
ATOM 6388 O O . LEU B 1 386 ? -19.312 -1.19 21.75 1 24.56 386 LEU B O 1
ATOM 6392 N N . LYS B 1 387 ? -20.719 -2.266 23 1 28.39 387 LYS B N 1
ATOM 6393 C CA . LYS B 1 387 ? -21.25 -1.179 23.812 1 28.39 387 LYS B CA 1
ATOM 6394 C C . LYS B 1 387 ? -20.188 -0.586 24.734 1 28.39 387 LYS B C 1
ATOM 6396 O O . LYS B 1 387 ? -20.125 0.631 24.922 1 28.39 387 LYS B O 1
ATOM 6401 N N . LYS B 1 388 ? -19.438 -1.642 25.328 1 27.28 388 LYS B N 1
ATOM 6402 C CA . LYS B 1 388 ? -18.438 -1.174 26.297 1 27.28 388 LYS B CA 1
ATOM 6403 C C . LYS B 1 388 ? -17.234 -0.565 25.594 1 27.28 388 LYS B C 1
ATOM 6405 O O . LYS B 1 388 ? -16.625 0.386 26.078 1 27.28 388 LYS B O 1
ATOM 6410 N N . TYR B 1 389 ? -16.75 -1.246 24.578 1 23.58 389 TYR B N 1
ATOM 6411 C CA . TYR B 1 389 ? -15.586 -0.45 24.203 1 23.58 389 TYR B CA 1
ATOM 6412 C C . TYR B 1 389 ? -16 0.947 23.766 1 23.58 389 TYR B C 1
ATOM 6414 O O . TYR B 1 389 ? -15.195 1.881 23.797 1 23.58 389 TYR B O 1
ATOM 6422 N N . SER B 1 390 ? -17.219 1.036 23.297 1 27.33 390 SER B N 1
ATOM 6423 C CA . SER B 1 390 ? -17.828 2.365 23.312 1 27.33 390 SER B CA 1
ATOM 6424 C C . SER B 1 390 ? -17.812 2.947 24.734 1 27.33 390 SER B C 1
ATOM 6426 O O . SER B 1 390 ? -17.703 4.164 24.906 1 27.33 390 SER B O 1
ATOM 6428 N N . ASP B 1 391 ? -17.953 2 25.656 1 27.36 391 ASP B N 1
ATOM 6429 C CA . ASP B 1 391 ? -17.828 2.463 27.047 1 27.36 391 ASP B CA 1
ATOM 6430 C C . ASP B 1 391 ? -16.359 2.725 27.406 1 27.36 391 ASP B C 1
ATOM 6432 O O . ASP B 1 391 ? -16.078 3.426 28.375 1 27.36 391 ASP B O 1
ATOM 6436 N N . LEU B 1 392 ? -15.57 1.812 26.797 1 24.45 392 LEU B N 1
ATOM 6437 C CA . LEU B 1 392 ? -14.227 2.084 27.297 1 24.45 392 LEU B CA 1
ATOM 6438 C C . LEU B 1 392 ? -13.766 3.475 26.875 1 24.45 392 LEU B C 1
ATOM 6440 O O . LEU B 1 392 ? -12.945 4.094 27.562 1 24.45 392 LEU B O 1
ATOM 6444 N N . ILE B 1 393 ? -14.125 3.781 25.609 1 27.12 393 ILE B N 1
ATOM 6445 C CA . ILE B 1 393 ? -13.633 5.152 25.484 1 27.12 393 ILE B CA 1
ATOM 6446 C C . ILE B 1 393 ? -14.336 6.039 26.516 1 27.12 393 ILE B C 1
ATOM 6448 O O . ILE B 1 393 ? -13.93 7.18 26.734 1 27.12 393 ILE B O 1
ATOM 6452 N N . MET B 1 394 ? -15.461 5.418 26.875 1 26.84 394 MET B N 1
ATOM 6453 C CA . MET B 1 394 ? -16.141 6.336 27.781 1 26.84 394 MET B CA 1
ATOM 6454 C C . MET B 1 394 ? -15.328 6.547 29.047 1 26.84 394 MET B C 1
ATOM 6456 O O . MET B 1 394 ? -15.57 7.504 29.797 1 26.84 394 MET B O 1
ATOM 6460 N N . ASP B 1 395 ? -14.891 5.422 29.594 1 24.36 395 ASP B N 1
ATOM 6461 C CA . ASP B 1 395 ? -14.477 5.754 30.953 1 24.36 395 ASP B CA 1
ATOM 6462 C C . ASP B 1 395 ? -13.227 6.633 30.938 1 24.36 395 ASP B C 1
ATOM 6464 O O . ASP B 1 395 ? -12.102 6.125 30.938 1 24.36 395 ASP B O 1
ATOM 6468 N N . THR B 1 396 ? -13.141 7.348 29.906 1 23.7 396 THR B N 1
ATOM 6469 C CA . THR B 1 396 ? -12.148 8.383 30.156 1 23.7 396 THR B CA 1
ATOM 6470 C C . THR B 1 396 ? -12.273 8.93 31.578 1 23.7 396 THR B C 1
ATOM 6472 O O . THR B 1 396 ? -13.305 9.516 31.922 1 23.7 396 THR B O 1
ATOM 6475 N N . GLY B 1 397 ? -11.773 8.133 32.469 1 22.78 397 GLY B N 1
ATOM 6476 C CA . GLY B 1 397 ? -11.477 8.555 33.844 1 22.78 397 GLY B CA 1
ATOM 6477 C C . GLY B 1 397 ? -11.102 10.023 33.938 1 22.78 397 GLY B C 1
ATOM 6478 O O . GLY B 1 397 ? -10.891 10.688 32.906 1 22.78 397 GLY B O 1
ATOM 6479 N N . GLU B 1 398 ? -10.875 10.492 35.125 1 22.77 398 GLU B N 1
ATOM 6480 C CA . GLU B 1 398 ? -10.461 11.727 35.812 1 22.77 398 GLU B CA 1
ATOM 6481 C C . GLU B 1 398 ? -9.18 12.281 35.188 1 22.77 398 GLU B C 1
ATOM 6483 O O . GLU B 1 398 ? -8.125 11.648 35.25 1 22.77 398 GLU B O 1
ATOM 6488 N N . VAL B 1 399 ? -9.258 12.648 33.938 1 22.22 399 VAL B N 1
ATOM 6489 C CA . VAL B 1 399 ? -8.102 13.461 33.594 1 22.22 399 VAL B CA 1
ATOM 6490 C C . VAL B 1 399 ? -7.75 14.383 34.75 1 22.22 399 VAL B C 1
ATOM 6492 O O . VAL B 1 399 ? -8.523 15.281 35.094 1 22.22 399 VAL B O 1
ATOM 6495 N N . ILE B 1 400 ? -7.172 13.766 35.812 1 21.22 400 ILE B N 1
ATOM 6496 C CA . ILE B 1 400 ? -6.527 14.609 36.812 1 21.22 400 ILE B CA 1
ATOM 6497 C C . ILE B 1 400 ? -5.566 15.578 36.125 1 21.22 400 ILE B C 1
ATOM 6499 O O . ILE B 1 400 ? -4.609 15.156 35.469 1 21.22 400 ILE B O 1
ATOM 6503 N N . VAL B 1 401 ? -6.113 16.578 35.562 1 20.73 401 VAL B N 1
ATOM 6504 C CA . VAL B 1 401 ? -5.348 17.766 35.219 1 20.73 401 VAL B CA 1
ATOM 6505 C C . VAL B 1 401 ? -4.32 18.047 36.312 1 20.73 401 VAL B C 1
ATOM 6507 O O . VAL B 1 401 ? -4.68 18.406 37.438 1 20.73 401 VAL B O 1
ATOM 6510 N N . SER B 1 402 ? -3.395 16.984 36.531 1 18.95 402 SER B N 1
ATOM 6511 C CA . SER B 1 402 ? -2.326 17.312 37.469 1 18.95 402 SER B CA 1
ATOM 6512 C C . SER B 1 402 ? -1.65 18.625 37.094 1 18.95 402 SER B C 1
ATOM 6514 O O . SER B 1 402 ? -1.507 18.938 35.906 1 18.95 402 SER B O 1
ATOM 6516 N N . HIS B 1 403 ? -1.8 19.594 37.938 1 18.52 403 HIS B N 1
ATOM 6517 C CA . HIS B 1 403 ? -1.104 20.859 38.156 1 18.52 403 HIS B CA 1
ATOM 6518 C C . HIS B 1 403 ? 0.394 20.703 37.906 1 18.52 403 HIS B C 1
ATOM 6520 O O . HIS B 1 403 ? 0.996 19.703 38.312 1 18.52 403 HIS B O 1
ATOM 6526 N N . PRO B 1 404 ? 0.853 21.25 36.75 1 20.17 404 PRO B N 1
ATOM 6527 C CA . PRO B 1 404 ? 2.283 21.375 36.438 1 20.17 404 PRO B CA 1
ATOM 6528 C C . PRO B 1 404 ? 3.109 21.703 37.688 1 20.17 404 PRO B C 1
ATOM 6530 O O . PRO B 1 404 ? 2.904 22.75 38.312 1 20.17 404 PRO B O 1
ATOM 6533 N N . GLY B 1 405 ? 3.238 20.734 38.688 1 19.03 405 GLY B N 1
ATOM 6534 C CA . GLY B 1 405 ? 4.215 21.062 39.719 1 19.03 405 GLY B CA 1
ATOM 6535 C C . GLY B 1 405 ? 5.504 21.641 39.156 1 19.03 405 GLY B C 1
ATOM 6536 O O . GLY B 1 405 ? 5.75 21.562 37.938 1 19.03 405 GLY B O 1
ATOM 6537 N N . LYS B 1 406 ? 6.348 22.094 40.062 1 19.8 406 LYS B N 1
ATOM 6538 C CA . LYS B 1 406 ? 7.562 22.875 40.25 1 19.8 406 LYS B CA 1
ATOM 6539 C C . LYS B 1 406 ? 8.758 22.234 39.562 1 19.8 406 LYS B C 1
ATOM 6541 O O . LYS B 1 406 ? 9.305 21.234 40.031 1 19.8 406 LYS B O 1
ATOM 6546 N N . CYS B 1 407 ? 8.688 21.953 38.281 1 17.69 407 CYS B N 1
ATOM 6547 C CA . CYS B 1 407 ? 9.984 21.5 37.812 1 17.69 407 CYS B CA 1
ATOM 6548 C C . CYS B 1 407 ? 11.086 22.484 38.188 1 17.69 407 CYS B C 1
ATOM 6550 O O . CYS B 1 407 ? 11.062 23.641 37.719 1 17.69 407 CYS B O 1
ATOM 6552 N N . THR B 1 408 ? 11.625 22.5 39.312 1 18.19 408 THR B N 1
ATOM 6553 C CA . THR B 1 408 ? 12.766 23.234 39.844 1 18.19 408 THR B CA 1
ATOM 6554 C C . THR B 1 408 ? 13.984 23.078 38.938 1 18.19 408 THR B C 1
ATOM 6556 O O . THR B 1 408 ? 14.984 23.766 39.125 1 18.19 408 THR B O 1
ATOM 6559 N N . ALA B 1 409 ? 14.07 21.938 38.156 1 17.78 409 ALA B N 1
ATOM 6560 C CA . ALA B 1 409 ? 15.5 21.688 38.031 1 17.78 409 ALA B CA 1
ATOM 6561 C C . ALA B 1 409 ? 16.156 22.719 37.094 1 17.78 409 ALA B C 1
ATOM 6563 O O . ALA B 1 409 ? 16.094 22.578 35.875 1 17.78 409 ALA B O 1
ATOM 6564 N N . CYS B 1 410 ? 15.969 24.016 37.156 1 17 410 CYS B N 1
ATOM 6565 C CA . CYS B 1 410 ? 16.594 24.969 36.25 1 17 410 CYS B CA 1
ATOM 6566 C C . CYS B 1 410 ? 18.062 24.641 36.031 1 17 410 CYS B C 1
ATOM 6568 O O . CYS B 1 410 ? 18.531 24.562 34.906 1 17 410 CYS B O 1
ATOM 6570 N N . GLY B 1 411 ? 18.984 25.25 36.75 1 17.48 411 GLY B N 1
ATOM 6571 C CA . GLY B 1 411 ? 20.031 26.188 36.375 1 17.48 411 GLY B CA 1
ATOM 6572 C C . GLY B 1 411 ? 21.375 25.516 36.125 1 17.48 411 GLY B C 1
ATOM 6573 O O . GLY B 1 411 ? 22.391 26.188 35.969 1 17.48 411 GLY B O 1
ATOM 6574 N N . GLN B 1 412 ? 21.578 24.125 36.344 1 17 412 GLN B N 1
ATOM 6575 C CA . GLN B 1 412 ? 23 24.062 36.688 1 17 412 GLN B CA 1
ATOM 6576 C C . GLN B 1 412 ? 23.859 24.5 35.5 1 17 412 GLN B C 1
ATOM 6578 O O . GLN B 1 412 ? 24.734 25.359 35.625 1 17 412 GLN B O 1
ATOM 6583 N N . ASN B 1 413 ? 24.578 23.547 34.781 1 17.25 413 ASN B N 1
ATOM 6584 C CA . ASN B 1 413 ? 26.031 23.422 34.75 1 17.25 413 ASN B CA 1
ATOM 6585 C C . ASN B 1 413 ? 26.609 24.078 33.5 1 17.25 413 ASN B C 1
ATOM 6587 O O . ASN B 1 413 ? 26.734 23.438 32.438 1 17.25 413 ASN B O 1
ATOM 6591 N N . LEU B 1 414 ? 26.062 25.062 32.844 1 17.98 414 LEU B N 1
ATOM 6592 C CA . LEU B 1 414 ? 26.766 25.453 31.625 1 17.98 414 LEU B CA 1
ATOM 6593 C C . LEU B 1 414 ? 28.219 25.812 31.922 1 17.98 414 LEU B C 1
ATOM 6595 O O . LEU B 1 414 ? 28.5 26.875 32.5 1 17.98 414 LEU B O 1
ATOM 6599 N N . ASP B 1 415 ? 29.156 24.922 32.438 1 17.16 415 ASP B N 1
ATOM 6600 C CA . ASP B 1 415 ? 30.562 25.266 32.562 1 17.16 415 ASP B CA 1
ATOM 6601 C C . ASP B 1 415 ? 31.188 25.578 31.203 1 17.16 415 ASP B C 1
ATOM 6603 O O . ASP B 1 415 ? 31.062 24.781 30.266 1 17.16 415 ASP B O 1
ATOM 6607 N N . THR B 1 416 ? 31.453 26.828 30.828 1 17.58 416 THR B N 1
ATOM 6608 C CA . THR B 1 416 ? 32.156 27.547 29.781 1 17.58 416 THR B CA 1
ATOM 6609 C C . THR B 1 416 ? 33.625 27.109 29.734 1 17.58 416 THR B C 1
ATOM 6611 O O . THR B 1 416 ? 34.406 27.453 30.625 1 17.58 416 THR B O 1
ATOM 6614 N N . LYS B 1 417 ? 34.125 25.828 29.547 1 21.11 417 LYS B N 1
ATOM 6615 C CA . LYS B 1 417 ? 35.562 25.609 29.438 1 21.11 417 LYS B CA 1
ATOM 6616 C C . LYS B 1 417 ? 36.188 26.484 28.344 1 21.11 417 LYS B C 1
ATOM 6618 O O . LYS B 1 417 ? 35.719 26.484 27.203 1 21.11 417 LYS B O 1
ATOM 6623 N N . ALA B 1 418 ? 37.094 27.516 28.75 1 18.59 418 ALA B N 1
ATOM 6624 C CA . ALA B 1 418 ? 38.094 28.438 28.219 1 18.59 418 ALA B CA 1
ATOM 6625 C C . ALA B 1 418 ? 39.219 27.672 27.5 1 18.59 418 ALA B C 1
ATOM 6627 O O . ALA B 1 418 ? 40.062 27.047 28.156 1 18.59 418 ALA B O 1
ATOM 6628 N N . PHE B 1 419 ? 39 26.688 26.656 1 20.28 419 PHE B N 1
ATOM 6629 C CA . PHE B 1 419 ? 40.188 26.031 26.078 1 20.28 419 PHE B CA 1
ATOM 6630 C C . PHE B 1 419 ? 41.125 27.062 25.484 1 20.28 419 PHE B C 1
ATOM 6632 O O . PHE B 1 419 ? 40.781 27.781 24.547 1 20.28 419 PHE B O 1
ATOM 6639 N N . THR B 1 420 ? 42 27.734 26.312 1 20.55 420 THR B N 1
ATOM 6640 C CA . THR B 1 420 ? 43.188 28.562 26.047 1 20.55 420 THR B CA 1
ATOM 6641 C C . THR B 1 420 ? 44.188 27.844 25.156 1 20.55 420 THR B C 1
ATOM 6643 O O . THR B 1 420 ? 44.438 26.641 25.344 1 20.55 420 THR B O 1
ATOM 6646 N N . ASN B 1 421 ? 44.375 28.219 23.828 1 25.62 421 ASN B N 1
ATOM 6647 C CA . ASN B 1 421 ? 45.406 28.031 22.797 1 25.62 421 ASN B CA 1
ATOM 6648 C C . ASN B 1 421 ? 46.781 28.344 23.312 1 25.62 421 ASN B C 1
ATOM 6650 O O . ASN B 1 421 ? 47.094 29.484 23.672 1 25.62 421 ASN B O 1
ATOM 6654 N N . ASP B 1 422 ? 47.375 27.672 24.266 1 21.2 422 ASP B N 1
ATOM 6655 C CA . ASP B 1 422 ? 48.781 27.953 24.562 1 21.2 422 ASP B CA 1
ATOM 6656 C C . ASP B 1 422 ? 49.625 27.859 23.297 1 21.2 422 ASP B C 1
ATOM 6658 O O . ASP B 1 422 ? 49.5 26.906 22.531 1 21.2 422 ASP B O 1
ATOM 6662 N N . MET B 1 423 ? 50.281 29.062 22.734 1 24.97 423 MET B N 1
ATOM 6663 C CA . MET B 1 423 ? 51.438 29.578 22 1 24.97 423 MET B CA 1
ATOM 6664 C C . MET B 1 423 ? 52.719 28.875 22.438 1 24.97 423 MET B C 1
ATOM 6666 O O . MET B 1 423 ? 53.75 28.984 21.781 1 24.97 423 MET B O 1
ATOM 6670 N N . THR B 1 424 ? 53 28.109 23.516 1 21.95 424 THR B N 1
ATOM 6671 C CA . THR B 1 424 ? 54.438 27.844 23.422 1 21.95 424 THR B CA 1
ATOM 6672 C C . THR B 1 424 ? 54.719 26.828 22.328 1 21.95 424 THR B C 1
ATOM 6674 O O . THR B 1 424 ? 53.969 25.891 22.109 1 21.95 424 THR B O 1
#

pLDDT: mean 77.25, std 23.96, range [16.88, 96.94]

Secondary structure (DSSP, 8-state):
-HHHHHHHHHHS-SS-HHHHHHHHHHHHSB-TTT-SB-SSEEE-TTS-EEEHHHHHHHTTT-TT--EEE-TTT--EEE--TTGGGGSPB-HHHHHHHHHHHHHHHHHHS-GGG-B-SSSSS-PBP-EEETTTTEEE-HHHHHHHHHSTTTTT--EEEHHHHHHTSS----GGGGPPPBPSSSTTSB--EEETTTTEEE-HHHHHHTS-TTTS-EEEHHHHHHHHHHHHHHHHHHHHHHHHHHHHHHHHHHHHHHHHHHHHHHHHHHHHHHHHHHHHHHHHHHHHHHHHHHHHHHHHHHHHHHHHHHHHHHHHHHHHHHHHHHHHHHH--HHHHHHTHHHHHHHHHHHHHSPPPPPP-PPPHHHHHHHHHHHHHTTS-S----TTTHHHHHHHTT------------------------------/-HHHHHHHHHHS-SS-HHHHHHHHHHHHSB-TTT-SB-SSEEE-TTS-EEEHHHHHHHTTT-TT--EEE-TTT--EEE--TTGGGGSPB-HHHHHHHHHHHHHHHHHHS-GGG-B-SSSSS-PBP-EEETTT--EE-HHHHHHHHHSTTTTT--EEEHHHHHHTSS----GGGG-PPBPSSSTTSB--EEETTTTEEE-HHHHHHTS-TTTS-EEEHHHHHHHHHHHHHHHHHHHHHHHHHHHHHHHHHHHHHHHHHHHHHHHHHHHHHHHHHHHHHHHHHHHHHHHHHHHHHHHHHHHHHHHHHHHHHHHHHHHHHHHHHHHHHHH--HHHHHHTHHHHHHHHHHHHHSPPPPPP-PPPHHHHHHHHHHHHHTTS-S----TTTHHHHHHHTT------------------------------

Solvent-accessible surface area (backbone atoms only — not comparable to full-atom values): 47826 Å² total; per-residue (Å²): 119,72,44,52,65,40,42,58,49,54,72,42,66,83,51,53,64,67,49,49,48,48,61,49,46,77,63,73,43,39,16,84,85,80,68,38,69,59,49,73,28,26,40,47,69,83,58,52,59,36,23,45,64,58,55,49,57,71,43,57,95,43,80,84,56,52,60,46,63,39,90,88,79,61,52,74,42,77,48,59,98,59,37,76,78,57,47,48,68,31,58,43,57,47,23,50,51,48,23,52,53,50,44,49,46,44,55,69,46,64,75,78,74,41,49,20,69,78,61,91,75,75,43,56,31,51,32,30,32,70,72,80,52,40,33,22,20,69,69,53,41,54,49,40,53,66,34,89,89,41,42,85,55,54,64,41,44,48,64,38,45,39,74,44,78,40,75,66,68,44,62,58,73,73,54,68,54,57,24,90,89,43,72,89,34,49,46,59,29,32,29,63,69,76,59,41,76,29,22,72,66,40,43,71,69,79,43,35,75,81,85,27,49,64,41,46,49,70,60,47,39,54,52,49,50,52,54,48,52,54,51,52,52,53,37,51,52,52,52,52,52,46,53,51,53,38,52,52,38,50,51,35,52,52,52,42,54,52,51,51,54,50,51,50,47,50,50,51,52,51,45,49,52,54,42,48,53,46,52,51,50,47,51,51,42,47,51,52,50,51,54,57,48,50,56,53,50,53,54,49,51,52,49,44,53,52,38,52,53,51,50,52,53,34,51,54,49,51,48,38,47,49,53,51,61,65,55,38,47,68,68,51,41,55,66,43,41,63,39,50,52,48,49,50,48,56,50,53,62,57,72,80,75,77,80,68,80,57,81,47,72,66,60,47,50,53,54,51,48,53,48,54,54,72,65,46,70,68,82,72,64,72,78,53,45,70,55,35,59,60,38,51,69,50,60,65,67,79,75,68,75,68,71,84,64,76,80,59,81,70,70,87,78,83,73,72,83,72,85,75,75,78,81,124,118,72,44,53,65,40,43,57,49,55,72,42,68,84,50,53,64,67,50,50,49,47,60,49,46,76,63,73,43,40,16,83,84,80,68,38,68,59,50,70,29,26,40,47,69,82,59,53,59,34,24,45,66,59,56,48,58,70,43,57,94,42,80,85,56,52,59,47,63,38,88,85,81,61,52,74,41,76,47,57,96,59,37,76,80,57,46,49,69,32,58,44,58,46,23,50,51,48,22,52,53,50,43,51,45,43,54,69,43,64,75,79,74,41,49,21,69,78,60,90,76,73,42,56,32,52,31,32,33,70,73,82,52,41,34,23,21,71,70,52,42,52,50,39,54,67,34,89,88,42,42,84,54,55,67,41,43,49,64,37,46,40,73,45,79,39,76,66,68,44,60,58,74,75,56,68,54,57,25,90,89,42,72,89,35,49,45,59,28,32,29,64,70,77,60,41,75,30,24,71,66,39,42,71,69,78,44,35,76,81,84,29,50,64,42,47,49,70,61,48,40,52,52,49,50,53,54,48,52,54,51,52,52,53,38,50,52,51,50,52,52,47,53,50,52,36,52,53,38,51,52,34,52,52,51,43,54,54,52,52,54,51,49,49,48,50,50,52,51,53,47,49,52,54,42,48,52,46,52,50,51,47,52,51,43,48,49,53,50,50,53,58,48,50,56,52,48,53,53,50,50,52,48,44,54,51,38,51,53,52,50,52,52,34,51,54,50,50,50,40,47,49,52,49,60,67,56,37,46,65,69,50,41,54,65,42,40,64,40,48,54,49,49,49,48,57,48,56,62,57,72,80,76,78,81,66,79,56,80,46,73,67,60,48,50,52,53,51,45,51,44,53,52,72,65,41,69,66,82,72,62,75,74,54,45,69,54,33,57,59,36,52,65,50,61,62,64,79,76,67,77,69,71,86,68,82,79,67,84,70,77,75,80,81,77,82,81,78,83,77,82,78,82,124

Nearest PDB structures (foldseek):
  7zj3-assembly2_A  TM=9.516E-01  e=7.872E-09  Homo sapiens
  8a38-assembly2_B  TM=9.609E-01  e=3.505E-08  Homo sapiens
  6o5k-assembly1_A  TM=9.664E-01  e=1.847E-03  Mus musculus
  7zj3-assembly2_A  TM=9.514E-01  e=8.325E-09  Homo sapiens
  7bbd-assembly1_B  TM=8.234E-01  e=2.083E-05  Homo sapiens

InterPro domains:
  IPR000315 B-box-type zinc finger [PF00643] (175-216)
  IPR000315 B-box-type zinc finger [PS50119] (111-158)
  IPR000315 B-box-type zinc finger [PS50119] (174-217)
  IPR000315 B-box-type zinc finger [SM00336] (111-158)
  IPR000315 B-box-type zinc finger [SM00336] (174-217)
  IPR001841 Zinc finger, RING-type [PS50089] (31-74)
  IPR001841 Zinc finger, RING-type [SM00184] (31-73)
  IPR001841 Zinc finger, RING-type [SM00184] (116-194)
  IPR013083 Zinc finger, RING/FYVE/PHD-type [G3DSA:3.30.40.10] (21-95)
  IPR013087 Zinc finger C2H2-type [PS50157] (135-167)
  IPR017907 Zinc finger, RING-type, conserved site [PS00518] (46-55)
  IPR027370 Zinc finger, RING-type, eukaryotic [PF13445] (31-71)
  IPR047153 TRIM45/56/19-like [PTHR25462] (28-377)

Radius of gyration: 69.39 Å; Cα contacts (8 Å, |Δi|>4): 906; chains: 2; bounding box: 89×190×117 Å

Foldseek 3Di:
DCCPLVVLCVVVVPQFLVRSLVVCCQPPQAAPQPRHGADQWFAAPVRDIHHLVSQCVVCPPVVVDQWDADPPPRDIDGHDPVGSVPGDTPLVSVQVSVQSVVLVCLQPDDQQCDAWPPDPPRGHFFKAFPVQRTTHHPVRVVVQCPDPVRVPTDIGTSVCSNSCVDGRGGPSVVDFDADPVHRVFGFFKAWPVVRDTDTPVCCVPPQDPPVIDMDGPVVVVVVVVVVVVVVVVVVVVVVVVVVVVVVVVVVVVVVVVVVVVVVVVVVVVVVVVVVVLVVVLVVVLVVLVVVLVVVLVVVQVVLVVVVVVLVVLLVVLVVVLVVCVVPDDPVRCVVCVVVSVVSNCVSVPPDRPDDRDDDDVVNVVVSVVVSVVVSDDPPPDPVPPVVVVVVVVVPPPPPVPPDPPDPVPPDDDPPPPDPPPPPD/DCCPLVVLCVVVVPQFLVRSLVVCCQPPQAAPQPRHGADQWFAAPVRDIHHLVRQCVVCPPVVVDQWDADPPPRDIDGHDPVGSVPGDTPLVSVQVSVQSVVLVCLQVDDQQCDAWPPDPPRGHFFKAFPVQRTTHHPVRVVVQCPDPVRVPTDIGTSVCSNSCVDGRGGPSVVDFDADPVHRVFGFFKAWPVVRDTDTPVCCVPPQDPPVIDMDGPVVVVVVVVVVVVVVVVVVVVVVVVVVVVVVVVVVVVVVVVVVVVVVVVVVVVVVVVVVVLVVVLVVVLVVLVVVLVVVLVVVQVVLVVVVVVLVVLLVVLVVVLVVCVVPDDPVRCVVCVVVSVVSNVVSVPPDRPDDRDDDDVVNVVVSVVVSVVVVPDPPPDPVPPVVCVVVVVVPPDDPVPPDPPDPPPPDDDPPPPPPDPDPD